Protein 7E9S (pdb70)

Foldseek 3Di:
DPCVVPVLVVLLVVLLVLLCCLFDVQAVPFQPDPARFQFAFVLLVLLLQQLLCLLVPPDGFQWACQAQFQQTGGDLAFPLLSNVLNVQCVVVVNRHDRSSLQSLQCVLSVLQSVLLVLLLLLLPLQPHNQLSSQLSNLSSQFFALQSQCSHGNNNALLSVLQSLLSNLNSLLSVLQVLQPPDDVVVCPDPVSLVSLLSSLVSLLSNCSRWLLSLVSLVLLVVLLLVCFLCVVQFPGRNLSSLVSLLSSLVSSLVSLVVQAPQALDDANRRRHCLSSCSSNVSNVVSVVSNVLVVCVVVPVQPVVPDPPSSSSVVSVVCVVVVVVVVVPPVSSVVRVVCVVCQLPDPQQLVCPDPFFPFPQADPVGDGHCVVVCLRGNLLSVLLVVLLVVLVVVCSVVSHSSSVSLNSQQVVLVSSNRRTVSSSSNCNSRSSSSSSSSLVVLCVVLCVVVVVCVVDPDDDDHDVVSNVVSVVVVCNNRVSSNVSSSVSSNHGHGDDPQLLVVLLCLLVPPPPSVVLVVVSNDRDDRDSDRPDGDDDPDDAAEEEEPQSCQSVNCSRNSGRYSHHPVRRFLAAAVVLGQGNLCQQLPLAVVSNCVSRVVSRHFKYKYFLCCVFVCVLSSLCRHVSDNVSSLLQFFWWWKQDPVRDIDTDRDPVPDDPPIQTQPGTATDPSSCSGNNNCCALQVVAAPQFKHWQAFGAAPPVVVVVVVPFPLVDLVRLVVVLVVQSRVQSVVPHHGDSQSSSLVNLVCCVVPPCVVPPDHGRSGGGGRMIMMTGWPFAKEKEAAEDDFFKKKKWFKKAHLVRDIHIHMHMDTDDPRMDIGGHQAAQPDPGRIHIPAFIWMDHPPFTDGDGHHPVCTRVHHYHYDYRYDDD/DDDPDDDD

InterPro domains:
  IPR003674 Oligosaccharyl transferase, STT3 subunit [PTHR13872] (5-811)
  IPR026410 Oligosaccharyl transferase, archaeal [TIGR04154] (15-861)
  IPR041154 Archaeal glycosylation protein B, peripheral domain [PF18079] (779-864)
  IPR048307 Oligosaccharyl transferase STT3, N-terminal domain [PF02516] (18-418)
  IPR054479 AglB-like, core domain [PF22627] (501-614)

Nearest PDB structures (foldseek):
  7e9s-assembly1_A  TM=1.001E+00  e=0.000E+00  Archaeoglobus fulgidus DSM 4304
  3wak-assembly1_A  TM=9.891E-01  e=0.000E+00  Archaeoglobus fulgidus DSM 4304
  5gmy-assembly1_A  TM=9.934E-01  e=0.000E+00  Archaeoglobus fulgidus DSM 4304
  3waj-assembly1_A  TM=9.845E-01  e=0.000E+00  Archaeoglobus fulgidus DSM 4304
  3wai-assembly1_A  TM=6.906E-01  e=6.927E-50  Escherichia coli K-12

B-factor: mean 79.0, std 21.0, range [45.88, 195.27]

Organism: Archaeoglobus fulgidus (strain ATCC 49558 / DSM 4304 / JCM 9628 / NBRC 100126 / VC-16) (NCBI:txid224325)

Radius of gyration: 31.88 Å; Cα contacts (8 Å, |Δi|>4): 1711; chains: 2; bounding box: 112×60×63 Å

Structure (mmCIF, N/CA/C/O backbone):
data_7E9S
#
_entry.id   7E9S
#
_cell.length_a   345.740
_cell.length_b   48.690
_cell.length_c   63.560
_cell.angle_alpha   90.000
_cell.angle_beta   90.000
_cell.angle_gamma   90.000
#
_symmetry.space_group_name_H-M   'P 21 21 2'
#
loop_
_entity.id
_entity.type
_entity.pdbx_description
1 polymer 'Dolichyl-phosphooligosaccharide-protein glycotransferase 3'
2 polymer 'a polypeptide linked to an inhibitory N-glycosylation sequon-containing peptide'
3 non-polymer 'MANGANESE (II) ION'
4 non-polymer '[(3S,6Z,10Z,14Z,18Z,22Z,26Z,30Z,34Z,39S,43S)-3,7,11,15,19,23,27,31,35,39,43,47-dodecamethyloctatetraconta-6,10,14,18,22,26,30,34-octaenyl] dihydrogen phosphate'
5 non-polymer DI(HYDROXYETHYL)ETHER
6 non-polymer '(2R)-2,3-DIHYDROXYPROPYL (7Z)-TETRADEC-7-ENOATE'
7 water water
#
loop_
_atom_site.group_PDB
_atom_site.id
_atom_site.type_symbol
_atom_site.label_atom_id
_atom_site.label_alt_id
_atom_site.label_comp_id
_atom_site.label_asym_id
_atom_site.label_entity_id
_atom_site.label_seq_id
_atom_site.pdbx_PDB_ins_code
_atom_site.Cartn_x
_atom_site.Cartn_y
_atom_site.Cartn_z
_atom_site.occupancy
_atom_site.B_iso_or_equiv
_atom_site.auth_seq_id
_atom_site.auth_comp_id
_atom_site.auth_asym_id
_atom_site.auth_atom_id
_atom_site.pdbx_PDB_model_num
ATOM 1 N N . SER A 1 6 ? -5.77665 28.26692 -3.88914 1.000 129.63320 6 SER A N 1
ATOM 2 C CA . SER A 1 6 ? -6.58265 29.27802 -3.21447 1.000 135.02794 6 SER A CA 1
ATOM 3 C C . SER A 1 6 ? -6.48706 29.12956 -1.69857 1.000 140.50436 6 SER A C 1
ATOM 4 O O . SER A 1 6 ? -5.40592 28.91319 -1.15441 1.000 140.69845 6 SER A O 1
ATOM 7 N N . TRP A 1 7 ? -7.63002 29.24555 -1.02039 1.000 142.32559 7 TRP A N 1
ATOM 8 C CA . TRP A 1 7 ? -7.68580 29.11951 0.42792 1.000 144.17691 7 TRP A CA 1
ATOM 9 C C . TRP A 1 7 ? -8.53310 27.95170 0.91095 1.000 149.19577 7 TRP A C 1
ATOM 10 O O . TRP A 1 7 ? -8.59043 27.71678 2.12337 1.000 144.72069 7 TRP A O 1
ATOM 21 N N . PHE A 1 8 ? -9.17222 27.20232 0.00964 1.000 147.28176 8 PHE A N 1
ATOM 22 C CA . PHE A 1 8 ? -10.01242 26.07419 0.40001 1.000 135.23229 8 PHE A CA 1
ATOM 23 C C . PHE A 1 8 ? -9.17209 24.94673 0.98820 1.000 136.98048 8 PHE A C 1
ATOM 24 O O . PHE A 1 8 ? -9.70795 23.90762 1.38674 1.000 133.82458 8 PHE A O 1
ATOM 25 N N . LYS A 1 9 ? -7.85477 25.14785 1.02547 1.000 138.35356 9 LYS A N 1
ATOM 26 C CA . LYS A 1 9 ? -6.92871 24.20927 1.64322 1.000 135.41976 9 LYS A CA 1
ATOM 27 C C . LYS A 1 9 ? -7.37978 23.85937 3.05269 1.000 133.21375 9 LYS A C 1
ATOM 28 O O . LYS A 1 9 ? -7.57470 24.74404 3.89263 1.000 134.89051 9 LYS A O 1
ATOM 34 N N . LYS A 1 10 ? -7.57395 22.56295 3.29863 1.000 130.40320 10 LYS A N 1
ATOM 35 C CA . LYS A 1 10 ? -8.08554 22.06376 4.57570 1.000 132.21475 10 LYS A CA 1
ATOM 36 C C . LYS A 1 10 ? -9.37105 22.77500 4.98998 1.000 134.21235 10 LYS A C 1
ATOM 37 O O . LYS A 1 10 ? -9.70528 22.82070 6.17788 1.000 132.67635 10 LYS A O 1
ATOM 43 N N . TYR A 1 11 ? -10.10338 23.33436 4.02181 1.000 137.35595 11 TYR A N 1
ATOM 44 C CA . TYR A 1 11 ? -11.25527 24.17041 4.33360 1.000 130.71214 11 TYR A CA 1
ATOM 45 C C . TYR A 1 11 ? -12.48033 23.93404 3.45853 1.000 120.21918 11 TYR A C 1
ATOM 46 O O . TYR A 1 11 ? -13.55434 24.41408 3.83308 1.000 117.03733 11 TYR A O 1
ATOM 55 N N . TRP A 1 12 ? -12.38175 23.23767 2.31622 1.000 115.12285 12 TRP A N 1
ATOM 56 C CA . TRP A 1 12 ? -13.60619 22.79074 1.65065 1.000 107.48530 12 TRP A CA 1
ATOM 57 C C . TRP A 1 12 ? -14.53683 22.00159 2.56398 1.000 101.35735 12 TRP A C 1
ATOM 58 O O . TRP A 1 12 ? -15.76175 22.09551 2.42490 1.000 98.72213 12 TRP A O 1
ATOM 69 N N . HIS A 1 13 ? -13.99156 21.20554 3.48756 1.000 103.67828 13 HIS A N 1
ATOM 70 C CA . HIS A 1 13 ? -14.85664 20.31385 4.25895 1.000 100.36483 13 HIS A CA 1
ATOM 71 C C . HIS A 1 13 ? -15.90173 21.08647 5.05897 1.000 97.68086 13 HIS A C 1
ATOM 72 O O . HIS A 1 13 ? -16.97541 20.54958 5.35615 1.000 92.04370 13 HIS A O 1
ATOM 79 N N . LEU A 1 14 ? -15.62151 22.34546 5.39688 1.000 100.59141 14 LEU A N 1
ATOM 80 C CA . LEU A 1 14 ? -16.62572 23.21265 5.99750 1.000 93.07038 14 LEU A CA 1
ATOM 81 C C . LEU A 1 14 ? -17.47199 23.93769 4.96092 1.000 90.99433 14 LEU A C 1
ATOM 82 O O . LEU A 1 14 ? -18.59275 24.35527 5.27652 1.000 88.39027 14 LEU A O 1
ATOM 87 N N . SER A 1 15 ? -16.96653 24.09090 3.73463 1.000 91.95272 15 SER A N 1
ATOM 88 C CA . SER A 1 15 ? -17.75198 24.72539 2.68165 1.000 89.34056 15 SER A CA 1
ATOM 89 C C . SER A 1 15 ? -18.92168 23.85061 2.24716 1.000 82.11326 15 SER A C 1
ATOM 90 O O . SER A 1 15 ? -19.97904 24.37202 1.87479 1.000 78.66296 15 SER A O 1
ATOM 93 N N . VAL A 1 16 ? -18.75392 22.52807 2.28315 1.000 82.56718 16 VAL A N 1
ATOM 94 C CA . VAL A 1 16 ? -19.84841 21.63192 1.92646 1.000 82.43014 16 VAL A CA 1
ATOM 95 C C . VAL A 1 16 ? -20.86128 21.54527 3.06056 1.000 76.74413 16 VAL A C 1
ATOM 96 O O . VAL A 1 16 ? -22.07415 21.52059 2.82309 1.000 74.92577 16 VAL A O 1
ATOM 100 N N . LEU A 1 17 ? -20.38101 21.50492 4.30631 1.000 75.46944 17 LEU A N 1
ATOM 101 C CA . LEU A 1 17 ? -21.28286 21.43711 5.45138 1.000 77.22494 17 LEU A CA 1
ATOM 102 C C . LEU A 1 17 ? -22.22282 22.63643 5.48668 1.000 78.89730 17 LEU A C 1
ATOM 103 O O . LEU A 1 17 ? -23.41168 22.49462 5.79954 1.000 74.59340 17 LEU A O 1
ATOM 108 N N . VAL A 1 18 ? -21.70967 23.82534 5.16151 1.000 75.43956 18 VAL A N 1
ATOM 109 C CA . VAL A 1 18 ? -22.55866 25.01108 5.11665 1.000 73.70997 18 VAL A CA 1
ATOM 110 C C . VAL A 1 18 ? -23.58192 24.89114 3.99413 1.000 76.79642 18 VAL A C 1
ATOM 111 O O . VAL A 1 18 ? -24.76544 25.20322 4.17837 1.000 72.08024 18 VAL A O 1
ATOM 115 N N . ILE A 1 19 ? -23.14721 24.43268 2.81718 1.000 72.87758 19 ILE A N 1
ATOM 116 C CA . ILE A 1 19 ? -24.07673 24.23102 1.70877 1.000 72.34409 19 ILE A CA 1
ATOM 117 C C . ILE A 1 19 ? -25.10404 23.16412 2.06434 1.000 73.21743 19 ILE A C 1
ATOM 118 O O . ILE A 1 19 ? -26.29695 23.30532 1.76670 1.000 77.93179 19 ILE A O 1
ATOM 123 N N . ALA A 1 20 ? -24.66113 22.08309 2.71171 1.000 72.13629 20 ALA A N 1
ATOM 124 C CA . ALA A 1 20 ? -25.59325 21.04040 3.12798 1.000 72.33252 20 ALA A CA 1
ATOM 125 C C . ALA A 1 20 ? -26.61533 21.58189 4.11877 1.000 75.73530 20 ALA A C 1
ATOM 126 O O . ALA A 1 20 ? -27.79745 21.22088 4.06428 1.000 74.72449 20 ALA A O 1
ATOM 128 N N . ALA A 1 21 ? -26.17971 22.45966 5.02589 1.000 72.69012 21 ALA A N 1
ATOM 129 C CA . ALA A 1 21 ? -27.09943 23.03450 6.00141 1.000 68.65757 21 ALA A CA 1
ATOM 130 C C . ALA A 1 21 ? -28.15191 23.90593 5.32654 1.000 71.95498 21 ALA A C 1
ATOM 131 O O . ALA A 1 21 ? -29.32095 23.90062 5.72985 1.000 73.66689 21 ALA A O 1
ATOM 133 N N . LEU A 1 22 ? -27.75926 24.65784 4.29555 1.000 71.39574 22 LEU A N 1
ATOM 134 C CA . LEU A 1 22 ? -28.71300 25.52466 3.61159 1.000 69.52171 22 LEU A CA 1
ATOM 135 C C . LEU A 1 22 ? -29.74426 24.71215 2.83997 1.000 73.91392 22 LEU A C 1
ATOM 136 O O . LEU A 1 22 ? -30.92846 25.06784 2.81323 1.000 72.07388 22 LEU A O 1
ATOM 141 N N . ILE A 1 23 ? -29.31501 23.62253 2.20048 1.000 73.85096 23 ILE A N 1
ATOM 142 C CA . ILE A 1 23 ? -30.26749 22.72831 1.54936 1.000 72.60908 23 ILE A CA 1
ATOM 143 C C . ILE A 1 23 ? -31.22679 22.14654 2.57917 1.000 75.63203 23 ILE A C 1
ATOM 144 O O . ILE A 1 23 ? -32.43673 22.04063 2.33771 1.000 70.56691 23 ILE A O 1
ATOM 149 N N . SER A 1 24 ? -30.70390 21.78222 3.75289 1.000 74.24713 24 SER A N 1
ATOM 150 C CA . SER A 1 24 ? -31.55642 21.27535 4.82208 1.000 71.17696 24 SER A CA 1
ATOM 151 C C . SER A 1 24 ? -32.56073 22.33010 5.27245 1.000 69.25544 24 SER A C 1
ATOM 152 O O . SER A 1 24 ? -33.70885 22.00658 5.59596 1.000 70.07074 24 SER A O 1
ATOM 155 N N . VAL A 1 25 ? -32.15014 23.59972 5.29028 1.000 72.18911 25 VAL A N 1
ATOM 156 C CA . VAL A 1 25 ? -33.05497 24.66529 5.71074 1.000 70.32424 25 VAL A CA 1
ATOM 157 C C . VAL A 1 25 ? -34.16172 24.86408 4.68305 1.000 67.89441 25 VAL A C 1
ATOM 158 O O . VAL A 1 25 ? -35.33514 25.02380 5.03893 1.000 74.87726 25 VAL A O 1
ATOM 162 N N . LYS A 1 26 ? -33.81001 24.85236 3.39477 1.000 67.59388 26 LYS A N 1
ATOM 163 C CA . LYS A 1 26 ? -34.81320 25.02926 2.34956 1.000 70.42916 26 LYS A CA 1
ATOM 164 C C . LYS A 1 26 ? -35.87026 23.93457 2.40823 1.000 74.25263 26 LYS A C 1
ATOM 165 O O . LYS A 1 26 ? -37.06170 24.19828 2.20502 1.000 72.82602 26 LYS A O 1
ATOM 171 N N . LEU A 1 27 ? -35.45359 22.69905 2.68954 1.000 73.06024 27 LEU A N 1
ATOM 172 C CA . LEU A 1 27 ? -36.39984 21.59207 2.76000 1.000 70.93399 27 LEU A CA 1
ATOM 173 C C . LEU A 1 27 ? -37.19727 21.61235 4.05726 1.000 75.48389 27 LEU A C 1
ATOM 174 O O . LEU A 1 27 ? -38.40013 21.32697 4.05381 1.000 74.00871 27 LEU A O 1
ATOM 179 N N . ARG A 1 28 ? -36.55281 21.95505 5.17074 1.000 72.98382 28 ARG A N 1
ATOM 180 C CA . ARG A 1 28 ? -37.17565 21.77707 6.47476 1.000 71.15311 28 ARG A CA 1
ATOM 181 C C . ARG A 1 28 ? -37.95380 22.99449 6.95302 1.000 72.09184 28 ARG A C 1
ATOM 182 O O . ARG A 1 28 ? -38.89991 22.83845 7.73241 1.000 70.90367 28 ARG A O 1
ATOM 190 N N . ILE A 1 29 ? -37.59840 24.19889 6.50587 1.000 69.63544 29 ILE A N 1
ATOM 191 C CA . ILE A 1 29 ? -38.18712 25.43295 7.01215 1.000 71.39713 29 ILE A CA 1
ATOM 192 C C . ILE A 1 29 ? -38.97827 26.16440 5.93348 1.000 73.47431 29 ILE A C 1
ATOM 193 O O . ILE A 1 29 ? -40.10831 26.60360 6.16702 1.000 78.07244 29 ILE A O 1
ATOM 198 N N . LEU A 1 30 ? -38.39997 26.30469 4.74089 1.000 73.13252 30 LEU A N 1
ATOM 199 C CA . LEU A 1 30 ? -39.03727 27.11655 3.70848 1.000 76.70468 30 LEU A CA 1
ATOM 200 C C . LEU A 1 30 ? -40.08327 26.32676 2.93029 1.000 75.82180 30 LEU A C 1
ATOM 201 O O . LEU A 1 30 ? -41.13775 26.86813 2.57768 1.000 70.87346 30 LEU A O 1
ATOM 206 N N . ASN A 1 31 ? -39.80840 25.05400 2.65121 1.000 76.48611 31 ASN A N 1
ATOM 207 C CA . ASN A 1 31 ? -40.75455 24.24176 1.88898 1.000 74.99681 31 ASN A CA 1
ATOM 208 C C . ASN A 1 31 ? -42.10139 24.08134 2.58648 1.000 76.11004 31 ASN A C 1
ATOM 209 O O . ASN A 1 31 ? -43.13739 24.24976 1.91933 1.000 77.44764 31 ASN A O 1
ATOM 214 N N . PRO A 1 32 ? -42.18072 23.76304 3.89367 1.000 74.32919 32 PRO A N 1
ATOM 215 C CA . PRO A 1 32 ? -43.50102 23.59991 4.51367 1.000 77.21268 32 PRO A CA 1
ATOM 216 C C . PRO A 1 32 ? -43.98348 24.84804 5.23615 1.000 76.65639 32 PRO A C 1
ATOM 217 O O . PRO A 1 32 ? -44.88676 24.76844 6.07565 1.000 74.32017 32 PRO A O 1
ATOM 221 N N . TRP A 1 33 ? -43.39011 26.00217 4.91987 1.000 74.74419 33 TRP A N 1
ATOM 222 C CA . TRP A 1 33 ? -43.70737 27.22617 5.65062 1.000 72.25435 33 TRP A CA 1
ATOM 223 C C . TRP A 1 33 ? -45.18378 27.58140 5.52354 1.000 75.40957 33 TRP A C 1
ATOM 224 O O . TRP A 1 33 ? -45.84232 27.91698 6.51569 1.000 70.50911 33 TRP A O 1
ATOM 235 N N . ASN A 1 34 ? -45.72241 27.51773 4.30523 1.000 75.53407 34 ASN A N 1
ATOM 236 C CA . ASN A 1 34 ? -47.12109 27.86995 4.09928 1.000 75.97056 34 ASN A CA 1
ATOM 237 C C . ASN A 1 34 ? -48.08329 26.81848 4.63408 1.000 74.39419 34 ASN A C 1
ATOM 238 O O . ASN A 1 34 ? -49.27885 27.09979 4.72879 1.000 70.83203 34 ASN A O 1
ATOM 243 N N . SER A 1 35 ? -47.60479 25.62381 4.97856 1.000 81.74913 35 SER A N 1
ATOM 244 C CA . SER A 1 35 ? -48.46955 24.61571 5.57955 1.000 74.51374 35 SER A CA 1
ATOM 245 C C . SER A 1 35 ? -48.53355 24.73171 7.09461 1.000 71.86602 35 SER A C 1
ATOM 246 O O . SER A 1 35 ? -49.55277 24.37017 7.69430 1.000 70.27861 35 SER A O 1
ATOM 249 N N . VAL A 1 36 ? -47.47272 25.22949 7.72360 1.000 71.76322 36 VAL A N 1
ATOM 250 C CA . VAL A 1 36 ? -47.44826 25.37827 9.17460 1.000 71.54303 36 VAL A CA 1
ATOM 251 C C . VAL A 1 36 ? -48.04386 26.71259 9.60968 1.000 71.40724 36 VAL A C 1
ATOM 252 O O . VAL A 1 36 ? -48.79868 26.77247 10.58443 1.000 69.08431 36 VAL A O 1
ATOM 256 N N . PHE A 1 37 ? -47.73381 27.79531 8.89824 1.000 69.70249 37 PHE A N 1
ATOM 257 C CA . PHE A 1 37 ? -48.20130 29.13275 9.26514 1.000 73.33980 37 PHE A CA 1
ATOM 258 C C . PHE A 1 37 ? -49.36042 29.51354 8.34625 1.000 72.83387 37 PHE A C 1
ATOM 259 O O . PHE A 1 37 ? -49.17057 30.11257 7.28709 1.000 69.06299 37 PHE A O 1
ATOM 267 N N . THR A 1 38 ? -50.57646 29.15878 8.76932 1.000 72.07398 38 THR A N 1
ATOM 268 C CA . THR A 1 38 ? -51.79771 29.47165 8.03323 1.000 79.27727 38 THR A CA 1
ATOM 269 C C . THR A 1 38 ? -52.77377 30.25463 8.90429 1.000 78.73037 38 THR A C 1
ATOM 270 O O . THR A 1 38 ? -52.36569 31.10188 9.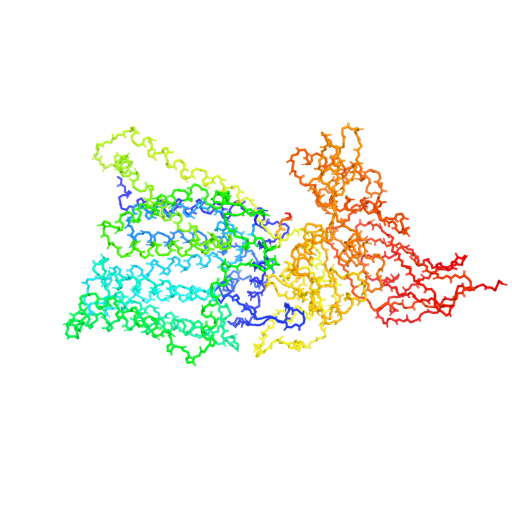70717 1.000 78.25728 38 THR A O 1
ATOM 274 N N . TRP A 1 39 ? -54.07218 29.98837 8.71676 1.000 69.28860 39 TRP A N 1
ATOM 275 C CA . TRP A 1 39 ? -55.10771 30.37059 9.67533 1.000 70.72910 39 TRP A CA 1
ATOM 276 C C . TRP A 1 39 ? -54.75881 30.09913 11.14047 1.000 72.21747 39 TRP A C 1
ATOM 277 O O . TRP A 1 39 ? -55.28572 30.79333 12.01868 1.000 81.12168 39 TRP A O 1
ATOM 288 N N . THR A 1 40 ? -53.89293 29.13356 11.43775 1.000 69.53811 40 THR A N 1
ATOM 289 C CA . THR A 1 40 ? -53.27033 29.06289 12.75204 1.000 70.85367 40 THR A CA 1
ATOM 290 C C . THR A 1 40 ? -51.89009 28.44657 12.57658 1.000 69.68241 40 THR A C 1
ATOM 291 O O . THR A 1 40 ? -51.50539 28.03780 11.47923 1.000 70.27832 40 THR A O 1
ATOM 295 N N . VAL A 1 41 ? -51.12402 28.40244 13.66079 1.000 60.35597 41 VAL A N 1
ATOM 296 C CA . VAL A 1 41 ? -49.85247 27.68602 13.63297 1.000 72.74022 41 VAL A CA 1
ATOM 297 C C . VAL A 1 41 ? -50.17495 26.20662 13.81889 1.000 68.15966 41 VAL A C 1
ATOM 298 O O . VAL A 1 41 ? -50.64679 25.79185 14.88057 1.000 64.88955 41 VAL A O 1
ATOM 302 N N . ARG A 1 42 ? -49.93460 25.41097 12.77941 1.000 64.73097 42 ARG A N 1
ATOM 303 C CA . ARG A 1 42 ? -50.29277 23.99476 12.76975 1.000 61.29453 42 ARG A CA 1
ATOM 304 C C . ARG A 1 42 ? -49.05976 23.17083 13.11643 1.000 61.10179 42 ARG A C 1
ATOM 305 O O . ARG A 1 42 ? -48.16438 22.99537 12.28580 1.000 66.98994 42 ARG A O 1
ATOM 313 N N . LEU A 1 43 ? -49.01432 22.66348 14.34452 1.000 55.01073 43 LEU A N 1
ATOM 314 C CA . LEU A 1 43 ? -48.06321 21.61092 14.66590 1.000 60.48600 43 LEU A CA 1
ATOM 315 C C . LEU A 1 43 ? -48.49609 20.32071 13.97954 1.000 65.00846 43 LEU A C 1
ATOM 316 O O . LEU A 1 43 ? -49.68285 19.98053 13.95264 1.000 66.64582 43 LEU A O 1
ATOM 321 N N . GLY A 1 44 ? -47.53066 19.60794 13.40782 1.000 61.93742 44 GLY A N 1
ATOM 322 C CA . GLY A 1 44 ? -47.85708 18.45319 12.60004 1.000 60.96361 44 GLY A CA 1
ATOM 323 C C . GLY A 1 44 ? -48.32275 17.26865 13.42344 1.000 60.79993 44 GLY A C 1
ATOM 324 O O . GLY A 1 44 ? -48.11431 17.18642 14.63355 1.000 59.25251 44 GLY A O 1
ATOM 325 N N . GLY A 1 45 ? -48.98645 16.34048 12.73683 1.000 65.19431 45 GLY A N 1
ATOM 326 C CA . GLY A 1 45 ? -49.32411 15.05778 13.33146 1.000 64.18374 45 GLY A CA 1
ATOM 327 C C . GLY A 1 45 ? -50.22872 15.18145 14.54082 1.000 63.90734 45 GLY A C 1
ATOM 328 O O . GLY A 1 45 ? -51.20041 15.94588 14.55470 1.000 61.70904 45 GLY A O 1
ATOM 329 N N . ASN A 1 46 ? -49.90378 14.40861 15.57704 1.000 61.89206 46 ASN A N 1
ATOM 330 C CA . ASN A 1 46 ? -50.68422 14.37813 16.80706 1.000 58.57536 46 ASN A CA 1
ATOM 331 C C . ASN A 1 46 ? -49.78250 14.57859 18.01884 1.000 58.09752 46 ASN A C 1
ATOM 332 O O . ASN A 1 46 ? -50.05669 15.42602 18.87362 1.000 59.74042 46 ASN A O 1
ATOM 337 N N . ASP A 1 47 ? -48.70626 13.79734 18.09681 1.000 60.99781 47 ASP A N 1
ATOM 338 C CA . ASP A 1 47 ? -47.81558 13.87006 19.25236 1.000 64.97942 47 ASP A CA 1
ATOM 339 C C . ASP A 1 47 ? -47.16249 15.23572 19.45234 1.000 63.75851 47 ASP A C 1
ATOM 340 O O . ASP A 1 47 ? -46.98277 15.63006 20.61846 1.000 61.49787 47 ASP A O 1
ATOM 345 N N . PRO A 1 48 ? -46.77038 15.98689 18.41456 1.000 60.04868 48 PRO A N 1
ATOM 346 C CA . PRO A 1 48 ? -46.29357 17.35660 18.67016 1.000 57.91168 48 PRO A CA 1
ATOM 347 C C . PRO A 1 48 ? -47.29882 18.21627 19.41797 1.000 60.11623 48 PRO A C 1
ATOM 348 O O . PRO A 1 48 ? -46.89978 19.17024 20.09604 1.000 65.99192 48 PRO A O 1
ATOM 352 N N . TRP A 1 49 ? -48.59244 17.90577 19.32473 1.000 59.41291 49 TRP A N 1
ATOM 353 C CA . TRP A 1 49 ? -49.58164 18.65375 20.08825 1.000 60.31971 49 TRP A CA 1
ATOM 354 C C . TRP A 1 49 ? -49.56705 18.27585 21.56348 1.000 61.00440 49 TRP A C 1
ATOM 355 O O . TRP A 1 49 ? -49.90676 19.10807 22.41247 1.000 63.46703 49 TRP A O 1
ATOM 366 N N . TYR A 1 50 ? -49.17321 17.04420 21.89454 1.000 56.74627 50 TYR A N 1
ATOM 367 C CA . TYR A 1 50 ? -49.07704 16.67709 23.30136 1.000 55.88725 50 TYR A CA 1
ATOM 368 C C . TYR A 1 50 ? -47.80824 17.22055 23.94658 1.000 60.20689 50 TYR A C 1
ATOM 369 O O . TYR A 1 50 ? -47.82217 17.56085 25.13566 1.000 59.19469 50 TYR A O 1
ATOM 378 N N . TYR A 1 51 ? -46.70597 17.29657 23.19585 1.000 56.45735 51 TYR A N 1
ATOM 379 C CA . TYR A 1 51 ? -45.53373 18.00830 23.69415 1.000 56.97150 51 TYR A CA 1
ATOM 380 C C . TYR A 1 51 ? -45.87096 19.46702 23.97037 1.000 59.41509 51 TYR A C 1
ATOM 381 O O . TYR A 1 51 ? -45.47620 20.02187 25.00199 1.000 59.60791 51 TYR A O 1
ATOM 390 N N . TYR A 1 52 ? -46.61966 20.09470 23.05988 1.000 62.71937 52 TYR A N 1
ATOM 391 C CA . TYR A 1 52 ? -47.10339 21.45520 23.27229 1.000 56.60264 52 TYR A CA 1
ATOM 392 C C . TYR A 1 52 ? -47.91716 21.55532 24.55849 1.000 61.23878 52 TYR A C 1
ATOM 393 O O . TYR A 1 52 ? -47.82476 22.55360 25.28279 1.000 61.48107 52 TYR A O 1
ATOM 402 N N . ARG A 1 53 ? -48.69771 20.51587 24.87360 1.000 62.83539 53 ARG A N 1
ATOM 403 C CA . ARG A 1 53 ? -49.43221 20.48399 26.13672 1.000 59.61654 53 ARG A CA 1
ATOM 404 C C . ARG A 1 53 ? -48.47879 20.43611 27.32516 1.000 63.53072 53 ARG A C 1
ATOM 405 O O . ARG A 1 53 ? -48.63753 21.18720 28.29535 1.000 61.12737 53 ARG A O 1
ATOM 413 N N . LEU A 1 54 ? -47.48831 19.54053 27.27356 1.000 60.71908 54 LEU A N 1
ATOM 414 C CA . LEU A 1 54 ? -46.55184 19.40358 28.38546 1.000 61.95741 54 LEU A CA 1
ATOM 415 C C . LEU A 1 54 ? -45.69823 20.65319 28.55487 1.000 61.02013 54 LEU A C 1
ATOM 416 O O . LEU A 1 54 ? -45.36528 21.03655 29.68169 1.000 61.52034 54 LEU A O 1
ATOM 421 N N . ILE A 1 55 ? -45.34161 21.30340 27.44801 1.000 61.21702 55 ILE A N 1
ATOM 422 C CA . ILE A 1 55 ? -44.40701 22.42139 27.50801 1.000 64.35098 55 ILE A CA 1
ATOM 423 C C . ILE A 1 55 ? -45.06161 23.64611 28.13737 1.000 67.99664 55 ILE A C 1
ATOM 424 O O . ILE A 1 55 ? -44.45534 24.32668 28.97395 1.000 68.02790 55 ILE A O 1
ATOM 429 N N . GLU A 1 56 ? -46.30476 23.94993 27.75690 1.000 71.25497 56 GLU A N 1
ATOM 430 C CA . GLU A 1 56 ? -46.96824 25.10180 28.35372 1.000 76.70505 56 GLU A CA 1
ATOM 431 C C . GLU A 1 56 ? -47.38584 24.83992 29.79481 1.000 73.21504 56 GLU A C 1
ATOM 432 O O . GLU A 1 56 ? -47.61115 25.79583 30.54471 1.000 86.37653 56 GLU A O 1
ATOM 438 N N . ASN A 1 57 ? -47.48161 23.57401 30.20233 1.000 69.00933 57 ASN A N 1
ATOM 439 C CA . ASN A 1 57 ? -47.63999 23.26573 31.61873 1.000 66.13346 57 ASN A CA 1
ATOM 440 C C . ASN A 1 57 ? -46.31488 23.40680 32.35670 1.000 66.81976 57 ASN A C 1
ATOM 441 O O . ASN A 1 57 ? -46.27263 23.94961 33.46675 1.000 61.44808 57 ASN A O 1
ATOM 446 N N . THR A 1 58 ? -45.22624 22.92047 31.75272 1.000 70.48655 58 THR A N 1
ATOM 447 C CA . THR A 1 58 ? -43.90926 23.05553 32.36723 1.000 65.14531 58 THR A CA 1
ATOM 448 C C . THR A 1 58 ? -43.50356 24.51934 32.48024 1.000 65.90012 58 THR A C 1
ATOM 449 O O . THR A 1 58 ? -42.92192 24.93311 33.49000 1.000 63.67232 58 THR A O 1
ATOM 453 N N . ILE A 1 59 ? -43.80953 25.32056 31.45576 1.000 66.96111 59 ILE A N 1
ATOM 454 C CA . ILE A 1 59 ? -43.49603 26.74633 31.50603 1.000 64.67806 59 ILE A CA 1
ATOM 455 C C . ILE A 1 59 ? -44.23185 27.41137 32.66136 1.000 65.81498 59 ILE A C 1
ATOM 456 O O . ILE A 1 59 ? -43.67659 28.26525 33.36346 1.000 70.50403 59 ILE A O 1
ATOM 461 N N . HIS A 1 60 ? -45.48585 27.01886 32.89023 1.000 65.45518 60 HIS A N 1
ATOM 462 C CA . HIS A 1 60 ? -46.26092 27.63266 33.96240 1.000 69.19810 60 HIS A CA 1
ATOM 463 C C . HIS A 1 60 ? -45.73960 27.23411 35.33772 1.000 69.10069 60 HIS A C 1
ATOM 464 O O . HIS A 1 60 ? -45.83808 28.02097 36.28545 1.000 72.42652 60 HIS A O 1
ATOM 471 N N . ASN A 1 61 ? -45.18316 26.02974 35.47079 1.000 63.75412 61 ASN A N 1
ATOM 472 C CA . ASN A 1 61 ? -44.65836 25.54818 36.74250 1.000 64.51871 61 ASN A CA 1
ATOM 473 C C . ASN A 1 61 ? -43.14152 25.38866 36.71359 1.000 66.91808 61 ASN A C 1
ATOM 474 O O . ASN A 1 61 ? -42.59413 24.52660 37.40470 1.000 68.39623 61 ASN A O 1
ATOM 479 N N . PHE A 1 62 ? -42.45506 26.21325 35.92712 1.000 63.31350 62 PHE A N 1
ATOM 480 C CA . PHE A 1 62 ? -41.01268 26.07669 35.78930 1.000 65.47732 62 PHE A CA 1
ATOM 481 C C . PHE A 1 62 ? -40.33535 26.26367 37.14520 1.000 64.72627 62 PHE A C 1
ATOM 482 O O . PHE A 1 62 ? -40.72524 27.14784 37.91733 1.000 64.14523 62 PHE A O 1
ATOM 490 N N . PRO A 1 63 ? -39.31165 25.45540 37.46886 1.000 68.31312 63 PRO A N 1
ATOM 491 C CA . PRO A 1 63 ? -38.71447 24.44549 36.58911 1.000 64.78260 63 PRO A CA 1
ATOM 492 C C . PRO A 1 63 ? -39.33286 23.05383 36.70525 1.000 64.33029 63 PRO A C 1
ATOM 493 O O . PRO A 1 63 ? -38.73221 22.08708 36.23515 1.000 60.38145 63 PRO A O 1
ATOM 497 N N . HIS A 1 64 ? -40.51080 22.95059 37.31262 1.000 66.08024 64 HIS A N 1
ATOM 498 C CA . HIS A 1 64 ? -41.08607 21.64372 37.58503 1.000 68.02271 64 HIS A CA 1
ATOM 499 C C . HIS A 1 64 ? -41.83362 21.10721 36.36371 1.000 66.36260 64 HIS A C 1
ATOM 500 O O . HIS A 1 64 ? -42.10591 21.82059 35.39445 1.000 67.22425 64 HIS A O 1
ATOM 507 N N . ARG A 1 65 ? -42.17000 19.82123 36.42900 1.000 65.06440 65 ARG A N 1
ATOM 508 C CA . ARG A 1 65 ? -42.71053 19.08728 35.29490 1.000 60.19767 65 ARG A CA 1
ATOM 509 C C . ARG A 1 65 ? -43.60999 17.97804 35.81822 1.000 62.07970 65 ARG A C 1
ATOM 510 O O . ARG A 1 65 ? -43.31753 17.37691 36.85549 1.000 67.90496 65 ARG A O 1
ATOM 518 N N . ILE A 1 66 ? -44.70251 17.71238 35.10313 1.000 61.06621 66 ILE A N 1
ATOM 519 C CA . ILE A 1 66 ? -45.63013 16.65481 35.48844 1.000 62.32435 66 ILE A CA 1
ATOM 520 C C . ILE A 1 66 ? -45.14764 15.33437 34.90840 1.000 58.19433 66 ILE A C 1
ATOM 521 O O . ILE A 1 66 ? -44.48265 15.28569 33.86776 1.000 57.23824 66 ILE A O 1
ATOM 526 N N . TRP A 1 67 ? -45.48227 14.24664 35.60073 1.000 57.70737 67 TRP A N 1
ATOM 527 C CA . TRP A 1 67 ? -45.19333 12.89785 35.13159 1.000 57.95477 67 TRP A CA 1
ATOM 528 C C . TRP A 1 67 ? -46.45337 12.04765 35.04310 1.000 66.40928 67 TRP A C 1
ATOM 529 O O . TRP A 1 67 ? -46.36281 10.83635 34.81079 1.000 66.25457 67 TRP A O 1
ATOM 540 N N . PHE A 1 68 ? -47.62370 12.65833 35.21562 1.000 65.03012 68 PHE A N 1
ATOM 541 C CA . PHE A 1 68 ? -48.90764 11.98002 35.11631 1.000 60.92304 68 PHE A CA 1
ATOM 542 C C . PHE A 1 68 ? -49.93950 13.02084 34.71208 1.000 63.31303 68 PHE A C 1
ATOM 543 O O . PHE A 1 68 ? -49.95628 14.12184 35.27019 1.000 65.30337 68 PHE A O 1
ATOM 551 N N . ASP A 1 69 ? -50.78773 12.67784 33.74601 1.000 63.55712 69 ASP A N 1
ATOM 552 C CA . ASP A 1 69 ? -51.74228 13.62491 33.16631 1.000 61.22892 69 ASP A CA 1
ATOM 553 C C . ASP A 1 69 ? -53.17345 13.13654 33.35214 1.000 61.17538 69 ASP A C 1
ATOM 554 O O . ASP A 1 69 ? -53.61018 12.20697 32.65044 1.000 64.30242 69 ASP A O 1
ATOM 559 N N . PRO A 1 70 ? -53.94321 13.72750 34.27360 1.000 64.57262 70 PRO A N 1
ATOM 560 C CA . PRO A 1 70 ? -55.34620 13.30041 34.45117 1.000 65.19931 70 PRO A CA 1
ATOM 561 C C . PRO A 1 70 ? -56.29568 13.74430 33.33857 1.000 60.15852 70 PRO A C 1
ATOM 562 O O . PRO A 1 70 ? -57.34353 13.10858 33.16876 1.000 67.29533 70 PRO A O 1
ATOM 566 N N . PHE A 1 71 ? -55.98418 14.81736 32.60211 1.000 57.97892 71 PHE A N 1
ATOM 567 C CA . PHE A 1 71 ? -56.72755 15.15339 31.38463 1.000 63.59352 71 PHE A CA 1
ATOM 568 C C . PHE A 1 71 ? -56.89842 13.95806 30.45207 1.000 64.38793 71 PHE A C 1
ATOM 569 O O . PHE A 1 71 ? -58.02370 13.51366 30.19835 1.000 64.70919 71 PHE A O 1
ATOM 577 N N . THR A 1 72 ? -55.80839 13.44297 29.89380 1.000 60.08045 72 THR A N 1
ATOM 578 C CA . THR A 1 72 ? -55.99548 12.41903 28.87782 1.000 59.49863 72 THR A CA 1
ATOM 579 C C . THR A 1 72 ? -56.32687 11.07474 29.52607 1.000 59.22169 72 THR A C 1
ATOM 580 O O . THR A 1 72 ? -56.15291 10.87706 30.73234 1.000 52.34211 72 THR A O 1
ATOM 584 N N . TYR A 1 73 ? -56.84455 10.15513 28.70686 1.000 60.67451 73 TYR A N 1
ATOM 585 C CA . TYR A 1 73 ? -57.25953 8.82344 29.16455 1.000 60.24815 73 TYR A CA 1
ATOM 586 C C . TYR A 1 73 ? -58.33147 8.92793 30.25327 1.000 63.50692 73 TYR A C 1
ATOM 587 O O . TYR A 1 73 ? -58.27662 8.25634 31.28592 1.000 60.65169 73 TYR A O 1
ATOM 596 N N . TYR A 1 74 ? -59.32193 9.77926 30.00301 1.000 62.03528 74 TYR A N 1
ATOM 597 C CA . TYR A 1 74 ? -60.40518 9.96771 30.95583 1.000 67.12416 74 TYR A CA 1
ATOM 598 C C . TYR A 1 74 ? -61.16944 8.65836 31.14723 1.000 67.86461 74 TYR A C 1
ATOM 599 O O . TYR A 1 74 ? -61.38341 7.91740 30.17929 1.000 67.76893 74 TYR A O 1
ATOM 608 N N . PRO A 1 75 ? -61.59243 8.33358 32.38179 1.000 65.85310 75 PRO A N 1
ATOM 609 C CA . PRO A 1 75 ? -61.35898 9.10962 33.60344 1.000 67.81490 75 PRO A CA 1
ATOM 610 C C . PRO A 1 75 ? -60.20888 8.59313 34.47022 1.000 71.52842 75 PRO A C 1
ATOM 611 O O . PRO A 1 75 ? -60.24754 8.76926 35.68862 1.000 74.01332 75 PRO A O 1
ATOM 615 N N . TYR A 1 76 ? -59.20348 7.96770 33.86044 1.000 67.61543 76 TYR A N 1
ATOM 616 C CA . TYR A 1 76 ? -58.12583 7.35037 34.62339 1.000 65.78827 76 TYR A CA 1
ATOM 617 C C . TYR A 1 76 ? -56.84928 8.17351 34.64669 1.000 64.65457 76 TYR A C 1
ATOM 618 O O . TYR A 1 76 ? -56.10107 8.10608 35.62753 1.000 66.19457 76 TYR A O 1
ATOM 627 N N . GLY A 1 77 ? -56.57972 8.94668 33.60020 1.000 62.89850 77 GLY A N 1
ATOM 628 C CA . GLY A 1 77 ? -55.30231 9.61667 33.49031 1.000 61.54866 77 GLY A CA 1
ATOM 629 C C . GLY A 1 77 ? -54.22236 8.64715 33.06117 1.000 63.49202 77 GLY A C 1
ATOM 630 O O . GLY A 1 77 ? -54.33588 7.44049 33.30038 1.000 64.88649 77 GLY A O 1
ATOM 631 N N . SER A 1 78 ? -53.17161 9.15127 32.42244 1.000 60.93968 78 SER A N 1
ATOM 632 C CA . SER A 1 78 ? -52.10365 8.30200 31.92316 1.000 61.66459 78 SER A CA 1
ATOM 633 C C . SER A 1 78 ? -50.75354 8.88879 32.30393 1.000 60.66770 78 SER A C 1
ATOM 634 O O . SER A 1 78 ? -50.58643 10.10914 32.38443 1.000 59.69819 78 SER A O 1
ATOM 637 N N . TYR A 1 79 ? -49.79438 7.99981 32.55010 1.000 64.56277 79 TYR A N 1
ATOM 638 C CA . TYR A 1 79 ? -48.43403 8.42388 32.84805 1.000 59.87253 79 TYR A CA 1
ATOM 639 C C . TYR A 1 79 ? -47.77219 8.97372 31.59131 1.000 62.25056 79 TYR A C 1
ATOM 640 O O . TYR A 1 79 ? -48.00506 8.48424 30.48214 1.000 65.43031 79 TYR A O 1
ATOM 649 N N . THR A 1 80 ? -46.94950 10.00478 31.76723 1.000 58.30825 80 THR A N 1
ATOM 650 C CA . THR A 1 80 ? -46.32308 10.69947 30.64720 1.000 59.95249 80 THR A CA 1
ATOM 651 C C . THR A 1 80 ? -44.96162 10.07246 30.36989 1.000 62.20916 80 THR A C 1
ATOM 652 O O . THR A 1 80 ? -44.04748 10.16157 31.19643 1.000 62.65259 80 THR A O 1
ATOM 656 N N . HIS A 1 81 ? -44.82427 9.44532 29.20265 1.000 63.51002 81 HIS A N 1
ATOM 657 C CA . HIS A 1 81 ? -43.56106 8.84470 28.79998 1.000 59.19882 81 HIS A CA 1
ATOM 658 C C . HIS A 1 81 ? -42.70022 9.77440 27.95391 1.000 59.48342 81 HIS A C 1
ATOM 659 O O . HIS A 1 81 ? -41.55654 9.42011 27.64677 1.000 66.27844 81 HIS A O 1
ATOM 666 N N . PHE A 1 82 ? -43.21100 10.94783 27.58276 1.000 60.55964 82 PHE A N 1
ATOM 667 C CA . PHE A 1 82 ? -42.42932 11.90178 26.80618 1.000 59.96125 82 PHE A CA 1
ATOM 668 C C . PHE A 1 82 ? -41.25094 12.41323 27.62631 1.000 61.51924 82 PHE A C 1
ATOM 669 O O . PHE A 1 82 ? -41.38943 12.74119 28.80776 1.000 61.30200 82 PHE A O 1
ATOM 677 N N . GLY A 1 83 ? -40.08805 12.49037 26.98443 1.000 64.57582 83 GLY A N 1
ATOM 678 C CA . GLY A 1 83 ? -38.84345 12.74831 27.66850 1.000 61.61197 83 GLY A CA 1
ATOM 679 C C . GLY A 1 83 ? -38.67795 14.16519 28.17597 1.000 60.17931 83 GLY A C 1
ATOM 680 O O . GLY A 1 83 ? -39.21655 15.12469 27.61672 1.000 62.29863 83 GLY A O 1
ATOM 681 N N . PRO A 1 84 ? -37.91183 14.32015 29.25920 1.000 60.15296 84 PRO A N 1
ATOM 682 C CA . PRO A 1 84 ? -37.65147 15.66906 29.78385 1.000 60.83307 84 PRO A CA 1
ATOM 683 C C . PRO A 1 84 ? -36.77722 16.52095 28.88014 1.000 58.79472 84 PRO A C 1
ATOM 684 O O . PRO A 1 84 ? -36.76579 17.74659 29.04761 1.000 57.34691 84 PRO A O 1
ATOM 688 N N . PHE A 1 85 ? -36.04569 15.92569 27.93490 1.000 55.57128 85 PHE A N 1
ATOM 689 C CA . PHE A 1 85 ? -35.19406 16.72137 27.05589 1.000 59.80688 85 PHE A CA 1
ATOM 690 C C . PHE A 1 85 ? -36.02552 17.66277 26.19249 1.000 59.91091 85 PHE A C 1
ATOM 691 O O . PHE A 1 85 ? -35.91104 18.88956 26.29774 1.000 60.27131 85 PHE A O 1
ATOM 699 N N . LEU A 1 86 ? -36.86769 17.10168 25.32121 1.000 59.27845 86 LEU A N 1
ATOM 700 C CA . LEU A 1 86 ? -37.66636 17.94107 24.43403 1.000 58.74840 86 LEU A CA 1
ATOM 701 C C . LEU A 1 86 ? -38.62165 18.82762 25.22285 1.000 57.43584 86 LEU A C 1
ATOM 702 O O . LEU A 1 86 ? -38.85357 19.98492 24.85199 1.000 55.17571 86 LEU A O 1
ATOM 707 N N . VAL A 1 87 ? -39.17682 18.30818 26.32067 1.000 54.73874 87 VAL A N 1
ATOM 708 C CA . VAL A 1 87 ? -40.09272 19.10469 27.13468 1.000 59.59221 87 VAL A CA 1
ATOM 709 C C . VAL A 1 87 ? -39.37648 20.32830 27.69420 1.000 59.38457 87 VAL A C 1
ATOM 710 O O . VAL A 1 87 ? -39.86480 21.45981 27.58808 1.000 61.07421 87 VAL A O 1
ATOM 714 N N . TYR A 1 88 ? -38.19766 20.12355 28.28535 1.000 57.60001 88 TYR A N 1
ATOM 715 C CA . TYR A 1 88 ? -37.48232 21.24786 28.87825 1.000 60.33019 88 TYR A CA 1
ATOM 716 C C . TYR A 1 88 ? -36.84022 22.13354 27.81835 1.000 61.35661 88 TYR A C 1
ATOM 717 O O . TYR A 1 88 ? -36.68844 23.34137 28.03495 1.000 60.53765 88 TYR A O 1
ATOM 726 N N . LEU A 1 89 ? -36.46105 21.56234 26.67304 1.000 57.95083 89 LEU A N 1
ATOM 727 C CA . LEU A 1 89 ? -35.93917 22.37875 25.58141 1.000 57.16080 89 LEU A CA 1
ATOM 728 C C . LEU A 1 89 ? -36.98488 23.37830 25.10053 1.000 60.62500 89 LEU A C 1
ATOM 729 O O . LEU A 1 89 ? -36.73046 24.58777 25.05002 1.000 58.61685 89 LEU A O 1
ATOM 734 N N . GLY A 1 90 ? -38.17588 22.88747 24.74775 1.000 61.53979 90 GLY A N 1
ATOM 735 C CA . GLY A 1 90 ? -39.23674 23.78116 24.31932 1.000 57.07589 90 GLY A CA 1
ATOM 736 C C . GLY A 1 90 ? -39.67675 24.74288 25.40384 1.000 57.77318 90 GLY A C 1
ATOM 737 O O . GLY A 1 90 ? -40.02493 25.89147 25.11632 1.000 55.82254 90 GLY A O 1
ATOM 738 N N . SER A 1 91 ? -39.66129 24.29512 26.66109 1.000 56.88206 91 SER A N 1
ATOM 739 C CA . SER A 1 91 ? -40.05202 25.16609 27.76440 1.000 59.17838 91 SER A CA 1
ATOM 740 C C . SER A 1 91 ? -39.09378 26.34330 27.89812 1.000 62.52045 91 SER A C 1
ATOM 741 O O . SER A 1 91 ? -39.51992 27.49754 28.02593 1.000 61.38511 91 SER A O 1
ATOM 744 N N . ILE A 1 92 ? -37.78871 26.06935 27.86915 1.000 62.75389 92 ILE A N 1
ATOM 745 C CA . ILE A 1 92 ? -36.81107 27.14803 27.95944 1.000 64.56710 92 ILE A CA 1
ATOM 746 C C . ILE A 1 92 ? -36.86404 28.02129 26.71184 1.000 66.58717 92 ILE A C 1
ATOM 747 O O . ILE A 1 92 ? -36.78201 29.25312 26.79628 1.000 63.35620 92 ILE A O 1
ATOM 752 N N . ALA A 1 93 ? -37.01620 27.40190 25.53754 1.000 63.88517 93 ALA A N 1
ATOM 753 C CA . ALA A 1 93 ? -37.11562 28.17135 24.30109 1.000 59.67206 93 ALA A CA 1
ATOM 754 C C . ALA A 1 93 ? -38.31431 29.11138 24.32854 1.000 67.16416 93 ALA A C 1
ATOM 755 O O . ALA A 1 93 ? -38.24592 30.23158 23.81014 1.000 71.68896 93 ALA A O 1
ATOM 757 N N . GLY A 1 94 ? -39.42135 28.67612 24.93229 1.000 66.22889 94 GLY A N 1
ATOM 758 C CA . GLY A 1 94 ? -40.58861 29.53677 25.01344 1.000 63.65943 94 GLY A CA 1
ATOM 759 C C . GLY A 1 94 ? -40.37601 30.72470 25.93175 1.000 65.86496 94 GLY A C 1
ATOM 760 O O . GLY A 1 94 ? -40.85781 31.82681 25.65646 1.000 66.44503 94 GLY A O 1
ATOM 761 N N . ILE A 1 95 ? -39.65239 30.51949 27.03434 1.000 67.19309 95 ILE A N 1
ATOM 762 C CA . ILE A 1 95 ? -39.40541 31.60883 27.97449 1.000 67.65451 95 ILE A CA 1
ATOM 763 C C . ILE A 1 95 ? -38.44971 32.63217 27.37082 1.000 69.51797 95 ILE A C 1
ATOM 764 O O . ILE A 1 95 ? -38.62579 33.84431 27.54446 1.000 72.11001 95 ILE A O 1
ATOM 769 N N . ILE A 1 96 ? -37.43074 32.16279 26.64653 1.000 70.47244 96 ILE A N 1
ATOM 770 C CA . ILE A 1 96 ? -36.45674 33.06730 26.04007 1.000 69.65327 96 ILE A CA 1
ATOM 771 C C . ILE A 1 96 ? -37.13416 33.98651 25.03241 1.000 70.96726 96 ILE A C 1
ATOM 772 O O . ILE A 1 96 ? -36.79498 35.17185 24.92300 1.000 79.08234 96 ILE A O 1
ATOM 777 N N . PHE A 1 97 ? -38.10214 33.46076 24.28488 1.000 68.93809 97 PHE A N 1
ATOM 778 C CA . PHE A 1 97 ? -38.85187 34.24513 23.31508 1.000 70.87002 97 PHE A CA 1
ATOM 779 C C . PHE A 1 97 ? -40.16773 34.76311 23.87911 1.000 71.07392 97 PHE A C 1
ATOM 780 O O . PHE A 1 97 ? -41.01597 35.23061 23.11196 1.000 72.16345 97 PHE A O 1
ATOM 788 N N . SER A 1 98 ? -40.34497 34.69830 25.20091 1.000 70.47759 98 SER A N 1
ATOM 789 C CA . SER A 1 98 ? -41.53558 35.20205 25.89059 1.000 72.48569 98 SER A CA 1
ATOM 790 C C . SER A 1 98 ? -42.82193 34.73593 25.20680 1.000 68.89555 98 SER A C 1
ATOM 791 O O . SER A 1 98 ? -43.72920 35.52021 24.91795 1.000 60.80272 98 SER A O 1
ATOM 794 N N . ALA A 1 99 ? -42.88890 33.43078 24.94690 1.000 71.77269 99 ALA A N 1
ATOM 795 C CA . ALA A 1 99 ? -44.06794 32.78140 24.37513 1.000 66.99903 99 ALA A CA 1
ATOM 796 C C . ALA A 1 99 ? -44.41628 31.60492 25.28219 1.000 66.52576 99 ALA A C 1
ATOM 797 O O . ALA A 1 99 ? -43.84130 30.52071 25.14843 1.000 65.31429 99 ALA A O 1
ATOM 799 N N . THR A 1 100 ? -45.36307 31.81817 26.19780 1.000 69.69061 100 THR A N 1
ATOM 800 C CA . THR A 1 100 ? -45.64125 30.87037 27.26953 1.000 69.81894 100 THR A CA 1
ATOM 801 C C . THR A 1 100 ? -46.86082 29.98869 27.01969 1.000 72.43795 100 THR A C 1
ATOM 802 O O . THR A 1 100 ? -47.07410 29.03334 27.77686 1.000 68.68951 100 THR A O 1
ATOM 806 N N . SER A 1 101 ? -47.66078 30.27731 25.99801 1.000 70.20598 101 SER A N 1
ATOM 807 C CA . SER A 1 101 ? -48.82869 29.46275 25.67235 1.000 67.14720 101 SER A CA 1
ATOM 808 C C . SER A 1 101 ? -49.37959 29.93303 24.33284 1.000 64.02277 101 SER A C 1
ATOM 809 O O . SER A 1 101 ? -48.89883 30.90709 23.74520 1.000 67.74485 101 SER A O 1
ATOM 812 N N . GLY A 1 102 ? -50.39494 29.22379 23.85356 1.000 62.90916 102 GLY A N 1
ATOM 813 C CA . GLY A 1 102 ? -51.12804 29.66700 22.69101 1.000 65.97291 102 GLY A CA 1
ATOM 814 C C . GLY A 1 102 ? -50.35085 29.56651 21.38814 1.000 60.67749 102 GLY A C 1
ATOM 815 O O . GLY A 1 102 ? -49.34632 28.86272 21.26479 1.000 60.25427 102 GLY A O 1
ATOM 816 N N . GLU A 1 103 ? -50.85389 30.30751 20.39817 1.000 64.20384 103 GLU A N 1
ATOM 817 C CA . GLU A 1 103 ? -50.28390 30.27305 19.05591 1.000 65.15757 103 GLU A CA 1
ATOM 818 C C . GLU A 1 103 ? -48.83668 30.74752 19.04086 1.000 67.25800 103 GLU A C 1
ATOM 819 O O . GLU A 1 103 ? -48.02582 30.23873 18.25723 1.000 65.20528 103 GLU A O 1
ATOM 825 N N . SER A 1 104 ? -48.49103 31.71252 19.89842 1.000 71.87696 104 SER A N 1
ATOM 826 C CA . SER A 1 104 ? -47.12380 32.22292 19.92127 1.000 69.07835 104 SER A CA 1
ATOM 827 C C . SER A 1 104 ? -46.13807 31.17186 20.41406 1.000 65.72926 104 SER A C 1
ATOM 828 O O . SER A 1 104 ? -44.98558 31.15260 19.96860 1.000 71.16813 104 SER A O 1
ATOM 831 N N . LEU A 1 105 ? -46.56404 30.29361 21.32631 1.000 66.10862 105 LEU A N 1
ATOM 832 C CA . LEU A 1 105 ? -45.68530 29.21596 21.77115 1.000 66.26866 105 LEU A CA 1
ATOM 833 C C . LEU A 1 105 ? -45.48059 28.18278 20.66926 1.000 69.72243 105 LEU A C 1
ATOM 834 O O . LEU A 1 105 ? -44.36509 27.68080 20.48002 1.000 68.66185 105 LEU A O 1
ATOM 839 N N . ARG A 1 106 ? -46.54419 27.86052 19.92655 1.000 63.48042 106 ARG A N 1
ATOM 840 C CA . ARG A 1 106 ? -46.43061 26.88779 18.84426 1.000 63.38466 106 ARG A CA 1
ATOM 841 C C . ARG A 1 106 ? -45.49599 27.37313 17.74382 1.000 68.27284 106 ARG A C 1
ATOM 842 O O . ARG A 1 106 ? -44.80404 26.56223 17.11669 1.000 67.68767 106 ARG A O 1
ATOM 850 N N . ALA A 1 107 ? -45.46308 28.68513 17.49071 1.000 79.09784 107 ALA A N 1
ATOM 851 C CA . ALA A 1 107 ? -44.55571 29.21678 16.47952 1.000 69.82924 107 ALA A CA 1
ATOM 852 C C . ALA A 1 107 ? -43.09880 28.99943 16.86670 1.000 71.84208 107 ALA A C 1
ATOM 853 O O . ALA A 1 107 ? -42.25330 28.76065 15.99577 1.000 72.37660 107 ALA A O 1
ATOM 855 N N . VAL A 1 108 ? -42.78534 29.07089 18.16179 1.000 68.66637 108 VAL A N 1
ATOM 856 C CA . VAL A 1 108 ? -41.42297 28.79331 18.60414 1.000 70.55417 108 VAL A CA 1
ATOM 857 C C . VAL A 1 108 ? -41.12990 27.30017 18.52106 1.000 67.64902 108 VAL A C 1
ATOM 858 O O . VAL A 1 108 ? -40.06935 26.88821 18.03493 1.000 69.46141 108 VAL A O 1
ATOM 862 N N . LEU A 1 109 ? -42.06644 26.46524 18.98053 1.000 64.32811 109 LEU A N 1
ATOM 863 C CA . LEU A 1 109 ? -41.84769 25.02293 18.98147 1.000 63.85148 109 LEU A CA 1
ATOM 864 C C . LEU A 1 109 ? -41.74212 24.44277 17.57746 1.000 62.54983 109 LEU A C 1
ATOM 865 O O . LEU A 1 109 ? -41.13406 23.38210 17.40765 1.000 62.67574 109 LEU A O 1
ATOM 870 N N . ALA A 1 110 ? -42.31510 25.10861 16.57176 1.000 64.93106 110 ALA A N 1
ATOM 871 C CA . ALA A 1 110 ? -42.28648 24.56944 15.21555 1.000 64.34450 110 ALA A CA 1
ATOM 872 C C . ALA A 1 110 ? -40.87182 24.51966 14.64832 1.000 65.25035 110 ALA A C 1
ATOM 873 O O . ALA A 1 110 ? -40.58149 23.68199 13.78617 1.000 62.27005 110 ALA A O 1
ATOM 875 N N . PHE A 1 111 ? -39.98103 25.39640 15.11419 1.000 63.51648 111 PHE A N 1
ATOM 876 C CA . PHE A 1 111 ? -38.62504 25.44061 14.58128 1.000 63.84560 111 PHE A CA 1
ATOM 877 C C . PHE A 1 111 ? -37.70956 24.40085 15.21147 1.000 63.46547 111 PHE A C 1
ATOM 878 O O . PHE A 1 111 ? -36.70693 24.02659 14.59333 1.000 64.06704 111 PHE A O 1
ATOM 886 N N . ILE A 1 112 ? -38.03342 23.92499 16.41695 1.000 62.56654 112 ILE A N 1
ATOM 887 C CA . ILE A 1 112 ? -37.16465 22.96565 17.10061 1.000 57.92919 112 ILE A CA 1
ATOM 888 C C . ILE A 1 112 ? -36.92938 21.70366 16.26829 1.000 59.48448 112 ILE A C 1
ATOM 889 O O . ILE A 1 112 ? -35.76911 21.29685 16.12314 1.000 59.33793 112 ILE A O 1
ATOM 894 N N . PRO A 1 113 ? -37.95591 21.04859 15.70961 1.000 64.10249 113 PRO A N 1
ATOM 895 C CA . PRO A 1 113 ? -37.66956 19.85251 14.89421 1.000 61.84056 113 PRO A CA 1
ATOM 896 C C . PRO A 1 113 ? -36.84138 20.15203 13.66031 1.000 59.58730 113 PRO A C 1
ATOM 897 O O . PRO A 1 113 ? -36.01270 19.32542 13.26027 1.000 57.66908 113 PRO A O 1
ATOM 901 N N . ALA A 1 114 ? -37.05080 21.31298 13.03546 1.000 59.95877 114 ALA A N 1
ATOM 902 C CA . ALA A 1 114 ? -36.26323 21.66184 11.85906 1.000 60.43399 114 ALA A CA 1
ATOM 903 C C . ALA A 1 114 ? -34.80229 21.88835 12.22503 1.000 63.40940 114 ALA A C 1
ATOM 904 O O . ALA A 1 114 ? -33.90013 21.43548 11.51083 1.000 60.41386 114 ALA A O 1
ATOM 906 N N . ILE A 1 115 ? -34.55105 22.57573 13.34174 1.000 60.06702 115 ILE A N 1
ATOM 907 C CA . ILE A 1 115 ? -33.17768 22.83224 13.76474 1.000 62.53428 115 ILE A CA 1
ATOM 908 C C . ILE A 1 115 ? -32.47087 21.52510 14.09753 1.000 61.90722 115 ILE A C 1
ATOM 909 O O . ILE A 1 115 ? -31.28745 21.34490 13.78447 1.000 64.75655 115 ILE A O 1
ATOM 914 N N . GLY A 1 116 ? -33.18383 20.58929 14.72729 1.000 60.32086 116 GLY A N 1
ATOM 915 C CA . GLY A 1 116 ? -32.59710 19.28571 14.98974 1.000 57.24119 116 GLY A CA 1
ATOM 916 C C . GLY A 1 116 ? -32.22665 18.55264 13.71519 1.000 60.61525 116 GLY A C 1
ATOM 917 O O . GLY A 1 116 ? -31.19808 17.87505 13.65237 1.000 57.93829 116 GLY A O 1
ATOM 918 N N . GLY A 1 117 ? -33.05427 18.68726 12.67780 1.000 60.32299 117 GLY A N 1
ATOM 919 C CA . GLY A 1 117 ? -32.74627 18.04136 11.41285 1.000 60.08381 117 GLY A CA 1
ATOM 920 C C . GLY A 1 117 ? -31.50325 18.60799 10.75510 1.000 60.90829 117 GLY A C 1
ATOM 921 O O . GLY A 1 117 ? -30.70659 17.86734 10.17235 1.000 62.70325 117 GLY A O 1
ATOM 922 N N . VAL A 1 118 ? -31.32143 19.92745 10.83427 1.000 60.21791 118 VAL A N 1
ATOM 923 C CA . VAL A 1 118 ? -30.12282 20.54457 10.27716 1.000 62.95733 118 VAL A CA 1
ATOM 924 C C . VAL A 1 118 ? -28.90143 20.17899 11.11051 1.000 65.09104 118 VAL A C 1
ATOM 925 O O . VAL A 1 118 ? -27.83924 19.84697 10.56973 1.000 62.49173 118 VAL A O 1
ATOM 929 N N . LEU A 1 119 ? -29.03514 20.21944 12.43872 1.000 62.28158 119 LEU A N 1
ATOM 930 C CA . LEU A 1 119 ? -27.90627 19.93448 13.31451 1.000 59.41561 119 LEU A CA 1
ATOM 931 C C . LEU A 1 119 ? -27.44572 18.48652 13.22449 1.000 61.59723 119 LEU A C 1
ATOM 932 O O . LEU A 1 119 ? -26.30202 18.19614 13.58763 1.000 69.01546 119 LEU A O 1
ATOM 937 N N . ALA A 1 120 ? -28.29869 17.57725 12.74384 1.000 62.10013 120 ALA A N 1
ATOM 938 C CA . ALA A 1 120 ? -27.91246 16.17913 12.58175 1.000 61.33031 120 ALA A CA 1
ATOM 939 C C . ALA A 1 120 ? -26.74429 15.99894 11.62158 1.000 69.35592 120 ALA A C 1
ATOM 940 O O . ALA A 1 120 ? -26.14188 14.91934 11.59986 1.000 68.67628 120 ALA A O 1
ATOM 942 N N . ILE A 1 121 ? -26.41739 17.02344 10.83120 1.000 69.73783 121 ILE A N 1
ATOM 943 C CA . ILE A 1 121 ? -25.25358 16.96551 9.95199 1.000 66.02565 121 ILE A CA 1
ATOM 944 C C . ILE A 1 121 ? -23.98130 16.73219 10.76116 1.000 68.92676 121 ILE A C 1
ATOM 945 O O . ILE A 1 121 ? -23.07363 16.01059 10.32673 1.000 65.48423 121 ILE A O 1
ATOM 950 N N . LEU A 1 122 ? -23.90499 17.31712 11.96472 1.000 70.57372 122 LEU A N 1
ATOM 951 C CA . LEU A 1 122 ? -22.67936 17.20131 12.75520 1.000 64.88643 122 LEU A CA 1
ATOM 952 C C . LEU A 1 122 ? -22.46405 15.79351 13.30077 1.000 65.55619 122 LEU A C 1
ATOM 953 O O . LEU A 1 122 ? -21.38242 15.22760 13.06531 1.000 71.10440 122 LEU A O 1
ATOM 958 N N . PRO A 1 123 ? -23.40627 15.17179 14.02397 1.000 67.97740 123 PRO A N 1
ATOM 959 C CA . PRO A 1 123 ? -23.13511 13.81130 14.52197 1.000 66.06533 123 PRO A CA 1
ATOM 960 C C . PRO A 1 123 ? -22.95620 12.78811 13.41707 1.000 65.60007 123 PRO A C 1
ATOM 961 O O . PRO A 1 123 ? -22.25954 11.78671 13.62410 1.000 66.27048 123 PRO A O 1
ATOM 965 N N . VAL A 1 124 ? -23.56683 13.00468 12.24952 1.000 66.23090 124 VAL A N 1
ATOM 966 C CA . VAL A 1 124 ? -23.34502 12.10669 11.12023 1.000 64.79014 124 VAL A CA 1
ATOM 967 C C . VAL A 1 124 ? -21.91877 12.24905 10.60364 1.000 66.98872 124 VAL A C 1
ATOM 968 O O . VAL A 1 124 ? -21.26465 11.25584 10.26225 1.000 69.20658 124 VAL A O 1
ATOM 972 N N . TYR A 1 125 ? -21.41112 13.48309 10.54461 1.000 67.99215 125 TYR A N 1
ATOM 973 C CA . TYR A 1 125 ? -20.01752 13.69034 10.16691 1.000 66.33987 125 TYR A CA 1
ATOM 974 C C . TYR A 1 125 ? -19.07720 13.01486 11.15620 1.000 70.28429 125 TYR A C 1
ATOM 975 O O . TYR A 1 125 ? -18.10334 12.36711 10.75354 1.000 73.72165 125 TYR A O 1
ATOM 984 N N . LEU A 1 126 ? -19.34846 13.15945 12.45601 1.000 65.91475 126 LEU A N 1
ATOM 985 C CA . LEU A 1 126 ? -18.44115 12.62422 13.46692 1.000 68.31987 126 LEU A CA 1
ATOM 986 C C . LEU A 1 126 ? -18.36682 11.10495 13.39110 1.000 70.50490 126 LEU A C 1
ATOM 987 O O . LEU A 1 126 ? -17.27439 10.52743 13.34316 1.000 75.52298 126 LEU A O 1
ATOM 992 N N . LEU A 1 127 ? -19.52491 10.44071 13.37476 1.000 68.05568 127 LEU A N 1
ATOM 993 C CA . LEU A 1 127 ? -19.54606 8.98265 13.31898 1.000 64.84721 127 LEU A CA 1
ATOM 994 C C . LEU A 1 127 ? -18.84879 8.46437 12.06684 1.000 70.16449 127 LEU A C 1
ATOM 995 O O . LEU A 1 127 ? -18.14084 7.45179 12.11657 1.000 71.28375 127 LEU A O 1
ATOM 1000 N N . THR A 1 128 ? -19.02656 9.15040 10.93480 1.000 68.77399 128 THR A N 1
ATOM 1001 C CA . THR A 1 128 ? -18.42990 8.67497 9.69014 1.000 70.35798 128 THR A CA 1
ATOM 1002 C C . THR A 1 128 ? -16.92236 8.90104 9.67399 1.000 76.90793 128 THR A C 1
ATOM 1003 O O . THR A 1 128 ? -16.17259 8.07620 9.13733 1.000 78.08541 128 THR A O 1
ATOM 1007 N N . ARG A 1 129 ? -16.45817 10.00944 10.25892 1.000 75.09363 129 ARG A N 1
ATOM 1008 C CA . ARG A 1 129 ? -15.02296 10.27187 10.30545 1.000 72.42068 129 ARG A CA 1
ATOM 1009 C C . ARG A 1 129 ? -14.31143 9.29656 11.23577 1.000 73.86960 129 ARG A C 1
ATOM 1010 O O . ARG A 1 129 ? -13.25368 8.75791 10.88773 1.000 80.69761 129 ARG A O 1
ATOM 1018 N N . GLU A 1 130 ? -14.87824 9.05201 12.41978 1.000 69.88647 130 GLU A N 1
ATOM 1019 C CA . GLU A 1 130 ? -14.25081 8.17657 13.40304 1.000 68.87325 130 GLU A CA 1
ATOM 1020 C C . GLU A 1 130 ? -14.22563 6.71696 12.97300 1.000 70.82232 130 GLU A C 1
ATOM 1021 O O . GLU A 1 130 ? -13.50417 5.92209 13.58793 1.000 73.04401 130 GLU A O 1
ATOM 1027 N N . VAL A 1 131 ? -14.99057 6.34203 11.95100 1.000 72.92297 131 VAL A N 1
ATOM 1028 C CA . VAL A 1 131 ? -15.00620 4.97518 11.42885 1.000 74.14763 131 VAL A CA 1
ATOM 1029 C C . VAL A 1 131 ? -14.24821 4.88921 10.10791 1.000 74.96426 131 VAL A C 1
ATOM 1030 O O . VAL A 1 131 ? -13.30019 4.11599 9.97412 1.000 81.62113 131 VAL A O 1
ATOM 1034 N N . PHE A 1 132 ? -14.64775 5.68997 9.11808 1.000 75.42026 132 PHE A N 1
ATOM 1035 C CA . PHE A 1 132 ? -14.01474 5.65965 7.80249 1.000 78.98939 132 PHE A CA 1
ATOM 1036 C C . PHE A 1 132 ? -12.98459 6.77500 7.68204 1.000 84.33489 132 PHE A C 1
ATOM 1037 O O . PHE A 1 132 ? -12.02555 6.82342 8.45798 1.000 87.98305 132 PHE A O 1
ATOM 1045 N N . ASP A 1 133 ? -13.16605 7.66989 6.71286 1.000 86.47111 133 ASP A N 1
ATOM 1046 C CA . ASP A 1 133 ? -12.18826 8.72656 6.48691 1.000 88.29728 133 ASP A CA 1
ATOM 1047 C C . ASP A 1 133 ? -12.81425 10.11192 6.58622 1.000 91.92142 133 ASP A C 1
ATOM 1048 O O . ASP A 1 133 ? -13.90756 10.27463 7.13782 1.000 92.54099 133 ASP A O 1
ATOM 1053 N N . LYS A 1 134 ? -12.12533 11.11399 6.04283 1.000 99.33427 134 LYS A N 1
ATOM 1054 C CA . LYS A 1 134 ? -12.55230 12.50311 6.15003 1.000 92.29137 134 LYS A CA 1
ATOM 1055 C C . LYS A 1 134 ? -13.41266 12.91545 4.96571 1.000 89.68232 134 LYS A C 1
ATOM 1056 O O . LYS A 1 134 ? -14.35112 13.70426 5.12052 1.000 85.05120 134 LYS A O 1
ATOM 1062 N N . ARG A 1 135 ? -13.10958 12.38151 3.78299 1.000 88.87894 135 ARG A N 1
ATOM 1063 C CA . ARG A 1 135 ? -13.90723 12.69086 2.60416 1.000 87.76463 135 ARG A CA 1
ATOM 1064 C C . ARG A 1 135 ? -15.30588 12.10039 2.72737 1.000 87.44015 135 ARG A C 1
ATOM 1065 O O . ARG A 1 135 ? -16.30252 12.79851 2.51467 1.000 85.88161 135 ARG A O 1
ATOM 1073 N N . ALA A 1 136 ? -15.39793 10.82254 3.11029 1.000 89.81386 136 ALA A N 1
ATOM 1074 C CA . ALA A 1 136 ? -16.69857 10.16758 3.22742 1.000 82.38465 136 ALA A CA 1
ATOM 1075 C C . ALA A 1 136 ? -17.58059 10.85618 4.26138 1.000 79.56198 136 ALA A C 1
ATOM 1076 O O . ALA A 1 136 ? -18.79837 10.96686 4.07257 1.000 76.52601 136 ALA A O 1
ATOM 1078 N N . ALA A 1 137 ? -16.98485 11.32706 5.36148 1.000 80.35124 137 ALA A N 1
ATOM 1079 C CA . ALA A 1 137 ? -17.75525 12.05847 6.36253 1.000 76.20437 137 ALA A CA 1
ATOM 1080 C C . ALA A 1 137 ? -18.40751 13.29850 5.76814 1.000 77.09832 137 ALA A C 1
ATOM 1081 O O . ALA A 1 137 ? -19.46317 13.73292 6.24272 1.000 77.82481 137 ALA A O 1
ATOM 1083 N N . VAL A 1 138 ? -17.80558 13.86931 4.72395 1.000 79.20723 138 VAL A N 1
ATOM 1084 C CA . VAL A 1 138 ? -18.39460 15.02810 4.06452 1.000 77.28789 138 VAL A CA 1
ATOM 1085 C C . VAL A 1 138 ? -19.57685 14.61812 3.18573 1.000 75.41238 138 VAL A C 1
ATOM 1086 O O . VAL A 1 138 ? -20.60254 15.30802 3.16056 1.000 77.72927 138 VAL A O 1
ATOM 1090 N N . ILE A 1 139 ? -19.47605 13.49319 2.46426 1.000 74.28773 139 ILE A N 1
ATOM 1091 C CA . ILE A 1 139 ? -20.63337 13.02081 1.70192 1.000 76.25005 139 ILE A CA 1
ATOM 1092 C C . ILE A 1 139 ? -21.79176 12.70183 2.63763 1.000 75.35435 139 ILE A C 1
ATOM 1093 O O . ILE A 1 139 ? -22.94211 13.07334 2.37452 1.000 70.09915 139 ILE A O 1
ATOM 1098 N N . ALA A 1 140 ? -21.50775 12.00450 3.74217 1.000 75.13696 140 ALA A N 1
ATOM 1099 C CA . ALA A 1 140 ? -22.56825 11.59263 4.65812 1.000 70.36152 140 ALA A CA 1
ATOM 1100 C C . ALA A 1 140 ? -23.27838 12.79707 5.26051 1.000 71.00563 140 ALA A C 1
ATOM 1101 O O . ALA A 1 140 ? -24.49448 12.76351 5.48490 1.000 68.03169 140 ALA A O 1
ATOM 1103 N N . ALA A 1 141 ? -22.53390 13.86965 5.53544 1.000 70.98645 141 ALA A N 1
ATOM 1104 C CA . ALA A 1 141 ? -23.16077 15.09691 6.01162 1.000 68.22157 141 ALA A CA 1
ATOM 1105 C C . ALA A 1 141 ? -24.08606 15.68252 4.95346 1.000 70.67995 141 ALA A C 1
ATOM 1106 O O . ALA A 1 141 ? -25.18679 16.15094 5.26752 1.000 72.56347 141 ALA A O 1
ATOM 1108 N N . PHE A 1 142 ? -23.65815 15.65886 3.69024 1.000 70.54275 142 PHE A N 1
ATOM 1109 C CA . PHE A 1 142 ? -24.50775 16.15223 2.61247 1.000 70.01404 142 PHE A CA 1
ATOM 1110 C C . PHE A 1 142 ? -25.69696 15.23152 2.38131 1.000 68.82066 142 PHE A C 1
ATOM 1111 O O . PHE A 1 142 ? -26.82309 15.70113 2.18143 1.000 74.02306 142 PHE A O 1
ATOM 1119 N N . LEU A 1 143 ? -25.46590 13.91771 2.39964 1.000 68.93315 143 LEU A N 1
ATOM 1120 C CA . LEU A 1 143 ? -26.54542 12.97658 2.12747 1.000 69.81041 143 LEU A CA 1
ATOM 1121 C C . LEU A 1 143 ? -27.60923 13.00174 3.21562 1.000 72.01758 143 LEU A C 1
ATOM 1122 O O . LEU A 1 143 ? -28.78526 12.75669 2.93153 1.000 69.64406 143 LEU A O 1
ATOM 1127 N N . ILE A 1 144 ? -27.23007 13.28480 4.46336 1.000 70.26022 144 ILE A N 1
ATOM 1128 C CA . ILE A 1 144 ? -28.22593 13.31239 5.52584 1.000 67.56945 144 ILE A CA 1
ATOM 1129 C C . ILE A 1 144 ? -29.06218 14.57829 5.45835 1.000 72.01096 144 ILE A C 1
ATOM 1130 O O . ILE A 1 144 ? -30.10140 14.67326 6.12302 1.000 73.08459 144 ILE A O 1
ATOM 1135 N N . ALA A 1 145 ? -28.63201 15.55319 4.65808 1.000 68.36204 145 ALA A N 1
ATOM 1136 C CA . ALA A 1 145 ? -29.37602 16.78728 4.44614 1.000 70.06463 145 ALA A CA 1
ATOM 1137 C C . ALA A 1 145 ? -30.47758 16.64636 3.40200 1.000 73.65588 145 ALA A C 1
ATOM 1138 O O . ALA A 1 145 ? -31.33328 17.53488 3.29991 1.000 74.91390 145 ALA A O 1
ATOM 1140 N N . ILE A 1 146 ? -30.47965 15.55993 2.62642 1.000 71.73073 146 ILE A N 1
ATOM 1141 C CA . ILE A 1 146 ? -31.46823 15.35769 1.57548 1.000 72.51554 146 ILE A CA 1
ATOM 1142 C C . ILE A 1 146 ? -32.21759 14.04174 1.70851 1.000 74.67648 146 ILE A C 1
ATOM 1143 O O . ILE A 1 146 ? -33.12612 13.78283 0.91808 1.000 72.96139 146 ILE A O 1
ATOM 1148 N N . VAL A 1 147 ? -31.86805 13.19358 2.67113 1.000 71.90774 147 VAL A N 1
ATOM 1149 C CA . VAL A 1 147 ? -32.56846 11.90790 2.77352 1.000 69.02799 147 VAL A CA 1
ATOM 1150 C C . VAL A 1 147 ? -34.03002 12.15834 3.13032 1.000 70.26231 147 VAL A C 1
ATOM 1151 O O . VAL A 1 147 ? -34.32124 12.96586 4.03532 1.000 71.36719 147 VAL A O 1
ATOM 1155 N N . PRO A 1 148 ? -34.98490 11.54917 2.42741 1.000 73.92804 148 PRO A N 1
ATOM 1156 C CA . PRO A 1 148 ? -36.39911 11.81142 2.72183 1.000 72.73350 148 PRO A CA 1
ATOM 1157 C C . PRO A 1 148 ? -36.98071 10.83096 3.72820 1.000 73.25909 148 PRO A C 1
ATOM 1158 O O . PRO A 1 148 ? -36.27745 10.36164 4.62953 1.000 70.39076 148 PRO A O 1
ATOM 1162 N N . GLY A 1 149 ? -38.27067 10.52452 3.58478 1.000 76.52446 149 GLY A N 1
ATOM 1163 C CA . GLY A 1 149 ? -38.90952 9.52173 4.41296 1.000 71.16605 149 GLY A CA 1
ATOM 1164 C C . GLY A 1 149 ? -39.20006 9.99621 5.82651 1.000 68.09403 149 GLY A C 1
ATOM 1165 O O . GLY A 1 149 ? -39.33277 11.19261 6.11062 1.000 62.51717 149 GLY A O 1
ATOM 1166 N N . GLN A 1 150 ? -39.28942 9.01618 6.73249 1.000 63.87048 150 GLN A N 1
ATOM 1167 C CA . GLN A 1 150 ? -39.64345 9.30181 8.12057 1.000 67.33042 150 GLN A CA 1
ATOM 1168 C C . GLN A 1 150 ? -38.64388 10.24001 8.78708 1.000 67.23167 150 GLN A C 1
ATOM 1169 O O . GLN A 1 150 ? -39.00309 10.96272 9.72341 1.000 67.15519 150 GLN A O 1
ATOM 1175 N N . PHE A 1 151 ? -37.39095 10.24386 8.33023 1.000 67.15648 151 PHE A N 1
ATOM 1176 C CA . PHE A 1 151 ? -36.40547 11.15322 8.90505 1.000 62.03750 151 PHE A CA 1
ATOM 1177 C C . PHE A 1 151 ? -36.71793 12.60128 8.54442 1.000 59.56803 151 PHE A C 1
ATOM 1178 O O . PHE A 1 151 ? -36.72011 13.48245 9.41271 1.000 56.97394 151 PHE A O 1
ATOM 1186 N N . LEU A 1 152 ? -36.98018 12.86743 7.26289 1.000 56.83928 152 LEU A N 1
ATOM 1187 C CA . LEU A 1 152 ? -37.27730 14.23194 6.83926 1.000 59.08716 152 LEU A CA 1
ATOM 1188 C C . LEU A 1 152 ? -38.63385 14.69542 7.35964 1.000 64.75295 152 LEU A C 1
ATOM 1189 O O . LEU A 1 152 ? -38.78833 15.85641 7.75559 1.000 62.97060 152 LEU A O 1
ATOM 1194 N N . GLN A 1 153 ? -39.62764 13.80304 7.37378 1.000 62.35497 153 GLN A N 1
ATOM 1195 C CA . GLN A 1 153 ? -40.97625 14.21269 7.75148 1.000 60.50876 153 GLN A CA 1
ATOM 1196 C C . GLN A 1 153 ? -41.10331 14.45676 9.25112 1.000 61.04173 153 GLN A C 1
ATOM 1197 O O . GLN A 1 153 ? -41.88989 15.31403 9.66931 1.000 64.86442 153 GLN A O 1
ATOM 1203 N N . ARG A 1 154 ? -40.34531 13.73229 10.07206 1.000 59.67696 154 ARG A N 1
ATOM 1204 C CA . ARG A 1 154 ? -40.37028 13.92074 11.51761 1.000 61.16670 154 ARG A CA 1
ATOM 1205 C C . ARG A 1 154 ? -39.33826 14.93323 12.00068 1.000 61.41313 154 ARG A C 1
ATOM 1206 O O . ARG A 1 154 ? -39.17834 15.10894 13.21398 1.000 59.58010 154 ARG A O 1
ATOM 1214 N N . SER A 1 155 ? -38.63418 15.59434 11.07990 1.000 59.49260 155 SER A N 1
ATOM 1215 C CA . SER A 1 155 ? -37.71770 16.68107 11.40407 1.000 61.26433 155 SER A CA 1
ATOM 1216 C C . SER A 1 155 ? -38.06722 17.94468 10.62848 1.000 64.55268 155 SER A C 1
ATOM 1217 O O . SER A 1 155 ? -37.22454 18.83570 10.47654 1.000 60.94524 155 SER A O 1
ATOM 1220 N N . ILE A 1 156 ? -39.30050 18.02961 10.13407 1.000 61.06866 156 ILE A N 1
ATOM 1221 C CA . ILE A 1 156 ? -39.76547 19.14183 9.31525 1.000 62.73268 156 ILE A CA 1
ATOM 1222 C C . ILE A 1 156 ? -40.27733 20.25173 10.22562 1.000 63.36932 156 ILE A C 1
ATOM 1223 O O . ILE A 1 156 ? -40.44788 20.04859 11.43340 1.000 61.12957 156 ILE A O 1
ATOM 1228 N N . LEU A 1 157 ? -40.51481 21.43285 9.65842 1.000 66.39825 157 LEU A N 1
ATOM 1229 C CA . LEU A 1 157 ? -41.08441 22.53046 10.42924 1.000 66.75149 157 LEU A CA 1
ATOM 1230 C C . LEU A 1 157 ? -42.44741 22.13378 10.98217 1.000 65.48599 157 LEU A C 1
ATOM 1231 O O . LEU A 1 157 ? -43.30254 21.62068 10.25425 1.000 70.78436 157 LEU A O 1
ATOM 1236 N N . GLY A 1 158 ? -42.64136 22.35700 12.28061 1.000 59.67920 158 GLY A N 1
ATOM 1237 C CA . GLY A 1 158 ? -43.90466 22.09623 12.92595 1.000 64.02063 158 GLY A CA 1
ATOM 1238 C C . GLY A 1 158 ? -44.04799 20.72290 13.54827 1.000 64.15117 158 GLY A C 1
ATOM 1239 O O . GLY A 1 158 ? -44.90349 20.54373 14.42358 1.000 65.82531 158 GLY A O 1
ATOM 1240 N N . PHE A 1 159 ? -43.24660 19.74482 13.12984 1.000 55.47396 159 PHE A N 1
ATOM 1241 C CA . PHE A 1 159 ? -43.36569 18.39425 13.67863 1.000 63.21632 159 PHE A CA 1
ATOM 1242 C C . PHE A 1 159 ? -42.46382 18.25300 14.90482 1.000 60.03742 159 PHE A C 1
ATOM 1243 O O . PHE A 1 159 ? -41.50121 17.48407 14.93664 1.000 55.37549 159 PHE A O 1
ATOM 1251 N N . ASN A 1 160 ? -42.81612 19.01154 15.94290 1.000 57.70201 160 ASN A N 1
ATOM 1252 C CA . ASN A 1 160 ? -42.05836 19.02170 17.19297 1.000 55.92647 160 ASN A CA 1
ATOM 1253 C C . ASN A 1 160 ? -42.34254 17.73448 17.96373 1.000 57.94103 160 ASN A C 1
ATOM 1254 O O . ASN A 1 160 ? -43.10231 17.69877 18.93465 1.000 62.03547 160 ASN A O 1
ATOM 1259 N N . ASP A 1 161 ? -41.71949 16.65279 17.50903 1.000 60.07014 161 ASP A N 1
ATOM 1260 C CA . ASP A 1 161 ? -41.72361 15.37196 18.19880 1.000 57.05570 161 ASP A CA 1
ATOM 1261 C C . ASP A 1 161 ? -40.28977 14.99707 18.55946 1.000 62.19253 161 ASP A C 1
ATOM 1262 O O . ASP A 1 161 ? -39.32789 15.63996 18.12810 1.000 60.16567 161 ASP A O 1
ATOM 1267 N N . HIS A 1 162 ? -40.14740 13.94554 19.36523 1.000 61.77731 162 HIS A N 1
ATOM 1268 C CA . HIS A 1 162 ? -38.84249 13.53090 19.86391 1.000 62.17855 162 HIS A CA 1
ATOM 1269 C C . HIS A 1 162 ? -38.12611 12.55630 18.93779 1.000 62.63100 162 HIS A C 1
ATOM 1270 O O . HIS A 1 162 ? -37.05642 12.05514 19.29926 1.000 62.27475 162 HIS A O 1
ATOM 1277 N N . HIS A 1 163 ? -38.68402 12.27424 17.75905 1.000 61.40277 163 HIS A N 1
ATOM 1278 C CA . HIS A 1 163 ? -38.08102 11.26837 16.89051 1.000 62.82432 163 HIS A CA 1
ATOM 1279 C C . HIS A 1 163 ? -36.77944 11.76730 16.27411 1.000 62.87636 163 HIS A C 1
ATOM 1280 O O . HIS A 1 163 ? -35.83408 10.98944 16.10067 1.000 62.96071 163 HIS A O 1
ATOM 1287 N N . ILE A 1 164 ? -36.70623 13.05658 15.93604 1.000 58.25209 164 ILE A N 1
ATOM 1288 C CA . ILE A 1 164 ? -35.46111 13.59638 15.40088 1.000 55.16156 164 ILE A CA 1
ATOM 1289 C C . ILE A 1 164 ? -34.37439 13.57008 16.46775 1.000 59.12845 164 ILE A C 1
ATOM 1290 O O . ILE A 1 164 ? -33.20167 13.31232 16.17363 1.000 59.65437 164 ILE A O 1
ATOM 1295 N N . TRP A 1 165 ? -34.74789 13.80469 17.72484 1.000 56.49580 165 TRP A N 1
ATOM 1296 C CA . TRP A 1 165 ? -33.78062 13.78275 18.81070 1.000 55.38142 165 TRP A CA 1
ATOM 1297 C C . TRP A 1 165 ? -33.37581 12.36779 19.19625 1.000 57.97657 165 TRP A C 1
ATOM 1298 O O . TRP A 1 165 ? -32.29931 12.18094 19.77349 1.000 58.47155 165 TRP A O 1
ATOM 1309 N N . GLU A 1 166 ? -34.20921 11.37243 18.88859 1.000 59.22861 166 GLU A N 1
ATOM 1310 C CA . GLU A 1 166 ? -33.75505 9.98761 18.93896 1.000 59.36236 166 GLU A CA 1
ATOM 1311 C C . GLU A 1 166 ? -32.58195 9.77731 17.99422 1.000 60.18582 166 GLU A C 1
ATOM 1312 O O . GLU A 1 166 ? -31.51857 9.29205 18.39726 1.000 58.80754 166 GLU A O 1
ATOM 1318 N N . ALA A 1 167 ? -32.76620 10.13989 16.72176 1.000 58.35115 167 ALA A N 1
ATOM 1319 C CA . ALA A 1 167 ? -31.72721 9.92260 15.72199 1.000 60.95700 167 ALA A CA 1
ATOM 1320 C C . ALA A 1 167 ? -30.50848 10.79311 15.99234 1.000 62.43617 167 ALA A C 1
ATOM 1321 O O . ALA A 1 167 ? -29.36988 10.35946 15.77919 1.000 60.21593 167 ALA A O 1
ATOM 1323 N N . PHE A 1 168 ? -30.72722 12.02198 16.46599 1.000 55.19512 168 PHE A N 1
ATOM 1324 C CA . PHE A 1 168 ? -29.60935 12.92454 16.71094 1.000 60.20966 168 PHE A CA 1
ATOM 1325 C C . PHE A 1 168 ? -28.71102 12.40466 17.82589 1.000 63.34020 168 PHE A C 1
ATOM 1326 O O . PHE A 1 168 ? -27.48088 12.44138 17.70486 1.000 63.52600 168 PHE A O 1
ATOM 1334 N N . TRP A 1 169 ? -29.30263 11.92023 18.91773 1.000 56.75554 169 TRP A N 1
ATOM 1335 C CA . TRP A 1 169 ? -28.52413 11.50458 20.07568 1.000 60.01344 169 TRP A CA 1
ATOM 1336 C C . TRP A 1 169 ? -28.02336 10.07030 19.98183 1.000 62.67814 169 TRP A C 1
ATOM 1337 O O . TRP A 1 169 ? -27.01941 9.73899 20.62370 1.000 62.26902 169 TRP A O 1
ATOM 1348 N N . GLN A 1 170 ? -28.69152 9.21208 19.20872 1.000 58.28493 170 GLN A N 1
ATOM 1349 C CA . GLN A 1 170 ? -28.16774 7.86750 18.99458 1.000 61.73051 170 GLN A CA 1
ATOM 1350 C C . GLN A 1 170 ? -26.89594 7.91030 18.15772 1.000 63.01759 170 GLN A C 1
ATOM 1351 O O . GLN A 1 170 ? -25.89086 7.27848 18.50392 1.000 62.18391 170 GLN A O 1
ATOM 1357 N N . VAL A 1 171 ? -26.92232 8.65640 17.05076 1.000 61.65088 171 VAL A N 1
ATOM 1358 C CA . VAL A 1 171 ? -25.72523 8.81893 16.23167 1.000 63.20842 171 VAL A CA 1
ATOM 1359 C C . VAL A 1 171 ? -24.65354 9.58600 16.99839 1.000 64.08324 171 VAL A C 1
ATOM 1360 O O . VAL A 1 171 ? -23.45626 9.30092 16.87107 1.000 66.06535 171 VAL A O 1
ATOM 1364 N N . SER A 1 172 ? -25.06275 10.56481 17.81172 1.000 62.03599 172 SER A N 1
ATOM 1365 C CA . SER A 1 172 ? -24.10075 11.27882 18.64636 1.000 65.38782 172 SER A CA 1
ATOM 1366 C C . SER A 1 172 ? -23.44735 10.34336 19.65297 1.000 64.25125 172 SER A C 1
ATOM 1367 O O . SER A 1 172 ? -22.24371 10.44395 19.91364 1.000 64.66928 172 SER A O 1
ATOM 1370 N N . ALA A 1 173 ? -24.22690 9.42688 20.23013 1.000 70.07750 173 ALA A N 1
ATOM 1371 C CA . ALA A 1 173 ? -23.67305 8.47995 21.19138 1.000 70.67233 173 ALA A CA 1
ATOM 1372 C C . ALA A 1 173 ? -22.64004 7.57492 20.53365 1.000 66.48752 173 ALA A C 1
ATOM 1373 O O . ALA A 1 173 ? -21.55327 7.35314 21.07955 1.000 69.65954 173 ALA A O 1
ATOM 1375 N N . LEU A 1 174 ? -22.96068 7.04759 19.35073 1.000 62.25851 174 LEU A N 1
ATOM 1376 C CA . LEU A 1 174 ? -22.04101 6.13779 18.67631 1.000 65.08601 174 LEU A CA 1
ATOM 1377 C C . LEU A 1 174 ? -20.79655 6.86557 18.18935 1.000 67.64415 174 LEU A C 1
ATOM 1378 O O . LEU A 1 174 ? -19.69033 6.31412 18.23619 1.000 63.10151 174 LEU A O 1
ATOM 1383 N N . GLY A 1 175 ? -20.95725 8.10041 17.71248 1.000 66.92976 175 GLY A N 1
ATOM 1384 C CA . GLY A 1 175 ? -19.80124 8.86255 17.27288 1.000 61.95115 175 GLY A CA 1
ATOM 1385 C C . GLY A 1 175 ? -18.87802 9.21598 18.42248 1.000 63.56175 175 GLY A C 1
ATOM 1386 O O . GLY A 1 175 ? -17.66301 9.01468 18.34267 1.000 63.26351 175 GLY A O 1
ATOM 1387 N N . THR A 1 176 ? -19.44489 9.74042 19.51374 1.000 61.22361 176 THR A N 1
ATOM 1388 C CA . THR A 1 176 ? -18.62557 10.11886 20.66026 1.000 66.32621 176 THR A CA 1
ATOM 1389 C C . THR A 1 176 ? -17.99538 8.90399 21.32885 1.000 65.36524 176 THR A C 1
ATOM 1390 O O . THR A 1 176 ? -16.87305 8.99286 21.83970 1.000 61.90807 176 THR A O 1
ATOM 1394 N N . PHE A 1 177 ? -18.69424 7.76836 21.34128 1.000 63.67342 177 PHE A N 1
ATOM 1395 C CA . PHE A 1 177 ? -18.10852 6.55856 21.90619 1.000 63.05492 177 PHE A CA 1
ATOM 1396 C C . PHE A 1 177 ? -16.91663 6.09447 21.07803 1.000 62.86605 177 PHE A C 1
ATOM 1397 O O . PHE A 1 177 ? -15.83400 5.83993 21.61725 1.000 66.84378 177 PHE A O 1
ATOM 1405 N N . LEU A 1 178 ? -17.09708 5.98388 19.76027 1.000 62.89941 178 LEU A N 1
ATOM 1406 C CA . LEU A 1 178 ? -16.01286 5.52214 18.90170 1.000 62.27597 178 LEU A CA 1
ATOM 1407 C C . LEU A 1 178 ? -14.89332 6.55019 18.80296 1.000 65.71813 178 LEU A C 1
ATOM 1408 O O . LEU A 1 178 ? -13.73799 6.18319 18.56320 1.000 67.41674 178 LEU A O 1
ATOM 1413 N N . LEU A 1 179 ? -15.20892 7.83420 18.97818 1.000 66.52906 179 LEU A N 1
ATOM 1414 C CA . LEU A 1 179 ? -14.15207 8.83286 19.09195 1.000 66.00312 179 LEU A CA 1
ATOM 1415 C C . LEU A 1 179 ? -13.35040 8.62638 20.37029 1.000 66.74289 179 LEU A C 1
ATOM 1416 O O . LEU A 1 179 ? -12.12243 8.77568 20.37252 1.000 69.62132 179 LEU A O 1
ATOM 1421 N N . ALA A 1 180 ? -14.02926 8.26984 21.46446 1.000 63.70426 180 ALA A N 1
ATOM 1422 C CA . ALA A 1 180 ? -13.33247 8.00540 22.71809 1.000 63.69288 180 ALA A CA 1
ATOM 1423 C C . ALA A 1 180 ? -12.42947 6.78578 22.59764 1.000 69.64350 180 ALA A C 1
ATOM 1424 O O . ALA A 1 180 ? -11.29107 6.79955 23.08230 1.000 68.50462 180 ALA A O 1
ATOM 1426 N N . TYR A 1 181 ? -12.91664 5.72259 21.95158 1.000 62.91391 181 TYR A N 1
ATOM 1427 C CA . TYR A 1 181 ? -12.07868 4.54667 21.74446 1.000 68.47621 181 TYR A CA 1
ATOM 1428 C C . TYR A 1 181 ? -10.87075 4.88140 20.87932 1.000 68.65045 181 TYR A C 1
ATOM 1429 O O . TYR A 1 181 ? -9.77486 4.35437 21.09983 1.000 63.65698 181 TYR A O 1
ATOM 1438 N N . ASN A 1 182 ? -11.05230 5.76073 19.89097 1.000 70.30042 182 ASN A N 1
ATOM 1439 C CA . ASN A 1 182 ? -9.95150 6.11654 19.00238 1.000 64.60450 182 ASN A CA 1
ATOM 1440 C C . ASN A 1 182 ? -8.91113 6.96578 19.72197 1.000 68.63282 182 ASN A C 1
ATOM 1441 O O . ASN A 1 182 ? -7.70795 6.83123 19.46849 1.000 70.73259 182 ASN A O 1
ATOM 1446 N N . ARG A 1 183 ? -9.35199 7.84258 20.62430 1.000 68.05837 183 ARG A N 1
ATOM 1447 C CA . ARG A 1 183 ? -8.42183 8.66445 21.38698 1.000 67.77447 183 ARG A CA 1
ATOM 1448 C C . ARG A 1 183 ? -7.75409 7.89662 22.52115 1.000 66.84732 183 ARG A C 1
ATOM 1449 O O . ARG A 1 183 ? -6.71038 8.33338 23.01690 1.000 65.20165 183 ARG A O 1
ATOM 1457 N N . TRP A 1 184 ? -8.32535 6.76588 22.93759 1.000 69.01864 184 TRP A N 1
ATOM 1458 C CA . TRP A 1 184 ? -7.79599 5.99581 24.05476 1.000 66.06397 184 TRP A CA 1
ATOM 1459 C C . TRP A 1 184 ? -6.94053 4.81018 23.62890 1.000 69.42961 184 TRP A C 1
ATOM 1460 O O . TRP A 1 184 ? -6.09966 4.36239 24.41736 1.000 70.10984 184 TRP A O 1
ATOM 1471 N N . LYS A 1 185 ? -7.12769 4.29830 22.41443 1.000 63.73811 185 LYS A N 1
ATOM 1472 C CA . LYS A 1 185 ? -6.46160 3.06906 22.00777 1.000 62.05641 185 LYS A CA 1
ATOM 1473 C C . LYS A 1 185 ? -4.95354 3.26832 21.90038 1.000 70.72904 185 LYS A C 1
ATOM 1474 O O . LYS A 1 185 ? -4.47307 4.33783 21.51514 1.000 70.90396 185 LYS A O 1
ATOM 1480 N N . GLY A 1 186 ? -4.20511 2.22579 22.25463 1.000 66.69384 186 GLY A N 1
ATOM 1481 C CA . GLY A 1 186 ? -2.76314 2.25163 22.16274 1.000 67.75996 186 GLY A CA 1
ATOM 1482 C C . GLY A 1 186 ? -2.05362 2.98914 23.27526 1.000 71.78637 186 GLY A C 1
ATOM 1483 O O . GLY A 1 186 ? -0.81586 3.00448 23.28973 1.000 75.44445 186 GLY A O 1
ATOM 1484 N N . HIS A 1 187 ? -2.78526 3.59820 24.20353 1.000 68.23229 187 HIS A N 1
ATOM 1485 C CA . HIS A 1 187 ? -2.19960 4.34105 25.30774 1.000 72.10591 187 HIS A CA 1
ATOM 1486 C C . HIS A 1 187 ? -2.40050 3.58200 26.61160 1.000 77.07538 187 HIS A C 1
ATOM 1487 O O . HIS A 1 187 ? -3.39127 2.86556 26.78747 1.000 77.08254 187 HIS A O 1
ATOM 1494 N N . ASP A 1 188 ? -1.44546 3.74287 27.52334 1.000 82.66752 188 ASP A N 1
ATOM 1495 C CA . ASP A 1 188 ? -1.55930 3.13301 28.83641 1.000 86.52493 188 ASP A CA 1
ATOM 1496 C C . ASP A 1 188 ? -2.54423 3.92253 29.69477 1.000 84.85759 188 ASP A C 1
ATOM 1497 O O . ASP A 1 188 ? -2.97300 5.02471 29.34599 1.000 82.48010 188 ASP A O 1
ATOM 1502 N N . LEU A 1 189 ? -2.90642 3.34216 30.83789 1.000 85.94618 189 LEU A N 1
ATOM 1503 C CA . LEU A 1 189 ? -3.96940 3.92670 31.65042 1.000 83.42966 189 LEU A CA 1
ATOM 1504 C C . LEU A 1 189 ? -3.57168 5.26408 32.26108 1.000 83.48460 189 LEU A C 1
ATOM 1505 O O . LEU A 1 189 ? -4.40442 6.17452 32.35047 1.000 85.74177 189 LEU A O 1
ATOM 1510 N N . SER A 1 190 ? -2.31505 5.41236 32.68004 1.000 85.57319 190 SER A N 1
ATOM 1511 C CA . SER A 1 190 ? -1.89636 6.69150 33.24687 1.000 84.79751 190 SER A CA 1
ATOM 1512 C C . SER A 1 190 ? -2.04378 7.83160 32.24235 1.000 84.77690 190 SER A C 1
ATOM 1513 O O . SER A 1 190 ? -2.28086 8.98070 32.63767 1.000 80.23945 190 SER A O 1
ATOM 1516 N N . HIS A 1 191 ? -1.92545 7.53809 30.94436 1.000 82.28067 191 HIS A N 1
ATOM 1517 C CA . HIS A 1 191 ? -2.13816 8.56966 29.93327 1.000 82.29812 191 HIS A CA 1
ATOM 1518 C C . HIS A 1 191 ? -3.62389 8.82962 29.69971 1.000 83.48116 191 HIS A C 1
ATOM 1519 O O . HIS A 1 191 ? -4.03204 9.97694 29.48386 1.000 79.84862 191 HIS A O 1
ATOM 1526 N N . ASN A 1 192 ? -4.44461 7.78162 29.73484 1.000 78.13434 192 ASN A N 1
ATOM 1527 C CA . ASN A 1 192 ? -5.87780 7.94153 29.54457 1.000 75.07510 192 ASN A CA 1
ATOM 1528 C C . ASN A 1 192 ? -6.57868 8.51994 30.76736 1.000 79.62733 192 ASN A C 1
ATOM 1529 O O . ASN A 1 192 ? -7.75381 8.88927 30.66949 1.000 76.61566 192 ASN A O 1
ATOM 1534 N N . LEU A 1 193 ? -5.89547 8.61529 31.90653 1.000 77.33339 193 LEU A N 1
ATOM 1535 C CA . LEU A 1 193 ? -6.48559 9.18534 33.11009 1.000 77.61354 193 LEU A CA 1
ATOM 1536 C C . LEU A 1 193 ? -6.33931 10.69984 33.19024 1.000 78.20070 193 LEU A C 1
ATOM 1537 O O . LEU A 1 193 ? -6.87781 11.30849 34.12133 1.000 79.28378 193 LEU A O 1
ATOM 1542 N N . THR A 1 194 ? -5.62858 11.31812 32.25028 1.000 80.23710 194 THR A N 1
ATOM 1543 C CA . THR A 1 194 ? -5.52169 12.76762 32.22394 1.000 77.35372 194 THR A CA 1
ATOM 1544 C C . THR A 1 194 ? -6.88361 13.39487 31.93663 1.000 75.42561 194 THR A C 1
ATOM 1545 O O . THR A 1 194 ? -7.79849 12.74985 31.41657 1.000 76.24813 194 THR A O 1
ATOM 1549 N N . ALA A 1 195 ? -7.01289 14.67562 32.29385 1.000 82.76409 195 ALA A N 1
ATOM 1550 C CA . ALA A 1 195 ? -8.27994 15.37231 32.08780 1.000 78.14478 195 ALA A CA 1
ATOM 1551 C C . ALA A 1 195 ? -8.62589 15.45883 30.60735 1.000 79.43480 195 ALA A C 1
ATOM 1552 O O . ALA A 1 195 ? -9.79505 15.33471 30.22754 1.000 76.72032 195 ALA A O 1
ATOM 1554 N N . ARG A 1 196 ? -7.62047 15.67411 29.75461 1.000 80.73291 196 ARG A N 1
ATOM 1555 C CA . ARG A 1 196 ? -7.86880 15.70711 28.31641 1.000 80.28401 196 ARG A CA 1
ATOM 1556 C C . ARG A 1 196 ? -8.42130 14.37968 27.81741 1.000 74.17976 196 ARG A C 1
ATOM 1557 O O . ARG A 1 196 ? -9.36417 14.35389 27.01859 1.000 73.71354 196 ARG A O 1
ATOM 1565 N N . GLN A 1 197 ? -7.85787 13.26454 28.28383 1.000 76.11789 197 GLN A N 1
ATOM 1566 C CA . GLN A 1 197 ? -8.31755 11.96017 27.82244 1.000 76.30779 197 GLN A CA 1
ATOM 1567 C C . GLN A 1 197 ? -9.62295 11.54598 28.48859 1.000 71.05434 197 GLN A C 1
ATOM 1568 O O . GLN A 1 197 ? -10.45934 10.90139 27.84866 1.000 64.09009 197 GLN A O 1
ATOM 1574 N N . MET A 1 198 ? -9.82261 11.91230 29.75656 1.000 68.54368 198 MET A N 1
ATOM 1575 C CA . MET A 1 198 ? -11.06534 11.57191 30.43754 1.000 68.59369 198 MET A CA 1
ATOM 1576 C C . MET A 1 198 ? -12.26873 12.29387 29.84839 1.000 69.08353 198 MET A C 1
ATOM 1577 O O . MET A 1 198 ? -13.39871 11.83068 30.02983 1.000 66.63367 198 MET A O 1
ATOM 1582 N N . ALA A 1 199 ? -12.05356 13.40833 29.14438 1.000 68.23142 199 ALA A N 1
ATOM 1583 C CA . ALA A 1 199 ? -13.17117 14.16365 28.58952 1.000 62.90213 199 ALA A CA 1
ATOM 1584 C C . ALA A 1 199 ? -13.89335 13.39341 27.49071 1.000 66.85173 199 ALA A C 1
ATOM 1585 O O . ALA A 1 199 ? -15.09034 13.61275 27.26916 1.000 65.96713 199 ALA A O 1
ATOM 1587 N N . TYR A 1 200 ? -13.19366 12.48934 26.79589 1.000 62.84913 200 TYR A N 1
ATOM 1588 C CA . TYR A 1 200 ? -13.82933 11.78117 25.68527 1.000 63.41696 200 TYR A CA 1
ATOM 1589 C C . TYR A 1 200 ? -14.88341 10.78591 26.15757 1.000 65.20870 200 TYR A C 1
ATOM 1590 O O . TYR A 1 200 ? -16.01530 10.83285 25.64323 1.000 62.06969 200 TYR A O 1
ATOM 1599 N N . PRO A 1 201 ? -14.60870 9.87234 27.09899 1.000 66.24744 201 PRO A N 1
ATOM 1600 C CA . PRO A 1 201 ? -15.69031 8.98566 27.55687 1.000 66.91931 201 PRO A CA 1
ATOM 1601 C C . PRO A 1 201 ? -16.75800 9.71613 28.34870 1.000 60.92528 201 PRO A C 1
ATOM 1602 O O . PRO A 1 201 ? -17.91175 9.26858 28.37181 1.000 60.28447 201 PRO A O 1
ATOM 1606 N N . VAL A 1 202 ? -16.40540 10.82473 29.00293 1.000 58.51894 202 VAL A N 1
ATOM 1607 C CA . VAL A 1 202 ? -17.40254 11.62065 29.70999 1.000 61.61075 202 VAL A CA 1
ATOM 1608 C C . VAL A 1 202 ? -18.39009 12.23092 28.72359 1.000 61.41432 202 VAL A C 1
ATOM 1609 O O . VAL A 1 202 ? -19.60487 12.22814 28.95718 1.000 57.50337 202 VAL A O 1
ATOM 1613 N N . ILE A 1 203 ? -17.88764 12.75815 27.60437 1.000 60.96618 203 ILE A N 1
ATOM 1614 C CA . ILE A 1 203 ? -18.77049 13.31118 26.58203 1.000 56.93824 203 ILE A CA 1
ATOM 1615 C C . ILE A 1 203 ? -19.65422 12.21710 25.99950 1.000 61.18604 203 ILE A C 1
ATOM 1616 O O . ILE A 1 203 ? -20.85499 12.41874 25.77673 1.000 62.86746 203 ILE A O 1
ATOM 1621 N N . ALA A 1 204 ? -19.07907 11.03667 25.75879 1.000 58.48918 204 ALA A N 1
ATOM 1622 C CA . ALA A 1 204 ? -19.86435 9.92337 25.23761 1.000 59.25256 204 ALA A CA 1
ATOM 1623 C C . ALA A 1 204 ? -20.95364 9.50860 26.21914 1.000 60.96192 204 ALA A C 1
ATOM 1624 O O . ALA A 1 204 ? -22.05965 9.13574 25.81036 1.000 57.99708 204 ALA A O 1
ATOM 1626 N N . GLY A 1 205 ? -20.66310 9.57169 27.51931 1.000 58.29551 205 GLY A N 1
ATOM 1627 C CA . GLY A 1 205 ? -21.67482 9.23128 28.50539 1.000 58.13117 205 GLY A CA 1
ATOM 1628 C C . GLY A 1 205 ? -22.80247 10.24422 28.55989 1.000 60.64084 205 GLY A C 1
ATOM 1629 O O . GLY A 1 205 ? -23.96175 9.88505 28.78368 1.000 59.79412 205 GLY A O 1
ATOM 1630 N N . ILE A 1 206 ? -22.48042 11.52273 28.35584 1.000 59.21985 206 ILE A N 1
ATOM 1631 C CA . ILE A 1 206 ? -23.50400 12.56163 28.38337 1.000 57.55533 206 ILE A CA 1
ATOM 1632 C C . ILE A 1 206 ? -24.44116 12.41794 27.19077 1.000 56.70598 206 ILE A C 1
ATOM 1633 O O . ILE A 1 206 ? -25.66459 12.54293 27.32722 1.000 55.40827 206 ILE A O 1
ATOM 1638 N N . THR A 1 207 ? -23.88911 12.14040 26.00643 1.000 56.57057 207 THR A N 1
ATOM 1639 C CA . THR A 1 207 ? -24.73405 11.93847 24.83387 1.000 58.76505 207 THR A CA 1
ATOM 1640 C C . THR A 1 207 ? -25.65053 10.73222 25.00265 1.000 60.09320 207 THR A C 1
ATOM 1641 O O . THR A 1 207 ? -26.78720 10.74560 24.51546 1.000 59.16485 207 THR A O 1
ATOM 1645 N N . ILE A 1 208 ? -25.18174 9.68454 25.68619 1.000 58.13643 208 ILE A N 1
ATOM 1646 C CA . ILE A 1 208 ? -26.04716 8.54077 25.96099 1.000 59.69883 208 ILE A CA 1
ATOM 1647 C C . ILE A 1 208 ? -27.15301 8.93156 26.93404 1.000 58.52735 208 ILE A C 1
ATOM 1648 O O . ILE A 1 208 ? -28.32051 8.56868 26.74634 1.000 58.07738 208 ILE A O 1
ATOM 1653 N N . GLY A 1 209 ? -26.80640 9.67461 27.98700 1.000 57.87813 209 GLY A N 1
ATOM 1654 C CA . GLY A 1 209 ? -27.82229 10.14121 28.91481 1.000 53.28831 209 GLY A CA 1
ATOM 1655 C C . GLY A 1 209 ? -28.85588 11.02423 28.24358 1.000 61.12392 209 GLY A C 1
ATOM 1656 O O . GLY A 1 209 ? -30.05919 10.86665 28.46528 1.000 58.90025 209 GLY A O 1
ATOM 1657 N N . LEU A 1 210 ? -28.40202 11.95692 27.40068 1.000 59.54004 210 LEU A N 1
ATOM 1658 C CA . LEU A 1 210 ? -29.33459 12.81479 26.67614 1.000 58.28374 210 LEU A CA 1
ATOM 1659 C C . LEU A 1 210 ? -30.18908 12.01481 25.70171 1.000 59.32386 210 LEU A C 1
ATOM 1660 O O . LEU A 1 210 ? -31.32276 12.40815 25.40217 1.000 57.67023 210 LEU A O 1
ATOM 1665 N N . TYR A 1 211 ? -29.66560 10.89471 25.19889 1.000 59.22651 211 TYR A N 1
ATOM 1666 C CA . TYR A 1 211 ? -30.46513 10.00886 24.35932 1.000 58.34665 211 TYR A CA 1
ATOM 1667 C C . TYR A 1 211 ? -31.61259 9.39864 25.15245 1.000 60.09389 211 TYR A C 1
ATOM 1668 O O . TYR A 1 211 ? -32.76024 9.38088 24.69186 1.000 55.79469 211 TYR A O 1
ATOM 1677 N N . VAL A 1 212 ? -31.31798 8.89413 26.35286 1.000 58.26995 212 VAL A N 1
ATOM 1678 C CA . VAL A 1 212 ? -32.35947 8.31578 27.19466 1.000 59.24598 212 VAL A CA 1
ATOM 1679 C C . VAL A 1 212 ? -33.31171 9.39974 27.68723 1.000 60.45734 212 VAL A C 1
ATOM 1680 O O . VAL A 1 212 ? -34.52290 9.17740 27.80130 1.000 57.38569 212 VAL A O 1
ATOM 1684 N N . LEU A 1 213 ? -32.78598 10.59228 27.97417 1.000 61.41586 213 LEU A N 1
ATOM 1685 C CA . LEU A 1 213 ? -33.62143 11.69199 28.43622 1.000 56.08981 213 LEU A CA 1
ATOM 1686 C C . LEU A 1 213 ? -34.52754 12.24653 27.34311 1.000 60.35122 213 LEU A C 1
ATOM 1687 O O . LEU A 1 213 ? -35.40557 13.06235 27.64555 1.000 54.14962 213 LEU A O 1
ATOM 1692 N N . SER A 1 214 ? -34.33416 11.83576 26.08884 1.000 60.08633 214 SER A N 1
ATOM 1693 C CA . SER A 1 214 ? -35.26500 12.16256 25.01754 1.000 58.31043 214 SER A CA 1
ATOM 1694 C C . SER A 1 214 ? -36.21603 11.02066 24.69097 1.000 58.06997 214 SER A C 1
ATOM 1695 O O . SER A 1 214 ? -37.23985 11.25516 24.03885 1.000 62.64994 214 SER A O 1
ATOM 1698 N N . TRP A 1 215 ? -35.90435 9.80229 25.13266 1.000 54.91736 215 TRP A N 1
ATOM 1699 C CA . TRP A 1 215 ? -36.69316 8.62401 24.78089 1.000 61.37142 215 TRP A CA 1
ATOM 1700 C C . TRP A 1 215 ? -36.41585 7.55274 25.82660 1.000 63.20587 215 TRP A C 1
ATOM 1701 O O . TRP A 1 215 ? -35.29461 7.04093 25.89849 1.000 64.82869 215 TRP A O 1
ATOM 1712 N N . GLY A 1 216 ? -37.43099 7.21655 26.62691 1.000 62.32388 216 GLY A N 1
ATOM 1713 C CA . GLY A 1 216 ? -37.23927 6.24143 27.68819 1.000 58.47452 216 GLY A CA 1
ATOM 1714 C C . GLY A 1 216 ? -36.71461 4.90715 27.19708 1.000 62.77958 216 GLY A C 1
ATOM 1715 O O . GLY A 1 216 ? -35.99847 4.21191 27.92334 1.000 63.62188 216 GLY A O 1
ATOM 1716 N N . ALA A 1 217 ? -37.05563 4.53028 25.96675 1.000 64.90177 217 ALA A N 1
ATOM 1717 C CA . ALA A 1 217 ? -36.53262 3.31170 25.36326 1.000 68.37362 217 ALA A CA 1
ATOM 1718 C C . ALA A 1 217 ? -35.12820 3.49165 24.80025 1.000 67.74412 217 ALA A C 1
ATOM 1719 O O . ALA A 1 217 ? -34.61238 2.57638 24.14926 1.000 72.27952 217 ALA A O 1
ATOM 1721 N N . GLY A 1 218 ? -34.50524 4.64568 25.03584 1.000 63.82249 218 GLY A N 1
ATOM 1722 C CA . GLY A 1 218 ? -33.14146 4.88842 24.61336 1.000 64.46321 218 GLY A CA 1
ATOM 1723 C C . GLY A 1 218 ? -32.09557 4.05913 25.32291 1.000 64.88289 218 GLY A C 1
ATOM 1724 O O . GLY A 1 218 ? -30.92124 4.12045 24.94525 1.000 60.55858 218 GLY A O 1
ATOM 1725 N N . PHE A 1 219 ? -32.48676 3.28550 26.34048 1.000 61.94969 219 PHE A N 1
ATOM 1726 C CA . PHE A 1 219 ? -31.54757 2.38496 26.99446 1.000 64.18389 219 PHE A CA 1
ATOM 1727 C C . PHE A 1 219 ? -31.02949 1.31604 26.04369 1.000 66.79623 219 PHE A C 1
ATOM 1728 O O . PHE A 1 219 ? -30.02254 0.66778 26.34885 1.000 69.20616 219 PHE A O 1
ATOM 1736 N N . ILE A 1 220 ? -31.69021 1.12713 24.89682 1.000 66.59322 220 ILE A N 1
ATOM 1737 C CA . ILE A 1 220 ? -31.26928 0.13900 23.91017 1.000 68.63124 220 ILE A CA 1
ATOM 1738 C C . ILE A 1 220 ? -29.85897 0.40847 23.39515 1.000 64.79257 220 ILE A C 1
ATOM 1739 O O . ILE A 1 220 ? -29.21729 -0.49677 22.85071 1.000 60.42854 220 ILE A O 1
ATOM 1744 N N . ILE A 1 221 ? -29.35143 1.63436 23.55998 1.000 66.63158 221 ILE A N 1
ATOM 1745 C CA . ILE A 1 221 ? -27.98752 1.93573 23.13932 1.000 64.28611 221 ILE A CA 1
ATOM 1746 C C . ILE A 1 221 ? -26.96618 1.16978 23.97089 1.000 61.86999 221 ILE A C 1
ATOM 1747 O O . ILE A 1 221 ? -25.85709 0.90725 23.49369 1.000 65.35510 221 ILE A O 1
ATOM 1752 N N . ALA A 1 222 ? -27.32020 0.77834 25.20077 1.000 63.09722 222 ALA A N 1
ATOM 1753 C CA . ALA A 1 222 ? -26.36068 0.06475 26.04252 1.000 62.07098 222 ALA A CA 1
ATOM 1754 C C . ALA A 1 222 ? -26.12056 -1.36323 25.56530 1.000 64.84790 222 ALA A C 1
ATOM 1755 O O . ALA A 1 222 ? -24.94721 -1.75139 25.42665 1.000 70.28320 222 ALA A O 1
ATOM 1757 N N . PRO A 1 223 ? -27.13972 -2.19241 25.30364 1.000 68.89557 223 PRO A N 1
ATOM 1758 C CA . PRO A 1 223 ? -26.85143 -3.53608 24.76943 1.000 65.87843 223 PRO A CA 1
ATOM 1759 C C . PRO A 1 223 ? -26.21453 -3.51651 23.39262 1.000 64.23253 223 PRO A C 1
ATOM 1760 O O . PRO A 1 223 ? -25.52620 -4.47993 23.03364 1.000 70.55565 223 PRO A O 1
ATOM 1764 N N . ILE A 1 224 ? -26.42855 -2.46017 22.60593 1.000 61.26999 224 ILE A N 1
ATOM 1765 C CA . ILE A 1 224 ? -25.73276 -2.33222 21.32949 1.000 64.45411 224 ILE A CA 1
ATOM 1766 C C . ILE A 1 224 ? -24.24337 -2.11949 21.56473 1.000 71.66257 224 ILE A C 1
ATOM 1767 O O . ILE A 1 224 ? -23.39701 -2.77754 20.94726 1.000 68.89883 224 ILE A O 1
ATOM 1772 N N . ILE A 1 225 ? -23.90106 -1.20891 22.47787 1.000 65.12726 225 ILE A N 1
ATOM 1773 C CA . ILE A 1 225 ? -22.49779 -1.00406 22.80937 1.000 67.65612 225 ILE A CA 1
ATOM 1774 C C . ILE A 1 225 ? -21.91748 -2.23962 23.49631 1.000 70.09684 225 ILE A C 1
ATOM 1775 O O . ILE A 1 225 ? -20.75197 -2.58765 23.27300 1.000 70.74758 225 ILE A O 1
ATOM 1780 N N . LEU A 1 226 ? -22.70674 -2.94647 24.31666 1.000 68.04595 226 LEU A N 1
ATOM 1781 C CA . LEU A 1 226 ? -22.17412 -4.18077 24.88894 1.000 69.43265 226 LEU A CA 1
ATOM 1782 C C . LEU A 1 226 ? -21.98823 -5.22983 23.80294 1.000 74.51711 226 LEU A C 1
ATOM 1783 O O . LEU A 1 226 ? -21.09586 -6.08180 23.89216 1.000 77.63396 226 LEU A O 1
ATOM 1788 N N . ALA A 1 227 ? -22.82501 -5.18300 22.76633 1.000 72.30261 227 ALA A N 1
ATOM 1789 C CA . ALA A 1 227 ? -22.63772 -6.09674 21.65081 1.000 75.20669 227 ALA A CA 1
ATOM 1790 C C . ALA A 1 227 ? -21.33459 -5.80747 20.92225 1.000 72.54360 227 ALA A C 1
ATOM 1791 O O . ALA A 1 227 ? -20.74648 -6.71611 20.32522 1.000 73.77879 227 ALA A O 1
ATOM 1793 N N . PHE A 1 228 ? -20.85831 -4.55984 20.97792 1.000 72.58052 228 PHE A N 1
ATOM 1794 C CA . PHE A 1 228 ? -19.55708 -4.24327 20.39831 1.000 73.64824 228 PHE A CA 1
ATOM 1795 C C . PHE A 1 228 ? -18.43785 -4.95471 21.14772 1.000 74.34346 228 PHE A C 1
ATOM 1796 O O . PHE A 1 228 ? -17.52940 -5.52399 20.53130 1.000 69.37410 228 PHE A O 1
ATOM 1804 N N . MET A 1 229 ? -18.49016 -4.93513 22.48133 1.000 72.61567 229 MET A N 1
ATOM 1805 C CA . MET A 1 229 ? -17.43370 -5.55229 23.27438 1.000 73.74463 229 MET A CA 1
ATOM 1806 C C . MET A 1 229 ? -17.53603 -7.07107 23.25031 1.000 75.52345 229 MET A C 1
ATOM 1807 O O . MET A 1 229 ? -16.51272 -7.76313 23.19833 1.000 77.84744 229 MET A O 1
ATOM 1812 N N . PHE A 1 230 ? -18.75946 -7.60792 23.29170 1.000 79.14247 230 PHE A N 1
ATOM 1813 C CA . PHE A 1 230 ? -18.93276 -9.05827 23.29450 1.000 81.43395 230 PHE A CA 1
ATOM 1814 C C . PHE A 1 230 ? -18.30922 -9.68560 22.05504 1.000 78.85893 230 PHE A C 1
ATOM 1815 O O . PHE A 1 230 ? -17.55925 -10.66385 22.14957 1.000 78.63242 230 PHE A O 1
ATOM 1823 N N . PHE A 1 231 ? -18.61237 -9.13409 20.87799 1.000 76.23382 231 PHE A N 1
ATOM 1824 C CA . PHE A 1 231 ? -18.08079 -9.69220 19.64126 1.000 79.73850 231 PHE A CA 1
ATOM 1825 C C . PHE A 1 231 ? -16.60942 -9.35510 19.44092 1.000 79.61426 231 PHE A C 1
ATOM 1826 O O . PHE A 1 231 ? -15.90478 -10.10134 18.75293 1.000 84.81739 231 PHE A O 1
ATOM 1834 N N . ALA A 1 232 ? -16.12582 -8.26031 20.03088 1.000 78.91346 232 ALA A N 1
ATOM 1835 C CA . ALA A 1 232 ? -14.70227 -7.95796 19.96031 1.000 81.37141 232 ALA A CA 1
ATOM 1836 C C . ALA A 1 232 ? -13.87425 -8.87262 20.85245 1.000 80.88205 232 ALA A C 1
ATOM 1837 O O . ALA A 1 232 ? -12.68383 -9.06393 20.58495 1.000 79.50452 232 ALA A O 1
ATOM 1839 N N . PHE A 1 233 ? -14.47135 -9.44129 21.90136 1.000 80.85289 233 PHE A N 1
ATOM 1840 C CA . PHE A 1 233 ? -13.72867 -10.32395 22.79572 1.000 80.80269 233 PHE A CA 1
ATOM 1841 C C . PHE A 1 233 ? -13.68963 -11.75186 22.26332 1.000 86.15950 233 PHE A C 1
ATOM 1842 O O . PHE A 1 233 ? -12.61134 -12.32367 22.07335 1.000 88.74004 233 PHE A O 1
ATOM 1850 N N . VAL A 1 234 ? -14.85947 -12.34329 22.00645 1.000 84.19613 234 VAL A N 1
ATOM 1851 C CA . VAL A 1 234 ? -14.91873 -13.70298 21.48083 1.000 87.06215 234 VAL A CA 1
ATOM 1852 C C . VAL A 1 234 ? -14.19667 -13.84134 20.15170 1.000 86.21737 234 VAL A C 1
ATOM 1853 O O . VAL A 1 234 ? -13.93662 -14.96273 19.71034 1.000 87.52834 234 VAL A O 1
ATOM 1857 N N . LEU A 1 235 ? -13.87211 -12.72511 19.50120 1.000 83.91338 235 LEU A N 1
ATOM 1858 C CA . LEU A 1 235 ? -13.12422 -12.74678 18.25273 1.000 89.95380 235 LEU A CA 1
ATOM 1859 C C . LEU A 1 235 ? -11.77854 -12.05229 18.43389 1.000 89.70215 235 LEU A C 1
ATOM 1860 O O . LEU A 1 235 ? -11.39189 -11.21491 17.61325 1.000 92.41806 235 LEU A O 1
ATOM 1865 N N . ALA A 1 236 ? -11.05294 -12.40451 19.50081 1.000 84.80195 236 ALA A N 1
ATOM 1866 C CA . ALA A 1 236 ? -9.81257 -11.70250 19.82249 1.000 87.26020 236 ALA A CA 1
ATOM 1867 C C . ALA A 1 236 ? -8.72983 -11.96374 18.78241 1.000 90.82986 236 ALA A C 1
ATOM 1868 O O . ALA A 1 236 ? -8.00519 -11.04220 18.39001 1.000 97.60086 236 ALA A O 1
ATOM 1870 N N . GLY A 1 237 ? -8.58450 -13.21279 18.33984 1.000 86.92961 237 GLY A N 1
ATOM 1871 C CA . GLY A 1 237 ? -7.65334 -13.49007 17.26137 1.000 91.84412 237 GLY A CA 1
ATOM 1872 C C . GLY A 1 237 ? -8.17201 -13.02662 15.91789 1.000 97.19580 237 GLY A C 1
ATOM 1873 O O . GLY A 1 237 ? -7.38678 -12.72226 15.01416 1.000 106.28125 237 GLY A O 1
ATOM 1874 N N . PHE A 1 238 ? -9.49348 -12.95955 15.77256 1.000 95.09655 238 PHE A N 1
ATOM 1875 C CA . PHE A 1 238 ? -10.13954 -12.49896 14.55416 1.000 97.31273 238 PHE A CA 1
ATOM 1876 C C . PHE A 1 238 ? -9.94465 -10.99655 14.38101 1.000 99.56719 238 PHE A C 1
ATOM 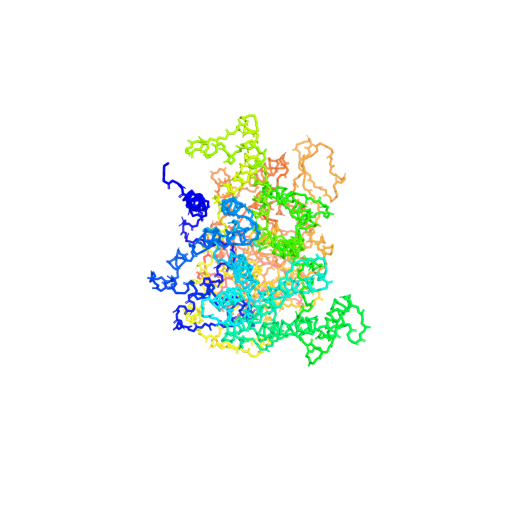1877 O O . PHE A 1 238 ? -9.13107 -10.56536 13.55618 1.000 98.48079 238 PHE A O 1
ATOM 1885 N N . VAL A 1 239 ? -10.67109 -10.19396 15.16034 1.000 104.40896 239 VAL A N 1
ATOM 1886 C CA . VAL A 1 239 ? -10.64523 -8.74131 15.01702 1.000 99.62694 239 VAL A CA 1
ATOM 1887 C C . VAL A 1 239 ? -9.49266 -8.16983 15.83787 1.000 98.52706 239 VAL A C 1
ATOM 1888 O O . VAL A 1 239 ? -9.03573 -8.76547 16.81873 1.000 96.77606 239 VAL A O 1
ATOM 1892 N N . ASN A 1 240 ? -9.01032 -6.99812 15.42424 1.000 97.35926 240 ASN A N 1
ATOM 1893 C CA . ASN A 1 240 ? -7.91317 -6.29950 16.08797 1.000 100.46390 240 ASN A CA 1
ATOM 1894 C C . ASN A 1 240 ? -8.47884 -5.07483 16.79459 1.000 99.22375 240 ASN A C 1
ATOM 1895 O O . ASN A 1 240 ? -8.88682 -4.10801 16.14183 1.000 115.18661 240 ASN A O 1
ATOM 1900 N N . ALA A 1 241 ? -8.49341 -5.11211 18.12448 1.000 97.36386 241 ALA A N 1
ATOM 1901 C CA . ALA A 1 241 ? -9.04714 -4.02093 18.91035 1.000 88.93898 241 ALA A CA 1
ATOM 1902 C C . ALA A 1 241 ? -8.34668 -3.96379 20.25752 1.000 81.84777 241 ALA A C 1
ATOM 1903 O O . ALA A 1 241 ? -8.03722 -5.00092 20.84889 1.000 84.72325 241 ALA A O 1
ATOM 1905 N N . ASP A 1 242 ? -8.09337 -2.74547 20.73055 1.000 74.45705 242 ASP A N 1
ATOM 1906 C CA . ASP A 1 242 ? -7.57948 -2.54398 22.07886 1.000 73.51220 242 ASP A CA 1
ATOM 1907 C C . ASP A 1 242 ? -8.68739 -2.84997 23.07742 1.000 76.20650 242 ASP A C 1
ATOM 1908 O O . ASP A 1 242 ? -9.40364 -1.94565 23.51946 1.000 76.98259 242 ASP A O 1
ATOM 1913 N N . ARG A 1 243 ? -8.83745 -4.12996 23.42820 1.000 77.43406 243 ARG A N 1
ATOM 1914 C CA . ARG A 1 243 ? -9.97808 -4.55684 24.23257 1.000 82.01251 243 ARG A CA 1
ATOM 1915 C C . ARG A 1 243 ? -9.93839 -3.97092 25.63825 1.000 79.35637 243 ARG A C 1
ATOM 1916 O O . ARG A 1 243 ? -10.99242 -3.67129 26.21296 1.000 75.08198 243 ARG A O 1
ATOM 1924 N N . LYS A 1 244 ? -8.74261 -3.79589 26.20395 1.000 79.33437 244 LYS A N 1
ATOM 1925 C CA . LYS A 1 244 ? -8.64431 -3.29149 27.56871 1.000 80.28648 244 LYS A CA 1
ATOM 1926 C C . LYS A 1 244 ? -9.08848 -1.83543 27.65421 1.000 81.75341 244 LYS A C 1
ATOM 1927 O O . LYS A 1 244 ? -9.82377 -1.45746 28.57472 1.000 77.55798 244 LYS A O 1
ATOM 1933 N N . ASN A 1 245 ? -8.66364 -1.00457 26.69907 1.000 81.19095 245 ASN A N 1
ATOM 1934 C CA . ASN A 1 245 ? -9.08955 0.39097 26.70190 1.000 77.55996 245 ASN A CA 1
ATOM 1935 C C . ASN A 1 245 ? -10.53933 0.53407 26.25975 1.000 78.62408 245 ASN A C 1
ATOM 1936 O O . ASN A 1 245 ? -11.23421 1.45368 26.70799 1.000 74.21073 245 ASN A O 1
ATOM 1941 N N . LEU A 1 246 ? -11.01154 -0.35734 25.38476 1.000 77.70425 246 LEU A N 1
ATOM 1942 C CA . LEU A 1 246 ? -12.42096 -0.34363 25.00954 1.000 73.67429 246 LEU A CA 1
ATOM 1943 C C . LEU A 1 246 ? -13.30705 -0.64542 26.21132 1.000 74.28122 246 LEU A C 1
ATOM 1944 O O . LEU A 1 246 ? -14.38758 -0.06268 26.35947 1.000 72.73757 246 LEU A O 1
ATOM 1949 N N . SER A 1 247 ? -12.85936 -1.54744 27.08739 1.000 74.98974 247 SER A N 1
ATOM 1950 C CA . SER A 1 247 ? -13.62250 -1.85290 28.29286 1.000 75.95701 247 SER A CA 1
ATOM 1951 C C . SER A 1 247 ? -13.65013 -0.66480 29.24656 1.000 70.61781 247 SER A C 1
ATOM 1952 O O . SER A 1 247 ? -14.68061 -0.38754 29.86988 1.000 73.78144 247 SER A O 1
ATOM 1955 N N . LEU A 1 248 ? -12.52938 0.05033 29.37126 1.000 72.43311 248 LEU A N 1
ATOM 1956 C CA . LEU A 1 248 ? -12.46897 1.17580 30.29895 1.000 71.33941 248 LEU A CA 1
ATOM 1957 C C . LEU A 1 248 ? -13.27142 2.36579 29.78394 1.000 71.66873 248 LEU A C 1
ATOM 1958 O O . LEU A 1 248 ? -13.93487 3.05833 30.56641 1.000 70.17759 248 LEU A O 1
ATOM 1963 N N . VAL A 1 249 ? -13.21564 2.62769 28.47514 1.000 70.66842 249 VAL A N 1
ATOM 1964 C CA . VAL A 1 249 ? -14.06194 3.66682 27.89316 1.000 68.40203 249 VAL A CA 1
ATOM 1965 C C . VAL A 1 249 ? -15.52660 3.38619 28.19644 1.000 66.19740 249 VAL A C 1
ATOM 1966 O O . VAL A 1 249 ? -16.28309 4.29042 28.56988 1.000 65.72402 249 VAL A O 1
ATOM 1970 N N . ALA A 1 250 ? -15.94140 2.12339 28.06815 1.000 69.77870 250 ALA A N 1
ATOM 1971 C CA . ALA A 1 250 ? -17.33230 1.76522 28.32638 1.000 66.62669 250 ALA A CA 1
ATOM 1972 C C . ALA A 1 250 ? -17.70509 1.98051 29.78914 1.000 67.23603 250 ALA A C 1
ATOM 1973 O O . ALA A 1 250 ? -18.82417 2.41218 30.09205 1.000 65.90984 250 ALA A O 1
ATOM 1975 N N . VAL A 1 251 ? -16.78327 1.68865 30.71165 1.000 62.93682 251 VAL A N 1
ATOM 1976 C CA . VAL A 1 251 ? -17.08325 1.84826 32.13398 1.000 65.12649 251 VAL A CA 1
ATOM 1977 C C . VAL A 1 251 ? -17.34299 3.31327 32.46007 1.000 66.08278 251 VAL A C 1
ATOM 1978 O O . VAL A 1 251 ? -18.33620 3.65681 33.11279 1.000 67.62887 251 VAL A O 1
ATOM 1982 N N . VAL A 1 252 ? -16.45294 4.19944 32.00801 1.000 64.36313 252 VAL A N 1
ATOM 1983 C CA . VAL A 1 252 ? -16.65029 5.62966 32.22987 1.000 61.53104 252 VAL A CA 1
ATOM 1984 C C . VAL A 1 252 ? -17.90518 6.11037 31.51343 1.000 64.07441 252 VAL A C 1
ATOM 1985 O O . VAL A 1 252 ? -18.67952 6.91044 32.05322 1.000 64.91417 252 VAL A O 1
ATOM 1989 N N . THR A 1 253 ? -18.13393 5.61778 30.29320 1.000 65.19002 253 THR A N 1
ATOM 1990 C CA . THR A 1 253 ? -19.26867 6.08267 29.50137 1.000 60.08921 253 THR A CA 1
ATOM 1991 C C . THR A 1 253 ? -20.59463 5.72320 30.15998 1.000 63.33444 253 THR A C 1
ATOM 1992 O O . THR A 1 253 ? -21.51126 6.55133 30.22085 1.000 61.56516 253 THR A O 1
ATOM 1996 N N . PHE A 1 254 ? -20.71680 4.49525 30.66386 1.000 62.26019 254 PHE A N 1
ATOM 1997 C CA . PHE A 1 254 ? -21.97859 4.06926 31.25764 1.000 62.34354 254 PHE A CA 1
ATOM 1998 C C . PHE A 1 254 ? -22.17943 4.63797 32.65718 1.000 60.38711 254 PHE A C 1
ATOM 1999 O O . PHE A 1 254 ? -23.31946 4.90443 33.05306 1.000 63.06109 254 PHE A O 1
ATOM 2007 N N . ALA A 1 255 ? -21.09941 4.82987 33.41664 1.000 62.26163 255 ALA A N 1
ATOM 2008 C CA . ALA A 1 255 ? -21.23026 5.41554 34.74686 1.000 62.06737 255 ALA A CA 1
ATOM 2009 C C . ALA A 1 255 ? -21.74156 6.84761 34.66108 1.000 62.86583 255 ALA A C 1
ATOM 2010 O O . ALA A 1 255 ? -22.66101 7.23755 35.39082 1.000 59.10204 255 ALA A O 1
ATOM 2012 N N . VAL A 1 256 ? -21.15468 7.64680 33.76696 1.000 61.72853 256 VAL A N 1
ATOM 2013 C CA . VAL A 1 256 ? -21.61501 9.01886 33.57850 1.000 59.57218 256 VAL A CA 1
ATOM 2014 C C . VAL A 1 256 ? -23.06648 9.03318 33.12024 1.000 63.76783 256 VAL A C 1
ATOM 2015 O O . VAL A 1 256 ? -23.88034 9.82562 33.61029 1.000 67.45771 256 VAL A O 1
ATOM 2019 N N . SER A 1 257 ? -23.41714 8.14827 32.18385 1.000 60.68392 257 SER A N 1
ATOM 2020 C CA . SER A 1 257 ? -24.78569 8.10749 31.68096 1.000 58.60079 257 SER A CA 1
ATOM 2021 C C . SER A 1 257 ? -25.77347 7.78024 32.79348 1.000 63.21155 257 SER A C 1
ATOM 2022 O O . SER A 1 257 ? -26.87220 8.34568 32.84408 1.000 68.92983 257 SER A O 1
ATOM 2025 N N . ALA A 1 258 ? -25.39943 6.87286 33.69800 1.000 62.45586 258 ALA A N 1
ATOM 2026 C CA . ALA A 1 258 ? -26.26986 6.55767 34.82575 1.000 63.58724 258 ALA A CA 1
ATOM 2027 C C . ALA A 1 258 ? -26.40954 7.75129 35.76240 1.000 64.10168 258 ALA A C 1
ATOM 2028 O O . ALA A 1 258 ? -27.47880 7.97097 36.34443 1.000 62.46458 258 ALA A O 1
ATOM 2030 N N . LEU A 1 259 ? -25.33921 8.53327 35.92012 1.000 64.58606 259 LEU A N 1
ATOM 2031 C CA . LEU A 1 259 ? -25.41532 9.73382 36.74580 1.000 64.22333 259 LEU A CA 1
ATOM 2032 C C . LEU A 1 259 ? -26.30518 10.78825 36.09923 1.000 65.17821 259 LEU A C 1
ATOM 2033 O O . LEU A 1 259 ? -27.04531 11.49527 36.79284 1.000 66.80765 259 LEU A O 1
ATOM 2038 N N . ILE A 1 260 ? -26.24949 10.90292 34.77038 1.000 66.63386 260 ILE A N 1
ATOM 2039 C CA . ILE A 1 260 ? -27.11007 11.84595 34.06129 1.000 63.98080 260 ILE A CA 1
ATOM 2040 C C . ILE A 1 260 ? -28.57213 11.44359 34.20321 1.000 67.91165 260 ILE A C 1
ATOM 2041 O O . ILE A 1 260 ? -29.45222 12.29390 34.38836 1.000 70.22784 260 ILE A O 1
ATOM 2046 N N . TYR A 1 261 ? -28.85464 10.14110 34.12690 1.000 69.85159 261 TYR A N 1
ATOM 2047 C CA . TYR A 1 261 ? -30.22745 9.65561 34.19697 1.000 61.48953 261 TYR A CA 1
ATOM 2048 C C . TYR A 1 261 ? -30.77827 9.62745 35.61668 1.000 64.56944 261 TYR A C 1
ATOM 2049 O O . TYR A 1 261 ? -32.00105 9.67590 35.78766 1.000 67.07664 261 TYR A O 1
ATOM 2058 N N . LEU A 1 262 ? -29.91018 9.55999 36.62783 1.000 66.80283 262 LEU A N 1
ATOM 2059 C CA . LEU A 1 262 ? -30.34756 9.39347 38.01518 1.000 67.47004 262 LEU A CA 1
ATOM 2060 C C . LEU A 1 262 ? -31.42470 10.38015 38.45995 1.000 69.52100 262 LEU A C 1
ATOM 2061 O O . LEU A 1 262 ? -32.44540 9.92983 39.00581 1.000 65.06079 262 LEU A O 1
ATOM 2066 N N . PRO A 1 263 ? -31.28835 11.70034 38.26643 1.000 69.78900 263 PRO A N 1
ATOM 2067 C CA . PRO A 1 263 ? -32.31175 12.61991 38.79563 1.000 69.98607 263 PRO A CA 1
ATOM 2068 C C . PRO A 1 263 ? -33.68728 12.46344 38.15951 1.000 68.85727 263 PRO A C 1
ATOM 2069 O O . PRO A 1 263 ? -34.64270 13.07789 38.65156 1.000 69.68665 263 PRO A O 1
ATOM 2073 N N . PHE A 1 264 ? -33.82529 11.67036 37.09743 1.000 65.75467 264 PHE A N 1
ATOM 2074 C CA . PHE A 1 264 ? -35.11336 11.43778 36.45472 1.000 64.85654 264 PHE A CA 1
ATOM 2075 C C . PHE A 1 264 ? -35.57970 9.99396 36.58897 1.000 63.91440 264 PHE A C 1
ATOM 2076 O O . PHE A 1 264 ? -36.52458 9.59148 35.90309 1.000 66.38868 264 PHE A O 1
ATOM 2084 N N . ALA A 1 265 ? -34.95294 9.21101 37.46406 1.000 64.39941 265 ALA A N 1
ATOM 2085 C CA . ALA A 1 265 ? -35.14419 7.76778 37.48791 1.000 64.14872 265 ALA A CA 1
ATOM 2086 C C . ALA A 1 265 ? -36.35060 7.31065 38.30118 1.000 63.63900 265 ALA A C 1
ATOM 2087 O O . ALA A 1 265 ? -36.75158 6.15170 38.17452 1.000 63.66489 265 ALA A O 1
ATOM 2089 N N . PHE A 1 266 ? -36.94376 8.16929 39.12581 1.000 64.61460 266 PHE A N 1
ATOM 2090 C CA . PHE A 1 266 ? -37.97571 7.69309 40.03956 1.000 61.91177 266 PHE A CA 1
ATOM 2091 C C . PHE A 1 266 ? -39.31638 8.37589 39.79452 1.000 63.23006 266 PHE A C 1
ATOM 2092 O O . PHE A 1 266 ? -39.98562 8.80331 40.74091 1.000 58.84782 266 PHE A O 1
ATOM 2100 N N . ASN A 1 267 ? -39.72469 8.46571 38.52924 1.000 60.51637 267 ASN A N 1
ATOM 2101 C CA . ASN A 1 267 ? -40.98021 9.10221 38.15479 1.000 60.95656 267 ASN A CA 1
ATOM 2102 C C . ASN A 1 267 ? -42.03135 8.10144 37.68899 1.000 60.46457 267 ASN A C 1
ATOM 2103 O O . ASN A 1 267 ? -43.04658 8.50585 37.11179 1.000 60.35907 267 ASN A O 1
ATOM 2108 N N . TYR A 1 268 ? -41.81332 6.80547 37.92331 1.000 58.65876 268 TYR A N 1
ATOM 2109 C CA . TYR A 1 268 ? -42.76800 5.76801 37.56270 1.000 58.00507 268 TYR A CA 1
ATOM 2110 C C . TYR A 1 268 ? -42.72614 4.71550 38.66652 1.000 57.63874 268 TYR A C 1
ATOM 2111 O O . TYR A 1 268 ? -41.62885 4.32303 39.10252 1.000 66.69858 268 TYR A O 1
ATOM 2120 N N . PRO A 1 269 ? -43.88083 4.24118 39.14155 1.000 63.34397 269 PRO A N 1
ATOM 2121 C CA . PRO A 1 269 ? -43.88729 3.34283 40.30611 1.000 68.23627 269 PRO A CA 1
ATOM 2122 C C . PRO A 1 269 ? -43.62822 1.87946 39.97055 1.000 65.31320 269 PRO A C 1
ATOM 2123 O O . PRO A 1 269 ? -44.26042 0.98930 40.54798 1.000 72.35577 269 PRO A O 1
ATOM 2127 N N . GLY A 1 270 ? -42.70319 1.61376 39.05729 1.000 61.33614 270 GLY A N 1
ATOM 2128 C CA . GLY A 1 270 ? -42.37733 0.24253 38.70892 1.000 63.79744 270 GLY A CA 1
ATOM 2129 C C . GLY A 1 270 ? -41.37498 0.21707 37.57823 1.000 63.49644 270 GLY A C 1
ATOM 2130 O O . GLY A 1 270 ? -40.94382 1.25767 37.07722 1.000 66.94801 270 GLY A O 1
ATOM 2131 N N . PHE A 1 271 ? -41.00216 -0.99659 37.18135 1.000 65.17453 271 PHE A N 1
ATOM 2132 C CA . PHE A 1 271 ? -40.08985 -1.16138 36.05775 1.000 65.45086 271 PHE A CA 1
ATOM 2133 C C . PHE A 1 271 ? -40.81215 -0.88954 34.74392 1.000 66.14550 271 PHE A C 1
ATOM 2134 O O . PHE A 1 271 ? -41.93300 -1.35663 34.52353 1.000 69.61040 271 PHE A O 1
ATOM 2142 N N . SER A 1 272 ? -40.16152 -0.13047 33.86569 1.000 64.12479 272 SER A N 1
ATOM 2143 C CA . SER A 1 272 ? -40.74734 0.21466 32.58028 1.000 65.20141 272 SER A CA 1
ATOM 2144 C C . SER A 1 272 ? -39.63706 0.47065 31.57268 1.000 65.96215 272 SER A C 1
ATOM 2145 O O . SER A 1 272 ? -38.54840 0.93149 31.92802 1.000 64.40630 272 SER A O 1
ATOM 2148 N N . THR A 1 273 ? -39.92837 0.17227 30.30768 1.000 68.37707 273 THR A N 1
ATOM 2149 C CA . THR A 1 273 ? -38.98611 0.38522 29.21882 1.000 64.65233 273 THR A CA 1
ATOM 2150 C C . THR A 1 273 ? -39.25752 1.66212 28.43441 1.000 63.52268 273 THR A C 1
ATOM 2151 O O . THR A 1 273 ? -38.49303 1.97821 27.51854 1.000 66.94841 273 THR A O 1
ATOM 2155 N N . ILE A 1 274 ? -40.31878 2.40173 28.76213 1.000 63.54661 274 ILE A N 1
ATOM 2156 C CA . ILE A 1 274 ? -40.59994 3.66634 28.08670 1.000 61.60211 274 ILE A CA 1
ATOM 2157 C C . ILE A 1 274 ? -40.82939 4.76714 29.11615 1.000 57.72890 274 ILE A C 1
ATOM 2158 O O . ILE A 1 274 ? -40.42561 5.91684 28.90878 1.000 59.27123 274 ILE A O 1
ATOM 2163 N N . PHE A 1 275 ? -41.47969 4.43146 30.22695 1.000 58.48454 275 PHE A N 1
ATOM 2164 C CA . PHE A 1 275 ? -41.67870 5.39781 31.29606 1.000 58.76147 275 PHE A CA 1
ATOM 2165 C C . PHE A 1 275 ? -40.39456 5.56580 32.09860 1.000 60.20535 275 PHE A C 1
ATOM 2166 O O . PHE A 1 275 ? -39.62235 4.62136 32.28440 1.000 63.19019 275 PHE A O 1
ATOM 2174 N N . TYR A 1 276 ? -40.17004 6.78403 32.57678 1.000 57.93515 276 TYR A N 1
ATOM 2175 C CA . TYR A 1 276 ? -38.91416 7.11419 33.24386 1.000 57.98074 276 TYR A CA 1
ATOM 2176 C C . TYR A 1 276 ? -38.90867 6.48123 34.62781 1.000 60.76645 276 TYR A C 1
ATOM 2177 O O . TYR A 1 276 ? -39.42782 7.04122 35.59580 1.000 63.57823 276 TYR A O 1
ATOM 2186 N N . SER A 1 277 ? -38.31067 5.30132 34.70620 1.000 58.63301 277 SER A N 1
ATOM 2187 C CA . SER A 1 277 ? -38.35377 4.41070 35.85536 1.000 61.03066 277 SER A CA 1
ATOM 2188 C C . SER A 1 277 ? -36.94201 3.98518 36.21695 1.000 63.32544 277 SER A C 1
ATOM 2189 O O . SER A 1 277 ? -35.99769 4.21777 35.45527 1.000 60.80742 277 SER A O 1
ATOM 2192 N N . PRO A 1 278 ? -36.75106 3.36534 37.38845 1.000 60.43842 278 PRO A N 1
ATOM 2193 C CA . PRO A 1 278 ? -35.40955 2.87994 37.74672 1.000 62.97399 278 PRO A CA 1
ATOM 2194 C C . PRO A 1 278 ? -34.92606 1.70662 36.90742 1.000 62.84457 278 PRO A C 1
ATOM 2195 O O . PRO A 1 278 ? -33.78879 1.26229 37.10275 1.000 65.19700 278 PRO A O 1
ATOM 2199 N N . PHE A 1 279 ? -35.74295 1.18536 35.98847 1.000 62.69874 279 PHE A N 1
ATOM 2200 C CA . PHE A 1 279 ? -35.28104 0.11372 35.11180 1.000 63.69347 279 PHE A CA 1
ATOM 2201 C C . PHE A 1 279 ? -34.13257 0.58968 34.23131 1.000 65.91621 279 PHE A C 1
ATOM 2202 O O . PHE A 1 279 ? -33.09880 -0.08094 34.11940 1.000 63.83662 279 PHE A O 1
ATOM 2210 N N . GLN A 1 280 ? -34.29776 1.75492 33.59915 1.000 63.43013 280 GLN A N 1
ATOM 2211 C CA . GLN A 1 280 ? -33.23933 2.29979 32.75589 1.000 61.84039 280 GLN A CA 1
ATOM 2212 C C . GLN A 1 280 ? -31.97954 2.59446 33.55857 1.000 63.01756 280 GLN A C 1
ATOM 2213 O O . GLN A 1 280 ? -30.86551 2.43255 33.04667 1.000 60.26454 280 GLN A O 1
ATOM 2219 N N . LEU A 1 281 ? -32.13323 3.02565 34.81283 1.000 60.69714 281 LEU A N 1
ATOM 2220 C CA . LEU A 1 281 ? -30.96975 3.25884 35.66134 1.000 60.33830 281 LEU A CA 1
ATOM 2221 C C . LEU A 1 281 ? -30.19658 1.96833 35.89531 1.000 65.95928 281 LEU A C 1
ATOM 2222 O O . LEU A 1 281 ? -28.96058 1.97452 35.94394 1.000 62.02500 281 LEU A O 1
ATOM 2227 N N . LEU A 1 282 ? -30.90928 0.84718 36.03145 1.000 67.55099 282 LEU A N 1
ATOM 2228 C CA . LEU A 1 282 ? -30.24171 -0.43443 36.23072 1.000 67.82635 282 LEU A CA 1
ATOM 2229 C C . LEU A 1 282 ? -29.55275 -0.91656 34.96102 1.000 63.24571 282 LEU A C 1
ATOM 2230 O O . LEU A 1 282 ? -28.49573 -1.55302 35.03675 1.000 65.78610 282 LEU A O 1
ATOM 2235 N N . VAL A 1 283 ? -30.13072 -0.63093 33.79284 1.000 62.51982 283 VAL A N 1
ATOM 2236 C CA . VAL A 1 283 ? -29.49720 -1.02997 32.54042 1.000 64.36614 283 VAL A CA 1
ATOM 2237 C C . VAL A 1 283 ? -28.17777 -0.29129 32.35171 1.000 66.94395 283 VAL A C 1
ATOM 2238 O O . VAL A 1 283 ? -27.17673 -0.88017 31.92695 1.000 70.23872 283 VAL A O 1
ATOM 2242 N N . LEU A 1 284 ? -28.14986 1.00446 32.67275 1.000 66.63691 284 LEU A N 1
ATOM 2243 C CA . LEU A 1 284 ? -26.92826 1.78491 32.50278 1.000 61.73563 284 LEU A CA 1
ATOM 2244 C C . LEU A 1 284 ? -25.89486 1.42662 33.56403 1.000 65.38985 284 LEU A C 1
ATOM 2245 O O . LEU A 1 284 ? -24.71931 1.20708 33.24967 1.000 69.33361 284 LEU A O 1
ATOM 2250 N N . LEU A 1 285 ? -26.31434 1.36797 34.83097 1.000 66.47353 285 LEU A N 1
ATOM 2251 C CA . LEU A 1 285 ? -25.40333 0.94980 35.89227 1.000 62.40709 285 LEU A CA 1
ATOM 2252 C C . LEU A 1 285 ? -24.92924 -0.48149 35.67594 1.000 65.79828 285 LEU A C 1
ATOM 2253 O O . LEU A 1 285 ? -23.73853 -0.77863 35.82329 1.000 70.89445 285 LEU A O 1
ATOM 2258 N N . GLY A 1 286 ? -25.84799 -1.38379 35.32580 1.000 66.42829 286 GLY A N 1
ATOM 2259 C CA . GLY A 1 286 ? -25.46176 -2.76082 35.07495 1.000 70.10603 286 GLY A CA 1
ATOM 2260 C C . GLY A 1 286 ? -24.56783 -2.91976 33.86261 1.000 71.09584 286 GLY A C 1
ATOM 2261 O O . GLY A 1 286 ? -23.77727 -3.86479 33.79086 1.000 71.36526 286 GLY A O 1
ATOM 2262 N N . SER A 1 287 ? -24.68744 -2.01625 32.88734 1.000 67.86901 287 SER A N 1
ATOM 2263 C CA . SER A 1 287 ? -23.77286 -2.04563 31.75225 1.000 71.39184 287 SER A CA 1
ATOM 2264 C C . SER A 1 287 ? -22.36311 -1.64787 32.16616 1.000 70.95270 287 SER A C 1
ATOM 2265 O O . SER A 1 287 ? -21.38603 -2.15079 31.59950 1.000 68.57808 287 SER A O 1
ATOM 2268 N N . ALA A 1 288 ? -22.23917 -0.75398 33.15018 1.000 67.97633 288 ALA A N 1
ATOM 2269 C CA . ALA A 1 288 ? -20.91965 -0.33804 33.61000 1.000 69.55187 288 ALA A CA 1
ATOM 2270 C C . ALA A 1 288 ? -20.18589 -1.48333 34.29606 1.000 75.08348 288 ALA A C 1
ATOM 2271 O O . ALA A 1 288 ? -18.96889 -1.63270 34.13336 1.000 73.67236 288 ALA A O 1
ATOM 2273 N N . VAL A 1 289 ? -20.90460 -2.30510 35.06323 1.000 72.88680 289 VAL A N 1
ATOM 2274 C CA . VAL A 1 289 ? -20.24578 -3.41148 35.75000 1.000 77.46395 289 VAL A CA 1
ATOM 2275 C C . VAL A 1 289 ? -19.98059 -4.57032 34.79346 1.000 75.14211 289 VAL A C 1
ATOM 2276 O O . VAL A 1 289 ? -19.02862 -5.33323 34.99191 1.000 81.12450 289 VAL A O 1
ATOM 2280 N N . ILE A 1 290 ? -20.79652 -4.72352 33.74747 1.000 71.91433 290 ILE A N 1
ATOM 2281 C CA . ILE A 1 290 ? -20.49403 -5.71592 32.72146 1.000 72.82362 290 ILE A CA 1
ATOM 2282 C C . ILE A 1 290 ? -19.23734 -5.31465 31.95999 1.000 77.10407 290 ILE A C 1
ATOM 2283 O O . ILE A 1 290 ? -18.35174 -6.14298 31.71049 1.000 77.24061 290 ILE A O 1
ATOM 2288 N N . ALA A 1 291 ? -19.13385 -4.03540 31.58909 1.000 73.35627 291 ALA A N 1
ATOM 2289 C CA . ALA A 1 291 ? -17.90257 -3.53606 30.98799 1.000 75.29283 291 ALA A CA 1
ATOM 2290 C C . ALA A 1 291 ? -16.72422 -3.66169 31.94499 1.000 75.98253 291 ALA A C 1
ATOM 2291 O O . ALA A 1 291 ? -15.59385 -3.91170 31.50954 1.000 74.98634 291 ALA A O 1
ATOM 2293 N N . ALA A 1 292 ? -16.96567 -3.49234 33.24799 1.000 74.29399 292 ALA A N 1
ATOM 2294 C CA . ALA A 1 292 ? -15.90751 -3.70788 34.22816 1.000 73.62641 292 ALA A CA 1
ATOM 2295 C C . ALA A 1 292 ? -15.54349 -5.18178 34.34066 1.000 79.70768 292 ALA A C 1
ATOM 2296 O O . ALA A 1 292 ? -14.40165 -5.51211 34.67944 1.000 79.36395 292 ALA A O 1
ATOM 2298 N N . ALA A 1 293 ? -16.49578 -6.07894 34.07019 1.000 80.88866 293 ALA A N 1
ATOM 2299 C CA . ALA A 1 293 ? -16.17744 -7.50172 34.05209 1.000 79.47526 293 ALA A CA 1
ATOM 2300 C C . ALA A 1 293 ? -15.32495 -7.86330 32.84348 1.000 78.71241 293 ALA A C 1
ATOM 2301 O O . ALA A 1 293 ? -14.46522 -8.74605 32.93511 1.000 78.07447 293 ALA A O 1
ATOM 2303 N N . PHE A 1 294 ? -15.54652 -7.19641 31.70749 1.000 76.10703 294 PHE A N 1
ATOM 2304 C CA . PHE A 1 294 ? -14.67646 -7.37545 30.55210 1.000 75.42912 294 PHE A CA 1
ATOM 2305 C C . PHE A 1 294 ? -13.26739 -6.86927 30.81832 1.000 80.98264 294 PHE A C 1
ATOM 2306 O O . PHE A 1 294 ? -12.33802 -7.24575 30.09561 1.000 80.57961 294 PHE A O 1
ATOM 2314 N N . TYR A 1 295 ? -13.09501 -6.01762 31.83166 1.000 79.16938 295 TYR A N 1
ATOM 2315 C CA . TYR A 1 295 ? -11.76502 -5.53557 32.18284 1.000 84.12099 295 TYR A CA 1
ATOM 2316 C C . TYR A 1 295 ? -10.92412 -6.64241 32.80944 1.000 84.72518 295 TYR A C 1
ATOM 2317 O O . TYR A 1 295 ? -9.73493 -6.77665 32.49783 1.000 82.40798 295 TYR A O 1
ATOM 2326 N N . GLN A 1 296 ? -11.52424 -7.44696 33.69209 1.000 80.32280 296 GLN A N 1
ATOM 2327 C CA . GLN A 1 296 ? -10.78729 -8.54432 34.31218 1.000 92.16567 296 GLN A CA 1
ATOM 2328 C C . GLN A 1 296 ? -10.48263 -9.64701 33.30712 1.000 91.66939 296 GLN A C 1
ATOM 2329 O O . GLN A 1 296 ? -9.36965 -10.18691 33.28999 1.000 89.76211 296 GLN A O 1
ATOM 2335 N N . ILE A 1 297 ? -11.45957 -9.99528 32.46452 1.000 84.52799 297 ILE A N 1
ATOM 2336 C CA . ILE A 1 297 ? -11.26468 -11.06845 31.49382 1.000 87.98504 297 ILE A CA 1
ATOM 2337 C C . ILE A 1 297 ? -10.12123 -10.73778 30.54576 1.000 88.14120 297 ILE A C 1
ATOM 2338 O O . ILE A 1 297 ? -9.39378 -11.63461 30.09952 1.000 88.16803 297 ILE A O 1
ATOM 2343 N N . GLU A 1 298 ? -9.92741 -9.45427 30.23483 1.000 82.90752 298 GLU A N 1
ATOM 2344 C CA . GLU A 1 298 ? -8.78544 -9.07412 29.41282 1.000 81.84237 298 GLU A CA 1
ATOM 2345 C C . GLU A 1 298 ? -7.52043 -8.94191 30.25102 1.000 86.77874 298 GLU A C 1
ATOM 2346 O O . GLU A 1 298 ? -6.43188 -9.31141 29.79784 1.000 85.00602 298 GLU A O 1
ATOM 2352 N N . LYS A 1 299 ? -7.63717 -8.42102 31.47378 1.000 88.18259 299 LYS A N 1
ATOM 2353 C CA . LYS A 1 299 ? -6.46738 -8.36367 32.34132 1.000 83.48894 299 LYS A CA 1
ATOM 2354 C C . LYS A 1 299 ? -5.98330 -9.76028 32.70640 1.000 90.51739 299 LYS A C 1
ATOM 2355 O O . LYS A 1 299 ? -4.78118 -9.96372 32.91194 1.000 88.18223 299 LYS A O 1
ATOM 2361 N N . TRP A 1 300 ? -6.89819 -10.73205 32.77858 1.000 90.20370 300 TRP A N 1
ATOM 2362 C CA . TRP A 1 300 ? -6.49570 -12.11827 32.99615 1.000 90.10817 300 TRP A CA 1
ATOM 2363 C C . TRP A 1 300 ? -5.88228 -12.71645 31.73538 1.000 91.20723 300 TRP A C 1
ATOM 2364 O O . TRP A 1 300 ? -4.88866 -13.44965 31.80755 1.000 90.11773 300 TRP A O 1
ATOM 2375 N N . ASN A 1 301 ? -6.46289 -12.41853 30.56982 1.000 88.72250 301 ASN A N 1
ATOM 2376 C CA . ASN A 1 301 ? -5.88907 -12.89537 29.31586 1.000 90.24472 301 ASN A CA 1
ATOM 2377 C C . ASN A 1 301 ? -4.52376 -12.27306 29.05111 1.000 89.69440 301 ASN A C 1
ATOM 2378 O O . ASN A 1 301 ? -3.66596 -12.90559 28.42414 1.000 86.48073 301 ASN A O 1
ATOM 2383 N N . ASP A 1 302 ? -4.30413 -11.04564 29.52802 1.000 89.52367 302 ASP A N 1
ATOM 2384 C CA . ASP A 1 302 ? -3.02992 -10.36629 29.31191 1.000 89.00523 302 ASP A CA 1
ATOM 2385 C C . ASP A 1 302 ? -1.88809 -11.09731 30.00738 1.000 87.08748 302 ASP A C 1
ATOM 2386 O O . ASP A 1 302 ? -0.84915 -11.37413 29.39639 1.000 86.20224 302 ASP A O 1
ATOM 2391 N N . VAL A 1 303 ? -2.06643 -11.41937 31.29050 1.000 89.62217 303 VAL A N 1
ATOM 2392 C CA . VAL A 1 303 ? -1.03839 -12.12216 32.05332 1.000 87.51152 303 VAL A CA 1
ATOM 2393 C C . VAL A 1 303 ? -0.92448 -13.58089 31.62322 1.000 95.24516 303 VAL A C 1
ATOM 2394 O O . VAL A 1 303 ? 0.08547 -14.24030 31.90523 1.000 97.78935 303 VAL A O 1
ATOM 2398 N N . GLY A 1 304 ? -1.91588 -14.09251 30.90406 1.000 97.23042 304 GLY A N 1
ATOM 2399 C CA . GLY A 1 304 ? -1.93510 -15.47899 30.48480 1.000 97.17950 304 GLY A CA 1
ATOM 2400 C C . GLY A 1 304 ? -2.70760 -16.40752 31.39190 1.000 113.02463 304 GLY A C 1
ATOM 2401 O O . GLY A 1 304 ? -2.31111 -17.56689 31.53912 1.000 116.37693 304 GLY A O 1
ATOM 2402 N N . PHE A 1 305 ? -3.79779 -15.93508 32.00399 1.000 105.66566 305 PHE A N 1
ATOM 2403 C CA . PHE A 1 305 ? -4.53385 -16.75071 32.96476 1.000 105.45750 305 PHE A CA 1
ATOM 2404 C C . PHE A 1 305 ? -5.26645 -17.90200 32.28801 1.000 109.64417 305 PHE A C 1
ATOM 2405 O O . PHE A 1 305 ? -5.47223 -18.95127 32.90717 1.000 117.08242 305 PHE A O 1
ATOM 2413 N N . PHE A 1 306 ? -5.65810 -17.73504 31.02397 1.000 113.02625 306 PHE A N 1
ATOM 2414 C CA . PHE A 1 306 ? -6.40310 -18.77765 30.33026 1.000 114.51649 306 PHE A CA 1
ATOM 2415 C C . PHE A 1 306 ? -5.51540 -19.91302 29.83984 1.000 124.05617 306 PHE A C 1
ATOM 2416 O O . PHE A 1 306 ? -6.02856 -20.99827 29.54597 1.000 123.44598 306 PHE A O 1
ATOM 2424 N N . GLU A 1 307 ? -4.20555 -19.69164 29.74077 1.000 123.36291 307 GLU A N 1
ATOM 2425 C CA . GLU A 1 307 ? -3.27918 -20.77462 29.43701 1.000 134.99312 307 GLU A CA 1
ATOM 2426 C C . GLU A 1 307 ? -2.80891 -21.49909 30.68918 1.000 136.18216 307 GLU A C 1
ATOM 2427 O O . GLU A 1 307 ? -2.57443 -22.71219 30.64254 1.000 136.27771 307 GLU A O 1
ATOM 2433 N N . ARG A 1 308 ? -2.67181 -20.78275 31.80825 1.000 145.94524 308 ARG A N 1
ATOM 2434 C CA . ARG A 1 308 ? -2.29145 -21.42954 33.05969 1.000 154.41267 308 ARG A CA 1
ATOM 2435 C C . ARG A 1 308 ? -3.38901 -22.36680 33.54916 1.000 146.85387 308 ARG A C 1
ATOM 2436 O O . ARG A 1 308 ? -3.10426 -23.48408 33.99640 1.000 163.45333 308 ARG A O 1
ATOM 2444 N N . VAL A 1 309 ? -4.64944 -21.93030 33.47419 1.000 133.54974 309 VAL A N 1
ATOM 2445 C CA . VAL A 1 309 ? -5.75974 -22.82946 33.77194 1.000 130.24652 309 VAL A CA 1
ATOM 2446 C C . VAL A 1 309 ? -5.86107 -23.91023 32.70413 1.000 132.10266 309 VAL A C 1
ATOM 2447 O O . VAL A 1 309 ? -6.33278 -25.02206 32.97361 1.000 134.03157 309 VAL A O 1
ATOM 2451 N N . GLY A 1 310 ? -5.41686 -23.61247 31.48604 1.000 130.19376 310 GLY A N 1
ATOM 2452 C CA . GLY A 1 310 ? -5.32522 -24.61551 30.44589 1.000 128.72707 310 GLY A CA 1
ATOM 2453 C C . GLY A 1 310 ? -6.56045 -24.75007 29.58239 1.000 123.99016 310 GLY A C 1
ATOM 2454 O O . GLY A 1 310 ? -7.16568 -25.82393 29.52268 1.000 132.85658 310 GLY A O 1
ATOM 2455 N N . LEU A 1 311 ? -6.95174 -23.66978 28.90646 1.000 123.96977 311 LEU A N 1
ATOM 2456 C CA . LEU A 1 311 ? -8.03376 -23.73363 27.93834 1.000 122.13224 311 LEU A CA 1
ATOM 2457 C C . LEU A 1 311 ? -7.60344 -23.34956 26.53098 1.000 120.63154 311 LEU A C 1
ATOM 2458 O O . LEU A 1 311 ? -8.31241 -23.68796 25.57717 1.000 119.26607 311 LEU A O 1
ATOM 2463 N N . GLY A 1 312 ? -6.46954 -22.67210 26.37410 1.000 125.75823 312 GLY A N 1
ATOM 2464 C CA . GLY A 1 312 ? -6.00895 -22.18553 25.09067 1.000 122.29635 312 GLY A CA 1
ATOM 2465 C C . GLY A 1 312 ? -6.36050 -20.72288 24.87109 1.000 130.34140 312 GLY A C 1
ATOM 2466 O O . GLY A 1 312 ? -7.11293 -20.10207 25.62749 1.000 131.21251 312 GLY A O 1
ATOM 2467 N N . ARG A 1 313 ? -5.78355 -20.16477 23.80006 1.000 127.34607 313 ARG A N 1
ATOM 2468 C CA . ARG A 1 313 ? -6.12680 -18.80259 23.39695 1.000 127.90666 313 ARG A CA 1
ATOM 2469 C C . ARG A 1 313 ? -7.61969 -18.66628 23.12804 1.000 128.30868 313 ARG A C 1
ATOM 2470 O O . ARG A 1 313 ? -8.18333 -17.57519 23.27492 1.000 125.53673 313 ARG A O 1
ATOM 2478 N N . LYS A 1 314 ? -8.27055 -19.76583 22.73881 1.000 131.66302 314 LYS A N 1
ATOM 2479 C CA . LYS A 1 314 ? -9.71885 -19.80839 22.58509 1.000 129.29476 314 LYS A CA 1
ATOM 2480 C C . LYS A 1 314 ? -10.43341 -19.71859 23.92801 1.000 132.78676 314 LYS A C 1
ATOM 2481 O O . LYS A 1 314 ? -11.61727 -19.37653 23.96202 1.000 136.65214 314 LYS A O 1
ATOM 2487 N N . GLY A 1 315 ? -9.72577 -19.98971 25.02790 1.000 127.48871 315 GLY A N 1
ATOM 2488 C CA . GLY A 1 315 ? -10.34522 -19.93753 26.33951 1.000 128.64279 315 GLY A CA 1
ATOM 2489 C C . GLY A 1 315 ? -10.95151 -18.58766 26.67198 1.000 127.53713 315 GLY A C 1
ATOM 2490 O O . GLY A 1 315 ? -12.05161 -18.51817 27.23417 1.000 130.84456 315 GLY A O 1
ATOM 2491 N N . MET A 1 316 ? -10.23459 -17.49857 26.36183 1.000 115.16836 316 MET A N 1
ATOM 2492 C CA . MET A 1 316 ? -10.77541 -16.17258 26.65738 1.000 106.76700 316 MET A CA 1
ATOM 2493 C C . MET A 1 316 ? -12.09667 -15.93350 25.93897 1.000 106.68137 316 MET A C 1
ATOM 2494 O O . MET A 1 316 ? -13.05036 -15.47614 26.59580 1.000 105.98135 316 MET A O 1
ATOM 2499 N N . PRO A 1 317 ? -12.25225 -16.23856 24.64054 1.000 105.46813 317 PRO A N 1
ATOM 2500 C CA . PRO A 1 317 ? -13.60940 -16.17970 24.06317 1.000 106.81115 317 PRO A CA 1
ATOM 2501 C C . PRO A 1 317 ? -14.63944 -17.03583 24.78613 1.000 110.51320 317 PRO A C 1
ATOM 2502 O O . PRO A 1 317 ? -15.78732 -16.60836 24.97037 1.000 109.24448 317 PRO A O 1
ATOM 2506 N N . LEU A 1 318 ? -14.25146 -18.23869 25.20169 1.000 114.19354 318 LEU A N 1
ATOM 2507 C CA . LEU A 1 318 ? -15.20733 -19.18069 25.77034 1.000 110.08438 318 LEU A CA 1
ATOM 2508 C C . LEU A 1 318 ? -15.69472 -18.71791 27.13816 1.000 110.06798 318 LEU A C 1
ATOM 2509 O O . LEU A 1 318 ? -16.87776 -18.86820 27.46335 1.000 114.52048 318 LEU A O 1
ATOM 2514 N N . ALA A 1 319 ? -14.80244 -18.14447 27.95065 1.000 108.07933 319 ALA A N 1
ATOM 2515 C CA . ALA A 1 319 ? -15.21961 -17.64858 29.25787 1.000 102.93727 319 ALA A CA 1
ATOM 2516 C C . ALA A 1 319 ? -16.15502 -16.45502 29.12580 1.000 105.35615 319 ALA A C 1
ATOM 2517 O O . ALA A 1 319 ? -17.05971 -16.28221 29.95161 1.000 110.30211 319 ALA A O 1
ATOM 2519 N N . VAL A 1 320 ? -15.95614 -15.62343 28.09890 1.000 102.75789 320 VAL A N 1
ATOM 2520 C CA . VAL A 1 320 ? -16.94460 -14.59686 27.77851 1.000 103.29044 320 VAL A CA 1
ATOM 2521 C C . VAL A 1 320 ? -18.30336 -15.23315 27.51688 1.000 107.99504 320 VAL A C 1
ATOM 2522 O O . VAL A 1 320 ? -19.33216 -14.77030 28.02721 1.000 107.14471 320 VAL A O 1
ATOM 2526 N N . ILE A 1 321 ? -18.33299 -16.30211 26.71657 1.000 105.49684 321 ILE A N 1
ATOM 2527 C CA . ILE A 1 321 ? -19.60817 -16.92030 26.36526 1.000 103.53108 321 ILE A CA 1
ATOM 2528 C C . ILE A 1 321 ? -20.27700 -17.49960 27.60617 1.000 107.22002 321 ILE A C 1
ATOM 2529 O O . ILE A 1 321 ? -21.47603 -17.29991 27.82966 1.000 106.72664 321 ILE A O 1
ATOM 2534 N N . VAL A 1 322 ? -19.51071 -18.21022 28.44304 1.000 104.94740 322 VAL A N 1
ATOM 2535 C CA . VAL A 1 322 ? -20.11163 -18.82976 29.62200 1.000 107.94128 322 VAL A CA 1
ATOM 2536 C C . VAL A 1 322 ? -20.57192 -17.76979 30.61593 1.000 114.32967 322 VAL A C 1
ATOM 2537 O O . VAL A 1 322 ? -21.60331 -17.93868 31.27667 1.000 119.27454 322 VAL A O 1
ATOM 2541 N N . LEU A 1 323 ? -19.85033 -16.65429 30.72841 1.000 112.30381 323 LEU A N 1
ATOM 2542 C CA . LEU A 1 323 ? -20.31007 -15.59764 31.62278 1.000 117.32817 323 LEU A CA 1
ATOM 2543 C C . LEU A 1 323 ? -21.45044 -14.79215 31.02414 1.000 121.24209 323 LEU A C 1
ATOM 2544 O O . LEU A 1 323 ? -22.33002 -14.34149 31.76463 1.000 127.21399 323 LEU A O 1
ATOM 2549 N N . THR A 1 324 ? -21.46799 -14.61290 29.70029 1.000 118.39266 324 THR A N 1
ATOM 2550 C CA . THR A 1 324 ? -22.63604 -14.00040 29.06950 1.000 121.04880 324 THR A CA 1
ATOM 2551 C C . THR A 1 324 ? -23.89624 -14.79363 29.39089 1.000 117.88222 324 THR A C 1
ATOM 2552 O O . THR A 1 324 ? -24.97284 -14.21691 29.59057 1.000 127.02235 324 THR A O 1
ATOM 2556 N N . ALA A 1 325 ? -23.77262 -16.11786 29.47794 1.000 121.86416 325 ALA A N 1
ATOM 2557 C CA . ALA A 1 325 ? -24.89842 -16.94181 29.89781 1.000 122.36066 325 ALA A CA 1
ATOM 2558 C C . ALA A 1 325 ? -25.10717 -16.87730 31.40635 1.000 128.35477 325 ALA A C 1
ATOM 2559 O O . ALA A 1 325 ? -26.24902 -16.80225 31.87479 1.000 129.77789 325 ALA A O 1
ATOM 2561 N N . LEU A 1 326 ? -24.01848 -16.89884 32.17918 1.000 125.31280 326 LEU A N 1
ATOM 2562 C CA . LEU A 1 326 ? -24.13914 -16.91834 33.63408 1.000 130.27191 326 LEU A CA 1
ATOM 2563 C C . LEU A 1 326 ? -24.60545 -15.57264 34.17627 1.000 139.28101 326 LEU A C 1
ATOM 2564 O O . LEU A 1 326 ? -25.60981 -15.50077 34.89397 1.000 140.37022 326 LEU A O 1
ATOM 2569 N N . ILE A 1 327 ? -23.89071 -14.49232 33.84279 1.000 155.85303 327 ILE A N 1
ATOM 2570 C CA . ILE A 1 327 ? -24.20161 -13.18946 34.42035 1.000 164.20192 327 ILE A CA 1
ATOM 2571 C C . ILE A 1 327 ? -25.60371 -12.73060 34.05282 1.000 154.82107 327 ILE A C 1
ATOM 2572 O O . ILE A 1 327 ? -26.16765 -11.87383 34.73680 1.000 150.42329 327 ILE A O 1
ATOM 2577 N N . MET A 1 328 ? -26.18819 -13.27335 32.98541 1.000 138.90067 328 MET A N 1
ATOM 2578 C CA . MET A 1 328 ? -27.61006 -13.04397 32.78062 1.000 135.26507 328 MET A CA 1
ATOM 2579 C C . MET A 1 328 ? -28.43304 -14.04345 33.58639 1.000 136.19462 328 MET A C 1
ATOM 2580 O O . MET A 1 328 ? -29.38925 -13.65379 34.26089 1.000 135.86538 328 MET A O 1
ATOM 2585 N N . GLY A 1 329 ? -28.03277 -15.31808 33.59187 1.000 136.85858 329 GLY A N 1
ATOM 2586 C CA . GLY A 1 329 ? -28.79598 -16.32045 34.31748 1.000 135.09032 329 GLY A CA 1
ATOM 2587 C C . GLY A 1 329 ? -28.89173 -16.02457 35.80080 1.000 139.81243 329 GLY A C 1
ATOM 2588 O O . GLY A 1 329 ? -29.96028 -16.15848 36.40253 1.000 141.28471 329 GLY A O 1
ATOM 2589 N N . LEU A 1 330 ? -27.78335 -15.60335 36.40698 1.000 148.00066 330 LEU A N 1
ATOM 2590 C CA . LEU A 1 330 ? -27.78119 -15.23835 37.81740 1.000 147.26297 330 LEU A CA 1
ATOM 2591 C C . LEU A 1 330 ? -28.41658 -13.87837 38.07735 1.000 140.75348 330 LEU A C 1
ATOM 2592 O O . LEU A 1 330 ? -28.49271 -13.46266 39.23794 1.000 147.63911 330 LEU A O 1
ATOM 2597 N N . PHE A 1 331 ? -28.87132 -13.17576 37.03692 1.000 136.64906 331 PHE A N 1
ATOM 2598 C CA . PHE A 1 331 ? -29.65801 -11.96286 37.21930 1.000 135.55064 331 PHE A CA 1
ATOM 2599 C C . PHE A 1 331 ? -31.13575 -12.25511 37.42832 1.000 133.07929 331 PHE A C 1
ATOM 2600 O O . PHE A 1 331 ? -31.97417 -11.37295 37.20751 1.000 127.50637 331 PHE A O 1
ATOM 2608 N N . PHE A 1 332 ? -31.46901 -13.48010 37.83572 1.000 134.85488 332 PHE A N 1
ATOM 2609 C CA . PHE A 1 332 ? -32.82250 -13.81706 38.25422 1.000 132.67720 332 PHE A CA 1
ATOM 2610 C C . PHE A 1 332 ? -33.17291 -13.23183 39.61343 1.000 133.29989 332 PHE A C 1
ATOM 2611 O O . PHE A 1 332 ? -34.28036 -13.47803 40.10482 1.000 133.24826 332 PHE A O 1
ATOM 2619 N N . VAL A 1 333 ? -32.25822 -12.47632 40.23001 1.000 135.79060 333 VAL A N 1
ATOM 2620 C CA . VAL A 1 333 ? -32.53703 -11.82254 41.50254 1.000 133.12148 333 VAL A CA 1
ATOM 2621 C C . VAL A 1 333 ? -33.72739 -10.88280 41.39341 1.000 131.95551 333 VAL A C 1
ATOM 2622 O O . VAL A 1 333 ? -34.36231 -10.56596 42.40484 1.000 130.60362 333 VAL A O 1
ATOM 2626 N N . ILE A 1 334 ? -34.04950 -10.42855 40.18407 1.000 135.38647 334 ILE A N 1
ATOM 2627 C CA . ILE A 1 334 ? -35.23056 -9.60825 39.95429 1.000 127.18212 334 ILE A CA 1
ATOM 2628 C C . ILE A 1 334 ? -35.83689 -9.99690 38.60888 1.000 114.92833 334 ILE A C 1
ATOM 2629 O O . ILE A 1 334 ? -35.42333 -9.50809 37.55116 1.000 110.75490 334 ILE A O 1
ATOM 2634 N N . SER A 1 335 ? -36.80817 -10.90811 38.64427 1.000 112.05847 335 SER A N 1
ATOM 2635 C CA . SER A 1 335 ? -37.44769 -11.35149 37.41119 1.000 102.01435 335 SER A CA 1
ATOM 2636 C C . SER A 1 335 ? -38.18945 -10.24385 36.66399 1.000 100.30585 335 SER A C 1
ATOM 2637 O O . SER A 1 335 ? -38.24786 -10.32435 35.42445 1.000 95.90889 335 SER A O 1
ATOM 2640 N N . PRO A 1 336 ? -38.79174 -9.23838 37.31492 1.000 98.00368 336 PRO A N 1
ATOM 2641 C CA . PRO A 1 336 ? -39.30147 -8.08604 36.55196 1.000 94.10220 336 PRO A CA 1
ATOM 2642 C C . PRO A 1 336 ? -38.27202 -7.43620 35.64397 1.000 87.44719 336 PRO A C 1
ATOM 2643 O O . PRO A 1 336 ? -38.64890 -6.86934 34.60924 1.000 86.11346 336 PRO A O 1
ATOM 2647 N N . ASP A 1 337 ? -36.98513 -7.48557 35.99647 1.000 93.79442 337 ASP A N 1
ATOM 2648 C CA . ASP A 1 337 ? -35.96555 -6.92668 35.11415 1.000 88.57311 337 ASP A CA 1
ATOM 2649 C C . ASP A 1 337 ? -35.88343 -7.70912 33.80867 1.000 85.77789 337 ASP A C 1
ATOM 2650 O O . ASP A 1 337 ? -35.83008 -7.11702 32.72451 1.000 84.31222 337 ASP A O 1
ATOM 2655 N N . PHE A 1 338 ? -35.86699 -9.04353 33.89102 1.000 88.50582 338 PHE A N 1
ATOM 2656 C CA . PHE A 1 338 ? -35.86491 -9.85907 32.67851 1.000 88.29074 338 PHE A CA 1
ATOM 2657 C C . PHE A 1 338 ? -37.11133 -9.62998 31.83684 1.000 86.82795 338 PHE A C 1
ATOM 2658 O O . PHE A 1 338 ? -37.02854 -9.49003 30.61020 1.000 83.03048 338 PHE A O 1
ATOM 2666 N N . ALA A 1 339 ? -38.27796 -9.61878 32.48435 1.000 85.51300 339 ALA A N 1
ATOM 2667 C CA . ALA A 1 339 ? -39.53457 -9.44533 31.76812 1.000 85.19331 339 ALA A CA 1
ATOM 2668 C C . ALA A 1 339 ? -39.53523 -8.16498 30.94176 1.000 83.64734 339 ALA A C 1
ATOM 2669 O O . ALA A 1 339 ? -40.04173 -8.14642 29.81322 1.000 89.11383 339 ALA A O 1
ATOM 2671 N N . ARG A 1 340 ? -38.96702 -7.08584 31.48120 1.000 83.28974 340 ARG A N 1
ATOM 2672 C CA . ARG A 1 340 ? -38.90896 -5.83272 30.73897 1.000 83.50023 340 ARG A CA 1
ATOM 2673 C C . ARG A 1 340 ? -37.71117 -5.77634 29.79794 1.000 85.35634 340 ARG A C 1
ATOM 2674 O O . ARG A 1 340 ? -37.80005 -5.15864 28.73114 1.000 86.84845 340 ARG A O 1
ATOM 2682 N N . ASN A 1 341 ? -36.59453 -6.41230 30.16162 1.000 83.64763 341 ASN A N 1
ATOM 2683 C CA . ASN A 1 341 ? -35.43274 -6.42606 29.27706 1.000 81.43502 341 ASN A CA 1
ATOM 2684 C C . ASN A 1 341 ? -35.70781 -7.24883 28.02467 1.000 82.21915 341 ASN A C 1
ATOM 2685 O O . ASN A 1 341 ? -35.50491 -6.77531 26.90051 1.000 81.81441 341 ASN A O 1
ATOM 2690 N N . LEU A 1 342 ? -36.17569 -8.48611 28.19977 1.000 84.11552 342 LEU A N 1
ATOM 2691 C CA . LEU A 1 342 ? -36.48620 -9.34928 27.06719 1.000 84.39859 342 LEU A CA 1
ATOM 2692 C C . LEU A 1 342 ? -37.70007 -8.87731 26.27940 1.000 88.70520 342 LEU A C 1
ATOM 2693 O O . LEU A 1 342 ? -37.95824 -9.41189 25.19567 1.000 91.22273 342 LEU A O 1
ATOM 2698 N N . LEU A 1 343 ? -38.44270 -7.89432 26.79279 1.000 93.07183 343 LEU A N 1
ATOM 2699 C CA . LEU A 1 343 ? -39.63987 -7.39540 26.12715 1.000 90.04226 343 LEU A CA 1
ATOM 2700 C C . LEU A 1 343 ? -39.34193 -6.73826 24.78479 1.000 92.23616 343 LEU A C 1
ATOM 2701 O O . LEU A 1 343 ? -40.27282 -6.52890 23.99847 1.000 97.90807 343 LEU A O 1
ATOM 2706 N N . SER A 1 344 ? -38.07455 -6.42569 24.49741 1.000 91.57174 344 SER A N 1
ATOM 2707 C CA . SER A 1 344 ? -37.74227 -5.69114 23.28035 1.000 95.81437 344 SER A CA 1
ATOM 2708 C C . SER A 1 344 ? -38.04829 -6.49183 22.02051 1.000 96.33724 344 SER A C 1
ATOM 2709 O O . SER A 1 344 ? -38.32847 -5.90204 20.97067 1.000 96.40473 344 SER A O 1
ATOM 2712 N N . VAL A 1 345 ? -38.00064 -7.82464 22.09630 1.000 95.14544 345 VAL A N 1
ATOM 2713 C CA . VAL A 1 345 ? -38.28045 -8.63730 20.91812 1.000 96.36798 345 VAL A CA 1
ATOM 2714 C C . VAL A 1 345 ? -39.72389 -8.48183 20.45561 1.000 99.88407 345 VAL A C 1
ATOM 2715 O O . VAL A 1 345 ? -40.02056 -8.71158 19.27743 1.000 104.12665 345 VAL A O 1
ATOM 2719 N N . VAL A 1 346 ? -40.63253 -8.08794 21.35110 1.000 101.94563 346 VAL A N 1
ATOM 2720 C CA . VAL A 1 346 ? -42.01810 -7.85370 20.95722 1.000 102.33242 346 VAL A CA 1
ATOM 2721 C C . VAL A 1 346 ? -42.17568 -6.53663 20.20366 1.000 104.46453 346 VAL A C 1
ATOM 2722 O O . VAL A 1 346 ? -43.19573 -6.33007 19.53646 1.000 104.52307 346 VAL A O 1
ATOM 2726 N N . ARG A 1 347 ? -41.18063 -5.64736 20.26797 1.000 106.88245 347 ARG A N 1
ATOM 2727 C CA . ARG A 1 347 ? -41.31253 -4.33908 19.63207 1.000 100.34645 347 ARG A CA 1
ATOM 2728 C C . ARG A 1 347 ? -41.34963 -4.45259 18.11102 1.000 101.08996 347 ARG A C 1
ATOM 2729 O O . ARG A 1 347 ? -42.13819 -3.76398 17.45227 1.000 102.65592 347 ARG A O 1
ATOM 2737 N N . VAL A 1 348 ? -40.50657 -5.31557 17.53144 1.000 105.70963 348 VAL A N 1
ATOM 2738 C CA . VAL A 1 348 ? -40.46286 -5.46851 16.08101 1.000 103.88924 348 VAL A CA 1
ATOM 2739 C C . VAL A 1 348 ? -41.46712 -6.48949 15.56629 1.000 108.55773 348 VAL A C 1
ATOM 2740 O O . VAL A 1 348 ? -41.47379 -6.78660 14.36317 1.000 104.55236 348 VAL A O 1
ATOM 2744 N N . VAL A 1 349 ? -42.31073 -7.04229 16.43373 1.000 109.98678 349 VAL A N 1
ATOM 2745 C CA . VAL A 1 349 ? -43.36372 -7.96430 16.03063 1.000 113.83474 349 VAL A CA 1
ATOM 2746 C C . VAL A 1 349 ? -44.70009 -7.34001 16.41095 1.000 121.10603 349 VAL A C 1
ATOM 2747 O O . VAL A 1 349 ? -44.82433 -6.71153 17.46831 1.000 121.05294 349 VAL A O 1
ATOM 2751 N N . GLN A 1 350 ? -45.69534 -7.47394 15.53331 1.000 136.44508 350 GLN A N 1
ATOM 2752 C CA . GLN A 1 350 ? -47.01681 -6.88979 15.77420 1.000 139.00576 350 GLN A CA 1
ATOM 2753 C C . GLN A 1 350 ? -48.10067 -7.76204 15.15163 1.000 143.30571 350 GLN A C 1
ATOM 2754 O O . GLN A 1 350 ? -48.72741 -7.39425 14.15113 1.000 137.44804 350 GLN A O 1
ATOM 2760 N N . PRO A 1 351 ? -48.36930 -8.92805 15.74172 1.000 152.88696 351 PRO A N 1
ATOM 2761 C CA . PRO A 1 351 ? -49.57223 -9.68305 15.38113 1.000 158.99768 351 PRO A CA 1
ATOM 2762 C C . PRO A 1 351 ? -50.84624 -9.14777 16.01446 1.000 165.48884 351 PRO A C 1
ATOM 2763 O O . PRO A 1 351 ? -51.88268 -9.81330 15.93571 1.000 163.33539 351 PRO A O 1
ATOM 2767 N N . LYS A 1 352 ? -50.77547 -7.96524 16.63357 1.000 156.24293 352 LYS A N 1
ATOM 2768 C CA . LYS A 1 352 ? -51.93770 -7.38408 17.29627 1.000 166.79300 352 LYS A CA 1
ATOM 2769 C C . LYS A 1 352 ? -53.06833 -7.12863 16.30972 1.000 156.60347 352 LYS A C 1
ATOM 2770 O O . LYS A 1 352 ? -54.24561 -7.31578 16.63956 1.000 148.40697 352 LYS A O 1
ATOM 2776 N N . GLY A 1 353 ? -52.73347 -6.70100 15.09619 1.000 142.86290 353 GLY A N 1
ATOM 2777 C CA . GLY A 1 353 ? -53.74586 -6.38041 14.11205 1.000 137.09505 353 GLY A CA 1
ATOM 2778 C C . GLY A 1 353 ? -54.40359 -5.04528 14.38491 1.000 123.32569 353 GLY A C 1
ATOM 2779 O O . GLY A 1 353 ? -54.42832 -4.16950 13.51518 1.000 119.94041 353 GLY A O 1
ATOM 2780 N N . GLY A 1 354 ? -54.95512 -4.88396 15.58951 1.000 118.69724 354 GLY A N 1
ATOM 2781 C CA . GLY A 1 354 ? -55.43122 -3.57449 15.99748 1.000 102.51070 354 GLY A CA 1
ATOM 2782 C C . GLY A 1 354 ? -54.32991 -2.53473 15.96057 1.000 102.29164 354 GLY A C 1
ATOM 2783 O O . GLY A 1 354 ? -54.53689 -1.41126 15.49557 1.000 96.19274 354 GLY A O 1
ATOM 2784 N N . ALA A 1 355 ? -53.13827 -2.89934 16.44050 1.000 106.75822 355 ALA A N 1
ATOM 2785 C CA . ALA A 1 355 ? -51.99425 -2.00375 16.32313 1.000 102.15264 355 ALA A CA 1
ATOM 2786 C C . ALA A 1 355 ? -51.57955 -1.81861 14.87050 1.000 96.43708 355 ALA A C 1
ATOM 2787 O O . ALA A 1 355 ? -51.09444 -0.74435 14.50293 1.000 92.46541 355 ALA A O 1
ATOM 2789 N N . LEU A 1 356 ? -51.77810 -2.84276 14.03301 1.000 101.73880 356 LEU A N 1
ATOM 2790 C CA . LEU A 1 356 ? -51.39279 -2.75136 12.62714 1.000 100.23088 356 LEU A CA 1
ATOM 2791 C C . LEU A 1 356 ? -52.07292 -1.58219 11.92629 1.000 97.82985 356 LEU A C 1
ATOM 2792 O O . LEU A 1 356 ? -51.48043 -0.96577 11.03254 1.000 95.40917 356 LEU A O 1
ATOM 2797 N N . THR A 1 357 ? -53.30581 -1.25547 12.32092 1.000 94.70999 357 THR A N 1
ATOM 2798 C CA . THR A 1 357 ? -54.05675 -0.16828 11.70236 1.000 91.48400 357 THR A CA 1
ATOM 2799 C C . THR A 1 357 ? -53.44123 1.20637 11.95120 1.000 91.26104 357 THR A C 1
ATOM 2800 O O . THR A 1 357 ? -53.96975 2.19981 11.43893 1.000 91.12120 357 THR A O 1
ATOM 2804 N N . ILE A 1 358 ? -52.35757 1.29608 12.71695 1.000 90.31568 358 ILE A N 1
ATOM 2805 C CA . ILE A 1 358 ? -51.63417 2.55200 12.87165 1.000 92.57458 358 ILE A CA 1
ATOM 2806 C C . ILE A 1 358 ? -50.74865 2.76132 11.65102 1.000 93.74888 358 ILE A C 1
ATOM 2807 O O . ILE A 1 358 ? -50.13417 1.81704 11.13781 1.000 92.89866 358 ILE A O 1
ATOM 2812 N N . ALA A 1 359 ? -50.68702 4.00686 11.17408 1.000 90.31508 359 ALA A N 1
ATOM 2813 C CA . ALA A 1 359 ? -49.97516 4.29957 9.93618 1.000 94.14431 359 ALA A CA 1
ATOM 2814 C C . ALA A 1 359 ? -48.46169 4.23628 10.09509 1.000 86.93529 359 ALA A C 1
ATOM 2815 O O . ALA A 1 359 ? -47.75771 4.03324 9.10067 1.000 87.39563 359 ALA A O 1
ATOM 2817 N N . GLU A 1 360 ? -47.94526 4.39423 11.31273 1.000 87.02082 360 GLU A N 1
ATOM 2818 C CA . GLU A 1 360 ? -46.50736 4.45301 11.53791 1.000 86.11310 360 GLU A CA 1
ATOM 2819 C C . GLU A 1 360 ? -45.90437 3.12833 11.98600 1.000 86.03894 360 GLU A C 1
ATOM 2820 O O . GLU A 1 360 ? -44.67785 3.03282 12.08781 1.000 84.01255 360 GLU A O 1
ATOM 2826 N N . VAL A 1 361 ? -46.71780 2.10654 12.24769 1.000 87.73639 361 VAL A N 1
ATOM 2827 C CA . VAL A 1 361 ? -46.19566 0.86366 12.80247 1.000 86.90705 361 VAL A CA 1
ATOM 2828 C C . VAL A 1 361 ? -46.07891 -0.25811 11.77434 1.000 87.83508 361 VAL A C 1
ATOM 2829 O O . VAL A 1 361 ? -45.40392 -1.26008 12.05338 1.000 93.43517 361 VAL A O 1
ATOM 2833 N N . TYR A 1 362 ? -46.70788 -0.12710 10.60800 1.000 88.83122 362 TYR A N 1
ATOM 2834 C CA . TYR A 1 362 ? -46.76502 -1.24319 9.67347 1.000 89.33040 362 TYR A CA 1
ATOM 2835 C C . TYR A 1 362 ? -45.35632 -1.65850 9.25331 1.000 92.81020 362 TYR A C 1
ATOM 2836 O O . TYR A 1 362 ? -44.48354 -0.80047 9.06941 1.000 90.38800 362 TYR A O 1
ATOM 2845 N N . PRO A 1 363 ? -45.09436 -2.95830 9.10989 1.000 92.85804 363 PRO A N 1
ATOM 2846 C CA . PRO A 1 363 ? -43.73565 -3.40127 8.77539 1.000 93.00676 363 PRO A CA 1
ATOM 2847 C C . PRO A 1 363 ? -43.27563 -2.87407 7.42413 1.000 93.37761 363 PRO A C 1
ATOM 2848 O O . PRO A 1 363 ? -44.04934 -2.78807 6.46768 1.000 93.77334 363 PRO A O 1
ATOM 2852 N N . PHE A 1 364 ? -41.99681 -2.51115 7.36523 1.000 89.29527 364 PHE A N 1
ATOM 2853 C CA . PHE A 1 364 ? -41.34541 -2.13725 6.12197 1.000 89.70865 364 PHE A CA 1
ATOM 2854 C C . PHE A 1 364 ? -41.29547 -3.33950 5.17905 1.000 96.60735 364 PHE A C 1
ATOM 2855 O O . PHE A 1 364 ? -41.51135 -4.48906 5.57720 1.000 98.47911 364 PHE A O 1
ATOM 2863 N N . PHE A 1 365 ? -41.01158 -3.05989 3.90906 1.000 94.28255 365 PHE A N 1
ATOM 2864 C CA . PHE A 1 365 ? -40.82982 -4.06299 2.86220 1.000 97.50070 365 PHE A CA 1
ATOM 2865 C C . PHE A 1 365 ? -42.07369 -4.90647 2.60809 1.000 102.07521 365 PHE A C 1
ATOM 2866 O O . PHE A 1 365 ? -41.97641 -5.95784 1.96512 1.000 107.04800 365 PHE A O 1
ATOM 2874 N N . PHE A 1 366 ? -43.24319 -4.48448 3.08210 1.000 102.94982 366 PHE A N 1
ATOM 2875 C CA . PHE A 1 366 ? -44.43648 -5.30801 2.95585 1.000 109.40647 366 PHE A CA 1
ATOM 2876 C C . PHE A 1 366 ? -45.65003 -4.45068 2.63683 1.000 107.12433 366 PHE A C 1
ATOM 2877 O O . PHE A 1 366 ? -45.83645 -3.37390 3.21224 1.000 102.96630 366 PHE A O 1
ATOM 2885 N N . THR A 1 367 ? -46.46859 -4.94210 1.71439 1.000 108.81247 367 THR A N 1
ATOM 2886 C CA . THR A 1 367 ? -47.72895 -4.31048 1.36187 1.000 112.85488 367 THR A CA 1
ATOM 2887 C C . THR A 1 367 ? -48.83272 -4.78733 2.30589 1.000 111.01608 367 THR A C 1
ATOM 2888 O O . THR A 1 367 ? -48.66009 -5.73268 3.07809 1.000 110.81262 367 THR A O 1
ATOM 2892 N N . HIS A 1 368 ? -49.98447 -4.12287 2.23538 1.000 122.10271 368 HIS A N 1
ATOM 2893 C CA . HIS A 1 368 ? -51.15106 -4.53244 3.00278 1.000 112.53676 368 HIS A CA 1
ATOM 2894 C C . HIS A 1 368 ? -51.79000 -5.80503 2.46758 1.000 113.28015 368 HIS A C 1
ATOM 2895 O O . HIS A 1 368 ? -52.94842 -6.09197 2.79575 1.000 121.97987 368 HIS A O 1
ATOM 2902 N N . ASN A 1 369 ? -51.05107 -6.54436 1.64635 1.000 111.76664 369 ASN A N 1
ATOM 2903 C CA . ASN A 1 369 ? -51.46933 -7.82886 1.11248 1.000 111.59709 369 ASN A CA 1
ATOM 2904 C C . ASN A 1 369 ? -50.48091 -8.94325 1.42824 1.000 112.53456 369 ASN A C 1
ATOM 2905 O O . ASN A 1 369 ? -50.71320 -10.08898 1.02501 1.000 101.44836 369 ASN A O 1
ATOM 2910 N N . GLY A 1 370 ? -49.38055 -8.63940 2.11754 1.000 113.99083 370 GLY A N 1
ATOM 2911 C CA . GLY A 1 370 ? -48.45132 -9.66095 2.57415 1.000 112.19161 370 GLY A CA 1
ATOM 2912 C C . GLY A 1 370 ? -47.46963 -10.15502 1.53269 1.000 125.06518 370 GLY A C 1
ATOM 2913 O O . GLY A 1 370 ? -47.23610 -11.36136 1.42011 1.000 128.13037 370 GLY A O 1
ATOM 2914 N N . GLU A 1 371 ? -46.87919 -9.23821 0.77253 1.000 138.18300 371 GLU A N 1
ATOM 2915 C CA . GLU A 1 371 ? -45.88154 -9.59430 -0.22266 1.000 145.70313 371 GLU A CA 1
ATOM 2916 C C . GLU A 1 371 ? -44.69118 -8.65388 -0.11172 1.000 142.08891 371 GLU A C 1
ATOM 2917 O O . GLU A 1 371 ? -44.83600 -7.47892 0.23968 1.000 134.97551 371 GLU A O 1
ATOM 2923 N N . PHE A 1 372 ? -43.50933 -9.19194 -0.40648 1.000 130.27570 372 PHE A N 1
ATOM 2924 C CA . PHE A 1 372 ? -42.28635 -8.40742 -0.32456 1.000 123.09641 372 PHE A CA 1
ATOM 2925 C C . PHE A 1 372 ? -42.31830 -7.25926 -1.32316 1.000 117.77965 372 PHE A C 1
ATOM 2926 O O . PHE A 1 372 ? -42.84368 -7.39041 -2.43231 1.000 121.33165 372 PHE A O 1
ATOM 2934 N N . THR A 1 373 ? -41.74945 -6.12653 -0.92124 1.000 110.85846 373 THR A N 1
ATOM 2935 C CA . THR A 1 373 ? -41.68801 -4.96626 -1.79372 1.000 105.34015 373 THR A CA 1
ATOM 2936 C C . THR A 1 373 ? -40.52148 -4.08427 -1.36921 1.000 101.78215 373 THR A C 1
ATOM 2937 O O . THR A 1 373 ? -40.24369 -3.93964 -0.17657 1.000 100.30101 373 THR A O 1
ATOM 2941 N N . LEU A 1 374 ? -39.82472 -3.52508 -2.35730 1.000 96.12245 374 LEU A N 1
ATOM 2942 C CA . LEU A 1 374 ? -38.81246 -2.50595 -2.12575 1.000 92.07059 374 LEU A CA 1
ATOM 2943 C C . LEU A 1 374 ? -39.35026 -1.10783 -2.39427 1.000 91.64505 374 LEU A C 1
ATOM 2944 O O . LEU A 1 374 ? -38.56682 -0.17515 -2.60723 1.000 88.33952 374 LEU A O 1
ATOM 2949 N N . THR A 1 375 ? -40.67672 -0.94839 -2.37997 1.000 89.12256 375 THR A N 1
ATOM 2950 C CA . THR A 1 375 ? -41.30182 0.30618 -2.78284 1.000 85.97862 375 THR A CA 1
ATOM 2951 C C . THR A 1 375 ? -41.13040 1.38788 -1.72527 1.000 88.22779 375 THR A C 1
ATOM 2952 O O . THR A 1 375 ? -40.88964 2.55144 -2.06144 1.000 87.01473 375 THR A O 1
ATOM 2956 N N . ASN A 1 376 ? -41.24998 1.02796 -0.44513 1.000 88.74010 376 ASN A N 1
ATOM 2957 C CA . ASN A 1 376 ? -41.02915 2.01348 0.60729 1.000 88.12379 376 ASN A CA 1
ATOM 2958 C C . ASN A 1 376 ? -39.56060 2.39809 0.71289 1.000 87.70154 376 ASN A C 1
ATOM 2959 O O . ASN A 1 376 ? -39.24270 3.49785 1.18146 1.000 86.59673 376 ASN A O 1
ATOM 2964 N N . ALA A 1 377 ? -38.65665 1.51108 0.28840 1.000 84.80191 377 ALA A N 1
ATOM 2965 C CA . ALA A 1 377 ? -37.23411 1.83253 0.32627 1.000 83.51731 377 ALA A CA 1
ATOM 2966 C C . ALA A 1 377 ? -36.91698 3.02707 -0.56393 1.000 86.48938 377 ALA A C 1
ATOM 2967 O O . ALA A 1 377 ? -36.04878 3.84350 -0.23420 1.000 86.77231 377 ALA A O 1
ATOM 2969 N N . VAL A 1 378 ? -37.61081 3.14723 -1.69708 1.000 85.83446 378 VAL A N 1
ATOM 2970 C CA . VAL A 1 378 ? -37.46239 4.33326 -2.53497 1.000 86.45419 378 VAL A CA 1
ATOM 2971 C C . VAL A 1 378 ? -38.15884 5.52582 -1.89252 1.000 87.82684 378 VAL A C 1
ATOM 2972 O O . VAL A 1 378 ? -37.58260 6.61376 -1.77122 1.000 86.97727 378 VAL A O 1
ATOM 2976 N N . LEU A 1 379 ? -39.40316 5.33135 -1.44994 1.000 87.11640 379 LEU A N 1
ATOM 2977 C CA . LEU A 1 379 ? -40.19726 6.43482 -0.92283 1.000 86.29929 379 LEU A CA 1
ATOM 2978 C C . LEU A 1 379 ? -39.64755 6.98877 0.38631 1.000 88.00040 379 LEU A C 1
ATOM 2979 O O . LEU A 1 379 ? -40.00430 8.10948 0.76481 1.000 87.24649 379 LEU A O 1
ATOM 2984 N N . HIS A 1 380 ? -38.79027 6.24256 1.08264 1.000 86.95409 380 HIS A N 1
ATOM 2985 C CA . HIS A 1 380 ? -38.25499 6.68716 2.36299 1.000 84.00237 380 HIS A CA 1
ATOM 2986 C C . HIS A 1 380 ? -36.77515 7.03304 2.32979 1.000 85.38045 380 HIS A C 1
ATOM 2987 O O . HIS A 1 380 ? -36.33453 7.86265 3.12729 1.000 92.14271 380 HIS A O 1
ATOM 2994 N N . PHE A 1 381 ? -35.99656 6.42562 1.43395 1.000 85.02378 381 PHE A N 1
ATOM 2995 C CA . PHE A 1 381 ? -34.56888 6.69997 1.35511 1.000 82.91807 381 PHE A CA 1
ATOM 2996 C C . PHE A 1 381 ? -34.09384 7.12115 -0.02547 1.000 81.34981 381 PHE A C 1
ATOM 2997 O O . PHE A 1 381 ? -32.95954 7.59742 -0.14234 1.000 82.32232 381 PHE A O 1
ATOM 3005 N N . GLY A 1 382 ? -34.91170 6.97194 -1.06438 1.000 79.66934 382 GLY A N 1
ATOM 3006 C CA . GLY A 1 382 ? -34.44218 7.27959 -2.40316 1.000 79.43544 382 GLY A CA 1
ATOM 3007 C C . GLY A 1 382 ? -33.34891 6.31818 -2.82769 1.000 79.44704 382 GLY A C 1
ATOM 3008 O O . GLY A 1 382 ? -33.36178 5.12915 -2.48832 1.000 82.03057 382 GLY A O 1
ATOM 3009 N N . ALA A 1 383 ? -32.37859 6.84145 -3.57873 1.000 77.48159 383 ALA A N 1
ATOM 3010 C CA . ALA A 1 383 ? -31.26668 6.01654 -4.03242 1.000 79.86739 383 ALA A CA 1
ATOM 3011 C C . ALA A 1 383 ? -30.33117 5.62854 -2.89769 1.000 79.54622 383 ALA A C 1
ATOM 3012 O O . ALA A 1 383 ? -29.53030 4.70271 -3.06245 1.000 76.57360 383 ALA A O 1
ATOM 3014 N N . LEU A 1 384 ? -30.41974 6.31024 -1.75291 1.000 80.08598 384 LEU A N 1
ATOM 3015 C CA . LEU A 1 384 ? -29.51026 6.04562 -0.64494 1.000 77.49733 384 LEU A CA 1
ATOM 3016 C C . LEU A 1 384 ? -29.66045 4.63511 -0.08927 1.000 77.35963 384 LEU A C 1
ATOM 3017 O O . LEU A 1 384 ? -28.70607 4.10841 0.49064 1.000 82.02263 384 LEU A O 1
ATOM 3022 N N . PHE A 1 385 ? -30.82553 4.00712 -0.25775 1.000 76.77081 385 PHE A N 1
ATOM 3023 C CA . PHE A 1 385 ? -30.99919 2.63969 0.22367 1.000 80.33075 385 PHE A CA 1
ATOM 3024 C C . PHE A 1 385 ? -30.12212 1.66681 -0.55520 1.000 83.25545 385 PHE A C 1
ATOM 3025 O O . PHE A 1 385 ? -29.37293 0.88037 0.03529 1.000 84.41505 385 PHE A O 1
ATOM 3033 N N . PHE A 1 386 ? -30.20892 1.69934 -1.88632 1.000 82.01253 386 PHE A N 1
ATOM 3034 C CA . PHE A 1 386 ? -29.41029 0.78827 -2.69864 1.000 81.08739 386 PHE A CA 1
ATOM 3035 C C . PHE A 1 386 ? -27.93753 1.17293 -2.66924 1.000 79.34351 386 PHE A C 1
ATOM 3036 O O . PHE A 1 386 ? -27.06384 0.29962 -2.60510 1.000 82.76084 386 PHE A O 1
ATOM 3044 N N . PHE A 1 387 ? -27.64177 2.47507 -2.71070 1.000 81.47845 387 PHE A N 1
ATOM 3045 C CA . PHE A 1 387 ? -26.26959 2.92620 -2.49875 1.000 78.36380 387 PHE A CA 1
ATOM 3046 C C . PHE A 1 387 ? -25.79124 2.59159 -1.09770 1.000 79.83443 387 PHE A C 1
ATOM 3047 O O . PHE A 1 387 ? -24.58670 2.42662 -0.86714 1.000 83.61668 387 PHE A O 1
ATOM 3055 N N . GLY A 1 388 ? -26.71623 2.50207 -0.15514 1.000 81.88811 388 GLY A N 1
ATOM 3056 C CA . GLY A 1 388 ? -26.38550 2.09412 1.18851 1.000 80.52061 388 GLY A CA 1
ATOM 3057 C C . GLY A 1 388 ? -26.08932 0.61432 1.30126 1.000 83.38948 388 GLY A C 1
ATOM 3058 O O . GLY A 1 388 ? -25.23614 0.23675 2.10272 1.000 82.46285 388 GLY A O 1
ATOM 3059 N N . MET A 1 389 ? -26.76689 -0.24109 0.52961 1.000 87.84230 389 MET A N 1
ATOM 3060 C CA . MET A 1 389 ? -26.46549 -1.66521 0.63549 1.000 85.10611 389 MET A CA 1
ATOM 3061 C C . MET A 1 389 ? -25.07677 -1.96144 0.08698 1.000 90.68356 389 MET A C 1
ATOM 3062 O O . MET A 1 389 ? -24.31703 -2.74839 0.66886 1.000 94.67309 389 MET A O 1
ATOM 3067 N N . ALA A 1 390 ? -24.73466 -1.33668 -1.04120 1.000 87.25790 390 ALA A N 1
ATOM 3068 C CA . ALA A 1 390 ? -23.41124 -1.51522 -1.62005 1.000 85.36613 390 ALA A CA 1
ATOM 3069 C C . ALA A 1 390 ? -22.32951 -1.04169 -0.66356 1.000 87.05532 390 ALA A C 1
ATOM 3070 O O . ALA A 1 390 ? -21.25323 -1.64291 -0.59414 1.000 91.59287 390 ALA A O 1
ATOM 3072 N N . GLY A 1 391 ? -22.58990 0.04024 0.07497 1.000 84.56632 391 GLY A N 1
ATOM 3073 C CA . GLY A 1 391 ? -21.64296 0.47920 1.08433 1.000 80.76826 391 GLY A CA 1
ATOM 3074 C C . GLY A 1 391 ? -21.56895 -0.45954 2.26983 1.000 84.06841 391 GLY A C 1
ATOM 3075 O O . GLY A 1 391 ? -20.51816 -0.57718 2.90482 1.000 84.52996 391 GLY A O 1
ATOM 3076 N N . ILE A 1 392 ? -22.67349 -1.14019 2.58478 1.000 83.80041 392 ILE A N 1
ATOM 3077 C CA . ILE A 1 392 ? -22.66838 -2.09571 3.68886 1.000 82.80950 392 ILE A CA 1
ATOM 3078 C C . ILE A 1 392 ? -21.93251 -3.36638 3.28427 1.000 85.24871 392 ILE A C 1
ATOM 3079 O O . ILE A 1 392 ? -21.08063 -3.87344 4.02390 1.000 83.87110 392 ILE A O 1
ATOM 3084 N N . LEU A 1 393 ? -22.25004 -3.89823 2.10107 1.000 85.33660 393 LEU A N 1
ATOM 3085 C CA . LEU A 1 393 ? -21.57519 -5.10102 1.62473 1.000 84.45118 393 LEU A CA 1
ATOM 3086 C C . LEU A 1 393 ? -20.08160 -4.86027 1.45189 1.000 86.35321 393 LEU A C 1
ATOM 3087 O O . LEU A 1 393 ? -19.26441 -5.73597 1.75890 1.000 91.59225 393 LEU A O 1
ATOM 3092 N N . TYR A 1 394 ? -19.70472 -3.67427 0.96829 1.000 86.18507 394 TYR A N 1
ATOM 3093 C CA . TYR A 1 394 ? -18.28821 -3.35722 0.81861 1.000 90.75425 394 TYR A CA 1
ATOM 3094 C C . TYR A 1 394 ? -17.60824 -3.21962 2.17446 1.000 89.39533 394 TYR A C 1
ATOM 3095 O O . TYR A 1 394 ? -16.46988 -3.66905 2.35181 1.000 90.50725 394 TYR A O 1
ATOM 3104 N N . SER A 1 395 ? -18.28695 -2.59411 3.14001 1.000 89.60244 395 SER A N 1
ATOM 3105 C CA . SER A 1 395 ? -17.73157 -2.48720 4.48528 1.000 86.95493 395 SER A CA 1
ATOM 3106 C C . SER A 1 395 ? -17.49570 -3.86505 5.09155 1.000 89.96445 395 SER A C 1
ATOM 3107 O O . SER A 1 395 ? -16.48747 -4.08843 5.77169 1.000 88.58697 395 SER A O 1
ATOM 3110 N N . ALA A 1 396 ? -18.41526 -4.80408 4.85279 1.000 91.58013 396 ALA A N 1
ATOM 3111 C CA . ALA A 1 396 ? -18.20267 -6.17477 5.30409 1.000 86.90333 396 ALA A CA 1
ATOM 3112 C C . ALA A 1 396 ? -16.99972 -6.79611 4.60895 1.000 90.28536 396 ALA A C 1
ATOM 3113 O O . ALA A 1 396 ? -16.19558 -7.48936 5.24316 1.000 94.58947 396 ALA A O 1
ATOM 3115 N N . TYR A 1 397 ? -16.86036 -6.55721 3.30288 1.000 87.78368 397 TYR A N 1
ATOM 3116 C CA . TYR A 1 397 ? -15.69170 -7.04349 2.57662 1.000 93.76538 397 TYR A CA 1
ATOM 3117 C C . TYR A 1 397 ? -14.41320 -6.42543 3.12742 1.000 92.15780 397 TYR A C 1
ATOM 3118 O O . TYR A 1 397 ? -13.41734 -7.12243 3.35331 1.000 91.34885 397 TYR A O 1
ATOM 3127 N N . ARG A 1 398 ? -14.42871 -5.10997 3.35540 1.000 92.20198 398 ARG A N 1
ATOM 3128 C CA . ARG A 1 398 ? -13.24922 -4.42549 3.87161 1.000 91.05917 398 ARG A CA 1
ATOM 3129 C C . ARG A 1 398 ? -12.93226 -4.84374 5.30148 1.000 91.86823 398 ARG A C 1
ATOM 3130 O O . ARG A 1 398 ? -11.75690 -4.90791 5.67904 1.000 92.76048 398 ARG A O 1
ATOM 3138 N N . PHE A 1 399 ? -13.95826 -5.12969 6.10764 1.000 94.28928 399 PHE A N 1
ATOM 3139 C CA . PHE A 1 399 ? -13.72055 -5.54816 7.48575 1.000 93.80614 399 PHE A CA 1
ATOM 3140 C C . PHE A 1 399 ? -13.02400 -6.90182 7.53820 1.000 94.98117 399 PHE A C 1
ATOM 3141 O O . PHE A 1 399 ? -12.14991 -7.12681 8.38285 1.000 95.46121 399 PHE A O 1
ATOM 3149 N N . LEU A 1 400 ? -13.39764 -7.81822 6.64369 1.000 94.30716 400 LEU A N 1
ATOM 3150 C CA . LEU A 1 400 ? -12.75049 -9.12159 6.59443 1.000 94.07636 400 LEU A CA 1
ATOM 3151 C C . LEU A 1 400 ? -11.29242 -9.03519 6.15891 1.000 94.02773 400 LEU A C 1
ATOM 3152 O O . LEU A 1 400 ? -10.55524 -10.01253 6.32839 1.000 100.31484 400 LEU A O 1
ATOM 3157 N N . LYS A 1 401 ? -10.86069 -7.90036 5.61095 1.000 92.32042 401 LYS A N 1
ATOM 3158 C CA . LYS A 1 401 ? -9.48575 -7.70295 5.16808 1.000 93.48382 401 LYS A CA 1
ATOM 3159 C C . LYS A 1 401 ? -8.67836 -6.82550 6.11327 1.000 95.99102 401 LYS A C 1
ATOM 3160 O O . LYS A 1 401 ? -7.51487 -7.12806 6.39360 1.000 101.27197 401 LYS A O 1
ATOM 3166 N N . ARG A 1 402 ? -9.27734 -5.74188 6.60484 1.000 93.72193 402 ARG A N 1
ATOM 3167 C CA . ARG A 1 402 ? -8.62023 -4.80793 7.50926 1.000 91.95709 402 ARG A CA 1
ATOM 3168 C C . ARG A 1 402 ? -8.80445 -5.14281 8.98264 1.000 95.70926 402 ARG A C 1
ATOM 3169 O O . ARG A 1 402 ? -7.89468 -4.88932 9.77904 1.000 99.55351 402 ARG A O 1
ATOM 3177 N N . ARG A 1 403 ? -9.97781 -5.65072 9.36504 1.000 96.90264 403 ARG A N 1
ATOM 3178 C CA . ARG A 1 403 ? -10.26042 -6.06500 10.73659 1.000 96.46556 403 ARG A CA 1
ATOM 3179 C C . ARG A 1 403 ? -10.17459 -4.87867 11.69417 1.000 96.89333 403 ARG A C 1
ATOM 3180 O O . ARG A 1 403 ? -9.65077 -4.97850 12.80806 1.000 99.45969 403 ARG A O 1
ATOM 3188 N N . SER A 1 404 ? -10.69940 -3.74461 11.23720 1.000 92.38861 404 SER A N 1
ATOM 3189 C CA . SER A 1 404 ? -10.85932 -2.55847 12.06103 1.000 91.00427 404 SER A CA 1
ATOM 3190 C C . SER A 1 404 ? -12.10020 -2.70029 12.93254 1.000 93.19454 404 SER A C 1
ATOM 3191 O O . SER A 1 404 ? -13.16694 -3.10090 12.45597 1.000 94.80332 404 SER A O 1
ATOM 3194 N N . PHE A 1 405 ? -11.95763 -2.37235 14.21323 1.000 89.14830 405 PHE A N 1
ATOM 3195 C CA . PHE A 1 405 ? -13.04608 -2.52303 15.17181 1.000 78.93434 405 PHE A CA 1
ATOM 3196 C C . PHE A 1 405 ? -14.16744 -1.50902 14.94352 1.000 80.61411 405 PHE A C 1
ATOM 3197 O O . PHE A 1 405 ? -15.34231 -1.89265 14.99923 1.000 83.22767 405 PHE A O 1
ATOM 3205 N N . PRO A 1 406 ? -13.87631 -0.21901 14.70730 1.000 79.13051 406 PRO A N 1
ATOM 3206 C CA . PRO A 1 406 ? -14.98265 0.71046 14.41096 1.000 78.24849 406 PRO A CA 1
ATOM 3207 C C . PRO A 1 406 ? -15.82233 0.29176 13.21536 1.000 80.54753 406 PRO A C 1
ATOM 3208 O O . PRO A 1 406 ? -17.05181 0.43359 13.24808 1.000 79.32003 406 PRO A O 1
ATOM 3212 N N . GLU A 1 407 ? -15.19119 -0.22151 12.15558 1.000 80.07179 407 GLU A N 1
ATOM 3213 C CA . GLU A 1 407 ? -15.95110 -0.72076 11.01423 1.000 81.66161 407 GLU A CA 1
ATOM 3214 C C . GLU A 1 407 ? -16.84220 -1.88929 11.40905 1.000 81.66335 407 GLU A C 1
ATOM 3215 O O . GLU A 1 407 ? -17.93493 -2.05462 10.85229 1.000 80.04052 407 GLU A O 1
ATOM 3221 N N . MET A 1 408 ? -16.39489 -2.70715 12.36430 1.000 81.17252 408 MET A N 1
ATOM 3222 C CA . MET A 1 408 ? -17.22387 -3.80363 12.85353 1.000 82.45070 408 MET A CA 1
ATOM 3223 C C . MET A 1 408 ? -18.40420 -3.27994 13.66340 1.000 80.12369 408 MET A C 1
ATOM 3224 O O . MET A 1 408 ? -19.54455 -3.72224 13.47739 1.000 76.51434 408 MET A O 1
ATOM 3229 N N . ALA A 1 409 ? -18.14586 -2.33609 14.57252 1.000 80.26611 409 ALA A N 1
ATOM 3230 C CA . ALA A 1 409 ? -19.21355 -1.79783 15.40825 1.000 74.28792 409 ALA A CA 1
ATOM 3231 C C . ALA A 1 409 ? -20.25939 -1.07223 14.57101 1.000 73.93595 409 ALA A C 1
ATOM 3232 O O . ALA A 1 409 ? -21.45871 -1.14284 14.86544 1.000 73.81230 409 ALA A O 1
ATOM 3234 N N . LEU A 1 410 ? -19.82630 -0.36901 13.52147 1.000 75.77505 410 LEU A N 1
ATOM 3235 C CA . LEU A 1 410 ? -20.78300 0.29230 12.64064 1.000 74.62356 410 LEU A CA 1
ATOM 3236 C C . LEU A 1 410 ? -21.66132 -0.72403 11.92153 1.000 73.82419 410 LEU A C 1
ATOM 3237 O O . LEU A 1 410 ? -22.85254 -0.47965 11.69910 1.000 74.87971 410 LEU A O 1
ATOM 3242 N N . LEU A 1 411 ? -21.09235 -1.87243 11.55198 1.000 74.53292 411 LEU A N 1
ATOM 3243 C CA . LEU A 1 411 ? -21.88885 -2.91096 10.90845 1.000 71.67376 411 LEU A CA 1
ATOM 3244 C C . LEU A 1 411 ? -22.92005 -3.48705 11.87062 1.000 72.48380 411 LEU A C 1
ATOM 3245 O O . LEU A 1 411 ? -24.07570 -3.70999 11.48896 1.000 70.39006 411 LEU A O 1
ATOM 3250 N N . ILE A 1 412 ? -22.51918 -3.73647 13.12119 1.000 73.06783 412 ILE A N 1
ATOM 3251 C CA . ILE A 1 412 ? -23.46281 -4.21010 14.13256 1.000 71.53803 412 ILE A CA 1
ATOM 3252 C C . ILE A 1 412 ? -24.60350 -3.21459 14.29530 1.000 73.86489 412 ILE A C 1
ATOM 3253 O O . ILE A 1 412 ? -25.78126 -3.59095 14.34372 1.000 69.62427 412 ILE A O 1
ATOM 3258 N N . TRP A 1 413 ? -24.26533 -1.92527 14.38258 1.000 72.76179 413 TRP A N 1
ATOM 3259 C CA . TRP A 1 413 ? -25.28758 -0.88568 14.42155 1.000 68.56686 413 TRP A CA 1
ATOM 3260 C C . TRP A 1 413 ? -26.17178 -0.93856 13.18461 1.000 68.97244 413 TRP A C 1
ATOM 3261 O O . TRP A 1 413 ? -27.39281 -0.77003 13.27675 1.000 71.71534 413 TRP A O 1
ATOM 3272 N N . ALA A 1 414 ? -25.57280 -1.17753 12.01716 1.000 67.82644 414 ALA A N 1
ATOM 3273 C CA . ALA A 1 414 ? -26.35200 -1.22780 10.78655 1.000 69.12659 414 ALA A CA 1
ATOM 3274 C C . ALA A 1 414 ? -27.30200 -2.41698 10.77270 1.000 76.34709 414 ALA A C 1
ATOM 3275 O O . ALA A 1 414 ? -28.45380 -2.28805 10.34398 1.000 78.43258 414 ALA A O 1
ATOM 3277 N N . ILE A 1 415 ? -26.84214 -3.58665 11.21708 1.000 72.67875 415 ILE A N 1
ATOM 3278 C CA . ILE A 1 415 ? -27.70171 -4.75871 11.10696 1.000 70.79157 415 ILE A CA 1
ATOM 3279 C C . ILE A 1 415 ? -28.81131 -4.70088 12.16154 1.000 77.67768 415 ILE A C 1
ATOM 3280 O O . ILE A 1 415 ? -29.92685 -5.18044 11.92264 1.000 81.92531 415 ILE A O 1
ATOM 3285 N N . ALA A 1 416 ? -28.52995 -4.11893 13.33487 1.000 75.45308 416 ALA A N 1
ATOM 3286 C CA . ALA A 1 416 ? -29.55168 -3.99290 14.37232 1.000 74.50777 416 ALA A CA 1
ATOM 3287 C C . ALA A 1 416 ? -30.63905 -3.00700 13.96451 1.000 79.21029 416 ALA A C 1
ATOM 3288 O O . ALA A 1 416 ? -31.82241 -3.22913 14.24479 1.000 83.55716 416 ALA A O 1
ATOM 3290 N N . MET A 1 417 ? -30.25743 -1.90771 13.30984 1.000 77.19695 417 MET A N 1
ATOM 3291 C CA . MET A 1 417 ? -31.24030 -0.93879 12.84119 1.000 76.58234 417 MET A CA 1
ATOM 3292 C C . MET A 1 417 ? -32.04079 -1.46095 11.65601 1.000 81.22504 417 MET A C 1
ATOM 3293 O O . MET A 1 417 ? -33.16249 -0.99486 11.42892 1.000 76.97401 417 MET A O 1
ATOM 3298 N N . PHE A 1 418 ? -31.48953 -2.41310 10.89770 1.000 84.08399 418 PHE A N 1
ATOM 3299 C CA . PHE A 1 418 ? -32.23575 -3.00770 9.79381 1.000 83.64056 418 PHE A CA 1
ATOM 3300 C C . PHE A 1 418 ? -33.32931 -3.93607 10.30816 1.000 88.72122 418 PHE A C 1
ATOM 3301 O O . PHE A 1 418 ? -34.41716 -4.00888 9.72297 1.000 88.55216 418 PHE A O 1
ATOM 3309 N N . ILE A 1 419 ? -33.05743 -4.65635 11.39929 1.000 87.47339 419 ILE A N 1
ATOM 3310 C CA . ILE A 1 419 ? -34.08020 -5.50439 12.00230 1.000 83.70319 419 ILE A CA 1
ATOM 3311 C C . ILE A 1 419 ? -35.21474 -4.65419 12.55801 1.000 81.84857 419 ILE A C 1
ATOM 3312 O O . ILE A 1 419 ? -36.39468 -4.99288 12.40744 1.000 86.14408 419 ILE A O 1
ATOM 3317 N N . ALA A 1 420 ? -34.87921 -3.53635 13.20528 1.000 79.73331 420 ALA A N 1
ATOM 3318 C CA . ALA A 1 420 ? -35.91200 -2.62828 13.69169 1.000 81.32897 420 ALA A CA 1
ATOM 3319 C C . ALA A 1 420 ? -36.68909 -2.01250 12.53536 1.000 82.71603 420 ALA A C 1
ATOM 3320 O O . ALA A 1 420 ? -37.90702 -1.81747 12.62890 1.000 83.81365 420 ALA A O 1
ATOM 3322 N N . LEU A 1 421 ? -35.99843 -1.69653 11.43636 1.000 86.50015 421 LEU A N 1
ATOM 3323 C CA . LEU A 1 421 ? -36.67680 -1.16917 10.25704 1.000 81.68448 421 LEU A CA 1
ATOM 3324 C C . LEU A 1 421 ? -37.66279 -2.18330 9.69463 1.000 83.66032 421 LEU A C 1
ATOM 3325 O O . LEU A 1 421 ? -38.76701 -1.82011 9.27394 1.000 82.85491 421 LEU A O 1
ATOM 3330 N N . TRP A 1 422 ? -37.28149 -3.46286 9.68710 1.000 85.14375 422 TRP A N 1
ATOM 3331 C CA . TRP A 1 422 ? -38.18339 -4.50919 9.21622 1.000 88.54779 422 TRP A CA 1
ATOM 3332 C C . TRP A 1 422 ? -39.45058 -4.56860 10.06045 1.000 87.32923 422 TRP A C 1
ATOM 3333 O O . TRP A 1 422 ? -40.54570 -4.80053 9.53480 1.000 87.50621 422 TRP A O 1
ATOM 3344 N N . GLY A 1 423 ? -39.32198 -4.36050 11.36835 1.000 90.57603 423 GLY A N 1
ATOM 3345 C CA . GLY A 1 423 ? -40.44753 -4.47331 12.27403 1.000 93.21976 423 GLY A CA 1
ATOM 3346 C C . GLY A 1 423 ? -41.50993 -3.41466 12.07139 1.000 91.11886 423 GLY A C 1
ATOM 3347 O O . GLY A 1 423 ? -42.67444 -3.73504 11.82120 1.000 95.80537 423 GLY A O 1
ATOM 3348 N N . GLN A 1 424 ? -41.12602 -2.14850 12.18404 1.000 85.48319 424 GLN A N 1
ATOM 3349 C CA . GLN A 1 424 ? -42.04943 -1.03633 12.01949 1.000 87.73590 424 GLN A CA 1
ATOM 3350 C C . GLN A 1 424 ? -41.44009 -0.01995 11.06726 1.000 85.15218 424 GLN A C 1
ATOM 3351 O O . GLN A 1 424 ? -40.25179 0.30020 11.16812 1.000 82.34347 424 GLN A O 1
ATOM 3357 N N . ASN A 1 425 ? -42.25854 0.48730 10.14235 1.000 84.10944 425 ASN A N 1
ATOM 3358 C CA . ASN A 1 425 ? -41.76813 1.45615 9.17086 1.000 82.71757 425 ASN A CA 1
ATOM 3359 C C . ASN A 1 425 ? -41.34488 2.77059 9.81084 1.000 82.04854 425 ASN A C 1
ATOM 3360 O O . ASN A 1 425 ? -40.68660 3.57661 9.14355 1.000 81.59112 425 ASN A O 1
ATOM 3365 N N . ARG A 1 426 ? -41.70420 3.01235 11.07479 1.000 81.57226 426 ARG A N 1
ATOM 3366 C CA . ARG A 1 426 ? -41.28859 4.25289 11.71908 1.000 80.82862 426 ARG A CA 1
ATOM 3367 C C . ARG A 1 426 ? -39.78059 4.28510 11.91818 1.000 75.27634 426 ARG A C 1
ATOM 3368 O O . ARG A 1 426 ? -39.14201 5.31379 11.67210 1.000 71.43366 426 ARG A O 1
ATOM 3376 N N . PHE A 1 427 ? -39.18428 3.15417 12.31640 1.000 78.64101 427 PHE A N 1
ATOM 3377 C CA . PHE A 1 427 ? -37.74950 3.08700 12.59648 1.000 77.07052 427 PHE A CA 1
ATOM 3378 C C . PHE A 1 427 ? -36.88523 3.33140 11.36443 1.000 75.61066 427 PHE A C 1
ATOM 3379 O O . PHE A 1 427 ? -35.66001 3.18605 11.43830 1.000 75.34916 427 PHE A O 1
ATOM 3387 N N . ALA A 1 428 ? -37.50699 3.70709 10.24479 1.000 70.44812 428 ALA A N 1
ATOM 3388 C CA . ALA A 1 428 ? -36.76410 4.28376 9.13479 1.000 69.72921 428 ALA A CA 1
ATOM 3389 C C . ALA A 1 428 ? -36.05301 5.57281 9.52863 1.000 72.37562 428 ALA A C 1
ATOM 3390 O O . ALA A 1 428 ? -35.05887 5.93372 8.88950 1.000 79.15906 428 ALA A O 1
ATOM 3392 N N . TYR A 1 429 ? -36.53005 6.27936 10.56221 1.000 69.71262 429 TYR A N 1
ATOM 3393 C CA . TYR A 1 429 ? -35.79198 7.44980 11.02805 1.000 69.87563 429 TYR A CA 1
ATOM 3394 C C . TYR A 1 429 ? -34.46314 7.05928 11.66256 1.000 69.44748 429 TYR A C 1
ATOM 3395 O O . TYR A 1 429 ? -33.58140 7.91436 11.79685 1.000 69.17029 429 TYR A O 1
ATOM 3404 N N . TYR A 1 430 ? -34.30203 5.78939 12.04654 1.000 67.84262 430 TYR A N 1
ATOM 3405 C CA . TYR A 1 430 ? -33.02153 5.26308 12.50759 1.000 69.10458 430 TYR A CA 1
ATOM 3406 C C . TYR A 1 430 ? -32.14869 4.78826 11.35141 1.000 66.58032 430 TYR A C 1
ATOM 3407 O O . TYR A 1 430 ? -30.93792 5.03338 11.34817 1.000 70.25858 430 TYR A O 1
ATOM 3416 N N . PHE A 1 431 ? -32.74241 4.11172 10.36611 1.000 66.63306 431 PHE A N 1
ATOM 3417 C CA . PHE A 1 431 ? -31.98619 3.61572 9.22295 1.000 68.53553 431 PHE A CA 1
ATOM 3418 C C . PHE A 1 431 ? -31.60239 4.71740 8.24366 1.000 66.85202 431 PHE A C 1
ATOM 3419 O O . PHE A 1 431 ? -30.80904 4.46082 7.33200 1.000 68.79591 431 PHE A O 1
ATOM 3427 N N . ALA A 1 432 ? -32.13762 5.92889 8.40588 1.000 68.92737 432 ALA A N 1
ATOM 3428 C CA . ALA A 1 432 ? -31.79801 7.01438 7.49153 1.000 68.42064 432 ALA A CA 1
ATOM 3429 C C . ALA A 1 432 ? -30.32181 7.37295 7.59301 1.000 66.38259 432 ALA A C 1
ATOM 3430 O O . ALA A 1 432 ? -29.63533 7.52069 6.57497 1.000 68.55758 432 ALA A O 1
ATOM 3432 N N . ALA A 1 433 ? -29.81540 7.52371 8.82024 1.000 65.09025 433 ALA A N 1
ATOM 3433 C CA . ALA A 1 433 ? -28.39015 7.76265 9.00675 1.000 65.19196 433 ALA A CA 1
ATOM 3434 C C . ALA A 1 433 ? -27.55161 6.56371 8.58564 1.000 70.55672 433 ALA A C 1
ATOM 3435 O O . ALA A 1 433 ? -26.35631 6.72367 8.32199 1.000 66.84162 433 ALA A O 1
ATOM 3437 N N . VAL A 1 434 ? -28.15264 5.37534 8.49146 1.000 67.85216 434 VAL A N 1
ATOM 3438 C CA . VAL A 1 434 ? -27.40130 4.20030 8.06080 1.000 65.29052 434 VAL A CA 1
ATOM 3439 C C . VAL A 1 434 ? -27.10338 4.26537 6.56421 1.000 69.28132 434 VAL A C 1
ATOM 3440 O O . VAL A 1 434 ? -25.95902 4.07385 6.14125 1.000 74.86084 434 VAL A O 1
ATOM 3444 N N . SER A 1 435 ? -28.11784 4.53177 5.73668 1.000 67.18890 435 SER A N 1
ATOM 3445 C CA . SER A 1 435 ? -27.86889 4.59866 4.29818 1.000 69.15195 435 SER A CA 1
ATOM 3446 C C . SER A 1 435 ? -27.02754 5.81749 3.93286 1.000 66.41379 435 SER A C 1
ATOM 3447 O O . SER A 1 435 ? -26.26660 5.78099 2.96050 1.000 73.41100 435 SER A O 1
ATOM 3450 N N . ALA A 1 436 ? -27.15561 6.90599 4.69207 1.000 65.22663 436 ALA A N 1
ATOM 3451 C CA . ALA A 1 436 ? -26.36358 8.09656 4.41255 1.000 71.79358 436 ALA A CA 1
ATOM 3452 C C . ALA A 1 436 ? -24.88911 7.85312 4.70795 1.000 74.03537 436 ALA A C 1
ATOM 3453 O O . ALA A 1 436 ? -24.01344 8.31623 3.96755 1.000 72.18688 436 ALA A O 1
ATOM 3455 N N . VAL A 1 437 ? -24.59833 7.10953 5.77513 1.000 69.72849 437 VAL A N 1
ATOM 3456 C CA . VAL A 1 437 ? -23.21276 6.82367 6.11790 1.000 67.17571 437 VAL A CA 1
ATOM 3457 C C . VAL A 1 437 ? -22.61342 5.83263 5.12857 1.000 72.48509 437 VAL A C 1
ATOM 3458 O O . VAL A 1 437 ? -21.49004 6.02007 4.64599 1.000 74.21727 437 VAL A O 1
ATOM 3462 N N . TYR A 1 438 ? -23.35662 4.77911 4.78726 1.000 71.91713 438 TYR A N 1
ATOM 3463 C CA . TYR A 1 438 ? -22.79202 3.73256 3.94326 1.000 72.74854 438 TYR A CA 1
ATOM 3464 C C . TYR A 1 438 ? -22.83937 4.08645 2.46187 1.000 76.31169 438 TYR A C 1
ATOM 3465 O O . TYR A 1 438 ? -22.01226 3.58813 1.69094 1.000 78.68171 438 TYR A O 1
ATOM 3474 N N . SER A 1 439 ? -23.78391 4.93062 2.03635 1.000 76.52405 439 SER A N 1
ATOM 3475 C CA . SER A 1 439 ? -23.71102 5.45236 0.67416 1.000 76.48446 439 SER A CA 1
ATOM 3476 C C . SER A 1 439 ? -22.52693 6.39571 0.52642 1.000 78.13170 439 SER A C 1
ATOM 3477 O O . SER A 1 439 ? -21.87335 6.42300 -0.52315 1.000 81.21605 439 SER A O 1
ATOM 3480 N N . ALA A 1 440 ? -22.23905 7.17734 1.57104 1.000 75.75002 440 ALA A N 1
ATOM 3481 C CA . ALA A 1 440 ? -21.03578 8.00035 1.57153 1.000 75.71513 440 ALA A CA 1
ATOM 3482 C C . ALA A 1 440 ? -19.79008 7.14058 1.42494 1.000 77.60993 440 ALA A C 1
ATOM 3483 O O . ALA A 1 440 ? -18.83442 7.52855 0.74399 1.000 77.38041 440 ALA A O 1
ATOM 3485 N N . LEU A 1 441 ? -19.78338 5.96633 2.05878 1.000 77.38055 441 LEU A N 1
ATOM 3486 C CA . LEU A 1 441 ? -18.68249 5.03143 1.86366 1.000 75.48071 441 LEU A CA 1
ATOM 3487 C C . LEU A 1 441 ? -18.63544 4.53861 0.42364 1.000 79.44863 441 LEU A C 1
ATOM 3488 O O . LEU A 1 441 ? -17.55294 4.37241 -0.14979 1.000 85.37643 441 LEU A O 1
ATOM 3493 N N . ALA A 1 442 ? -19.80186 4.30926 -0.18092 1.000 77.29145 442 ALA A N 1
ATOM 3494 C CA . ALA A 1 442 ? -19.84230 3.86324 -1.56921 1.000 79.99256 442 ALA A CA 1
ATOM 3495 C C . ALA A 1 442 ? -19.35167 4.95531 -2.51200 1.000 83.12885 442 ALA A C 1
ATOM 3496 O O . ALA A 1 442 ? -18.46459 4.72099 -3.34128 1.000 83.21187 442 ALA A O 1
ATOM 3498 N N . LEU A 1 443 ? -19.91524 6.16125 -2.39396 1.000 81.47898 443 LEU A N 1
ATOM 3499 C CA . LEU A 1 443 ? -19.54183 7.24515 -3.29693 1.000 80.59252 443 LEU A CA 1
ATOM 3500 C C . LEU A 1 443 ? -18.08557 7.65201 -3.11836 1.000 86.14769 443 LEU A C 1
ATOM 3501 O O . LEU A 1 443 ? -17.44834 8.10533 -4.07559 1.000 90.65310 443 LEU A O 1
ATOM 3506 N N . SER A 1 444 ? -17.53962 7.49488 -1.90969 1.000 86.11225 444 SER A N 1
ATOM 3507 C CA . SER A 1 444 ? -16.14134 7.84798 -1.68335 1.000 82.51891 444 SER A CA 1
ATOM 3508 C C . SER A 1 444 ? -15.20706 6.85756 -2.36634 1.000 88.31054 444 SER A C 1
ATOM 3509 O O . SER A 1 444 ? -14.15747 7.24749 -2.89206 1.000 87.90079 444 SER A O 1
ATOM 3512 N N . VAL A 1 445 ? -15.56910 5.57157 -2.36091 1.000 91.21942 445 VAL A N 1
ATOM 3513 C CA . VAL A 1 445 ? -14.78961 4.56778 -3.08264 1.000 85.50281 445 VAL A CA 1
ATOM 3514 C C . VAL A 1 445 ? -14.73792 4.90235 -4.56636 1.000 90.95654 445 VAL A C 1
ATOM 3515 O O . VAL A 1 445 ? -13.67102 4.87755 -5.19069 1.000 97.00681 445 VAL A O 1
ATOM 3519 N N . VAL A 1 446 ? -15.88845 5.23704 -5.15052 1.000 89.75576 446 VAL A N 1
ATOM 3520 C CA . VAL A 1 446 ? -15.92255 5.46905 -6.58884 1.000 92.83252 446 VAL A CA 1
ATOM 3521 C C . VAL A 1 446 ? -15.29114 6.80894 -6.95165 1.000 100.72778 446 VAL A C 1
ATOM 3522 O O . VAL A 1 446 ? -14.67407 6.93550 -8.01485 1.000 112.58685 446 VAL A O 1
ATOM 3526 N N . PHE A 1 447 ? -15.42556 7.82454 -6.09420 1.000 92.99224 447 PHE A N 1
ATOM 3527 C CA . PHE A 1 447 ? -14.85107 9.12836 -6.41519 1.000 96.11541 447 PHE A CA 1
ATOM 3528 C C . PHE A 1 447 ? -13.32882 9.08164 -6.44414 1.000 100.52182 447 PHE A C 1
ATOM 3529 O O . PHE A 1 447 ? -12.70026 9.87160 -7.15703 1.000 101.72594 447 PHE A O 1
ATOM 3537 N N . ASP A 1 448 ? -12.72071 8.16876 -5.68521 1.000 98.28159 448 ASP A N 1
ATOM 3538 C CA . ASP A 1 448 ? -11.27199 8.01555 -5.73349 1.000 97.50805 448 ASP A CA 1
ATOM 3539 C C . ASP A 1 448 ? -10.84103 7.16852 -6.92588 1.000 103.26123 448 ASP A C 1
ATOM 3540 O O . ASP A 1 448 ? -9.86789 7.50539 -7.60983 1.000 105.71284 448 ASP A O 1
ATOM 3545 N N . LYS A 1 449 ? -11.55597 6.07238 -7.19453 1.000 102.23953 449 LYS A N 1
ATOM 3546 C CA . LYS A 1 449 ? -11.19616 5.19570 -8.30308 1.000 100.69142 449 LYS A CA 1
ATOM 3547 C C . LYS A 1 449 ? -11.53807 5.79749 -9.65977 1.000 103.88960 449 LYS A C 1
ATOM 3548 O O . LYS A 1 449 ? -11.05814 5.29594 -10.68181 1.000 103.50164 449 LYS A O 1
ATOM 3554 N N . LEU A 1 450 ? -12.35651 6.85046 -9.69818 1.000 107.49772 450 LEU A N 1
ATOM 3555 C CA . LEU A 1 450 ? -12.72484 7.50584 -10.94685 1.000 108.36938 450 LEU A CA 1
ATOM 3556 C C . LEU A 1 450 ? -12.09652 8.89056 -11.07944 1.000 111.59077 450 LEU A C 1
ATOM 3557 O O . LEU A 1 450 ? -12.54288 9.69536 -11.90393 1.000 113.06138 450 LEU A O 1
ATOM 3562 N N . HIS A 1 451 ? -11.07735 9.18236 -10.26966 1.000 113.86613 451 HIS A N 1
ATOM 3563 C CA . HIS A 1 451 ? -10.21830 10.35726 -10.41257 1.000 117.44095 451 HIS A CA 1
ATOM 3564 C C . HIS A 1 451 ? -10.96234 11.67291 -10.19910 1.000 118.61948 451 HIS A C 1
ATOM 3565 O O . HIS A 1 451 ? -10.46901 12.73565 -10.59367 1.000 128.54151 451 HIS A O 1
ATOM 3572 N N . LEU A 1 452 ? -12.14405 11.63991 -9.57946 1.000 110.00419 452 LEU A N 1
ATOM 3573 C CA . LEU A 1 452 ? -12.82714 12.89208 -9.27160 1.000 108.86133 452 LEU A CA 1
ATOM 3574 C C . LEU A 1 452 ? -12.16053 13.61259 -8.10669 1.000 110.10783 452 LEU A C 1
ATOM 3575 O O . LEU A 1 452 ? -12.13245 14.84853 -8.07809 1.000 111.97427 452 LEU A O 1
ATOM 3580 N N . TYR A 1 453 ? -11.61420 12.86242 -7.14531 1.000 108.97959 453 TYR A N 1
ATOM 3581 C CA . TYR A 1 453 ? -10.84365 13.48328 -6.07370 1.000 108.32498 453 TYR A CA 1
ATOM 3582 C C . TYR A 1 453 ? -9.57916 14.13864 -6.60846 1.000 111.49970 453 TYR A C 1
ATOM 3583 O O . TYR A 1 453 ? -9.07270 15.09418 -6.00854 1.000 112.95761 453 TYR A O 1
ATOM 3592 N N . ARG A 1 454 ? -9.05564 13.63918 -7.73014 1.000 115.01795 454 ARG A N 1
ATOM 3593 C CA . ARG A 1 454 ? -7.91118 14.27515 -8.37086 1.000 120.82012 454 ARG A CA 1
ATOM 3594 C C . ARG A 1 454 ? -8.32942 15.49698 -9.17334 1.000 123.19429 454 ARG A C 1
ATOM 3595 O O . ARG A 1 454 ? -7.66288 16.53479 -9.11874 1.000 128.99323 454 ARG A O 1
ATOM 3603 N N . ALA A 1 455 ? -9.41113 15.37905 -9.94555 1.000 116.37703 455 ALA A N 1
ATOM 3604 C CA . ALA A 1 455 ? -9.86540 16.50368 -10.75272 1.000 119.46735 455 ALA A CA 1
ATOM 3605 C C . ALA A 1 455 ? -10.30429 17.66951 -9.88148 1.000 124.62606 455 ALA A C 1
ATOM 3606 O O . ALA A 1 455 ? -10.14470 18.83165 -10.27374 1.000 127.75171 455 ALA A O 1
ATOM 3608 N N . LEU A 1 456 ? -10.85245 17.38332 -8.69862 1.000 123.69540 456 LEU A N 1
ATOM 3609 C CA . LEU A 1 456 ? -11.20899 18.45249 -7.77261 1.000 123.88843 456 LEU A CA 1
ATOM 3610 C C . LEU A 1 456 ? -9.97486 19.23883 -7.34733 1.000 128.71408 456 LEU A C 1
ATOM 3611 O O . LEU A 1 456 ? -9.98554 20.47463 -7.33402 1.000 131.58396 456 LEU A O 1
ATOM 3616 N N . GLU A 1 457 ? -8.89188 18.53848 -7.00586 1.000 135.32786 457 GLU A N 1
ATOM 3617 C CA . GLU A 1 457 ? -7.66597 19.23822 -6.63852 1.000 142.80687 457 GLU A CA 1
ATOM 3618 C C . GLU A 1 457 ? -6.89098 19.70969 -7.86826 1.000 149.41316 457 GLU A C 1
ATOM 3619 O O . GLU A 1 457 ? -6.14854 20.69312 -7.78204 1.000 154.36282 457 GLU A O 1
ATOM 3625 N N . ASN A 1 458 ? -7.05801 19.03996 -9.01691 1.000 136.98258 458 ASN A N 1
ATOM 3626 C CA . ASN A 1 458 ? -6.56265 19.59580 -10.26728 1.000 133.65167 458 ASN A CA 1
ATOM 3627 C C . ASN A 1 458 ? -7.28740 20.87204 -10.66659 1.000 140.11397 458 ASN A C 1
ATOM 3628 O O . ASN A 1 458 ? -6.70911 21.69535 -11.38776 1.000 140.67778 458 ASN A O 1
ATOM 3633 N N . ALA A 1 459 ? -8.53588 21.04334 -10.23551 1.000 140.00276 459 ALA A N 1
ATOM 3634 C CA . ALA A 1 459 ? -9.25310 22.28399 -10.48389 1.000 141.79287 459 ALA A CA 1
ATOM 3635 C C . ALA A 1 459 ? -8.56634 23.48390 -9.84739 1.000 149.01775 459 ALA A C 1
ATOM 3636 O O . ALA A 1 459 ? -8.71939 24.60488 -10.34615 1.000 161.27383 459 ALA A O 1
ATOM 3638 N N . ILE A 1 460 ? -7.81808 23.28037 -8.76317 1.000 149.85083 460 ILE A N 1
ATOM 3639 C CA . ILE A 1 460 ? -7.07139 24.36506 -8.13588 1.000 152.36527 460 ILE A CA 1
ATOM 3640 C C . ILE A 1 460 ? -5.92436 23.81295 -7.29457 1.000 152.44288 460 ILE A C 1
ATOM 3641 O O . ILE A 1 460 ? -6.14069 23.17638 -6.25715 1.000 155.05200 460 ILE A O 1
ATOM 3646 N N . GLY A 1 461 ? -4.69657 24.03585 -7.75367 1.000 149.35150 461 GLY A N 1
ATOM 3647 C CA . GLY A 1 461 ? -3.52075 23.79036 -6.93628 1.000 152.01281 461 GLY A CA 1
ATOM 3648 C C . GLY A 1 461 ? -3.05101 22.35595 -6.81954 1.000 156.70546 461 GLY A C 1
ATOM 3649 O O . GLY A 1 461 ? -2.70230 21.91668 -5.71550 1.000 160.76856 461 GLY A O 1
ATOM 3650 N N . ALA A 1 462 ? -3.00818 21.61553 -7.92720 1.000 143.27861 462 ALA A N 1
ATOM 3651 C CA . ALA A 1 462 ? -2.47828 20.25575 -7.91283 1.000 138.83747 462 ALA A CA 1
ATOM 3652 C C . ALA A 1 462 ? -2.28652 19.77113 -9.34233 1.000 138.30098 462 ALA A C 1
ATOM 3653 O O . ALA A 1 462 ? -2.81067 20.35717 -10.29412 1.000 136.82983 462 ALA A O 1
ATOM 3655 N N . ARG A 1 463 ? -1.52238 18.68636 -9.47268 1.000 132.20048 463 ARG A N 1
ATOM 3656 C CA . ARG A 1 463 ? -1.32228 17.98298 -10.73387 1.000 131.64666 463 ARG A CA 1
ATOM 3657 C C . ARG A 1 463 ? -1.62186 16.50761 -10.51976 1.000 136.57857 463 ARG A C 1
ATOM 3658 O O . ARG A 1 463 ? -1.08994 15.89643 -9.58764 1.000 138.99561 463 ARG A O 1
ATOM 3666 N N . ASN A 1 464 ? -2.47138 15.93851 -11.37504 1.000 130.88144 464 ASN A N 1
ATOM 3667 C CA . ASN A 1 464 ? -2.79802 14.52007 -11.29597 1.000 130.41602 464 ASN A CA 1
ATOM 3668 C C . ASN A 1 464 ? -3.07448 13.98117 -12.69308 1.000 130.53663 464 ASN A C 1
ATOM 3669 O O . ASN A 1 464 ? -3.39973 14.73166 -13.61658 1.000 130.17730 464 ASN A O 1
ATOM 3674 N N . LYS A 1 465 ? -2.94414 12.66067 -12.83413 1.000 131.11547 465 LYS A N 1
ATOM 3675 C CA . LYS A 1 465 ? -3.29622 11.95936 -14.06885 1.000 136.02463 465 LYS A CA 1
ATOM 3676 C C . LYS A 1 465 ? -4.78480 11.65887 -13.99432 1.000 136.42386 465 LYS A C 1
ATOM 3677 O O . LYS A 1 465 ? -5.21614 10.75653 -13.27102 1.000 130.28269 465 LYS A O 1
ATOM 3683 N N . LEU A 1 466 ? -5.57189 12.41926 -14.74552 1.000 134.49565 466 LEU A N 1
ATOM 3684 C CA . LEU A 1 466 ? -7.01125 12.49320 -14.55154 1.000 130.41427 466 LEU A CA 1
ATOM 3685 C C . LEU A 1 466 ? -7.69782 12.04728 -15.83239 1.000 133.03736 466 LEU A C 1
ATOM 3686 O O . LEU A 1 466 ? -7.42358 12.59103 -16.90698 1.000 132.90538 466 LEU A O 1
ATOM 3691 N N . SER A 1 467 ? -8.56144 11.04201 -15.72424 1.000 139.31097 467 SER A N 1
ATOM 3692 C CA . SER A 1 467 ? -9.27906 10.49788 -16.87352 1.000 132.11223 467 SER A CA 1
ATOM 3693 C C . SER A 1 467 ? -10.67958 11.09204 -16.85768 1.000 130.78988 467 SER A C 1
ATOM 3694 O O . SER A 1 467 ? -11.53117 10.68486 -16.06313 1.000 129.28820 467 SER A O 1
ATOM 3697 N N . TYR A 1 468 ? -10.91314 12.06059 -17.74614 1.000 134.10493 468 TYR A N 1
ATOM 3698 C CA . TYR A 1 468 ? -12.21040 12.72196 -17.81001 1.000 134.12077 468 TYR A CA 1
ATOM 3699 C C . TYR A 1 468 ? -13.33603 11.74419 -18.11290 1.000 130.70000 468 TYR A C 1
ATOM 3700 O O . TYR A 1 468 ? -14.48725 12.01371 -17.75606 1.000 124.48771 468 TYR A O 1
ATOM 3709 N N . PHE A 1 469 ? -13.02921 10.61734 -18.76050 1.000 139.95083 469 PHE A N 1
ATOM 3710 C CA . PHE A 1 469 ? -14.02706 9.56763 -18.93345 1.000 140.87719 469 PHE A CA 1
ATOM 3711 C C . PHE A 1 469 ? -14.46316 9.00286 -17.58738 1.000 131.40968 469 PHE A C 1
ATOM 3712 O O . PHE A 1 469 ? -15.65993 8.80592 -17.34493 1.000 123.04288 469 PHE A O 1
ATOM 3720 N N . ARG A 1 470 ? -13.50402 8.73912 -16.69622 1.000 125.38697 470 ARG A N 1
ATOM 3721 C CA . ARG A 1 470 ? -13.84795 8.25359 -15.36421 1.000 116.61970 470 ARG A CA 1
ATOM 3722 C C . ARG A 1 470 ? -14.48589 9.35356 -14.52639 1.000 111.13677 470 ARG A C 1
ATOM 3723 O O . ARG A 1 470 ? -15.39415 9.08748 -13.73090 1.000 118.33822 470 ARG A O 1
ATOM 3731 N N . VAL A 1 471 ? -14.02512 10.59531 -14.69193 1.000 115.88786 471 VAL A N 1
ATOM 3732 C CA . VAL A 1 471 ? -14.62240 11.71330 -13.96658 1.000 115.06621 471 VAL A CA 1
ATOM 3733 C C . VAL A 1 471 ? -16.07333 11.90712 -14.39024 1.000 110.32996 471 VAL A C 1
ATOM 3734 O O . VAL A 1 471 ? -16.96035 12.10587 -13.55030 1.000 103.27880 471 VAL A O 1
ATOM 3738 N N . ALA A 1 472 ? -16.34024 11.83616 -15.69801 1.000 108.77149 472 ALA A N 1
ATOM 3739 C CA . ALA A 1 472 ? -17.70393 12.00358 -16.18986 1.000 105.56651 472 ALA A CA 1
ATOM 3740 C C . ALA A 1 472 ? -18.64178 10.94077 -15.63195 1.000 104.91182 472 ALA A C 1
ATOM 3741 O O . ALA A 1 472 ? -19.82767 11.21442 -15.41481 1.000 102.35978 472 ALA A O 1
ATOM 3743 N N . PHE A 1 473 ? -18.13586 9.72854 -15.39154 1.000 106.93843 473 PHE A N 1
ATOM 3744 C CA . PHE A 1 473 ? -18.97065 8.68264 -14.80960 1.000 101.85794 473 PHE A CA 1
ATOM 3745 C C . PHE A 1 473 ? -19.10549 8.85114 -13.30154 1.000 100.30471 473 PHE A C 1
ATOM 3746 O O . PHE A 1 473 ? -20.16294 8.55322 -12.73457 1.000 98.13718 473 PHE A O 1
ATOM 3754 N N . ALA A 1 474 ? -18.04542 9.31842 -12.63646 1.000 98.15350 474 ALA A N 1
ATOM 3755 C CA . ALA A 1 474 ? -18.15506 9.65192 -11.22026 1.000 101.05249 474 ALA A CA 1
ATOM 3756 C C . ALA A 1 474 ? -19.19308 10.74339 -11.00098 1.000 99.41654 474 ALA A C 1
ATOM 3757 O O . ALA A 1 474 ? -19.93353 10.72194 -10.01064 1.000 96.43960 474 ALA A O 1
ATOM 3759 N N . LEU A 1 475 ? -19.26081 11.70754 -11.91985 1.000 97.72812 475 LEU A N 1
ATOM 3760 C CA . LEU A 1 475 ? -20.32777 12.69727 -11.87648 1.000 95.25096 475 LEU A CA 1
ATOM 3761 C C . LEU A 1 475 ? -21.67929 12.06868 -12.19015 1.000 95.92475 475 LEU A C 1
ATOM 3762 O O . LEU A 1 475 ? -22.70204 12.49494 -11.64202 1.000 98.41103 475 LEU A O 1
ATOM 3767 N N . LEU A 1 476 ? -21.70188 11.04915 -13.05446 1.000 95.84206 476 LEU A N 1
ATOM 3768 C CA . LEU A 1 476 ? -22.97029 10.48374 -13.50192 1.000 95.15849 476 LEU A CA 1
ATOM 3769 C C . LEU A 1 476 ? -23.61356 9.60746 -12.43566 1.000 94.83242 476 LEU A C 1
ATOM 3770 O O . LEU A 1 476 ? -24.84403 9.52893 -12.36444 1.000 97.98197 476 LEU A O 1
ATOM 3775 N N . ILE A 1 477 ? -22.81821 8.92609 -11.61317 1.000 93.55620 477 ILE A N 1
ATOM 3776 C CA . ILE A 1 477 ? -23.41127 8.15515 -10.52978 1.000 92.73005 477 ILE A CA 1
ATOM 3777 C C . ILE A 1 477 ? -23.64113 9.00720 -9.28810 1.000 91.74832 477 ILE A C 1
ATOM 3778 O O . ILE A 1 477 ? -24.46143 8.63418 -8.43646 1.000 96.65181 477 ILE A O 1
ATOM 3783 N N . ALA A 1 478 ? -22.93135 10.13015 -9.14949 1.000 94.56682 478 ALA A N 1
ATOM 3784 C CA . ALA A 1 478 ? -23.32273 11.11531 -8.14903 1.000 90.31611 478 ALA A CA 1
ATOM 3785 C C . ALA A 1 478 ? -24.72141 11.64018 -8.44211 1.000 90.67727 478 ALA A C 1
ATOM 3786 O O . ALA A 1 478 ? -25.53504 11.80000 -7.52331 1.000 90.88090 478 ALA A O 1
ATOM 3788 N N . LEU A 1 479 ? -25.01107 11.91273 -9.72294 1.000 89.07775 479 LEU A N 1
ATOM 3789 C CA . LEU A 1 479 ? -26.38058 12.12240 -10.18457 1.000 88.91844 479 LEU A CA 1
ATOM 3790 C C . LEU A 1 479 ? -27.31384 11.09696 -9.56376 1.000 89.34857 479 LEU A C 1
ATOM 3791 O O . LEU A 1 479 ? -28.23821 11.43986 -8.82130 1.000 87.82642 479 LEU A O 1
ATOM 3796 N N . ALA A 1 480 ? -27.06855 9.81616 -9.86551 1.000 88.63139 480 ALA A N 1
ATOM 3797 C CA . ALA A 1 480 ? -28.00748 8.75692 -9.51245 1.000 89.61892 480 ALA A CA 1
ATOM 3798 C C . ALA A 1 480 ? -28.18911 8.63326 -8.00811 1.000 84.81566 480 ALA A C 1
ATOM 3799 O O . ALA A 1 480 ? -29.23978 8.17927 -7.54870 1.000 87.86012 480 ALA A O 1
ATOM 3801 N N . ALA A 1 481 ? -27.18643 9.02832 -7.22801 1.000 85.65492 481 ALA A N 1
ATOM 3802 C CA . ALA A 1 481 ? -27.29903 8.93203 -5.78069 1.000 84.55813 481 ALA A CA 1
ATOM 3803 C C . ALA A 1 481 ? -28.03254 10.12246 -5.18297 1.000 84.76422 481 ALA A C 1
ATOM 3804 O O . ALA A 1 481 ? -28.77646 9.95754 -4.21117 1.000 81.09490 481 ALA A O 1
ATOM 3806 N N . ILE A 1 482 ? -27.85506 11.31165 -5.75044 1.000 84.47617 482 ILE A N 1
ATOM 3807 C CA . ILE A 1 482 ? -28.31354 12.54614 -5.12722 1.000 81.90875 482 ILE A CA 1
ATOM 3808 C C . ILE A 1 482 ? -29.58632 13.07970 -5.77494 1.000 82.00248 482 ILE A C 1
ATOM 3809 O O . ILE A 1 482 ? -30.48234 13.55410 -5.07556 1.000 83.59597 482 ILE A O 1
ATOM 3814 N N . TYR A 1 483 ? -29.69130 13.01063 -7.11019 1.000 82.69717 483 TYR A N 1
ATOM 3815 C CA . TYR A 1 483 ? -30.81486 13.66628 -7.78254 1.000 82.79919 483 TYR A CA 1
ATOM 3816 C C . TYR A 1 483 ? -32.15467 13.02597 -7.43724 1.000 83.53704 483 TYR A C 1
ATOM 3817 O O . TYR A 1 483 ? -33.06067 13.74286 -6.97591 1.000 83.01179 483 TYR A O 1
ATOM 3826 N N . PRO A 1 484 ? -32.36512 11.71804 -7.62924 1.000 82.12949 484 PRO A N 1
ATOM 3827 C CA . PRO A 1 484 ? -33.67001 11.14618 -7.26113 1.000 80.73558 484 PRO A CA 1
ATOM 3828 C C . PRO A 1 484 ? -33.94813 11.20407 -5.77185 1.000 81.43839 484 PRO A C 1
ATOM 3829 O O . PRO A 1 484 ? -35.12030 11.19247 -5.37399 1.000 80.47790 484 PRO A O 1
ATOM 3833 N N . THR A 1 485 ? -32.91076 11.27282 -4.93588 1.000 76.66574 485 THR A N 1
ATOM 3834 C CA . THR A 1 485 ? -33.12832 11.40926 -3.50061 1.000 76.64890 485 THR A CA 1
ATOM 3835 C C . THR A 1 485 ? -33.66969 12.79302 -3.16069 1.000 81.06886 485 THR A C 1
ATOM 3836 O O . THR A 1 485 ? -34.62415 12.92438 -2.38496 1.000 80.59369 485 THR A O 1
ATOM 3840 N N . TYR A 1 486 ? -33.07811 13.84089 -3.74135 1.000 80.42477 486 TYR A N 1
ATOM 3841 C CA . TYR A 1 486 ? -33.55314 15.19309 -3.46813 1.000 77.48683 486 TYR A CA 1
ATOM 3842 C C . TYR A 1 486 ? -34.92877 15.44163 -4.07411 1.000 76.55407 486 TYR A C 1
ATOM 3843 O O . TYR A 1 486 ? -35.69307 16.26065 -3.55155 1.000 76.38874 486 TYR A O 1
ATOM 3852 N N . ILE A 1 487 ? -35.25856 14.75414 -5.17028 1.000 75.32902 487 ILE A N 1
ATOM 3853 C CA . ILE A 1 487 ? -36.56321 14.93534 -5.80428 1.000 77.96264 487 ILE A CA 1
ATOM 3854 C C . ILE A 1 487 ? -37.67825 14.53587 -4.84506 1.000 81.93522 487 ILE A C 1
ATOM 3855 O O . ILE A 1 487 ? -38.67255 15.25413 -4.68364 1.000 82.81216 487 ILE A O 1
ATOM 3860 N N . LEU A 1 488 ? -37.52441 13.38371 -4.18801 1.000 82.30865 488 LEU A N 1
ATOM 3861 C CA . LEU A 1 488 ? -38.52614 12.94190 -3.22349 1.000 77.42210 488 LEU A CA 1
ATOM 3862 C C . LEU A 1 488 ? -38.53310 13.83140 -1.98608 1.000 77.61986 488 LEU A C 1
ATOM 3863 O O . LEU A 1 488 ? -39.59308 14.08155 -1.40080 1.000 80.19329 488 LEU A O 1
ATOM 3868 N N . ALA A 1 489 ? -37.36107 14.31734 -1.57213 1.000 75.88710 489 ALA A N 1
ATOM 3869 C CA . ALA A 1 489 ? -37.29556 15.18929 -0.40407 1.000 76.91159 489 ALA A CA 1
ATOM 3870 C C . ALA A 1 489 ? -37.93398 16.54275 -0.68829 1.000 78.15267 489 ALA A C 1
ATOM 3871 O O . ALA A 1 489 ? -38.56373 17.13680 0.19511 1.000 79.02025 489 ALA A O 1
ATOM 3873 N N . ASP A 1 490 ? -37.77719 17.04836 -1.91353 1.000 76.98566 490 ASP A N 1
ATOM 3874 C CA . ASP A 1 490 ? -38.38797 18.32381 -2.26991 1.000 76.01000 490 ASP A CA 1
ATOM 3875 C C . ASP A 1 490 ? -39.90600 18.21457 -2.30188 1.000 80.13802 490 ASP A C 1
ATOM 3876 O O . ASP A 1 490 ? -40.61183 19.14162 -1.88715 1.000 79.88088 490 ASP A O 1
ATOM 3881 N N . ALA A 1 491 ? -40.42491 17.08498 -2.78397 1.000 84.48169 491 ALA A N 1
ATOM 3882 C CA . ALA A 1 491 ? -41.86942 16.90079 -2.85092 1.000 79.75695 491 ALA A CA 1
ATOM 3883 C C . ALA A 1 491 ? -42.45756 16.65780 -1.46703 1.000 80.52935 491 ALA A C 1
ATOM 3884 O O . ALA A 1 491 ? -43.47152 17.26130 -1.09736 1.000 88.23951 491 ALA A O 1
ATOM 3886 N N . GLN A 1 492 ? -41.82851 15.77955 -0.68306 1.000 78.18770 492 GLN A N 1
ATOM 3887 C CA . GLN A 1 492 ? -42.38363 15.40107 0.61101 1.000 83.73632 492 GLN A CA 1
ATOM 3888 C C . GLN A 1 492 ? -42.34804 16.53745 1.62535 1.000 86.31904 492 GLN A C 1
ATOM 3889 O O . GLN A 1 492 ? -43.11237 16.50582 2.59534 1.000 87.93337 492 GLN A O 1
ATOM 3895 N N . SER A 1 493 ? -41.49062 17.53542 1.43071 1.000 80.99840 493 SER A N 1
ATOM 3896 C CA . SER A 1 493 ? -41.36335 18.62509 2.38863 1.000 79.85588 493 SER A CA 1
ATOM 3897 C C . SER A 1 493 ? -42.23572 19.82803 2.04865 1.000 81.06960 493 SER A C 1
ATOM 3898 O O . SER A 1 493 ? -42.20957 20.81956 2.78520 1.000 80.68135 493 SER A O 1
ATOM 3901 N N . SER A 1 494 ? -43.01641 19.76356 0.96935 1.000 82.75707 494 SER A N 1
ATOM 3902 C CA . SER A 1 494 ? -43.85574 20.88795 0.57537 1.000 86.13189 494 SER A CA 1
ATOM 3903 C C . SER A 1 494 ? -45.17373 20.95060 1.33647 1.000 86.09588 494 SER A C 1
ATOM 3904 O O . SER A 1 494 ? -45.88436 21.95585 1.22396 1.000 89.43163 494 SER A O 1
ATOM 3907 N N . TYR A 1 495 ? -45.51747 19.91851 2.10385 1.000 87.74007 495 TYR A N 1
ATOM 3908 C CA . TYR A 1 495 ? -46.73998 19.91461 2.89273 1.000 91.81487 495 TYR A CA 1
ATOM 3909 C C . TYR A 1 495 ? -46.44762 19.42111 4.30324 1.000 83.43724 495 TYR A C 1
ATOM 3910 O O . TYR A 1 495 ? -45.52663 18.63159 4.52541 1.000 88.29483 495 TYR A O 1
ATOM 3919 N N . ALA A 1 496 ? -47.24068 19.90375 5.25681 1.000 80.52260 496 ALA A N 1
ATOM 3920 C CA . ALA A 1 496 ? -47.14091 19.49991 6.65127 1.000 76.74551 496 ALA A CA 1
ATOM 3921 C C . ALA A 1 496 ? -48.50455 19.03103 7.13610 1.000 76.43886 496 ALA A C 1
ATOM 3922 O O . ALA A 1 496 ? -49.53590 19.57148 6.72752 1.000 72.81970 496 ALA A O 1
ATOM 3924 N N . GLY A 1 497 ? -48.50448 18.02662 8.00774 1.000 73.76906 497 GLY A N 1
ATOM 3925 C CA . GLY A 1 497 ? -49.73104 17.45350 8.51592 1.000 67.76040 497 GLY A CA 1
ATOM 3926 C C . GLY A 1 497 ? -50.32302 18.26439 9.65319 1.000 64.37796 497 GLY A C 1
ATOM 3927 O O . GLY A 1 497 ? -49.95793 19.41312 9.90697 1.000 65.42369 497 GLY A O 1
ATOM 3928 N N . GLY A 1 498 ? -51.26370 17.63659 10.35290 1.000 63.13256 498 GLY A N 1
ATOM 3929 C CA . GLY A 1 498 ? -51.95491 18.27929 11.44418 1.000 63.03699 498 GLY A CA 1
ATOM 3930 C C . GLY A 1 498 ? -53.44344 18.39183 11.18473 1.000 60.44982 498 GLY A C 1
ATOM 3931 O O . GLY A 1 498 ? -53.95319 17.93963 10.15479 1.000 59.43079 498 GLY A O 1
ATOM 3932 N N . PRO A 1 499 ? -54.17121 19.00472 12.11517 1.000 60.57256 499 PRO A N 1
ATOM 3933 C CA . PRO A 1 499 ? -55.62556 19.10464 11.95990 1.000 62.00259 499 PRO A CA 1
ATOM 3934 C C . PRO A 1 499 ? -56.01224 20.07520 10.85668 1.000 62.31942 499 PRO A C 1
ATOM 3935 O O . PRO A 1 499 ? -55.32976 21.07118 10.60233 1.000 62.03273 499 PRO A O 1
ATOM 3939 N N . ASN A 1 500 ? -57.12350 19.76589 10.19106 1.000 60.91093 500 ASN A N 1
ATOM 3940 C CA . ASN A 1 500 ? -57.67719 20.68854 9.21498 1.000 61.06042 500 ASN A CA 1
ATOM 3941 C C . ASN A 1 500 ? -58.50106 21.76289 9.92272 1.000 58.25856 500 ASN A C 1
ATOM 3942 O O . ASN A 1 500 ? -58.72390 21.71532 11.13619 1.000 55.53419 500 ASN A O 1
ATOM 3947 N N . LYS A 1 501 ? -58.95235 22.75077 9.14551 1.000 61.78891 501 LYS A N 1
ATOM 3948 C CA . LYS A 1 501 ? -59.68687 23.86676 9.73443 1.000 64.39400 501 LYS A CA 1
ATOM 3949 C C . LYS A 1 501 ? -60.98538 23.39842 10.37995 1.000 62.96849 501 LYS A C 1
ATOM 3950 O O . LYS A 1 501 ? -61.39121 23.92308 11.42301 1.000 62.03811 501 LYS A O 1
ATOM 3956 N N . GLN A 1 502 ? -61.64576 22.40431 9.78082 1.000 59.66505 502 GLN A N 1
ATOM 3957 C CA . GLN A 1 502 ? -62.89550 21.90330 10.34482 1.000 62.16317 502 GLN A CA 1
ATOM 3958 C C . GLN A 1 502 ? -62.67131 21.27316 11.71397 1.000 61.67127 502 GLN A C 1
ATOM 3959 O O . GLN A 1 502 ? -63.50298 21.41881 12.61706 1.000 65.90310 502 GLN A O 1
ATOM 3965 N N . TRP A 1 503 ? -61.55442 20.56465 11.88694 1.000 62.73412 503 TRP A N 1
ATOM 3966 C CA . TRP A 1 503 ? -61.24203 19.99432 13.19300 1.000 63.18248 503 TRP A CA 1
ATOM 3967 C C . TRP A 1 503 ? -60.83108 21.07893 14.18172 1.000 61.79580 503 TRP A C 1
ATOM 3968 O O . TRP A 1 503 ? -61.26999 21.07290 15.33857 1.000 58.40473 503 TRP A O 1
ATOM 3979 N N . TYR A 1 504 ? -59.99191 22.02031 13.74299 1.000 58.64652 504 TYR A N 1
ATOM 3980 C CA . TYR A 1 504 ? -59.55235 23.09129 14.63090 1.000 61.94361 504 TYR A CA 1
ATOM 3981 C C . TYR A 1 504 ? -60.71481 23.99089 15.03548 1.000 63.58014 504 TYR A C 1
ATOM 3982 O O . TYR A 1 504 ? -60.85206 24.34268 16.21318 1.000 60.86571 504 TYR A O 1
ATOM 3991 N N . ASP A 1 505 ? -61.56423 24.36967 14.07602 1.000 64.73004 505 ASP A N 1
ATOM 3992 C CA . ASP A 1 505 ? -62.69762 25.23313 14.39326 1.000 62.11936 505 ASP A CA 1
ATOM 3993 C C . ASP A 1 505 ? -63.67420 24.54038 15.33523 1.000 60.17954 505 ASP A C 1
ATOM 3994 O O . ASP A 1 505 ? -64.20625 25.16650 16.26004 1.000 55.85189 505 ASP A O 1
ATOM 3999 N N . ALA A 1 506 ? -63.91837 23.24528 15.12016 1.000 58.80911 506 ALA A N 1
ATOM 4000 C CA . ALA A 1 506 ? -64.84376 22.51685 15.98142 1.000 58.58505 506 ALA A CA 1
ATOM 4001 C C . ALA A 1 506 ? -64.30840 22.40851 17.40298 1.000 65.25487 506 ALA A C 1
ATOM 4002 O O . ALA A 1 506 ? -65.07650 22.49335 18.37007 1.000 61.56504 506 ALA A O 1
ATOM 4004 N N . LEU A 1 507 ? -62.99306 22.22627 17.55104 1.000 62.35121 507 LEU A N 1
ATOM 4005 C CA . LEU A 1 507 ? -62.42264 22.03508 18.87875 1.000 55.63858 507 LEU A CA 1
ATOM 4006 C C . LEU A 1 507 ? -62.34789 23.34764 19.64888 1.000 57.20777 507 LEU A C 1
ATOM 4007 O O . LEU A 1 507 ? -62.62728 23.37629 20.85283 1.000 56.64826 507 LEU A O 1
ATOM 4012 N N . THR A 1 508 ? -61.98079 24.44299 18.97589 1.000 57.68836 508 THR A N 1
ATOM 4013 C CA . THR A 1 508 ? -61.99832 25.74680 19.63482 1.000 61.81840 508 THR A CA 1
ATOM 4014 C C . THR A 1 508 ? -63.41431 26.13480 20.04143 1.000 58.54373 508 THR A C 1
ATOM 4015 O O . THR A 1 508 ? -63.61624 26.75737 21.09047 1.000 59.39942 508 THR A O 1
ATOM 4019 N N . TRP A 1 509 ? -64.40856 25.77800 19.22069 1.000 57.66902 509 TRP A N 1
ATOM 4020 C CA . TRP A 1 509 ? -65.80025 25.99920 19.60406 1.000 57.97548 509 TRP A CA 1
ATOM 4021 C C . TRP A 1 509 ? -66.15104 25.21000 20.85811 1.000 60.68286 509 TRP A C 1
ATOM 4022 O O . TRP A 1 509 ? -66.82509 25.72548 21.75783 1.000 63.10097 509 TRP A O 1
ATOM 4033 N N . MET A 1 510 ? -65.69840 23.95497 20.93240 1.000 59.25214 510 MET A N 1
ATOM 4034 C CA . MET A 1 510 ? -65.94432 23.13171 22.11253 1.000 55.05746 510 MET A CA 1
ATOM 4035 C C . MET A 1 510 ? -65.36419 23.76535 23.36973 1.000 63.57843 510 MET A C 1
ATOM 4036 O O . MET A 1 510 ? -65.98461 23.72414 24.43896 1.000 64.05107 510 MET A O 1
ATOM 4041 N N . ARG A 1 511 ? -64.16309 24.33904 23.26381 1.000 60.41590 511 ARG A N 1
ATOM 4042 C CA . ARG A 1 511 ? -63.51196 24.93141 24.42665 1.000 60.79698 511 ARG A CA 1
ATOM 4043 C C . ARG A 1 511 ? -64.29626 26.11852 24.96895 1.000 63.13844 511 ARG A C 1
ATOM 4044 O O . ARG A 1 511 ? -64.25325 26.39571 26.17403 1.000 60.03734 511 ARG A O 1
ATOM 4052 N N . GLU A 1 512 ? -65.02821 26.81643 24.10246 1.000 66.66992 512 GLU A N 1
ATOM 4053 C CA . GLU A 1 512 ? -65.67974 28.07104 24.44544 1.000 67.69392 512 GLU A CA 1
ATOM 4054 C C . GLU A 1 512 ? -67.20022 27.94981 24.51895 1.000 69.15987 512 GLU A C 1
ATOM 4055 O O . GLU A 1 512 ? -67.87378 28.93571 24.83579 1.000 78.74357 512 GLU A O 1
ATOM 4061 N N . ASN A 1 513 ? -67.76229 26.76033 24.27333 1.000 66.51793 513 ASN A N 1
ATOM 4062 C CA . ASN A 1 513 ? -69.20936 26.57621 24.30655 1.000 63.95627 513 ASN A CA 1
ATOM 4063 C C . ASN A 1 513 ? -69.65171 25.36641 25.12536 1.000 69.12509 513 ASN A C 1
ATOM 4064 O O . ASN A 1 513 ? -70.84306 25.02861 25.10965 1.000 71.60777 513 ASN A O 1
ATOM 4069 N N . THR A 1 514 ? -68.73714 24.70233 25.83313 1.000 62.92856 514 THR A N 1
ATOM 4070 C CA . THR A 1 514 ? -69.11703 23.64117 26.75403 1.000 60.89908 514 THR A CA 1
ATOM 4071 C C . THR A 1 514 ? -68.82107 24.06799 28.19322 1.000 61.49785 514 THR A C 1
ATOM 4072 O O . THR A 1 514 ? -67.93779 24.89952 28.42653 1.000 62.35089 514 THR A O 1
ATOM 4076 N N . PRO A 1 515 ? -69.54672 23.53522 29.17818 1.000 62.67539 515 PRO A N 1
ATOM 4077 C CA . PRO A 1 515 ? -69.44624 24.07546 30.54024 1.000 64.49449 515 PRO A CA 1
ATOM 4078 C C . PRO A 1 515 ? -68.06953 23.88303 31.16478 1.000 65.58188 515 PRO A C 1
ATOM 4079 O O . PRO A 1 515 ? -67.29026 23.00612 30.78289 1.000 59.23144 515 PRO A O 1
ATOM 4083 N N . ASP A 1 516 ? -67.78333 24.74964 32.14279 1.000 68.68326 516 ASP A N 1
ATOM 4084 C CA . ASP A 1 516 ? -66.59373 24.68322 32.99193 1.000 68.02116 516 ASP A CA 1
ATOM 4085 C C . ASP A 1 516 ? -65.30403 24.94745 32.21899 1.000 69.08218 516 ASP A C 1
ATOM 4086 O O . ASP A 1 516 ? -64.23571 24.46764 32.60447 1.000 69.05989 516 ASP A O 1
ATOM 4091 N N . GLY A 1 517 ? -65.38411 25.72954 31.14007 1.000 67.72874 517 GLY A N 1
ATOM 4092 C CA . GLY A 1 517 ? -64.20129 25.99410 30.33682 1.000 67.07638 517 GLY A CA 1
ATOM 4093 C C . GLY A 1 517 ? -63.10411 26.71247 31.09592 1.000 72.25441 517 GLY A C 1
ATOM 4094 O O . GLY A 1 517 ? -61.92076 26.55887 30.77965 1.000 70.21248 517 GLY A O 1
ATOM 4095 N N . GLU A 1 518 ? -63.47450 27.50070 32.10532 1.000 74.21159 518 GLU A N 1
ATOM 4096 C CA . GLU A 1 518 ? -62.48150 28.20931 32.90284 1.000 74.71339 518 GLU A CA 1
ATOM 4097 C C . GLU A 1 518 ? -61.86300 27.31454 33.97020 1.000 71.98107 518 GLU A C 1
ATOM 4098 O O . GLU A 1 518 ? -60.70402 27.52032 34.34838 1.000 73.90377 518 GLU A O 1
ATOM 4104 N N . LYS A 1 519 ? -62.61004 26.32659 34.46830 1.000 72.05987 519 LYS A N 1
ATOM 4105 C CA . LYS A 1 519 ? -62.02322 25.36282 35.39159 1.000 72.90139 519 LYS A CA 1
ATOM 4106 C C . LYS A 1 519 ? -61.05746 24.43741 34.66569 1.000 69.23906 519 LYS A C 1
ATOM 4107 O O . LYS A 1 519 ? -59.97596 24.13066 35.18116 1.000 69.26146 519 LYS A O 1
ATOM 4113 N N . TYR A 1 520 ? -61.42996 23.98860 33.46398 1.000 66.12062 520 TYR A N 1
ATOM 4114 C CA . TYR A 1 520 ? -60.52588 23.16635 32.66808 1.000 65.77117 520 TYR A CA 1
ATOM 4115 C C . TYR A 1 520 ? -59.25244 23.92829 32.32612 1.000 67.58722 520 TYR A C 1
ATOM 4116 O O . TYR A 1 520 ? -58.15959 23.35052 32.31155 1.000 66.34590 520 TYR A O 1
ATOM 4125 N N . ASP A 1 521 ? -59.37342 25.23069 32.05793 1.000 67.41755 521 ASP A N 1
ATOM 4126 C CA . ASP A 1 521 ? -58.19861 26.03738 31.74460 1.000 63.67581 521 ASP A CA 1
ATOM 4127 C C . ASP A 1 521 ? -57.25383 26.12858 32.93618 1.000 66.02033 521 ASP A C 1
ATOM 4128 O O . ASP A 1 521 ? -56.02969 26.07792 32.76925 1.000 65.39934 521 ASP A O 1
ATOM 4133 N N . GLU A 1 522 ? -57.80012 26.25953 34.14630 1.000 67.69230 522 GLU A N 1
ATOM 4134 C CA . GLU A 1 522 ? -56.95363 26.31270 35.33337 1.000 66.09197 522 GLU A CA 1
ATOM 4135 C C . GLU A 1 522 ? -56.34213 24.94978 35.62839 1.000 66.95164 522 GLU A C 1
ATOM 4136 O O . GLU A 1 522 ? -55.13826 24.84170 35.88916 1.000 71.44539 522 GLU A O 1
ATOM 4142 N N . TYR A 1 523 ? -57.15806 23.89339 35.58593 1.000 65.56534 523 TYR A N 1
ATOM 4143 C CA . TYR A 1 523 ? -56.65277 22.54789 35.83635 1.000 66.34249 523 TYR A CA 1
ATOM 4144 C C . TYR A 1 523 ? -55.65296 22.10262 34.77629 1.000 63.95828 523 TYR A C 1
ATOM 4145 O O . TYR A 1 523 ? -54.84901 21.20074 35.03437 1.000 62.41035 523 TYR A O 1
ATOM 4154 N N . TYR A 1 524 ? -55.68664 22.72150 33.59474 1.000 62.75438 524 TYR A N 1
ATOM 4155 C CA . TYR A 1 524 ? -54.75960 22.39637 32.51755 1.000 62.51260 524 TYR A CA 1
ATOM 4156 C C . TYR A 1 524 ? -53.31405 22.73615 32.86633 1.000 66.81785 524 TYR A C 1
ATOM 4157 O O . TYR A 1 524 ? -52.39180 22.14990 32.28828 1.000 57.09764 524 TYR A O 1
ATOM 4166 N N . LEU A 1 525 ? -53.09461 23.66191 33.79798 1.000 63.24179 525 LEU A N 1
ATOM 4167 C CA . LEU A 1 525 ? -51.75841 24.12326 34.14279 1.000 63.15972 525 LEU A CA 1
ATOM 4168 C C . LEU A 1 525 ? -51.32115 23.67550 35.53134 1.000 66.69406 525 LEU A C 1
ATOM 4169 O O . LEU A 1 525 ? -50.26386 24.10568 36.00574 1.000 67.20055 525 LEU A O 1
ATOM 4174 N N . GLN A 1 526 ? -52.09908 22.82395 36.19230 1.000 64.47901 526 GLN A N 1
ATOM 4175 C CA . GLN A 1 526 ? -51.74852 22.37817 37.53187 1.000 67.72206 526 GLN A CA 1
ATOM 4176 C C . GLN A 1 526 ? -50.66493 21.30636 37.47958 1.000 63.35515 526 GLN A C 1
ATOM 4177 O O . GLN A 1 526 ? -50.60607 20.49237 36.55402 1.000 62.81359 526 GLN A O 1
ATOM 4183 N N . LEU A 1 527 ? -49.79458 21.32073 38.48598 1.000 64.96123 527 LEU A N 1
ATOM 4184 C CA . LEU A 1 527 ? -48.72414 20.33130 38.60497 1.000 67.36476 527 LEU A CA 1
ATOM 4185 C C . LEU A 1 527 ? -49.29065 19.10223 39.30219 1.000 70.17119 527 LEU A C 1
ATOM 4186 O O . LEU A 1 527 ? -49.26342 18.98251 40.52834 1.000 70.37041 527 LEU A O 1
ATOM 4191 N N . TYR A 1 528 ? -49.80800 18.17589 38.50274 1.000 67.82131 528 TYR A N 1
ATOM 4192 C CA . TYR A 1 528 ? -50.48003 17.00890 39.05040 1.000 66.30096 528 TYR A CA 1
ATOM 4193 C C . TYR A 1 528 ? -49.48737 16.13358 39.81072 1.000 70.17685 528 TYR A C 1
ATOM 4194 O O . TYR A 1 528 ? -48.33319 15.99536 39.39518 1.000 69.59832 528 TYR A O 1
ATOM 4203 N N . PRO A 1 529 ? -49.89906 15.53897 40.92568 1.000 74.44910 529 PRO A N 1
ATOM 4204 C CA . PRO A 1 529 ? -49.01839 14.59508 41.61764 1.000 65.51208 529 PRO A CA 1
ATOM 4205 C C . PRO A 1 529 ? -48.96714 13.26714 40.88252 1.000 62.25714 529 PRO A C 1
ATOM 4206 O O . PRO A 1 529 ? -49.91828 12.86559 40.20851 1.000 73.65773 529 PRO A O 1
ATOM 4210 N N . THR A 1 530 ? -47.83059 12.59108 41.00801 1.000 71.47364 530 THR A N 1
ATOM 4211 C CA . THR A 1 530 ? -47.63771 11.29250 40.37573 1.000 68.17476 530 THR A CA 1
ATOM 4212 C C . THR A 1 530 ? -48.22257 10.20229 41.26516 1.000 68.95330 530 THR A C 1
ATOM 4213 O O . THR A 1 530 ? -47.69076 9.93384 42.34973 1.000 77.77159 530 THR A O 1
ATOM 4217 N N . PRO A 1 531 ? -49.31195 9.56249 40.85325 1.000 68.17664 531 PRO A N 1
ATOM 4218 C CA . PRO A 1 531 ? -49.92722 8.53196 41.69069 1.000 70.43771 531 PRO A CA 1
ATOM 4219 C C . PRO A 1 531 ? -49.22189 7.19127 41.55435 1.000 74.27520 531 PRO A C 1
ATOM 4220 O O . PRO A 1 531 ? -48.49573 6.92406 40.59469 1.000 71.01568 531 PRO A O 1
ATOM 4224 N N . GLN A 1 532 ? -49.45935 6.33917 42.55164 1.000 76.76808 532 GLN A N 1
ATOM 4225 C CA . GLN A 1 532 ? -48.88504 5.00166 42.55946 1.000 73.68106 532 GLN A CA 1
ATOM 4226 C C . GLN A 1 532 ? -49.62073 4.05692 41.61659 1.000 69.18010 532 GLN A C 1
ATOM 4227 O O . GLN A 1 532 ? -49.04400 3.05147 41.18649 1.000 70.95866 532 GLN A O 1
ATOM 4233 N N . SER A 1 533 ? -50.86105 4.37729 41.25478 1.000 73.26549 533 SER A N 1
ATOM 4234 C CA . SER A 1 533 ? -51.63143 3.54249 40.34568 1.000 67.58441 533 SER A CA 1
ATOM 4235 C C . SER A 1 533 ? -52.69792 4.39636 39.67787 1.000 69.28003 533 SER A C 1
ATOM 4236 O O . SER A 1 533 ? -53.08304 5.45279 40.18606 1.000 69.73329 533 SER A O 1
ATOM 4239 N N . ASN A 1 534 ? -53.17076 3.92041 38.52241 1.000 68.07105 534 ASN A N 1
ATOM 4240 C CA . ASN A 1 534 ? -54.25834 4.57520 37.80497 1.000 69.45447 534 ASN A CA 1
ATOM 4241 C C . ASN A 1 534 ? -55.34766 3.58585 37.40182 1.000 71.52080 534 ASN A C 1
ATOM 4242 O O . ASN A 1 534 ? -56.10385 3.85462 36.46304 1.000 70.42055 534 ASN A O 1
ATOM 4247 N N . LYS A 1 535 ? -55.44372 2.44580 38.09038 1.000 72.89975 535 LYS A N 1
ATOM 4248 C CA . LYS A 1 535 ? -56.47769 1.46859 37.77101 1.000 79.27087 535 LYS A CA 1
ATOM 4249 C C . LYS A 1 535 ? -57.86222 1.92264 38.21609 1.000 83.91631 535 LYS A C 1
ATOM 4250 O O . LYS A 1 535 ? -58.86151 1.47218 37.64673 1.000 80.18908 535 LYS A O 1
ATOM 4256 N N . GLU A 1 536 ? -57.94306 2.79239 39.21378 1.000 93.99739 536 GLU A N 1
ATOM 4257 C CA . GLU A 1 536 ? -59.19116 3.40180 39.64028 1.000 86.86930 536 GLU A CA 1
ATOM 4258 C C . GLU A 1 536 ? -59.38940 4.73512 38.93496 1.000 84.19604 536 GLU A C 1
ATOM 4259 O O . GLU A 1 536 ? -58.42594 5.35229 38.46882 1.000 87.58672 536 GLU A O 1
ATOM 4265 N N . PRO A 1 537 ? -60.63033 5.20583 38.82225 1.000 79.09873 537 PRO A N 1
ATOM 4266 C CA . PRO A 1 537 ? -60.85163 6.53785 38.24923 1.000 77.63080 537 PRO A CA 1
ATOM 4267 C C . PRO A 1 537 ? -60.16489 7.60759 39.08486 1.000 76.26798 537 PRO A C 1
ATOM 4268 O O . PRO A 1 537 ? -60.12818 7.53343 40.31491 1.000 78.17771 537 PRO A O 1
ATOM 4272 N N . PHE A 1 538 ? -59.60416 8.60046 38.40014 1.000 71.97551 538 PHE A N 1
ATOM 4273 C CA . PHE A 1 538 ? -58.88049 9.66394 39.08189 1.000 69.42230 538 PHE A CA 1
ATOM 4274 C C . PHE A 1 538 ? -59.83379 10.52441 39.89986 1.000 68.39277 538 PHE A C 1
ATOM 4275 O O . PHE A 1 538 ? -60.97974 10.75731 39.50724 1.000 72.89569 538 PHE A O 1
ATOM 4283 N N . SER A 1 539 ? -59.35292 10.99652 41.04728 1.000 66.90838 539 SER A N 1
ATOM 4284 C CA . SER A 1 539 ? -60.13632 11.86521 41.92434 1.000 69.27523 539 SER A CA 1
ATOM 4285 C C . SER A 1 539 ? -59.91828 13.30921 41.48752 1.000 72.08572 539 SER A C 1
ATOM 4286 O O . SER A 1 539 ? -58.94271 13.95101 41.88497 1.000 69.11391 539 SER A O 1
ATOM 4289 N N . TYR A 1 540 ? -60.83786 13.82737 40.66785 1.000 70.36754 540 TYR A N 1
ATOM 4290 C CA . TYR A 1 540 ? -60.69702 15.17339 40.13772 1.000 69.46683 540 TYR A CA 1
ATOM 4291 C C . TYR A 1 540 ? -61.17238 16.20905 41.15705 1.000 71.82256 540 TYR A C 1
ATOM 4292 O O . TYR A 1 540 ? -62.10251 15.95372 41.92705 1.000 70.83860 540 TYR A O 1
ATOM 4301 N N . PRO A 1 541 ? -60.53980 17.38709 41.18728 1.000 73.53807 541 PRO A N 1
ATOM 4302 C CA . PRO A 1 541 ? -60.92205 18.40344 42.18091 1.000 74.08013 541 PRO A CA 1
ATOM 4303 C C . PRO A 1 541 ? -62.25790 19.07147 41.89744 1.000 72.44919 541 PRO A C 1
ATOM 4304 O O . PRO A 1 541 ? -62.76447 19.78971 42.76958 1.000 76.60745 541 PRO A O 1
ATOM 4308 N N . PHE A 1 542 ? -62.84031 18.86440 40.71891 1.000 73.46521 542 PHE A N 1
ATOM 4309 C CA . PHE A 1 542 ? -64.15183 19.40215 40.39051 1.000 77.61642 542 PHE A CA 1
ATOM 4310 C C . PHE A 1 542 ? -64.89215 18.39116 39.52528 1.000 74.47786 542 PHE A C 1
ATOM 4311 O O . PHE A 1 542 ? -64.31652 17.40887 39.04833 1.000 71.80556 542 PHE A O 1
ATOM 4319 N N . GLU A 1 543 ? -66.18636 18.63519 39.33088 1.000 72.59126 543 GLU A N 1
ATOM 4320 C CA . GLU A 1 543 ? -67.01699 17.73932 38.53227 1.000 77.96664 543 GLU A CA 1
ATOM 4321 C C . GLU A 1 543 ? -66.60541 17.83919 37.06953 1.000 76.96929 543 GLU A C 1
ATOM 4322 O O . GLU A 1 543 ? -66.87003 18.84679 36.40585 1.000 77.67281 543 GLU A O 1
ATOM 4328 N N . THR A 1 544 ? -65.95844 16.79499 36.56628 1.000 72.48946 544 THR A N 1
ATOM 4329 C CA . THR A 1 544 ? -65.46936 16.76062 35.20061 1.000 70.56742 544 THR A CA 1
ATOM 4330 C C . THR A 1 544 ? -66.41133 15.94091 34.32392 1.000 67.27762 544 THR A C 1
ATOM 4331 O O . THR A 1 544 ? -67.38639 15.34592 34.78936 1.000 67.99475 544 THR A O 1
ATOM 4335 N N . TYR A 1 545 ? -66.11032 15.91768 33.02900 1.000 62.90639 545 TYR A N 1
ATOM 4336 C CA . TYR A 1 545 ? -66.79874 15.04163 32.09526 1.000 65.08024 545 TYR A CA 1
ATOM 4337 C C . TYR A 1 545 ? -65.80203 14.61603 31.02712 1.000 63.04116 545 TYR A C 1
ATOM 4338 O O . TYR A 1 545 ? -64.70467 15.16816 30.91757 1.000 64.43179 545 TYR A O 1
ATOM 4347 N N . GLY A 1 546 ? -66.19224 13.61832 30.24065 1.000 59.39251 546 GLY A N 1
ATOM 4348 C CA . GLY A 1 546 ? -65.33453 13.05152 29.21891 1.000 57.08841 546 GLY A CA 1
ATOM 4349 C C . GLY A 1 546 ? -65.81749 13.39602 27.82383 1.000 61.82241 546 GLY A C 1
ATOM 4350 O O . GLY A 1 546 ? -67.00976 13.62238 27.60070 1.000 59.24628 546 GLY A O 1
ATOM 4351 N N . VA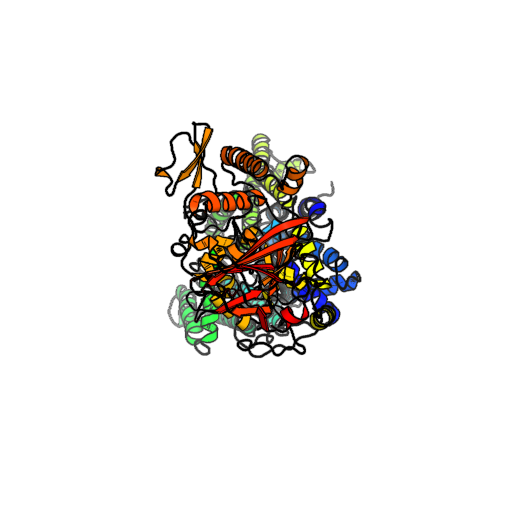L A 1 547 ? -64.87579 13.44156 26.88531 1.000 58.83800 547 VAL A N 1
ATOM 4352 C CA . VAL A 1 547 ? -65.16337 13.61831 25.46681 1.000 57.95477 547 VAL A CA 1
ATOM 4353 C C . VAL A 1 547 ? -64.66006 12.37804 24.74474 1.000 56.52543 547 VAL A C 1
ATOM 4354 O O . VAL A 1 547 ? -63.45261 12.10762 24.73771 1.000 60.18567 547 VAL A O 1
ATOM 4358 N N . ILE A 1 548 ? -65.57437 11.62269 24.14407 1.000 56.56938 548 ILE A N 1
ATOM 4359 C CA . ILE A 1 548 ? -65.21721 10.37563 23.48084 1.000 55.10884 548 ILE A CA 1
ATOM 4360 C C . ILE A 1 548 ? -65.10961 10.61181 21.98154 1.000 55.77978 548 ILE A C 1
ATOM 4361 O O . ILE A 1 548 ? -65.90385 11.35153 21.38522 1.000 56.26799 548 ILE A O 1
ATOM 4366 N N . SER A 1 549 ? -64.09343 10.00344 21.38274 1.000 57.40611 549 SER A N 1
ATOM 4367 C CA . SER A 1 549 ? -63.82723 10.07090 19.95350 1.000 54.50310 549 SER A CA 1
ATOM 4368 C C . SER A 1 549 ? -62.85136 8.94636 19.63847 1.000 54.09093 549 SER A C 1
ATOM 4369 O O . SER A 1 549 ? -62.44599 8.19027 20.52570 1.000 54.87428 549 SER A O 1
ATOM 4372 N N . TRP A 1 550 ? -62.47751 8.82891 18.37003 1.000 51.07599 550 TRP A N 1
ATOM 4373 C CA . TRP A 1 550 ? -61.43832 7.87369 18.02680 1.000 54.96144 550 TRP A CA 1
ATOM 4374 C C . TRP A 1 550 ? -60.11030 8.34049 18.60942 1.000 59.37415 550 TRP A C 1
ATOM 4375 O O . TRP A 1 550 ? -59.87308 9.53977 18.78126 1.000 56.68072 550 TRP A O 1
ATOM 4386 N N . TRP A 1 551 ? -59.24353 7.37473 18.93393 1.000 58.90995 551 TRP A N 1
ATOM 4387 C CA . TRP A 1 551 ? -58.03177 7.69643 19.68236 1.000 57.26485 551 TRP A CA 1
ATOM 4388 C C . TRP A 1 551 ? -57.11002 8.64627 18.93080 1.000 56.04419 551 TRP A C 1
ATOM 4389 O O . TRP A 1 551 ? -56.27510 9.30066 19.56217 1.000 60.69263 551 TRP A O 1
ATOM 4400 N N . ASP A 1 552 ? -57.25283 8.75084 17.60667 1.000 59.78980 552 ASP A N 1
ATOM 4401 C CA . ASP A 1 552 ? -56.38849 9.63159 16.82547 1.000 61.92958 552 ASP A CA 1
ATOM 4402 C C . ASP A 1 552 ? -56.43924 11.07205 17.31817 1.000 60.54419 552 ASP A C 1
ATOM 4403 O O . ASP A 1 552 ? -55.42357 11.77727 17.28141 1.000 63.70045 552 ASP A O 1
ATOM 4408 N N . TYR A 1 553 ? -57.59912 11.52024 17.79156 1.000 53.10103 553 TYR A N 1
ATOM 4409 C CA . TYR A 1 553 ? -57.85582 12.93086 18.04209 1.000 58.43463 553 TYR A CA 1
ATOM 4410 C C . TYR A 1 553 ? -57.74875 13.31061 19.51512 1.000 57.65104 553 TYR A C 1
ATOM 4411 O O . TYR A 1 553 ? -58.16931 14.40927 19.89191 1.000 50.63205 553 TYR A O 1
ATOM 4420 N N . GLY A 1 554 ? -57.17089 12.44184 20.34809 1.000 55.53997 554 GLY A N 1
ATOM 4421 C CA . GLY A 1 554 ? -57.09191 12.73616 21.77004 1.000 54.91257 554 GLY A CA 1
ATOM 4422 C C . GLY A 1 554 ? -56.21483 13.93380 22.08322 1.000 57.34331 554 GLY A C 1
ATOM 4423 O O . GLY A 1 554 ? -56.58269 14.78709 22.89514 1.000 55.21412 554 GLY A O 1
ATOM 4424 N N . HIS A 1 555 ? -55.04138 14.01436 21.44791 1.000 54.82519 555 HIS A N 1
ATOM 4425 C CA . HIS A 1 555 ? -54.13895 15.13203 21.71235 1.000 55.92719 555 HIS A CA 1
ATOM 4426 C C . HIS A 1 555 ? -54.71098 16.44510 21.18962 1.000 55.24101 555 HIS A C 1
ATOM 4427 O O . HIS A 1 555 ? -54.55604 17.49219 21.82859 1.000 55.80116 555 HIS A O 1
ATOM 4434 N N . TRP A 1 556 ? -55.37173 16.41211 20.02956 1.000 57.93504 556 TRP A N 1
ATOM 4435 C CA . TRP A 1 556 ? -56.05963 17.60326 19.54063 1.000 54.33679 556 TRP A CA 1
ATOM 4436 C C . TRP A 1 556 ? -57.12695 18.06213 20.52564 1.000 61.38155 556 TRP A C 1
ATOM 4437 O O . TRP A 1 556 ? -57.28558 19.26533 20.76429 1.000 62.36362 556 TRP A O 1
ATOM 4448 N N . ILE A 1 557 ? -57.86994 17.11510 21.10702 1.000 55.16729 557 ILE A N 1
ATOM 4449 C CA . ILE A 1 557 ? -58.93248 17.46847 22.04561 1.000 56.90920 557 ILE A CA 1
ATOM 4450 C C . ILE A 1 557 ? -58.35241 18.14236 23.28242 1.000 57.97201 557 ILE A C 1
ATOM 4451 O O . ILE A 1 557 ? -58.87250 19.16009 23.75687 1.000 59.14590 557 ILE A O 1
ATOM 4456 N N . GLU A 1 558 ? -57.25754 17.59681 23.81514 1.000 59.00529 558 GLU A N 1
ATOM 4457 C CA . GLU A 1 558 ? -56.69978 18.12580 25.05517 1.000 58.75513 558 GLU A CA 1
ATOM 4458 C C . GLU A 1 558 ? -56.02634 19.47817 24.84167 1.000 57.11390 558 GLU A C 1
ATOM 4459 O O . GLU A 1 558 ? -56.19338 20.39318 25.65602 1.000 56.23707 558 GLU A O 1
ATOM 4465 N N . ALA A 1 559 ? -55.26787 19.62877 23.75541 1.000 58.70994 559 ALA A N 1
ATOM 4466 C CA . ALA A 1 559 ? -54.46664 20.83168 23.55179 1.000 59.78890 559 ALA A CA 1
ATOM 4467 C C . ALA A 1 559 ? -55.24938 21.98129 22.93257 1.000 60.49450 559 ALA A C 1
ATOM 4468 O O . ALA A 1 559 ? -54.92829 23.14621 23.19606 1.000 62.82163 559 ALA A O 1
ATOM 4470 N N . VAL A 1 560 ? -56.26151 21.69261 22.12141 1.000 57.75365 560 VAL A N 1
ATOM 4471 C CA . VAL A 1 560 ? -57.02070 22.72508 21.41984 1.000 58.92575 560 VAL A CA 1
ATOM 4472 C C . VAL A 1 560 ? -58.35383 23.00924 22.10530 1.000 63.52476 560 VAL A C 1
ATOM 4473 O O . VAL A 1 560 ? -58.72165 24.16681 22.30570 1.000 63.09758 560 VAL A O 1
ATOM 4477 N N . ALA A 1 561 ? -59.09589 21.96467 22.47220 1.000 59.86333 561 ALA A N 1
ATOM 4478 C CA . ALA A 1 561 ? -60.37055 22.14073 23.15364 1.000 59.44631 561 ALA A CA 1
ATOM 4479 C C . ALA A 1 561 ? -60.23718 22.23309 24.66717 1.000 59.35900 561 ALA A C 1
ATOM 4480 O O . ALA A 1 561 ? -61.19287 22.65086 25.32931 1.000 60.89347 561 ALA A O 1
ATOM 4482 N N . HIS A 1 562 ? -59.08813 21.85432 25.22661 1.000 60.40908 562 HIS A N 1
ATOM 4483 C CA . HIS A 1 562 ? -58.88822 21.84232 26.67605 1.000 62.31402 562 HIS A CA 1
ATOM 4484 C C . HIS A 1 562 ? -59.97852 21.02693 27.36851 1.000 60.51250 562 HIS A C 1
ATOM 4485 O O . HIS A 1 562 ? -60.55432 21.43948 28.37779 1.000 57.18523 562 HIS A O 1
ATOM 4492 N N . ARG A 1 563 ? -60.27477 19.86001 26.80295 1.000 60.18472 563 ARG A N 1
ATOM 4493 C CA . ARG A 1 563 ? -61.23086 18.92585 27.37310 1.000 60.38224 563 ARG A CA 1
ATOM 4494 C C . ARG A 1 563 ? -60.56958 17.56066 27.50551 1.000 57.39489 563 ARG A C 1
ATOM 4495 O O . ARG A 1 563 ? -59.57589 17.26195 26.83825 1.000 58.33943 563 ARG A O 1
ATOM 4503 N N . MET A 1 564 ? -61.13737 16.73053 28.38060 1.000 57.34850 564 MET A N 1
ATOM 4504 C CA . MET A 1 564 ? -60.51485 15.46903 28.76266 1.000 61.73380 564 MET A CA 1
ATOM 4505 C C . MET A 1 564 ? -60.95771 14.35348 27.82483 1.000 58.92887 564 MET A C 1
ATOM 4506 O O . MET A 1 564 ? -62.12579 13.94091 27.88125 1.000 58.65799 564 MET A O 1
ATOM 4511 N N . PRO A 1 565 ? -60.07883 13.82402 26.97756 1.000 60.69052 565 PRO A N 1
ATOM 4512 C CA . PRO A 1 565 ? -60.49122 12.77435 26.04312 1.000 59.65973 565 PRO A CA 1
ATOM 4513 C C . PRO A 1 565 ? -60.46760 11.38938 26.67146 1.000 60.67506 565 PRO A C 1
ATOM 4514 O O . PRO A 1 565 ? -59.70175 11.10250 27.59455 1.000 62.38977 565 PRO A O 1
ATOM 4518 N N . ILE A 1 566 ? -61.33113 10.52159 26.14360 1.000 61.32852 566 ILE A N 1
ATOM 4519 C CA . ILE A 1 566 ? -61.37809 9.13692 26.60001 1.000 56.25435 566 ILE A CA 1
ATOM 4520 C C . ILE A 1 566 ? -60.21202 8.34421 26.02704 1.000 60.64899 566 ILE A C 1
ATOM 4521 O O . ILE A 1 566 ? -59.59535 7.53084 26.72491 1.000 66.57729 566 ILE A O 1
ATOM 4526 N N . ALA A 1 567 ? -59.89007 8.56764 24.75543 1.000 60.66940 567 ALA A N 1
ATOM 4527 C CA . ALA A 1 567 ? -58.82623 7.85235 24.06882 1.000 61.58313 567 ALA A CA 1
ATOM 4528 C C . ALA A 1 567 ? -57.81471 8.84367 23.50802 1.000 57.77382 567 ALA A C 1
ATOM 4529 O O . ALA A 1 567 ? -58.15089 9.99398 23.21120 1.000 57.35951 567 ALA A O 1
ATOM 4531 N N . ASN A 1 568 ? -56.56556 8.38875 23.36433 1.000 62.10515 568 ASN A N 1
ATOM 4532 C CA . ASN A 1 568 ? -55.48578 9.27654 22.94221 1.000 61.45063 568 ASN A CA 1
ATOM 4533 C C . ASN A 1 568 ? -54.51297 8.58492 21.98901 1.000 60.90080 568 ASN A C 1
ATOM 4534 O O . ASN A 1 568 ? -54.54440 7.35445 21.85107 1.000 56.67879 568 ASN A O 1
ATOM 4539 N N . PRO A 1 569 ? -53.63980 9.34209 21.30103 1.000 64.40907 569 PRO A N 1
ATOM 4540 C CA . PRO A 1 569 ? -52.65171 8.70918 20.41337 1.000 67.86948 569 PRO A CA 1
ATOM 4541 C C . PRO A 1 569 ? -51.59345 7.86889 21.12596 1.000 65.77115 569 PRO A C 1
ATOM 4542 O O . PRO A 1 569 ? -50.64679 7.40709 20.48327 1.000 64.06065 569 PRO A O 1
ATOM 4546 N N . PHE A 1 570 ? -51.72461 7.65381 22.43672 1.000 62.96370 570 PHE A N 1
ATOM 4547 C CA . PHE A 1 570 ? -50.93901 6.63088 23.12304 1.000 64.33597 570 PHE A CA 1
ATOM 4548 C C . PHE A 1 570 ? -51.58736 5.25218 23.04239 1.000 68.33132 570 PHE A C 1
ATOM 4549 O O . PHE A 1 570 ? -51.15596 4.33292 23.75541 1.000 66.00686 570 PHE A O 1
ATOM 4557 N N . GLN A 1 571 ? -52.60827 5.11728 22.19118 1.000 74.41354 571 GLN A N 1
ATOM 4558 C CA . GLN A 1 571 ? -53.48439 3.94336 22.05129 1.000 70.67020 571 GLN A CA 1
ATOM 4559 C C . GLN A 1 571 ? -54.08111 3.49429 23.37514 1.000 67.22047 571 GLN A C 1
ATOM 4560 O O . GLN A 1 571 ? -54.38262 2.31770 23.57544 1.000 71.40972 571 GLN A O 1
ATOM 4566 N N . ALA A 1 572 ? -54.27906 4.45962 24.26213 1.000 59.58829 572 ALA A N 1
ATOM 4567 C CA . ALA A 1 572 ? -55.01654 4.25447 25.49142 1.000 62.96681 572 ALA A CA 1
ATOM 4568 C C . ALA A 1 572 ? -56.50047 4.55635 25.28721 1.000 65.87118 572 ALA A C 1
ATOM 4569 O O . ALA A 1 572 ? -56.89488 5.34299 24.41857 1.000 57.78613 572 ALA A O 1
ATOM 4571 N N . GLY A 1 573 ? -57.32297 3.92165 26.11916 1.000 63.31984 573 GLY A N 1
ATOM 4572 C CA . GLY A 1 573 ? -58.75424 4.16587 26.11555 1.000 64.75768 573 GLY A CA 1
ATOM 4573 C C . GLY A 1 573 ? -59.47194 3.67867 24.87946 1.000 61.93755 573 GLY A C 1
ATOM 4574 O O . GLY A 1 573 ? -60.52132 4.22276 24.52971 1.000 60.14926 573 GLY A O 1
ATOM 4575 N N . ILE A 1 574 ? -58.92981 2.66767 24.19993 1.000 63.42477 574 ILE A N 1
ATOM 4576 C CA . ILE A 1 574 ? -59.60015 2.12467 23.02283 1.000 66.87577 574 ILE A CA 1
ATOM 4577 C C . ILE A 1 574 ? -60.70366 1.15654 23.43161 1.000 68.61123 574 ILE A C 1
ATOM 4578 O O . ILE A 1 574 ? -61.81992 1.20610 22.90038 1.000 63.65175 574 ILE A O 1
ATOM 4583 N N . GLY A 1 575 ? -60.41834 0.27369 24.38260 1.000 66.62334 575 GLY A N 1
ATOM 4584 C CA . GLY A 1 575 ? -61.38408 -0.72200 24.79936 1.000 66.88947 575 GLY A CA 1
ATOM 4585 C C . GLY A 1 575 ? -61.65488 -1.72560 23.69346 1.000 64.80935 575 GLY A C 1
ATOM 4586 O O . GLY A 1 575 ? -61.04759 -1.71107 22.62485 1.000 68.31850 575 GLY A O 1
ATOM 4587 N N . ASN A 1 576 ? -62.59933 -2.61745 23.96941 1.000 67.23459 576 ASN A N 1
ATOM 4588 C CA . ASN A 1 576 ? -62.98903 -3.62275 22.99201 1.000 70.40385 576 ASN A CA 1
ATOM 4589 C C . ASN A 1 576 ? -64.36290 -4.15689 23.36424 1.000 67.28286 576 ASN A C 1
ATOM 4590 O O . ASN A 1 576 ? -64.87131 -3.91340 24.46111 1.000 65.72799 576 ASN A O 1
ATOM 4595 N N . LYS A 1 577 ? -64.95704 -4.89731 22.42986 1.000 69.50836 577 LYS A N 1
ATOM 4596 C CA . LYS A 1 577 ? -66.25204 -5.52226 22.66516 1.000 70.10484 577 LYS A CA 1
ATOM 4597 C C . LYS A 1 577 ? -66.12186 -6.94798 23.18659 1.000 73.63077 577 LYS A C 1
ATOM 4598 O O . LYS A 1 577 ? -66.90530 -7.35915 24.04896 1.000 79.33377 577 LYS A O 1
ATOM 4604 N N . TYR A 1 578 ? -65.13725 -7.70710 22.69216 1.000 74.42141 578 TYR A N 1
ATOM 4605 C CA . TYR A 1 578 ? -65.00809 -9.11143 23.07283 1.000 77.07061 578 TYR A CA 1
ATOM 4606 C C . TYR A 1 578 ? -64.76158 -9.29566 24.56523 1.000 80.52303 578 TYR A C 1
ATOM 4607 O O . TYR A 1 578 ? -65.04084 -10.37532 25.09630 1.000 90.24177 578 TYR A O 1
ATOM 4616 N N . ASN A 1 579 ? -64.24110 -8.27794 25.25083 1.000 81.05025 579 ASN A N 1
ATOM 4617 C CA . ASN A 1 579 ? -64.05036 -8.32319 26.69488 1.000 78.64540 579 ASN A CA 1
ATOM 4618 C C . ASN A 1 579 ? -64.92444 -7.31472 27.42903 1.000 77.81701 579 ASN A C 1
ATOM 4619 O O . ASN A 1 579 ? -64.77999 -7.15688 28.64653 1.000 74.95518 579 ASN A O 1
ATOM 4624 N N . ASN A 1 580 ? -65.82303 -6.63068 26.71751 1.000 74.03028 580 ASN A N 1
ATOM 4625 C CA . ASN A 1 580 ? -66.69638 -5.61310 27.30539 1.000 71.64450 580 ASN A CA 1
ATOM 4626 C C . ASN A 1 580 ? -65.88653 -4.53914 28.03214 1.000 71.53351 580 ASN A C 1
ATOM 4627 O O . ASN A 1 580 ? -66.27753 -4.04581 29.09160 1.000 71.84092 580 ASN A O 1
ATOM 4632 N N . VAL A 1 581 ? -64.74168 -4.17951 27.45825 1.000 71.58290 581 VAL A N 1
ATOM 4633 C CA . VAL A 1 581 ? -63.89048 -3.12083 27.99956 1.000 70.55722 581 VAL A CA 1
ATOM 4634 C C . VAL A 1 581 ? -64.37543 -1.79724 27.41797 1.000 66.70868 581 VAL A C 1
ATOM 4635 O O . VAL A 1 581 ? -64.21239 -1.56917 26.20835 1.000 65.01426 581 VAL A O 1
ATOM 4639 N N . PRO A 1 582 ? -64.96967 -0.91237 28.22068 1.000 63.29229 582 PRO A N 1
ATOM 4640 C CA . PRO A 1 582 ? -65.51420 0.33685 27.66980 1.000 62.99261 582 PRO A CA 1
ATOM 4641 C C . PRO A 1 582 ? -64.41090 1.23077 27.12230 1.000 68.16518 582 PRO A C 1
ATOM 4642 O O . PRO A 1 582 ? -63.40354 1.48488 27.78802 1.000 66.14965 582 PRO A O 1
ATOM 4646 N N . GLY A 1 583 ? -64.61090 1.69989 25.90043 1.000 70.91879 583 GLY A N 1
ATOM 4647 C CA . GLY A 1 583 ? -63.63001 2.54423 25.25841 1.000 66.65347 583 GLY A CA 1
ATOM 4648 C C . GLY A 1 583 ? -64.19173 3.15057 23.99553 1.000 67.20993 583 GLY A C 1
ATOM 4649 O O . GLY A 1 583 ? -65.40238 3.14021 23.76869 1.000 69.96617 583 GLY A O 1
ATOM 4650 N N . ALA A 1 584 ? -63.29107 3.67988 23.16749 1.000 64.21300 584 ALA A N 1
ATOM 4651 C CA . ALA A 1 584 ? -63.71996 4.31483 21.92619 1.000 61.07474 584 ALA A CA 1
ATOM 4652 C C . ALA A 1 584 ? -64.29559 3.29238 20.95342 1.000 65.98417 584 ALA A C 1
ATOM 4653 O O . ALA A 1 584 ? -65.35741 3.51581 20.35916 1.000 66.72626 584 ALA A O 1
ATOM 4655 N N . SER A 1 585 ? -63.61366 2.15682 20.78581 1.000 64.06968 585 SER A N 1
ATOM 4656 C CA . SER A 1 585 ? -64.04533 1.17294 19.79681 1.000 66.71928 585 SER A CA 1
ATOM 4657 C C . SER A 1 585 ? -65.37709 0.53852 20.18675 1.000 66.12326 585 SER A C 1
ATOM 4658 O O . SER A 1 585 ? -66.28943 0.43370 19.35897 1.000 66.90412 585 SER A O 1
ATOM 4661 N N . SER A 1 586 ? -65.51418 0.11545 21.44676 1.000 63.03473 586 SER A N 1
ATOM 4662 C CA . SER A 1 586 ? -66.75776 -0.51466 21.87837 1.000 65.56772 586 SER A CA 1
ATOM 4663 C C . SER A 1 586 ? -67.91713 0.47252 21.94649 1.000 66.22749 586 SER A C 1
ATOM 4664 O O . SER A 1 586 ? -69.07417 0.04618 22.02051 1.000 66.69080 586 SER A O 1
ATOM 4667 N N . PHE A 1 587 ? -67.63965 1.77615 21.92583 1.000 66.84506 587 PHE A N 1
ATOM 4668 C CA . PHE A 1 587 ? -68.71887 2.75534 21.88422 1.000 65.06995 587 PHE A CA 1
ATOM 4669 C C . PHE A 1 587 ? -69.19599 2.98524 20.45554 1.000 66.86151 587 PHE A C 1
ATOM 4670 O O . PHE A 1 587 ? -70.39454 2.88930 20.17016 1.000 66.93048 587 PHE A O 1
ATOM 4678 N N . PHE A 1 588 ? -68.26909 3.28433 19.54429 1.000 63.92869 588 PHE A N 1
ATOM 4679 C CA . PHE A 1 588 ? -68.62873 3.63954 18.17793 1.000 62.21168 588 PHE A CA 1
ATOM 4680 C C . PHE A 1 588 ? -69.02351 2.44147 17.32881 1.000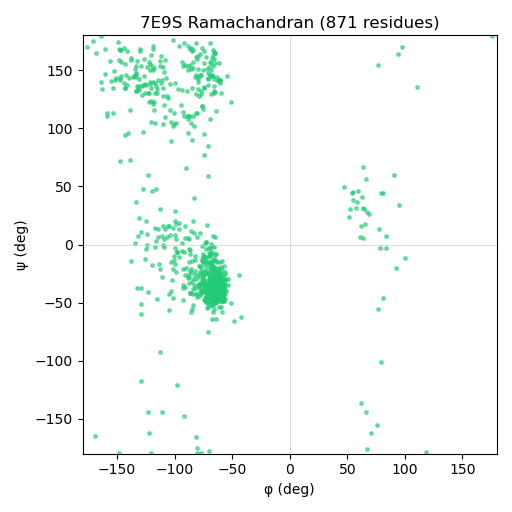 62.38380 588 PHE A C 1
ATOM 4681 O O . PHE A 1 588 ? -69.59890 2.63456 16.25222 1.000 62.76950 588 PHE A O 1
ATOM 4689 N N . THR A 1 589 ? -68.73063 1.21977 17.77600 1.000 65.75605 589 THR A N 1
ATOM 4690 C CA . THR A 1 589 ? -69.20470 0.01123 17.11425 1.000 65.93699 589 THR A CA 1
ATOM 4691 C C . THR A 1 589 ? -70.32403 -0.66597 17.89815 1.000 68.03599 589 THR A C 1
ATOM 4692 O O . THR A 1 589 ? -70.63139 -1.83610 17.64898 1.000 71.04059 589 THR A O 1
ATOM 4696 N N . ALA A 1 590 ? -70.93308 0.04515 18.84604 1.000 67.84138 590 ALA A N 1
ATOM 4697 C CA . ALA A 1 590 ? -72.04095 -0.51256 19.61028 1.000 67.55189 590 ALA A CA 1
ATOM 4698 C C . ALA A 1 590 ? -73.25743 -0.68636 18.71190 1.000 70.38477 590 ALA A C 1
ATOM 4699 O O . ALA A 1 590 ? -73.66467 0.24433 18.01100 1.000 73.22357 590 ALA A O 1
ATOM 4701 N N . GLU A 1 591 ? -73.84176 -1.87999 18.73877 1.000 76.24235 591 GLU A N 1
ATOM 4702 C CA . GLU A 1 591 ? -74.92233 -2.23060 17.82881 1.000 77.73639 591 GLU A CA 1
ATOM 4703 C C . GLU A 1 591 ? -76.30060 -1.81641 18.33451 1.000 71.50403 591 GLU A C 1
ATOM 4704 O O . GLU A 1 591 ? -77.27344 -1.91133 17.57795 1.000 72.59858 591 GLU A O 1
ATOM 4710 N N . ASN A 1 592 ? -76.40867 -1.35725 19.57980 1.000 68.98488 592 ASN A N 1
ATOM 4711 C CA . ASN A 1 592 ? -77.63553 -0.74726 20.07175 1.000 71.96113 592 ASN A CA 1
ATOM 4712 C C . ASN A 1 592 ? -77.26606 0.33528 21.07618 1.000 74.76445 592 ASN A C 1
ATOM 4713 O O . ASN A 1 592 ? -76.17990 0.31972 21.66069 1.000 73.90329 592 ASN A O 1
ATOM 4718 N N . GLU A 1 593 ? -78.18426 1.28734 21.26801 1.000 77.73567 593 GLU A N 1
ATOM 4719 C CA . GLU A 1 593 ? -77.90232 2.41163 22.15413 1.000 74.08012 593 GLU A CA 1
ATOM 4720 C C . GLU A 1 593 ? -77.76897 1.98717 23.61031 1.000 75.51677 593 GLU A C 1
ATOM 4721 O O . GLU A 1 593 ? -77.11716 2.69188 24.38942 1.000 74.45208 593 GLU A O 1
ATOM 4727 N N . SER A 1 594 ? -78.36605 0.85711 23.99711 1.000 71.07383 594 SER A N 1
ATOM 4728 C CA . SER A 1 594 ? -78.23663 0.40421 25.37705 1.000 70.61356 594 SER A CA 1
ATOM 4729 C C . SER A 1 594 ? -76.80727 -0.01120 25.69931 1.000 71.05332 594 SER A C 1
ATOM 4730 O O . SER A 1 594 ? -76.34370 0.19869 26.82614 1.000 70.87510 594 SER A O 1
ATOM 4733 N N . TYR A 1 595 ? -76.09299 -0.59253 24.73135 1.000 70.99711 595 TYR A N 1
ATOM 4734 C CA . TYR A 1 595 ? -74.70179 -0.96192 24.97230 1.000 67.87337 595 TYR A CA 1
ATOM 4735 C C . TYR A 1 595 ? -73.79893 0.26452 24.97052 1.000 68.14544 595 TYR A C 1
ATOM 4736 O O . TYR A 1 595 ? -72.86901 0.35690 25.78002 1.000 67.80873 595 TYR A O 1
ATOM 4745 N N . ALA A 1 596 ? -74.05144 1.21270 24.06372 1.000 68.24472 596 ALA A N 1
ATOM 4746 C CA . ALA A 1 596 ? -73.25680 2.43565 24.03564 1.000 67.90008 596 ALA A CA 1
ATOM 4747 C C . ALA A 1 596 ? -73.43417 3.24487 25.31153 1.000 68.54739 596 ALA A C 1
ATOM 4748 O O . ALA A 1 596 ? -72.49629 3.91662 25.75658 1.000 67.97682 596 ALA A O 1
ATOM 4750 N N . GLU A 1 597 ? -74.62372 3.19408 25.91413 1.000 67.91925 597 GLU A N 1
ATOM 4751 C CA . GLU A 1 597 ? -74.82625 3.86890 27.18977 1.000 65.22354 597 GLU A CA 1
ATOM 4752 C C . GLU A 1 597 ? -74.05385 3.18346 28.30791 1.000 66.01840 597 GLU A C 1
ATOM 4753 O O . GLU A 1 597 ? -73.59124 3.85268 29.23826 1.000 64.91299 597 GLU A O 1
ATOM 4759 N N . PHE A 1 598 ? -73.89990 1.85907 28.23261 1.000 62.07274 598 PHE A N 1
ATOM 4760 C CA . PHE A 1 598 ? -73.03662 1.15592 29.17714 1.000 68.34752 598 PHE A CA 1
ATOM 4761 C C . PHE A 1 598 ? -71.60423 1.66859 29.08595 1.000 71.71547 598 PHE A C 1
ATOM 4762 O O . PHE A 1 598 ? -70.98161 1.99545 30.10260 1.000 70.83972 598 PHE A O 1
ATOM 4770 N N . VAL A 1 599 ? -71.07055 1.75883 27.86622 1.000 70.68572 599 VAL A N 1
ATOM 4771 C CA . VAL A 1 599 ? -69.71870 2.27275 27.67810 1.000 67.22637 599 VAL A CA 1
ATOM 4772 C C . VAL A 1 599 ? -69.63851 3.73854 28.08794 1.000 66.36070 599 VAL A C 1
ATOM 4773 O O . VAL A 1 599 ? -68.69269 4.15550 28.76753 1.000 64.01237 599 VAL A O 1
ATOM 4777 N N . ALA A 1 600 ? -70.63296 4.54020 27.69628 1.000 69.49976 600 ALA A N 1
ATOM 4778 C CA . ALA A 1 600 ? -70.58568 5.97284 27.97841 1.000 67.06262 600 ALA A CA 1
ATOM 4779 C C . ALA A 1 600 ? -70.72242 6.25616 29.46941 1.000 67.83285 600 ALA A C 1
ATOM 4780 O O . ALA A 1 600 ? -70.03961 7.13940 30.00160 1.000 66.26325 600 ALA A O 1
ATOM 4782 N N . GLU A 1 601 ? -71.60086 5.52247 30.15928 1.000 69.76853 601 GLU A N 1
ATOM 4783 C CA . GLU A 1 601 ? -71.78633 5.74640 31.58988 1.000 67.35004 601 GLU A CA 1
ATOM 4784 C C . GLU A 1 601 ? -70.54069 5.35982 32.37813 1.000 69.34014 601 GLU A C 1
ATOM 4785 O O . GLU A 1 601 ? -70.15104 6.06671 33.31482 1.000 67.08164 601 GLU A O 1
ATOM 4791 N N . LYS A 1 602 ? -69.90201 4.24244 32.01398 1.000 69.30681 602 LYS A N 1
ATOM 4792 C CA . LYS A 1 602 ? -68.69053 3.81926 32.71118 1.000 66.99630 602 LYS A CA 1
ATOM 4793 C C . LYS A 1 602 ? -67.57615 4.84947 32.57853 1.000 68.60068 602 LYS A C 1
ATOM 4794 O O . LYS A 1 602 ? -66.78130 5.02885 33.50932 1.000 64.72169 602 LYS A O 1
ATOM 4800 N N . LEU A 1 603 ? -67.50425 5.53693 31.44071 1.000 63.38746 603 LEU A N 1
ATOM 4801 C CA . LEU A 1 603 ? -66.45239 6.50642 31.17854 1.000 62.24354 603 LEU A CA 1
ATOM 4802 C C . LEU A 1 603 ? -66.90145 7.94140 31.42167 1.000 65.64257 603 LEU A C 1
ATOM 4803 O O . LEU A 1 603 ? -66.15621 8.87358 31.10303 1.000 61.18710 603 LEU A O 1
ATOM 4808 N N . ASN A 1 604 ? -68.09859 8.13643 31.98013 1.000 67.29369 604 ASN A N 1
ATOM 4809 C CA . ASN A 1 604 ? -68.61222 9.46661 32.31442 1.000 64.36496 604 ASN A CA 1
ATOM 4810 C C . ASN A 1 604 ? -68.60312 10.38901 31.09555 1.000 61.82039 604 ASN A C 1
ATOM 4811 O O . ASN A 1 604 ? -68.19990 11.55150 31.17400 1.000 58.86819 604 ASN A O 1
ATOM 4816 N N . VAL A 1 605 ? -69.05691 9.86618 29.96015 1.000 61.05922 605 VAL A N 1
ATOM 4817 C CA . VAL A 1 605 ? -69.02383 10.60690 28.70290 1.000 63.35531 605 VAL A CA 1
ATOM 4818 C C . VAL A 1 605 ? -70.17198 11.60849 28.66857 1.000 65.24448 605 VAL A C 1
ATOM 4819 O O . VAL A 1 605 ? -71.33467 11.24906 28.88704 1.000 64.82176 605 VAL A O 1
ATOM 4823 N N . LYS A 1 606 ? -69.84587 12.87428 28.39332 1.000 64.42255 606 LYS A N 1
ATOM 4824 C CA . LYS A 1 606 ? -70.84747 13.91053 28.18565 1.000 65.27455 606 LYS A CA 1
ATOM 4825 C C . LYS A 1 606 ? -70.86932 14.45140 26.76492 1.000 62.05200 606 LYS A C 1
ATOM 4826 O O . LYS A 1 606 ? -71.86165 15.07473 26.37224 1.000 64.22035 606 LYS A O 1
ATOM 4832 N N . TYR A 1 607 ? -69.81701 14.22286 25.98546 1.000 60.66051 607 TYR A N 1
ATOM 4833 C CA . TYR A 1 607 ? -69.73068 14.77735 24.64607 1.000 58.90895 607 TYR A CA 1
ATOM 4834 C C . TYR A 1 607 ? -69.09156 13.76579 23.71040 1.000 55.93303 607 TYR A C 1
ATOM 4835 O O . TYR A 1 607 ? -68.22021 12.98764 24.10711 1.000 56.86019 607 TYR A O 1
ATOM 4844 N N . VAL A 1 608 ? -69.54578 13.78345 22.46135 1.000 53.32966 608 VAL A N 1
ATOM 4845 C CA . VAL A 1 608 ? -69.06798 12.88011 21.42440 1.000 53.22264 608 VAL A CA 1
ATOM 4846 C C . VAL A 1 608 ? -68.60488 13.71825 20.24235 1.000 56.50901 608 VAL A C 1
ATOM 4847 O O . VAL A 1 608 ? -69.32930 14.61080 19.78808 1.000 59.05666 608 VAL A O 1
ATOM 4851 N N . VAL A 1 609 ? -67.39956 13.44412 19.75326 1.000 53.20541 609 VAL A N 1
ATOM 4852 C CA . VAL A 1 609 ? -66.87460 14.09292 18.55828 1.000 53.50459 609 VAL A CA 1
ATOM 4853 C C . VAL A 1 609 ? -66.63593 13.01257 17.51531 1.000 56.97661 609 VAL A C 1
ATOM 4854 O O . VA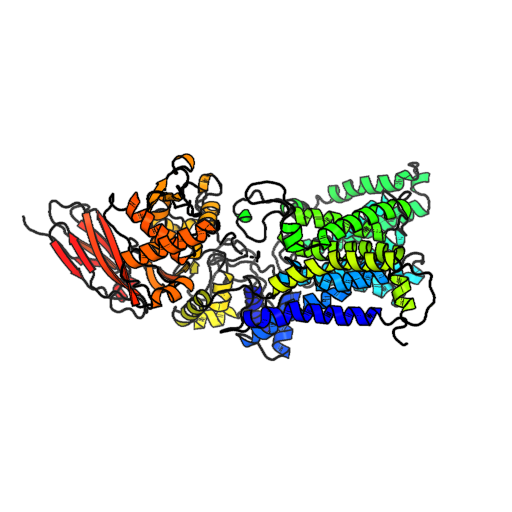L A 1 609 ? -65.90343 12.04733 17.76781 1.000 57.64249 609 VAL A O 1
ATOM 4858 N N . SER A 1 610 ? -67.26262 13.16763 16.35339 1.000 54.99996 610 SER A N 1
ATOM 4859 C CA . SER A 1 610 ? -67.13642 12.22166 15.25606 1.000 57.47230 610 SER A CA 1
ATOM 4860 C C . SER A 1 610 ? -66.86093 12.98364 13.96995 1.000 56.58049 610 SER A C 1
ATOM 4861 O O . SER A 1 610 ? -67.48163 14.01872 13.70821 1.000 54.69422 610 SER A O 1
ATOM 4864 N N . ASP A 1 611 ? -65.92476 12.47857 13.17329 1.000 56.33924 611 ASP A N 1
ATOM 4865 C CA . ASP A 1 611 ? -65.61174 13.08706 11.89044 1.000 58.63908 611 ASP A CA 1
ATOM 4866 C C . ASP A 1 611 ? -65.88474 12.09795 10.76232 1.000 57.61128 611 ASP A C 1
ATOM 4867 O O . ASP A 1 611 ? -66.11783 10.90687 10.98634 1.000 58.86784 611 ASP A O 1
ATOM 4872 N N . ILE A 1 612 ? -65.86479 12.61757 9.53210 1.000 57.78935 612 ILE A N 1
ATOM 4873 C CA . ILE A 1 612 ? -66.17501 11.80471 8.36269 1.000 57.90182 612 ILE A CA 1
ATOM 4874 C C . ILE A 1 612 ? -65.14909 10.69748 8.16848 1.000 60.91290 612 ILE A C 1
ATOM 4875 O O . ILE A 1 612 ? -65.45277 9.67222 7.54962 1.000 62.63638 612 ILE A O 1
ATOM 4880 N N . GLU A 1 613 ? -63.93732 10.86985 8.70018 1.000 64.42143 613 GLU A N 1
ATOM 4881 C CA . GLU A 1 613 ? -62.94463 9.80240 8.63529 1.000 66.91850 613 GLU A CA 1
ATOM 4882 C C . GLU A 1 613 ? -63.40098 8.58982 9.43681 1.000 63.54732 613 GLU A C 1
ATOM 4883 O O . GLU A 1 613 ? -63.34923 7.45381 8.95140 1.000 64.39532 613 GLU A O 1
ATOM 4889 N N . MET A 1 614 ? -63.86653 8.81839 10.66882 1.000 59.11412 614 MET A N 1
ATOM 4890 C CA . MET A 1 614 ? -64.39639 7.73009 11.48457 1.000 60.33974 614 MET A CA 1
ATOM 4891 C C . MET A 1 614 ? -65.60626 7.08267 10.83047 1.000 62.10684 614 MET A C 1
ATOM 4892 O O . MET A 1 614 ? -65.89784 5.90796 11.08273 1.000 62.80604 614 MET A O 1
ATOM 4897 N N . GLU A 1 615 ? -66.32932 7.83722 10.00382 1.000 61.64939 615 GLU A N 1
ATOM 4898 C CA . GLU A 1 615 ? -67.51634 7.31194 9.34539 1.000 62.12921 615 GLU A CA 1
ATOM 4899 C C . GLU A 1 615 ? -67.16778 6.38875 8.18679 1.000 61.42012 615 GLU A C 1
ATOM 4900 O O . GLU A 1 615 ? -67.86242 5.39152 7.96745 1.000 64.36540 615 GLU A O 1
ATOM 4906 N N . THR A 1 616 ? -66.09904 6.68796 7.45126 1.000 62.89179 616 THR A N 1
ATOM 4907 C CA . THR A 1 616 ? -65.78328 5.93461 6.24451 1.000 66.73014 616 THR A CA 1
ATOM 4908 C C . THR A 1 616 ? -64.50392 5.11303 6.37988 1.000 72.36725 616 THR A C 1
ATOM 4909 O O . THR A 1 616 ? -64.54476 3.97108 6.84756 1.000 78.82373 616 THR A O 1
ATOM 4913 N N . CYS A 1 617 ? -63.36317 5.68199 5.98409 1.000 79.51204 617 CYS A N 1
ATOM 4914 C CA . CYS A 1 617 ? -62.15263 4.88403 5.82475 1.000 78.39234 617 CYS A CA 1
ATOM 4915 C C . CYS A 1 617 ? -61.50901 4.47773 7.14698 1.000 82.87663 617 CYS A C 1
ATOM 4916 O O . CYS A 1 617 ? -60.68631 3.55610 7.15525 1.000 94.32520 617 CYS A O 1
ATOM 4919 N N . LYS A 1 618 ? -61.85201 5.12759 8.25856 1.000 78.38990 618 LYS A N 1
ATOM 4920 C CA . LYS A 1 618 ? -61.28987 4.75763 9.55208 1.000 73.44740 618 LYS A CA 1
ATOM 4921 C C . LYS A 1 618 ? -62.20042 3.84846 10.36450 1.000 69.90919 618 LYS A C 1
ATOM 4922 O O . LYS A 1 618 ? -61.78649 3.37955 11.42928 1.000 71.57760 618 LYS A O 1
ATOM 4928 N N . TYR A 1 619 ? -63.42387 3.59282 9.89825 1.000 65.50608 619 TYR A N 1
ATOM 4929 C CA . TYR A 1 619 ? -64.32204 2.72242 10.64576 1.000 65.66748 619 TYR A CA 1
ATOM 4930 C C . TYR A 1 619 ? -63.79594 1.29541 10.70877 1.000 69.77642 619 TYR A C 1
ATOM 4931 O O . TYR A 1 619 ? -64.03571 0.59302 11.69791 1.000 68.42580 619 TYR A O 1
ATOM 4940 N N . TYR A 1 620 ? -63.08909 0.85116 9.66471 1.000 69.63011 620 TYR A N 1
ATOM 4941 C CA . TYR A 1 620 ? -62.54501 -0.50370 9.65026 1.000 71.81060 620 TYR A CA 1
ATOM 4942 C C . TYR A 1 620 ? -61.61547 -0.74016 10.82994 1.000 71.49752 620 TYR A C 1
ATOM 4943 O O . TYR A 1 620 ? -61.67099 -1.79514 11.47421 1.000 72.31676 620 TYR A O 1
ATOM 4952 N N . ALA A 1 621 ? -60.74502 0.22675 11.12056 1.000 70.51115 621 ALA A N 1
ATOM 4953 C CA . ALA A 1 621 ? -59.87544 0.09888 12.28172 1.000 71.29817 621 ALA A CA 1
ATOM 4954 C C . ALA A 1 621 ? -60.67493 -0.01485 13.57071 1.000 71.51837 621 ALA A C 1
ATOM 4955 O O . ALA A 1 621 ? -60.25645 -0.71438 14.49811 1.000 66.96284 621 ALA A O 1
ATOM 4957 N N . MET A 1 622 ? -61.81090 0.68361 13.67213 1.000 70.82850 622 MET A N 1
ATOM 4958 C CA . MET A 1 622 ? -62.52199 0.65781 14.94442 1.000 63.74287 622 MET A CA 1
ATOM 4959 C C . MET A 1 622 ? -63.18779 -0.70193 15.14158 1.000 66.79991 622 MET A C 1
ATOM 4960 O O . MET A 1 622 ? -63.24937 -1.21574 16.26451 1.000 67.00724 622 MET A O 1
ATOM 4965 N N . ALA A 1 623 ? -63.67297 -1.31185 14.05122 1.000 66.69348 623 ALA A N 1
ATOM 4966 C CA . ALA A 1 623 ? -64.18727 -2.67755 14.12019 1.000 70.35676 623 ALA A CA 1
ATOM 4967 C C . ALA A 1 623 ? -63.07675 -3.68460 14.40134 1.000 76.81253 623 ALA A C 1
ATOM 4968 O O . ALA A 1 623 ? -63.32343 -4.71464 15.03563 1.000 76.66355 623 ALA A O 1
ATOM 4970 N N . VAL A 1 624 ? -61.85662 -3.41580 13.93549 1.000 77.13189 624 VAL A N 1
ATOM 4971 C CA . VAL A 1 624 ? -60.74409 -4.32010 14.21388 1.000 76.71173 624 VAL A CA 1
ATOM 4972 C C . VAL A 1 624 ? -60.39995 -4.29472 15.69905 1.000 74.30312 624 VAL A C 1
ATOM 4973 O O . VAL A 1 624 ? -60.21188 -5.34230 16.32817 1.000 75.33584 624 VAL A O 1
ATOM 4977 N N . TRP A 1 625 ? -60.32601 -3.09661 16.28403 1.000 73.67869 625 TRP A N 1
ATOM 4978 C CA . TRP A 1 625 ? -60.01128 -2.97886 17.70532 1.000 73.42391 625 TRP A CA 1
ATOM 4979 C C . TRP A 1 625 ? -61.10813 -3.59487 18.56573 1.000 73.89812 625 TRP A C 1
ATOM 4980 O O . TRP A 1 625 ? -60.82834 -4.34392 19.50917 1.000 71.94248 625 TRP A O 1
ATOM 4991 N N . ALA A 1 626 ? -62.36896 -3.28382 18.25439 1.000 72.25868 626 ALA A N 1
ATOM 4992 C CA . ALA A 1 626 ? -63.47747 -3.76075 19.07507 1.000 71.75796 626 ALA A CA 1
ATOM 4993 C C . ALA A 1 626 ? -63.60612 -5.27726 19.01442 1.000 73.21724 626 ALA A C 1
ATOM 4994 O O . ALA A 1 626 ? -63.87141 -5.92414 20.03396 1.000 69.88642 626 ALA A O 1
ATOM 4996 N N . GLU A 1 627 ? -63.41930 -5.86190 17.83270 1.000 77.96871 627 GLU A N 1
ATOM 4997 C CA . GLU A 1 627 ? -63.57290 -7.29893 17.66131 1.000 78.93915 627 GLU A CA 1
ATOM 4998 C C . GLU A 1 627 ? -62.28095 -8.07276 17.88479 1.000 88.71511 627 GLU A C 1
ATOM 4999 O O . GLU A 1 627 ? -62.33727 -9.27895 18.15161 1.000 91.01007 627 GLU A O 1
ATOM 5005 N N . GLY A 1 628 ? -61.13158 -7.41897 17.78993 1.000 93.02864 628 GLY A N 1
ATOM 5006 C CA . GLY A 1 628 ? -59.85002 -8.10773 17.95184 1.000 95.01243 628 GLY A CA 1
ATOM 5007 C C . GLY A 1 628 ? -59.36080 -8.84961 16.72979 1.000 110.59555 628 GLY A C 1
ATOM 5008 O O . GLY A 1 628 ? -58.18951 -8.73131 16.35913 1.000 113.03034 628 GLY A O 1
ATOM 5009 N N . ASP A 1 629 ? -60.23854 -9.61254 16.08430 1.000 147.21854 629 ASP A N 1
ATOM 5010 C CA . ASP A 1 629 ? -59.88135 -10.39727 14.91095 1.000 152.03504 629 ASP A CA 1
ATOM 5011 C C . ASP A 1 629 ? -60.18695 -9.60498 13.64507 1.000 142.50815 629 ASP A C 1
ATOM 5012 O O . ASP A 1 629 ? -61.27388 -9.03373 13.50898 1.000 136.85020 629 ASP A O 1
ATOM 5017 N N . LEU A 1 630 ? -59.22295 -9.57671 12.71776 1.000 125.91229 630 LEU A N 1
ATOM 5018 C CA . LEU A 1 630 ? -59.40950 -8.79761 11.49351 1.000 119.17639 630 LEU A CA 1
ATOM 5019 C C . LEU A 1 630 ? -60.38888 -9.45149 10.52618 1.000 119.69542 630 LEU A C 1
ATOM 5020 O O . LEU A 1 630 ? -61.25749 -8.73965 9.99126 1.000 110.07620 630 LEU A O 1
ATOM 5025 N N . PRO A 1 631 ? -60.31000 -10.75649 10.23036 1.000 120.21411 631 PRO A N 1
ATOM 5026 C CA . PRO A 1 631 ? -61.36220 -11.35731 9.39433 1.000 119.18393 631 PRO A CA 1
ATOM 5027 C C . PRO A 1 631 ? -62.73011 -11.27035 10.03807 1.000 117.50479 631 PRO A C 1
ATOM 5028 O O . PRO A 1 631 ? -63.74025 -11.17792 9.33070 1.000 115.00365 631 PRO A O 1
ATOM 5032 N N . LEU A 1 632 ? -62.78980 -11.27914 11.36935 1.000 117.30699 632 LEU A N 1
ATOM 5033 C CA . LEU A 1 632 ? -64.03447 -11.00708 12.06889 1.000 114.38878 632 LEU A CA 1
ATOM 5034 C C . LEU A 1 632 ? -64.47709 -9.55473 11.91693 1.000 107.59397 632 LEU A C 1
ATOM 5035 O O . LEU A 1 632 ? -65.52392 -9.18171 12.45551 1.000 98.42787 632 LEU A O 1
ATOM 5040 N N . ALA A 1 633 ? -63.72533 -8.72421 11.19405 1.000 107.25807 633 ALA A N 1
ATOM 5041 C CA . ALA A 1 633 ? -64.13542 -7.33735 11.03403 1.000 97.87955 633 ALA A CA 1
ATOM 5042 C C . ALA A 1 633 ? -64.79609 -7.04981 9.69415 1.000 94.47143 633 ALA A C 1
ATOM 5043 O O . ALA A 1 633 ? -65.52326 -6.05639 9.58638 1.000 92.93403 633 ALA A O 1
ATOM 5045 N N . GLU A 1 634 ? -64.57784 -7.88532 8.67528 1.000 97.32705 634 GLU A N 1
ATOM 5046 C CA . GLU A 1 634 ? -65.27249 -7.60552 7.42975 1.000 99.75703 634 GLU A CA 1
ATOM 5047 C C . GLU A 1 634 ? -66.75863 -7.92630 7.50588 1.000 93.51826 634 GLU A C 1
ATOM 5048 O O . GLU A 1 634 ? -67.46870 -7.65638 6.53348 1.000 93.58289 634 GLU A O 1
ATOM 5054 N N . LYS A 1 635 ? -67.23496 -8.48221 8.62121 1.000 88.14807 635 LYS A N 1
ATOM 5055 C CA . LYS A 1 635 ? -68.66867 -8.65018 8.80750 1.000 82.11948 635 LYS A CA 1
ATOM 5056 C C . LYS A 1 635 ? -69.39912 -7.31962 8.67416 1.000 81.29373 635 LYS A C 1
ATOM 5057 O O . LYS A 1 635 ? -70.59323 -7.29488 8.35066 1.000 83.01430 635 LYS A O 1
ATOM 5063 N N . TYR A 1 636 ? -68.69886 -6.20620 8.90249 1.000 82.89791 636 TYR A N 1
ATOM 5064 C CA . TYR A 1 636 ? -69.25036 -4.86532 8.74536 1.000 81.76148 636 TYR A CA 1
ATOM 5065 C C . TYR A 1 636 ? -69.21119 -4.36387 7.30143 1.000 77.52215 636 TYR A C 1
ATOM 5066 O O . TYR A 1 636 ? -69.48530 -3.18028 7.07429 1.000 71.24475 636 TYR A O 1
ATOM 5075 N N . TYR A 1 637 ? -68.88399 -5.21153 6.32536 1.000 77.24860 637 TYR A N 1
ATOM 5076 C CA . TYR A 1 637 ? -68.71289 -4.75264 4.95300 1.000 77.81766 637 TYR A CA 1
ATOM 5077 C C . TYR A 1 637 ? -69.34805 -5.73406 3.97713 1.000 78.25461 637 TYR A C 1
ATOM 5078 O O . TYR A 1 637 ? -69.58507 -6.90139 4.29746 1.000 80.51307 637 TYR A O 1
ATOM 5087 N N . GLY A 1 638 ? -69.61896 -5.23508 2.77037 1.000 76.25323 638 GLY A N 1
ATOM 5088 C CA . GLY A 1 638 ? -70.24552 -6.02351 1.72741 1.000 69.06173 638 GLY A CA 1
ATOM 5089 C C . GLY A 1 638 ? -69.52178 -5.97601 0.39544 1.000 80.48099 638 GLY A C 1
ATOM 5090 O O . GLY A 1 638 ? -68.36684 -6.40136 0.29388 1.000 86.44377 638 GLY A O 1
ATOM 5091 N N . GLY A 1 639 ? -70.18886 -5.45689 -0.63417 1.000 78.65736 639 GLY A N 1
ATOM 5092 C CA . GLY A 1 639 ? -69.64453 -5.47492 -1.97881 1.000 74.75561 639 GLY A CA 1
ATOM 5093 C C . GLY A 1 639 ? -69.24964 -4.11740 -2.52248 1.000 76.52534 639 GLY A C 1
ATOM 5094 O O . GLY A 1 639 ? -68.76791 -3.25946 -1.77585 1.000 76.55503 639 GLY A O 1
ATOM 5095 N N . TYR A 1 640 ? -69.45230 -3.90768 -3.82388 1.000 73.69252 640 TYR A N 1
ATOM 5096 C CA . TYR A 1 640 ? -68.99881 -2.69520 -4.49148 1.000 72.50794 640 TYR A CA 1
ATOM 5097 C C . TYR A 1 640 ? -70.06424 -2.18900 -5.45415 1.000 70.95922 640 TYR A C 1
ATOM 5098 O O . TYR A 1 640 ? -70.94230 -2.93377 -5.89657 1.000 73.92592 640 TYR A O 1
ATOM 5107 N N . PHE A 1 641 ? -69.96976 -0.90119 -5.77219 1.000 73.27165 641 PHE A N 1
ATOM 5108 C CA . PHE A 1 641 ? -70.73489 -0.29771 -6.85223 1.000 70.92289 641 PHE A CA 1
ATOM 5109 C C . PHE A 1 641 ? -69.95740 -0.42212 -8.15712 1.000 69.34237 641 PHE A C 1
ATOM 5110 O O . PHE A 1 641 ? -68.72692 -0.50513 -8.15972 1.000 73.65178 641 PHE A O 1
ATOM 5118 N N . TYR A 1 642 ? -70.68238 -0.42997 -9.27332 1.000 71.18874 642 TYR A N 1
ATOM 5119 C CA . TYR A 1 642 ? -70.02869 -0.51357 -10.57069 1.000 71.18195 642 TYR A CA 1
ATOM 5120 C C . TYR A 1 642 ? -70.82236 0.27190 -11.60316 1.000 71.61045 642 TYR A C 1
ATOM 5121 O O . TYR A 1 642 ? -72.05408 0.32077 -11.55809 1.000 70.22430 642 TYR A O 1
ATOM 5130 N N . TYR A 1 643 ? -70.09511 0.88535 -12.53637 1.000 71.06315 643 TYR A N 1
ATOM 5131 C CA . TYR A 1 643 ? -70.68043 1.60020 -13.66912 1.000 73.76342 643 TYR A CA 1
ATOM 5132 C C . TYR A 1 643 ? -70.58267 0.68408 -14.88436 1.000 80.28043 643 TYR A C 1
ATOM 5133 O O . TYR A 1 643 ? -69.51692 0.55147 -15.49091 1.000 83.15713 643 TYR A O 1
ATOM 5142 N N . SER A 1 644 ? -71.69756 0.05083 -15.23752 1.000 78.86806 644 SER A N 1
ATOM 5143 C CA . SER A 1 644 ? -71.69591 -0.96334 -16.27849 1.000 84.08379 644 SER A CA 1
ATOM 5144 C C . SER A 1 644 ? -71.72035 -0.32900 -17.66639 1.000 81.14899 644 SER A C 1
ATOM 5145 O O . SER A 1 644 ? -72.10318 0.83346 -17.82307 1.000 78.98804 644 SER A O 1
ATOM 5148 N N . PRO A 1 645 ? -71.30669 -1.07763 -18.69508 1.000 85.98131 645 PRO A N 1
ATOM 5149 C CA . PRO A 1 645 ? -71.35267 -0.53838 -20.06597 1.000 84.10720 645 PRO A CA 1
ATOM 5150 C C . PRO A 1 645 ? -72.73096 -0.07859 -20.50669 1.000 80.09210 645 PRO A C 1
ATOM 5151 O O . PRO A 1 645 ? -72.82911 0.69279 -21.46897 1.000 81.04466 645 PRO A O 1
ATOM 5155 N N . THR A 1 646 ? -73.79688 -0.52278 -19.84130 1.000 80.91939 646 THR A N 1
ATOM 5156 C CA . THR A 1 646 ? -75.14705 -0.08714 -20.17821 1.000 77.11421 646 THR A CA 1
ATOM 5157 C C . THR A 1 646 ? -75.43735 1.34480 -19.75090 1.000 75.49199 646 THR A C 1
ATOM 5158 O O . THR A 1 646 ? -76.56735 1.80519 -19.94376 1.000 76.87063 646 THR A O 1
ATOM 5162 N N . GLY A 1 647 ? -74.46629 2.05284 -19.17835 1.000 75.57142 647 GLY A N 1
ATOM 5163 C CA . GLY A 1 647 ? -74.69676 3.39514 -18.69011 1.000 75.94280 647 GLY A CA 1
ATOM 5164 C C . GLY A 1 647 ? -75.42604 3.47784 -17.37002 1.000 76.86875 647 GLY A C 1
ATOM 5165 O O . GLY A 1 647 ? -75.87659 4.56720 -16.99608 1.000 73.88417 647 GLY A O 1
ATOM 5166 N N . THR A 1 648 ? -75.55572 2.36684 -16.65088 1.000 76.41044 648 THR A N 1
ATOM 5167 C CA . THR A 1 648 ? -76.26574 2.32511 -15.38382 1.000 73.76133 648 THR A CA 1
ATOM 5168 C C . THR A 1 648 ? -75.32811 1.87169 -14.27249 1.000 76.98990 648 THR A C 1
ATOM 5169 O O . THR A 1 648 ? -74.25728 1.30790 -14.51939 1.000 72.43709 648 THR A O 1
ATOM 5173 N N . PHE A 1 649 ? -75.75209 2.12014 -13.03745 1.000 75.65274 649 PHE A N 1
ATOM 5174 C CA . PHE A 1 649 ? -74.97437 1.79246 -11.85182 1.000 70.69135 649 PHE A CA 1
ATOM 5175 C C . PHE A 1 649 ? -75.59635 0.59664 -11.14797 1.000 67.65914 649 PHE A C 1
ATOM 5176 O O . PHE A 1 649 ? -76.79582 0.59821 -10.85318 1.000 73.27610 649 PHE A O 1
ATOM 5184 N N . GLY A 1 650 ? -74.77701 -0.41953 -10.87980 1.000 70.20612 650 GLY A N 1
ATOM 5185 C CA . GLY A 1 650 ? -75.20962 -1.60720 -10.18319 1.000 68.10206 650 GLY A CA 1
ATOM 5186 C C . GLY A 1 650 ? -74.41871 -1.83286 -8.90506 1.000 72.76775 650 GLY A C 1
ATOM 5187 O O . GLY A 1 650 ? -73.53586 -1.05214 -8.53680 1.000 71.89697 650 GLY A O 1
ATOM 5188 N N . TYR A 1 651 ? -74.76215 -2.92858 -8.23201 1.000 71.48516 651 TYR A N 1
ATOM 5189 C CA . TYR A 1 651 ? -74.12122 -3.32303 -6.98745 1.000 72.63817 651 TYR A CA 1
ATOM 5190 C C . TYR A 1 651 ? -74.02794 -4.83947 -6.95238 1.000 73.42888 651 TYR A C 1
ATOM 5191 O O . TYR A 1 651 ? -74.96590 -5.53373 -7.35210 1.000 72.57193 651 TYR A O 1
ATOM 5200 N N . ALA A 1 652 ? -72.89446 -5.34917 -6.47718 1.000 76.63039 652 ALA A N 1
ATOM 5201 C CA . ALA A 1 652 ? -72.65924 -6.78384 -6.43022 1.000 80.40704 652 ALA A CA 1
ATOM 5202 C C . ALA A 1 652 ? -72.03232 -7.15672 -5.09713 1.000 84.27558 652 ALA A C 1
ATOM 5203 O O . ALA A 1 652 ? -71.23045 -6.39809 -4.54624 1.000 88.24702 652 ALA A O 1
ATOM 5205 N N . ASN A 1 653 ? -72.40634 -8.32998 -4.58307 1.000 91.34371 653 ASN A N 1
ATOM 5206 C CA . ASN A 1 653 ? -71.84413 -8.79895 -3.32133 1.000 90.58934 653 ASN A CA 1
ATOM 5207 C C . ASN A 1 653 ? -70.40163 -9.24637 -3.50346 1.000 93.26997 653 ASN A C 1
ATOM 5208 O O . ASN A 1 653 ? -69.51757 -8.85981 -2.73078 1.000 97.79700 653 ASN A O 1
ATOM 5213 N N . SER A 1 654 ? -70.14686 -10.06523 -4.51761 1.000 100.50843 654 SER A N 1
ATOM 5214 C CA . SER A 1 654 ? -68.80881 -10.53142 -4.83752 1.000 107.05594 654 SER A CA 1
ATOM 5215 C C . SER A 1 654 ? -68.32306 -9.87302 -6.12106 1.000 113.02448 654 SER A C 1
ATOM 5216 O O . SER A 1 654 ? -69.11093 -9.39201 -6.94056 1.000 112.05341 654 SER A O 1
ATOM 5219 N N . GLN A 1 655 ? -67.00014 -9.86292 -6.28467 1.000 112.31164 655 GLN A N 1
ATOM 5220 C CA . GLN A 1 655 ? -66.38833 -9.26487 -7.46371 1.000 111.72005 655 GLN A CA 1
ATOM 5221 C C . GLN A 1 655 ? -66.72057 -10.03124 -8.73745 1.000 104.62206 655 GLN A C 1
ATOM 5222 O O . GLN A 1 655 ? -66.63264 -9.46072 -9.83028 1.000 95.88527 655 GLN A O 1
ATOM 5228 N N . TRP A 1 656 ? -67.10625 -11.30386 -8.62187 1.000 106.65243 656 TRP A N 1
ATOM 5229 C CA . TRP A 1 656 ? -67.44139 -12.09538 -9.79970 1.000 106.23456 656 TRP A CA 1
ATOM 5230 C C . TRP A 1 656 ? -68.81782 -11.74780 -10.35484 1.000 102.08793 656 TRP A C 1
ATOM 5231 O O . TRP A 1 656 ? -69.07066 -11.96091 -11.54655 1.000 93.13567 656 TRP A O 1
ATOM 5242 N N . ASP A 1 657 ? -69.71406 -11.21782 -9.51872 1.000 102.08808 657 ASP A N 1
ATOM 5243 C CA . ASP A 1 657 ? -71.02682 -10.78734 -9.98406 1.000 94.30519 657 ASP A CA 1
ATOM 5244 C C . ASP A 1 657 ? -70.97777 -9.47836 -10.76010 1.000 85.34396 657 ASP A C 1
ATOM 5245 O O . ASP A 1 657 ? -71.99803 -9.08127 -11.33271 1.000 85.00345 657 ASP A O 1
ATOM 5250 N N . ILE A 1 658 ? -69.83342 -8.80790 -10.79324 1.000 87.54793 658 ILE A N 1
ATOM 5251 C CA . ILE A 1 658 ? -69.71945 -7.52396 -11.48824 1.000 83.40708 658 ILE A CA 1
ATOM 5252 C C . ILE A 1 658 ? -69.52447 -7.78626 -12.97973 1.000 81.03794 658 ILE A C 1
ATOM 5253 O O . ILE A 1 658 ? -68.64849 -8.58083 -13.34881 1.000 83.89618 658 ILE A O 1
ATOM 5258 N N . PRO A 1 659 ? -70.30388 -7.15233 -13.85312 1.000 80.78854 659 PRO A N 1
ATOM 5259 C CA . PRO A 1 659 ? -70.22260 -7.47114 -15.28328 1.000 80.55736 659 PRO A CA 1
ATOM 5260 C C . PRO A 1 659 ? -68.89738 -7.03877 -15.89160 1.000 76.17058 659 PRO A C 1
ATOM 5261 O O . PRO A 1 659 ? -68.17090 -6.20031 -15.35398 1.000 78.06397 659 PRO A O 1
ATOM 5265 N N . LEU A 1 660 ? -68.59314 -7.63382 -17.04212 1.000 77.89696 660 LEU A N 1
ATOM 5266 C CA . LEU A 1 660 ? -67.37624 -7.29483 -17.76159 1.000 78.15255 660 LEU A CA 1
ATOM 5267 C C . LEU A 1 660 ? -67.48100 -5.89636 -18.35365 1.000 83.44468 660 LEU A C 1
ATOM 5268 O O . LEU A 1 660 ? -68.57355 -5.39854 -18.63907 1.000 87.71838 660 LEU A O 1
ATOM 5273 N N . ASN A 1 661 ? -66.32181 -5.25782 -18.52305 1.000 84.86911 661 ASN A N 1
ATOM 5274 C CA . ASN A 1 661 ? -66.18719 -3.88306 -18.99784 1.000 88.45287 661 ASN A CA 1
ATOM 5275 C C . ASN A 1 661 ? -66.86695 -2.87704 -18.07186 1.000 88.46484 661 ASN A C 1
ATOM 5276 O O . ASN A 1 661 ? -66.93062 -1.68340 -18.39668 1.000 91.10761 661 ASN A O 1
ATOM 5281 N N . SER A 1 662 ? -67.37230 -3.32099 -16.92167 1.000 87.43636 662 SER A N 1
ATOM 5282 C CA . SER A 1 662 ? -67.89072 -2.37713 -15.94701 1.000 87.48205 662 SER A CA 1
ATOM 5283 C C . SER A 1 662 ? -66.73325 -1.76111 -15.17760 1.000 81.40390 662 SER A C 1
ATOM 5284 O O . SER A 1 662 ? -65.63097 -2.29836 -15.14118 1.000 80.56848 662 SER A O 1
ATOM 5287 N N . ILE A 1 663 ? -67.00557 -0.63640 -14.53273 1.000 83.45692 663 ILE A N 1
ATOM 5288 C CA . ILE A 1 663 ? -65.98312 0.17197 -13.88640 1.000 80.11737 663 ILE A CA 1
ATOM 5289 C C . ILE A 1 663 ? -66.30249 0.23469 -12.40584 1.000 75.22602 663 ILE A C 1
ATOM 5290 O O . ILE A 1 663 ? -67.37248 0.71012 -12.00743 1.000 72.75323 663 ILE A O 1
ATOM 5295 N N . ILE A 1 664 ? -65.36788 -0.23630 -11.60448 1.000 76.09642 664 ILE A N 1
ATOM 5296 C CA . ILE A 1 664 ? -65.63494 -0.67989 -10.25168 1.000 72.34189 664 ILE A CA 1
ATOM 5297 C C . ILE A 1 664 ? -65.21351 0.44530 -9.32368 1.000 74.18771 664 ILE A C 1
ATOM 5298 O O . ILE A 1 664 ? -64.03099 0.78291 -9.25975 1.000 73.14302 664 ILE A O 1
ATOM 5303 N N . ILE A 1 665 ? -66.17313 1.05831 -8.64107 1.000 68.38421 665 ILE A N 1
ATOM 5304 C CA . ILE A 1 665 ? -65.82648 2.12540 -7.70325 1.000 69.62509 665 ILE A CA 1
ATOM 5305 C C . ILE A 1 665 ? -64.98291 1.51780 -6.58657 1.000 73.15085 665 ILE A C 1
ATOM 5306 O O . ILE A 1 665 ? -65.48093 0.66606 -5.83413 1.000 72.43909 665 ILE A O 1
ATOM 5311 N N . PRO A 1 666 ? -63.70006 1.89865 -6.44789 1.000 74.41921 666 PRO A N 1
ATOM 5312 C CA . PRO A 1 666 ? -62.84782 1.25666 -5.43574 1.000 71.16657 666 PRO A CA 1
ATOM 5313 C C . PRO A 1 666 ? -63.23192 1.64668 -4.01790 1.000 71.53348 666 PRO A C 1
ATOM 5314 O O . PRO A 1 666 ? -62.41818 2.19211 -3.26586 1.000 68.43991 666 PRO A O 1
ATOM 5318 N N . LEU A 1 667 ? -64.47736 1.36318 -3.64592 1.000 71.65378 667 LEU A N 1
ATOM 5319 C CA . LEU A 1 667 ? -64.99073 1.66443 -2.31637 1.000 69.13434 667 LEU A CA 1
ATOM 5320 C C . LEU A 1 667 ? -65.83809 0.48814 -1.86692 1.000 68.97288 667 LEU A C 1
ATOM 5321 O O . LEU A 1 667 ? -66.87167 0.19999 -2.47845 1.000 67.92372 667 LEU A O 1
ATOM 5326 N N . ARG A 1 668 ? -65.40210 -0.19350 -0.81207 1.000 70.42639 668 ARG A N 1
ATOM 5327 C CA . ARG A 1 668 ? -66.16176 -1.31798 -0.28503 1.000 74.14297 668 ARG A CA 1
ATOM 5328 C C . ARG A 1 668 ? -67.36320 -0.79340 0.49028 1.000 74.09720 668 ARG A C 1
ATOM 5329 O O . ARG A 1 668 ? -67.20582 -0.09673 1.49914 1.000 73.89884 668 ARG A O 1
ATOM 5337 N N . ILE A 1 669 ? -68.55570 -1.12148 0.01410 1.000 73.88191 669 ILE A N 1
ATOM 5338 C CA . ILE A 1 669 ? -69.78461 -0.62985 0.64508 1.000 73.89245 669 ILE A CA 1
ATOM 5339 C C . ILE A 1 669 ? -70.01367 -1.38565 1.94985 1.000 76.23763 669 ILE A C 1
ATOM 5340 O O . ILE A 1 669 ? -69.87282 -2.62115 1.97900 1.000 75.93974 669 ILE A O 1
ATOM 5345 N N . PRO A 1 670 ? -70.34941 -0.70613 3.04358 1.000 77.24098 670 PRO A N 1
ATOM 5346 C CA . PRO A 1 670 ? -70.52627 -1.40371 4.31988 1.000 70.40005 670 PRO A CA 1
ATOM 5347 C C . PRO A 1 670 ? -71.76284 -2.28649 4.31600 1.000 72.77122 670 PRO A C 1
ATOM 5348 O O . PRO A 1 670 ? -72.70927 -2.08623 3.55178 1.000 80.02487 670 PRO A O 1
ATOM 5352 N N . SER A 1 671 ? -71.73791 -3.28214 5.19862 1.000 76.48246 671 SER A N 1
ATOM 5353 C CA . SER A 1 671 ? -72.82812 -4.23544 5.32112 1.000 71.17742 671 SER A CA 1
ATOM 5354 C C . SER A 1 671 ? -73.96577 -3.63588 6.14773 1.000 75.83197 671 SER A C 1
ATOM 5355 O O . SER A 1 671 ? -73.90670 -2.48870 6.59859 1.000 77.80607 671 SER A O 1
ATOM 5358 N N . GLU A 1 672 ? -75.02548 -4.42542 6.35055 1.000 74.99619 672 GLU A N 1
ATOM 5359 C CA . GLU A 1 672 ? -76.16319 -3.93932 7.12467 1.000 77.51331 672 GLU A CA 1
ATOM 5360 C C . GLU A 1 672 ? -75.79873 -3.73389 8.58990 1.000 76.51145 672 GLU A C 1
ATOM 5361 O O . GLU A 1 672 ? -76.32920 -2.82259 9.23740 1.000 79.82762 672 GLU A O 1
ATOM 5367 N N . LEU A 1 673 ? -74.89330 -4.55764 9.12445 1.000 76.25621 673 LEU A N 1
ATOM 5368 C CA . LEU A 1 673 ? -74.46558 -4.39206 10.50992 1.000 77.85709 673 LEU A CA 1
ATOM 5369 C C . LEU A 1 673 ? -73.88195 -3.00703 10.75540 1.000 73.57303 673 LEU A C 1
ATOM 5370 O O . LEU A 1 673 ? -74.06644 -2.43777 11.83757 1.000 72.77584 673 LEU A O 1
ATOM 5375 N N . TYR A 1 674 ? -73.18697 -2.44914 9.76243 1.000 71.60724 674 TYR A N 1
ATOM 5376 C CA . TYR A 1 674 ? -72.59971 -1.12149 9.90958 1.000 72.20771 674 TYR A CA 1
ATOM 5377 C C . TYR A 1 674 ? -73.66434 -0.08018 10.23219 1.000 71.97100 674 TYR A C 1
ATOM 5378 O O . TYR A 1 674 ? -73.51291 0.70796 11.17257 1.000 70.27064 674 TYR A O 1
ATOM 5387 N N . TYR A 1 675 ? -74.75924 -0.07096 9.46783 1.000 71.64126 675 TYR A N 1
ATOM 5388 C CA . TYR A 1 675 ? -75.77847 0.96065 9.62322 1.000 70.40250 675 TYR A CA 1
ATOM 5389 C C . TYR A 1 675 ? -76.53366 0.86200 10.94147 1.000 66.67629 675 TYR A C 1
ATOM 5390 O O . TYR A 1 675 ? -77.31320 1.76801 11.25741 1.000 62.93418 675 TYR A O 1
ATOM 5399 N N . SER A 1 676 ? -76.32865 -0.20395 11.71105 1.000 67.70363 676 SER A N 1
ATOM 5400 C CA . SER A 1 676 ? -76.93095 -0.33054 13.02891 1.000 71.45528 676 SER A CA 1
ATOM 5401 C C . SER A 1 676 ? -75.98289 0.06911 14.14823 1.000 66.59055 676 SER A C 1
ATOM 5402 O O . SER A 1 676 ? -76.40783 0.12805 15.30693 1.000 66.77079 676 SER A O 1
ATOM 5405 N N . THR A 1 677 ? -74.71998 0.34388 13.83449 1.000 65.06724 677 THR A N 1
ATOM 5406 C CA . THR A 1 677 ? -73.75803 0.68894 14.86520 1.000 66.76769 677 THR A CA 1
ATOM 5407 C C . THR A 1 677 ? -73.83377 2.17823 15.19041 1.000 65.49718 677 THR A C 1
ATOM 5408 O O . THR A 1 677 ? -74.42973 2.97872 14.46284 1.000 58.48349 677 THR A O 1
ATOM 5412 N N . MET A 1 678 ? -73.20185 2.54265 16.30774 1.000 62.94352 678 MET A N 1
ATOM 5413 C CA . MET A 1 678 ? -73.31872 3.90137 16.82405 1.000 59.48709 678 MET A CA 1
ATOM 5414 C C . MET A 1 678 ? -72.70063 4.92065 15.87672 1.000 63.00680 678 MET A C 1
ATOM 5415 O O . MET A 1 678 ? -73.21918 6.03388 15.73338 1.000 64.06411 678 MET A O 1
ATOM 5420 N N . GLU A 1 679 ? -71.59041 4.56435 15.22412 1.000 64.05418 679 GLU A N 1
ATOM 5421 C CA . GLU A 1 679 ? -70.94090 5.50465 14.31536 1.000 59.80845 679 GLU A CA 1
ATOM 5422 C C . GLU A 1 679 ? -71.85021 5.86380 13.14699 1.000 57.42593 679 GLU A C 1
ATOM 5423 O O . GLU A 1 679 ? -71.92293 7.03046 12.74459 1.000 55.91566 679 GLU A O 1
ATOM 5429 N N . ALA A 1 680 ? -72.55172 4.87505 12.58888 1.000 64.74711 680 ALA A N 1
ATOM 5430 C CA . ALA A 1 680 ? -73.50301 5.15623 11.51833 1.000 65.26758 680 ALA A CA 1
ATOM 5431 C C . ALA A 1 680 ? -74.67364 5.98339 12.03023 1.000 60.13965 680 ALA A C 1
ATOM 5432 O O . ALA A 1 680 ? -75.05879 6.98231 11.41027 1.000 53.94576 680 ALA A O 1
ATOM 5434 N N . LYS A 1 681 ? -75.25156 5.57941 13.16623 1.000 58.50450 681 LYS A N 1
ATOM 5435 C CA . LYS A 1 681 ? -76.39485 6.30072 13.71700 1.000 61.87730 681 LYS A CA 1
ATOM 5436 C C . LYS A 1 681 ? -76.04268 7.74275 14.04519 1.000 62.71260 681 LYS A C 1
ATOM 5437 O O . LYS A 1 681 ? -76.90618 8.62436 13.96580 1.000 61.87067 681 LYS A O 1
ATOM 5443 N N . LEU A 1 682 ? -74.78416 8.00330 14.40128 1.000 63.28138 682 LEU A N 1
ATOM 5444 C CA . LEU A 1 682 ? -74.35465 9.33501 14.81375 1.000 57.52131 682 LEU A CA 1
ATOM 5445 C C . LEU A 1 682 ? -73.97730 10.20499 13.61725 1.000 60.89126 682 LEU A C 1
ATOM 5446 O O . LEU A 1 682 ? -74.54368 11.28450 13.42440 1.000 61.47864 682 LEU A O 1
ATOM 5451 N N . HIS A 1 683 ? -73.02033 9.75231 12.80821 1.000 59.85899 683 HIS A N 1
ATOM 5452 C CA . HIS A 1 683 ? -72.51465 10.60339 11.73860 1.000 62.15473 683 HIS A CA 1
ATOM 5453 C C . HIS A 1 683 ? -73.33872 10.50236 10.46172 1.000 59.77159 683 HIS A C 1
ATOM 5454 O O . HIS A 1 683 ? -73.60391 11.52252 9.81785 1.000 63.94482 683 HIS A O 1
ATOM 5461 N N . LEU A 1 684 ? -73.75348 9.30065 10.07226 1.000 61.90369 684 LEU A N 1
ATOM 5462 C CA . LEU A 1 684 ? -74.44779 9.14963 8.79943 1.000 61.57122 684 LEU A CA 1
ATOM 5463 C C . LEU A 1 684 ? -75.95628 9.33485 8.90652 1.000 58.26164 684 LEU A C 1
ATOM 5464 O O . LEU A 1 684 ? -76.59063 9.71921 7.91833 1.000 60.84066 684 LEU A O 1
ATOM 5469 N N . PHE A 1 685 ? -76.54841 9.08872 10.07281 1.000 63.06985 685 PHE A N 1
ATOM 5470 C CA . PHE A 1 685 ? -77.95507 9.38743 10.30009 1.000 59.83768 685 PHE A CA 1
ATOM 5471 C C . PHE A 1 685 ? -78.14794 10.63589 11.14864 1.000 61.82862 685 PHE A C 1
ATOM 5472 O O . PHE A 1 685 ? -79.27929 10.93040 11.55254 1.000 61.56210 685 PHE A O 1
ATOM 5480 N N . ASP A 1 686 ? -77.06719 11.37456 11.41702 1.000 60.12163 686 ASP A N 1
ATOM 5481 C CA . ASP A 1 686 ? -77.10698 12.64309 12.14892 1.000 59.34977 686 ASP A CA 1
ATOM 5482 C C . ASP A 1 686 ? -77.72731 12.49076 13.53622 1.000 61.00423 686 ASP A C 1
ATOM 5483 O O . ASP A 1 686 ? -78.35223 13.41953 14.05498 1.000 61.47740 686 ASP A O 1
ATOM 5488 N N . GLY A 1 687 ? -77.55175 11.32430 14.15285 1.000 61.30184 687 GLY A N 1
ATOM 5489 C CA . GLY A 1 687 ? -78.09098 11.08415 15.47489 1.000 62.15496 687 GLY A CA 1
ATOM 5490 C C . GLY A 1 687 ? -79.53725 10.65038 15.51313 1.000 60.67032 687 GLY A C 1
ATOM 5491 O O . GLY A 1 687 ? -80.10983 10.56477 16.60544 1.000 65.18458 687 GLY A O 1
ATOM 5492 N N . SER A 1 688 ? -80.15008 10.38250 14.36290 1.000 60.88283 688 SER A N 1
ATOM 5493 C CA . SER A 1 688 ? -81.53076 9.92377 14.34340 1.000 66.99707 688 SER A CA 1
ATOM 5494 C C . SER A 1 688 ? -81.63877 8.53453 14.95993 1.000 63.31434 688 SER A C 1
ATOM 5495 O O . SER A 1 688 ? -80.73914 7.70035 14.83241 1.000 64.20548 688 SER A O 1
ATOM 5498 N N . GLY A 1 689 ? -82.75599 8.29275 15.63993 1.000 60.46404 689 GLY A N 1
ATOM 5499 C CA . GLY A 1 689 ? -82.97864 7.02818 16.30490 1.000 65.41945 689 GLY A CA 1
ATOM 5500 C C . GLY A 1 689 ? -82.36899 6.90877 17.68327 1.000 68.09766 689 GLY A C 1
ATOM 5501 O O . GLY A 1 689 ? -82.56496 5.87804 18.34019 1.000 72.23624 689 GLY A O 1
ATOM 5502 N N . LEU A 1 690 ? -81.63914 7.91959 18.14423 1.000 67.27772 690 LEU A N 1
ATOM 5503 C CA . LEU A 1 690 ? -81.01900 7.90362 19.46040 1.000 67.24550 690 LEU A CA 1
ATOM 5504 C C . LEU A 1 690 ? -81.80893 8.78533 20.41734 1.000 65.55375 690 LEU A C 1
ATOM 5505 O O . LEU A 1 690 ? -82.24254 9.88201 20.05520 1.000 63.47532 690 LEU A O 1
ATOM 5510 N N . SER A 1 691 ? -81.99413 8.29922 21.64168 1.000 64.68440 691 SER A N 1
ATOM 5511 C CA . SER A 1 691 ? -82.78281 9.00838 22.63678 1.000 63.97430 691 SER A CA 1
ATOM 5512 C C . SER A 1 691 ? -81.93513 9.77290 23.64402 1.000 67.96325 691 SER A C 1
ATOM 5513 O O . SER A 1 691 ? -82.47688 10.61256 24.37111 1.000 68.38668 691 SER A O 1
ATOM 5516 N N . HIS A 1 692 ? -80.62746 9.51676 23.69916 1.000 70.37883 692 HIS A N 1
ATOM 5517 C CA . HIS A 1 692 ? -79.75510 10.13409 24.69068 1.000 65.43628 692 HIS A CA 1
ATOM 5518 C C . HIS A 1 692 ? -78.67522 11.01236 24.07104 1.000 71.36960 692 HIS A C 1
ATOM 5519 O O . HIS A 1 692 ? -77.71115 11.36735 24.76100 1.000 69.48587 692 HIS A O 1
ATOM 5526 N N . TYR A 1 693 ? -78.79898 11.36772 22.79375 1.000 67.95783 693 TYR A N 1
ATOM 5527 C CA . TYR A 1 693 ? -77.76978 12.13824 22.10900 1.000 60.32412 693 TYR A CA 1
ATOM 5528 C C . TYR A 1 693 ? -78.42092 13.11750 21.14680 1.000 62.39847 693 TYR A C 1
ATOM 5529 O O . TYR A 1 693 ? -79.34460 12.75424 20.41161 1.000 65.03193 693 TYR A O 1
ATOM 5538 N N . ARG A 1 694 ? -77.93615 14.35528 21.15839 1.000 60.68706 694 ARG A N 1
ATOM 5539 C CA . ARG A 1 694 ? -78.39643 15.39670 20.25289 1.000 62.47294 694 ARG A CA 1
ATOM 5540 C C . ARG A 1 694 ? -77.18869 16.07137 19.62354 1.000 63.29643 694 ARG A C 1
ATOM 5541 O O . ARG A 1 694 ? -76.16122 16.26178 20.28216 1.000 61.69975 694 ARG A O 1
ATOM 5549 N N . MET A 1 695 ? -77.30736 16.42176 18.34676 1.000 60.66849 695 MET A N 1
ATOM 5550 C CA . MET A 1 695 ? -76.24427 17.15897 17.68372 1.000 58.88642 695 MET A CA 1
ATOM 5551 C C . MET A 1 695 ? -76.30568 18.61636 18.11692 1.000 60.10857 695 MET A C 1
ATOM 5552 O O . MET A 1 695 ? -77.37060 19.24005 18.07700 1.000 64.01138 695 MET A O 1
ATOM 5557 N N . ILE A 1 696 ? -75.16764 19.15129 18.54984 1.000 61.50474 696 ILE A N 1
ATOM 5558 C CA . ILE A 1 696 ? -75.09971 20.52671 19.02045 1.000 60.28884 696 ILE A CA 1
ATOM 5559 C C . ILE A 1 696 ? -74.27344 21.42024 18.10621 1.000 60.49790 696 ILE A C 1
ATOM 5560 O O . ILE A 1 696 ? -74.45552 22.64728 18.14310 1.000 57.83729 696 ILE A O 1
ATOM 5565 N N . TYR A 1 697 ? -73.39045 20.85649 17.28396 1.000 62.46110 697 TYR A N 1
ATOM 5566 C CA . TYR A 1 697 ? -72.54110 21.64342 16.40200 1.000 54.66135 697 TYR A CA 1
ATOM 5567 C C . TYR A 1 697 ? -71.94979 20.72575 15.34281 1.000 55.52774 697 TYR A C 1
ATOM 5568 O O . TYR A 1 697 ? -71.56032 19.59317 15.64215 1.000 58.21396 697 TYR A O 1
ATOM 5577 N N . GLU A 1 698 ? -71.88527 21.22229 14.11032 1.000 53.17173 698 GLU A N 1
ATOM 5578 C CA . GLU A 1 698 ? -71.20199 20.53459 13.02728 1.000 56.95877 698 GLU A CA 1
ATOM 5579 C C . GLU A 1 698 ? -70.36351 21.54281 12.25757 1.000 61.29564 698 GLU A C 1
ATOM 5580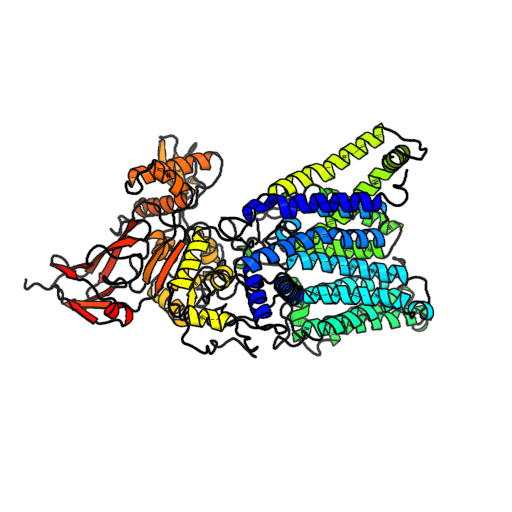 O O . GLU A 1 698 ? -70.74161 22.70825 12.11174 1.000 59.54658 698 GLU A O 1
ATOM 5586 N N . SER A 1 699 ? -69.20723 21.08705 11.78524 1.000 63.94053 699 SER A N 1
ATOM 5587 C CA . SER A 1 699 ? -68.27970 21.95589 11.08127 1.000 63.56457 699 SER A CA 1
ATOM 5588 C C . SER A 1 699 ? -68.71305 22.12664 9.62767 1.000 66.48066 699 SER A C 1
ATOM 5589 O O . SER A 1 699 ? -69.76474 21.64237 9.19822 1.000 66.51922 699 SER A O 1
ATOM 5592 N N . ASP A 1 700 ? -67.88399 22.82596 8.85765 1.000 68.81579 700 ASP A N 1
ATOM 5593 C CA . ASP A 1 700 ? -68.13931 23.00477 7.43948 1.000 70.12370 700 ASP A CA 1
ATOM 5594 C C . ASP A 1 700 ? -68.03133 21.66649 6.70743 1.000 68.66463 700 ASP A C 1
ATOM 5595 O O . ASP A 1 700 ? -67.53897 20.66663 7.24060 1.000 66.41144 700 ASP A O 1
ATOM 5600 N N . TYR A 1 701 ? -68.50657 21.65939 5.46241 1.000 70.33227 701 TYR A N 1
ATOM 5601 C CA . TYR A 1 701 ? -68.46210 20.47380 4.62546 1.000 65.87509 701 TYR A CA 1
ATOM 5602 C C . TYR A 1 701 ? -67.01667 20.09983 4.30841 1.000 64.41893 701 TYR A C 1
ATOM 5603 O O . TYR A 1 701 ? -66.09358 20.88761 4.52847 1.000 62.51562 701 TYR A O 1
ATOM 5612 N N . PRO A 1 702 ? -66.78540 18.88715 3.80562 1.000 67.17373 702 PRO A N 1
ATOM 5613 C CA . PRO A 1 702 ? -65.50706 18.60484 3.14711 1.000 62.87602 702 PRO A CA 1
ATOM 5614 C C . PRO A 1 702 ? -65.24743 19.62352 2.04522 1.000 67.03450 702 PRO A C 1
ATOM 5615 O O . PRO A 1 702 ? -66.17238 20.09420 1.37941 1.000 71.23393 702 PRO A O 1
ATOM 5619 N N . ALA A 1 703 ? -63.96920 19.96778 1.86478 1.000 68.60151 703 ALA A N 1
ATOM 5620 C CA . ALA A 1 703 ? -63.61394 21.06142 0.96437 1.000 67.37474 703 ALA A CA 1
ATOM 5621 C C . ALA A 1 703 ? -64.13314 20.82038 -0.44835 1.000 68.48700 703 ALA A C 1
ATOM 5622 O O . ALA A 1 703 ? -64.56118 21.76164 -1.12728 1.000 66.40802 703 ALA A O 1
ATOM 5624 N N . GLU A 1 704 ? -64.11196 19.56596 -0.90554 1.000 64.02311 704 GLU A N 1
ATOM 5625 C CA . GLU A 1 704 ? -64.54779 19.26516 -2.26622 1.000 67.32777 704 GLU A CA 1
ATOM 5626 C C . GLU A 1 704 ? -66.02427 19.59294 -2.45733 1.000 70.45671 704 GLU A C 1
ATOM 5627 O O . GLU A 1 704 ? -66.41184 20.21195 -3.45561 1.000 67.50593 704 GLU A O 1
ATOM 5633 N N . TRP A 1 705 ? -66.86569 19.19409 -1.50253 1.000 69.34744 705 TRP A N 1
ATOM 5634 C CA . TRP A 1 705 ? -68.29386 19.44872 -1.63553 1.000 66.67017 705 TRP A CA 1
ATOM 5635 C C . TRP A 1 705 ? -68.64375 20.90625 -1.36459 1.000 69.40901 705 TRP A C 1
ATOM 5636 O O . TRP A 1 705 ? -69.59675 21.42831 -1.95578 1.000 67.43525 705 TRP A O 1
ATOM 5647 N N . LYS A 1 706 ? -67.89526 21.57475 -0.48284 1.000 74.11259 706 LYS A N 1
ATOM 5648 C CA . LYS A 1 706 ? -68.04573 23.01853 -0.33627 1.000 74.56703 706 LYS A CA 1
ATOM 5649 C C . LYS A 1 706 ? -67.81803 23.71224 -1.67156 1.000 75.19690 706 LYS A C 1
ATOM 5650 O O . LYS A 1 706 ? -68.50328 24.68753 -2.00304 1.000 87.13271 706 LYS A O 1
ATOM 5656 N N . SER A 1 707 ? -66.87059 23.19685 -2.46238 1.000 70.00736 707 SER A N 1
ATOM 5657 C CA . SER A 1 707 ? -66.65785 23.66696 -3.82540 1.000 66.72630 707 SER A CA 1
ATOM 5658 C C . SER A 1 707 ? -67.77733 23.21963 -4.74952 1.000 73.25331 707 SER A C 1
ATOM 5659 O O . SER A 1 707 ? -68.15282 23.96098 -5.66390 1.000 72.28586 707 SER A O 1
ATOM 5662 N N . TYR A 1 708 ? -68.31556 22.01680 -4.53035 1.000 73.71041 708 TYR A N 1
ATOM 5663 C CA . TYR A 1 708 ? -69.38072 21.51747 -5.39407 1.000 67.27417 708 TYR A CA 1
ATOM 5664 C C . TYR A 1 708 ? -70.63936 22.36064 -5.25604 1.000 72.08765 708 TYR A C 1
ATOM 5665 O O . TYR A 1 708 ? -71.35907 22.57720 -6.23816 1.000 74.89259 708 TYR A O 1
ATOM 5674 N N . SER A 1 709 ? -70.91026 22.85811 -4.04703 1.000 72.97458 709 SER A N 1
ATOM 5675 C CA . SER A 1 709 ? -72.15600 23.55889 -3.76065 1.000 74.43740 709 SER A CA 1
ATOM 5676 C C . SER A 1 709 ? -72.29709 24.87205 -4.51956 1.000 74.89696 709 SER A C 1
ATOM 5677 O O . SER A 1 709 ? -73.39043 25.44700 -4.52070 1.000 78.14353 709 SER A O 1
ATOM 5680 N N . SER A 1 710 ? -71.23265 25.36355 -5.15710 1.000 74.89351 710 SER A N 1
ATOM 5681 C CA . SER A 1 710 ? -71.35788 26.56523 -5.97275 1.000 77.09904 710 SER A CA 1
ATOM 5682 C C . SER A 1 710 ? -72.18738 26.32291 -7.22700 1.000 77.58238 710 SER A C 1
ATOM 5683 O O . SER A 1 710 ? -72.70918 27.28223 -7.80514 1.000 77.51965 710 SER A O 1
ATOM 5686 N N . GLN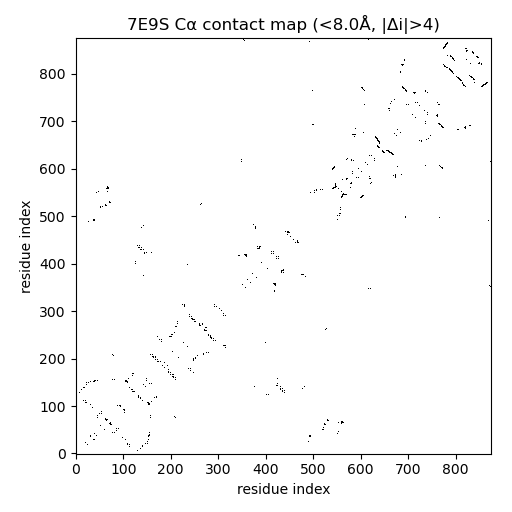 A 1 711 ? -72.32041 25.06660 -7.65845 1.000 76.05362 711 GLN A N 1
ATOM 5687 C CA . GLN A 1 711 ? -73.10151 24.73018 -8.83828 1.000 78.32581 711 GLN A CA 1
ATOM 5688 C C . GLN A 1 711 ? -74.02641 23.54008 -8.62602 1.000 78.05386 711 GLN A C 1
ATOM 5689 O O . GLN A 1 711 ? -74.72207 23.14407 -9.56777 1.000 83.27293 711 GLN A O 1
ATOM 5695 N N . VAL A 1 712 ? -74.05797 22.96230 -7.42821 1.000 74.82436 712 VAL A N 1
ATOM 5696 C CA . VAL A 1 712 ? -74.88691 21.80305 -7.12654 1.000 77.09943 712 VAL A CA 1
ATOM 5697 C C . VAL A 1 712 ? -75.84409 22.17060 -6.00194 1.000 77.31430 712 VAL A C 1
ATOM 5698 O O . VAL A 1 712 ? -75.44258 22.78222 -5.00550 1.000 76.95295 712 VAL A O 1
ATOM 5702 N N . ASN A 1 713 ? -77.11175 21.80393 -6.16908 1.000 71.50052 713 ASN A N 1
ATOM 5703 C CA . ASN A 1 713 ? -78.13521 22.05454 -5.15826 1.000 72.38516 713 ASN A CA 1
ATOM 5704 C C . ASN A 1 713 ? -78.06266 20.94590 -4.11490 1.000 74.41383 713 ASN A C 1
ATOM 5705 O O . ASN A 1 713 ? -78.54886 19.83489 -4.33594 1.000 78.00639 713 ASN A O 1
ATOM 5710 N N . LEU A 1 714 ? -77.45525 21.24514 -2.96476 1.000 70.30472 714 LEU A N 1
ATOM 5711 C CA . LEU A 1 714 ? -77.34507 20.26417 -1.88919 1.000 74.46237 714 LEU A CA 1
ATOM 5712 C C . LEU A 1 714 ? -78.67873 19.96858 -1.21939 1.000 70.85429 714 LEU A C 1
ATOM 5713 O O . LEU A 1 714 ? -78.72581 19.12509 -0.31559 1.000 72.34300 714 LEU A O 1
ATOM 5718 N N . ASN A 1 715 ? -79.74862 20.64671 -1.62518 1.000 72.70072 715 ASN A N 1
ATOM 5719 C CA . ASN A 1 715 ? -81.10425 20.29008 -1.24007 1.000 71.36320 715 ASN A CA 1
ATOM 5720 C C . ASN A 1 715 ? -81.80920 19.48513 -2.31991 1.000 75.60266 715 ASN A C 1
ATOM 5721 O O . ASN A 1 715 ? -82.99852 19.18162 -2.17883 1.000 81.16421 715 ASN A O 1
ATOM 5726 N N . ASN A 1 716 ? -81.10232 19.14071 -3.39225 1.000 75.82449 716 ASN A N 1
ATOM 5727 C CA . ASN A 1 716 ? -81.62675 18.33072 -4.48670 1.000 76.15920 716 ASN A CA 1
ATOM 5728 C C . ASN A 1 716 ? -80.92846 16.97532 -4.43641 1.000 73.84974 716 ASN A C 1
ATOM 5729 O O . ASN A 1 716 ? -79.76939 16.85022 -4.84188 1.000 71.57523 716 ASN A O 1
ATOM 5734 N N . GLU A 1 717 ? -81.64073 15.96096 -3.93672 1.000 74.01181 717 GLU A N 1
ATOM 5735 C CA . GLU A 1 717 ? -81.05639 14.62846 -3.81806 1.000 70.04612 717 GLU A CA 1
ATOM 5736 C C . GLU A 1 717 ? -80.57657 14.09822 -5.16282 1.000 69.92083 717 GLU A C 1
ATOM 5737 O O . GLU A 1 717 ? -79.59036 13.35547 -5.22103 1.000 73.17665 717 GLU A O 1
ATOM 5743 N N . SER A 1 718 ? -81.25291 14.46813 -6.25095 1.000 73.55011 718 SER A N 1
ATOM 5744 C CA . SER A 1 718 ? -80.84487 13.99128 -7.56733 1.000 74.73046 718 SER A CA 1
ATOM 5745 C C . SER A 1 718 ? -79.54629 14.65170 -8.01637 1.000 74.85022 718 SER A C 1
ATOM 5746 O O . SER A 1 718 ? -78.68064 13.99312 -8.60582 1.000 74.55868 718 SER A O 1
ATOM 5749 N N . GLN A 1 719 ? -79.38803 15.94991 -7.74079 1.000 73.55992 719 GLN A N 1
ATOM 5750 C CA . GLN A 1 719 ? -78.16686 16.64602 -8.13735 1.000 72.22115 719 GLN A CA 1
ATOM 5751 C C . GLN A 1 719 ? -76.96312 16.14585 -7.34853 1.000 66.71275 719 GLN A C 1
ATOM 5752 O O . GLN A 1 719 ? -75.89481 15.90783 -7.92429 1.000 71.07288 719 GLN A O 1
ATOM 5758 N N . VAL A 1 720 ? -77.11494 15.98644 -6.03016 1.000 67.46369 720 VAL A N 1
ATOM 5759 C CA . VAL A 1 720 ? -76.05995 15.37025 -5.22770 1.000 68.39872 720 VAL A CA 1
ATOM 5760 C C . VAL A 1 720 ? -75.70817 13.99133 -5.76937 1.000 70.36911 720 VAL A C 1
ATOM 5761 O O . VAL A 1 720 ? -74.52646 13.64890 -5.91335 1.000 69.88390 720 VAL A O 1
ATOM 5765 N N . LEU A 1 721 ? -76.72030 13.17040 -6.06352 1.000 67.42731 721 LEU A N 1
ATOM 5766 C CA . LEU A 1 721 ? -76.44121 11.80802 -6.50763 1.000 71.06838 721 LEU A CA 1
ATOM 5767 C C . LEU A 1 721 ? -75.64652 11.81027 -7.80568 1.000 71.18348 721 LEU A C 1
ATOM 5768 O O . LEU A 1 721 ? -74.64079 11.10355 -7.92725 1.000 71.33883 721 LEU A O 1
ATOM 5773 N N . GLN A 1 722 ? -76.07896 12.60947 -8.78636 1.000 69.36733 722 GLN A N 1
ATOM 5774 C CA . GLN A 1 722 ? -75.36215 12.67900 -10.05687 1.000 68.64438 722 GLN A CA 1
ATOM 5775 C C . GLN A 1 722 ? -73.93110 13.16153 -9.86043 1.000 67.64809 722 GLN A C 1
ATOM 5776 O O . GLN A 1 722 ? -73.00579 12.66737 -10.51496 1.000 64.45599 722 GLN A O 1
ATOM 5782 N N . THR A 1 723 ? -73.73009 14.12861 -8.96257 1.000 68.23512 723 THR A N 1
ATOM 5783 C CA . THR A 1 723 ? -72.38700 14.64401 -8.72073 1.000 66.92497 723 THR A CA 1
ATOM 5784 C C . THR A 1 723 ? -71.49822 13.58556 -8.07981 1.000 67.07044 723 THR A C 1
ATOM 5785 O O . THR A 1 723 ? -70.34809 13.39916 -8.49417 1.000 67.04147 723 THR A O 1
ATOM 5789 N N . ALA A 1 724 ? -72.01730 12.87560 -7.07529 1.000 67.89520 724 ALA A N 1
ATOM 5790 C CA . ALA A 1 724 ? -71.22543 11.84538 -6.41197 1.000 64.70637 724 ALA A CA 1
ATOM 5791 C C . ALA A 1 724 ? -70.89771 10.70016 -7.36119 1.000 65.05437 724 ALA A C 1
ATOM 5792 O O . ALA A 1 724 ? -69.77569 10.18147 -7.35075 1.000 73.55420 724 ALA A O 1
ATOM 5794 N N . LEU A 1 725 ? -71.86211 10.28977 -8.18745 1.000 66.19232 725 LEU A N 1
ATOM 5795 C CA . LEU A 1 725 ? -71.59843 9.22679 -9.15017 1.000 67.32221 725 LEU A CA 1
ATOM 5796 C C . LEU A 1 725 ? -70.64249 9.68685 -10.24261 1.000 69.84419 725 LEU A C 1
ATOM 5797 O O . LEU A 1 725 ? -69.83188 8.89035 -10.73146 1.000 69.49918 725 LEU A O 1
ATOM 5802 N N . TYR A 1 726 ? -70.71987 10.96088 -10.63391 1.000 65.70980 726 TYR A N 1
ATOM 5803 C CA . TYR A 1 726 ? -69.80630 11.48803 -11.64217 1.000 64.85924 726 TYR A CA 1
ATOM 5804 C C . TYR A 1 726 ? -68.37299 11.49771 -11.12720 1.000 69.21296 726 TYR A C 1
ATOM 5805 O O . TYR A 1 726 ? -67.44609 11.07746 -11.82904 1.000 70.71325 726 TYR A O 1
ATOM 5814 N N . GLU A 1 727 ? -68.17356 11.97051 -9.89583 1.000 65.88825 727 GLU A N 1
ATOM 5815 C CA . GLU A 1 727 ? -66.83379 11.99019 -9.32098 1.000 67.00610 727 GLU A CA 1
ATOM 5816 C C . GLU A 1 727 ? -66.29321 10.58169 -9.11921 1.000 68.65181 727 GLU A C 1
ATOM 5817 O O . GLU A 1 727 ? -65.11838 10.31448 -9.39885 1.000 67.54406 727 GLU A O 1
ATOM 5823 N N . ALA A 1 728 ? -67.13303 9.67022 -8.62188 1.000 67.11823 728 ALA A N 1
ATOM 5824 C CA . ALA A 1 728 ? -66.66370 8.32463 -8.30923 1.000 69.79704 728 ALA A CA 1
ATOM 5825 C C . ALA A 1 728 ? -66.15949 7.60774 -9.55525 1.000 74.54300 728 ALA A C 1
ATOM 5826 O O . ALA A 1 728 ? -65.13029 6.92473 -9.51045 1.000 76.46682 728 ALA A O 1
ATOM 5828 N N . VAL A 1 729 ? -66.86526 7.75536 -10.67878 1.000 70.00878 729 VAL A N 1
ATOM 5829 C CA . VAL A 1 729 ? -66.40901 7.14122 -11.92240 1.000 71.49260 729 VAL A CA 1
ATOM 5830 C C . VAL A 1 729 ? -65.15114 7.83489 -12.43136 1.000 75.60161 729 VAL A C 1
ATOM 5831 O O . VAL A 1 729 ? -64.20700 7.17955 -12.89051 1.000 75.15114 729 VAL A O 1
ATOM 5835 N N . MET A 1 730 ? -65.11588 9.16887 -12.35237 1.000 74.97455 730 MET A N 1
ATOM 5836 C CA . MET A 1 730 ? -63.95157 9.91815 -12.81632 1.000 73.35304 730 MET A CA 1
ATOM 5837 C C . MET A 1 730 ? -62.68431 9.48886 -12.08465 1.000 76.50659 730 MET A C 1
ATOM 5838 O O . MET A 1 730 ? -61.61328 9.38051 -12.69317 1.000 74.39950 730 MET A O 1
ATOM 5843 N N . ARG A 1 731 ? -62.78703 9.22900 -10.78187 1.000 78.05691 731 ARG A N 1
ATOM 5844 C CA . ARG A 1 731 ? -61.63620 8.79087 -10.00317 1.000 71.71104 731 ARG A CA 1
ATOM 5845 C C . ARG A 1 731 ? -61.44121 7.28133 -10.03450 1.000 76.17660 731 ARG A C 1
ATOM 5846 O O . ARG A 1 731 ? -60.30818 6.81196 -9.88116 1.000 81.45360 731 ARG A O 1
ATOM 5854 N N . ALA A 1 732 ? -62.51393 6.50565 -10.22112 1.000 77.77415 732 ALA A N 1
ATOM 5855 C CA . ALA A 1 732 ? -62.34578 5.07023 -10.42683 1.000 76.92766 732 ALA A CA 1
ATOM 5856 C C . ALA A 1 732 ? -61.62262 4.78351 -11.73337 1.000 79.25380 732 ALA A C 1
ATOM 5857 O O . ALA A 1 732 ? -60.90517 3.78219 -11.83814 1.000 81.69856 732 ALA A O 1
ATOM 5859 N N . ARG A 1 733 ? -61.80388 5.64896 -12.73449 1.000 79.57761 733 ARG A N 1
ATOM 5860 C CA . ARG A 1 733 ? -61.07365 5.51695 -13.98975 1.000 81.47845 733 ARG A CA 1
ATOM 5861 C C . ARG A 1 733 ? -59.56873 5.48074 -13.75901 1.000 85.39536 733 ARG A C 1
ATOM 5862 O O . ARG A 1 733 ? -58.83594 4.85113 -14.53060 1.000 88.61727 733 ARG A O 1
ATOM 5870 N N . TYR A 1 734 ? -59.09258 6.14367 -12.70471 1.000 87.28806 734 TYR A N 1
ATOM 5871 C CA . TYR A 1 734 ? -57.68236 6.16198 -12.34540 1.000 88.46264 734 TYR A CA 1
ATOM 5872 C C . TYR A 1 734 ? -57.37737 5.27289 -11.14499 1.000 83.99777 734 TYR A C 1
ATOM 5873 O O . TYR A 1 734 ? -56.30637 5.40067 -10.54305 1.000 81.70476 734 TYR A O 1
ATOM 5882 N N . GLY A 1 735 ? -58.29386 4.37698 -10.78637 1.000 84.56902 735 GLY A N 1
ATOM 5883 C CA . GLY A 1 735 ? -58.07064 3.49904 -9.64992 1.000 90.78726 735 GLY A CA 1
ATOM 5884 C C . GLY A 1 735 ? -57.95549 4.21990 -8.32643 1.000 82.63740 735 GLY A C 1
ATOM 5885 O O . GLY A 1 735 ? -57.23322 3.75930 -7.43590 1.000 84.84701 735 GLY A O 1
ATOM 5886 N N . VAL A 1 736 ? -58.64997 5.34356 -8.17138 1.000 79.86978 736 VAL A N 1
ATOM 5887 C CA . VAL A 1 736 ? -58.60760 6.14413 -6.95540 1.000 78.79978 736 VAL A CA 1
ATOM 5888 C C . VAL A 1 736 ? -60.00028 6.16917 -6.34003 1.000 76.92692 736 VAL A C 1
ATOM 5889 O O . VAL A 1 736 ? -61.00366 6.27610 -7.05390 1.000 74.40708 736 VAL A O 1
ATOM 5893 N N . SER A 1 737 ? -60.05707 6.06216 -5.01483 1.000 72.74322 737 SER A N 1
ATOM 5894 C CA . SER A 1 737 ? -61.32660 6.11791 -4.31246 1.000 69.71879 737 SER A CA 1
ATOM 5895 C C . SER A 1 737 ? -61.94983 7.50742 -4.44479 1.000 72.82601 737 SER A C 1
ATOM 5896 O O . SER A 1 737 ? -61.24117 8.49978 -4.63544 1.000 69.26911 737 SER A O 1
ATOM 5899 N N . PRO A 1 738 ? -63.27465 7.60411 -4.35597 1.000 72.65497 738 PRO A N 1
ATOM 5900 C CA . PRO A 1 738 ? -63.91694 8.92229 -4.34008 1.000 70.31395 738 PRO A CA 1
ATOM 5901 C C . PRO A 1 738 ? -63.56695 9.68618 -3.07166 1.000 65.75840 738 PRO A C 1
ATOM 5902 O O . PRO A 1 738 ? -63.10022 9.12107 -2.08062 1.000 64.78242 738 PRO A O 1
ATOM 5906 N N . THR A 1 739 ? -63.79908 10.99714 -3.11417 1.000 66.53790 739 THR A N 1
ATOM 5907 C CA . THR A 1 739 ? -63.49904 11.83467 -1.96177 1.000 65.00567 739 THR A CA 1
ATOM 5908 C C . THR A 1 739 ? -64.38983 11.45737 -0.78071 1.000 65.04891 739 THR A C 1
ATOM 5909 O O . THR A 1 739 ? -65.39934 10.76188 -0.92440 1.000 68.13516 739 THR A O 1
ATOM 5913 N N . MET A 1 740 ? -63.99957 11.92774 0.40650 1.000 62.73747 740 MET A N 1
ATOM 5914 C CA . MET A 1 740 ? -64.67555 11.49755 1.62732 1.000 64.88442 740 MET A CA 1
ATOM 5915 C C . MET A 1 740 ? -66.13666 11.92676 1.63163 1.000 68.56457 740 MET A C 1
ATOM 5916 O O . MET A 1 740 ? -67.03042 11.12113 1.91921 1.000 66.29929 740 MET A O 1
ATOM 5921 N N . GLY A 1 741 ? -66.40080 13.19536 1.30858 1.000 64.63593 741 GLY A N 1
ATOM 5922 C CA . GLY A 1 741 ? -67.77845 13.65326 1.22020 1.000 65.05277 741 GLY A CA 1
ATOM 5923 C C . GLY A 1 741 ? -68.60859 12.84866 0.23982 1.000 65.96459 741 GLY A C 1
ATOM 5924 O O . GLY A 1 741 ? -69.82042 12.69993 0.41995 1.000 65.22694 741 GLY A O 1
ATOM 5925 N N . THR A 1 742 ? -67.97157 12.31482 -0.80347 1.000 61.27482 742 THR A N 1
ATOM 5926 C CA . THR A 1 742 ? -68.67198 11.46360 -1.75618 1.000 65.94403 742 THR A CA 1
ATOM 5927 C C . THR A 1 742 ? -68.85382 10.05159 -1.21216 1.000 65.94157 742 THR A C 1
ATOM 5928 O O . THR A 1 742 ? -69.88142 9.41164 -1.46754 1.000 64.42567 742 THR A O 1
ATOM 5932 N N . GLN A 1 743 ? -67.86989 9.55230 -0.45957 1.000 66.64590 743 GLN A N 1
ATOM 5933 C CA . GLN A 1 743 ? -68.01725 8.24480 0.17072 1.000 65.27341 743 GLN A CA 1
ATOM 5934 C C . GLN A 1 743 ? -69.20646 8.22930 1.12245 1.000 64.13708 743 GLN A C 1
ATOM 5935 O O . GLN A 1 743 ? -69.93066 7.23042 1.20608 1.000 63.14910 743 GLN A O 1
ATOM 5941 N N . GLU A 1 744 ? -69.43216 9.33452 1.83953 1.000 59.67319 744 GLU A N 1
ATOM 5942 C CA . GLU A 1 744 ? -70.59879 9.41942 2.71232 1.000 64.38160 744 GLU A CA 1
ATOM 5943 C C . GLU A 1 744 ? -71.89376 9.39035 1.90840 1.000 63.80816 744 GLU A C 1
ATOM 5944 O O . GLU A 1 744 ? -72.84936 8.70113 2.28581 1.000 57.58290 744 GLU A O 1
ATOM 5950 N N . VAL A 1 745 ? -71.94244 10.13129 0.79801 1.000 61.60890 745 VAL A N 1
ATOM 5951 C CA . VAL A 1 745 ? -73.12892 10.12743 -0.05318 1.000 63.21060 745 VAL A CA 1
ATOM 5952 C C . VAL A 1 745 ? -73.35900 8.74199 -0.64218 1.000 66.12336 745 VAL A C 1
ATOM 5953 O O . VAL A 1 745 ? -74.49568 8.25405 -0.69465 1.000 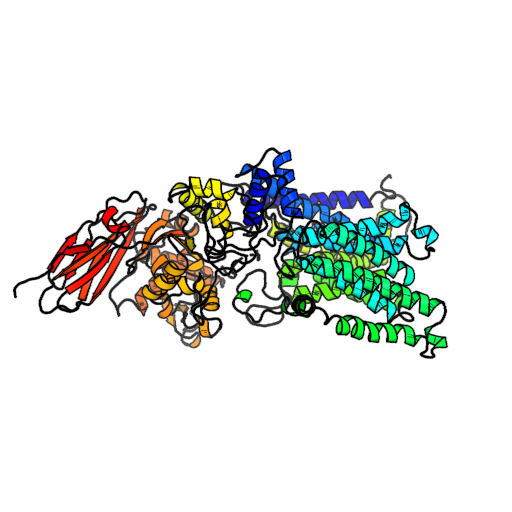61.62453 745 VAL A O 1
ATOM 5957 N N . LEU A 1 746 ? -72.28623 8.08175 -1.08669 1.000 63.51945 746 LEU A N 1
ATOM 5958 C CA . LEU A 1 746 ? -72.42788 6.73062 -1.62065 1.000 61.93976 746 LEU A CA 1
ATOM 5959 C C . LEU A 1 746 ? -72.88193 5.75735 -0.53982 1.000 64.52644 746 LEU A C 1
ATOM 5960 O O . LEU A 1 746 ? -73.67663 4.84893 -0.80747 1.000 63.93952 746 LEU A O 1
ATOM 5965 N N . TYR A 1 747 ? -72.39049 5.93443 0.68999 1.000 65.23204 747 TYR A N 1
ATOM 5966 C CA . TYR A 1 747 ? -72.86272 5.11590 1.80260 1.000 62.75558 747 TYR A CA 1
ATOM 5967 C C . TYR A 1 747 ? -74.36116 5.30192 2.02511 1.000 64.39459 747 TYR A C 1
ATOM 5968 O O . TYR A 1 747 ? -75.08168 4.33554 2.30404 1.000 62.56048 747 TYR A O 1
ATOM 5977 N N . LYS A 1 748 ? -74.84833 6.54050 1.90914 1.000 65.45842 748 LYS A N 1
ATOM 5978 C CA . LYS A 1 748 ? -76.26931 6.79959 2.12207 1.000 65.03220 748 LYS A CA 1
ATOM 5979 C C . LYS A 1 748 ? -77.10881 6.25773 0.97195 1.000 65.16968 748 LYS A C 1
ATOM 5980 O O . LYS A 1 748 ? -78.21196 5.74359 1.18941 1.000 68.96825 748 LYS A O 1
ATOM 5986 N N . TYR A 1 749 ? -76.60431 6.36911 -0.25874 1.000 64.45686 749 TYR A N 1
ATOM 5987 C CA . TYR A 1 749 ? -77.31345 5.81692 -1.40821 1.000 65.08757 749 TYR A CA 1
ATOM 5988 C C . TYR A 1 749 ? -77.44276 4.30369 -1.29989 1.000 68.84134 749 TYR A C 1
ATOM 5989 O O . TYR A 1 749 ? -78.49644 3.73851 -1.61362 1.000 70.25793 749 TYR A O 1
ATOM 5998 N N . ALA A 1 750 ? -76.38094 3.63030 -0.85256 1.000 64.49427 750 ALA A N 1
ATOM 5999 C CA . ALA A 1 750 ? -76.43076 2.17887 -0.72117 1.000 66.09995 750 ALA A CA 1
ATOM 6000 C C . ALA A 1 750 ? -77.44376 1.75294 0.33349 1.000 72.19272 750 ALA A C 1
ATOM 6001 O O . ALA A 1 750 ? -78.11950 0.72936 0.17641 1.000 73.26738 750 ALA A O 1
ATOM 6003 N N . TYR A 1 751 ? -77.56574 2.52383 1.41704 1.000 68.36312 751 TYR A N 1
ATOM 6004 C CA . TYR A 1 751 ? -78.55558 2.19278 2.43650 1.000 70.90225 751 TYR A CA 1
ATOM 6005 C C . TYR A 1 751 ? -79.97221 2.32014 1.89066 1.000 76.56856 751 TYR A C 1
ATOM 6006 O O . TYR A 1 751 ? -80.85129 1.52201 2.23766 1.000 71.12501 751 TYR A O 1
ATOM 6015 N N . THR A 1 752 ? -80.21274 3.31588 1.03370 1.000 72.96437 752 THR A N 1
ATOM 6016 C CA . THR A 1 752 ? -81.54857 3.51247 0.48584 1.000 73.78159 752 THR A CA 1
ATOM 6017 C C . THR A 1 752 ? -81.90502 2.46685 -0.56176 1.000 73.17961 752 THR A C 1
ATOM 6018 O O . THR A 1 752 ? -83.09278 2.20021 -0.77173 1.000 86.71975 752 THR A O 1
ATOM 6022 N N . GLN A 1 753 ? -80.91253 1.86207 -1.21238 1.000 71.28426 753 GLN A N 1
ATOM 6023 C CA . GLN A 1 753 ? -81.16196 0.86529 -2.24375 1.000 73.52454 753 GLN A CA 1
ATOM 6024 C C . GLN A 1 753 ? -81.09079 -0.56851 -1.73482 1.000 73.86639 753 GLN A C 1
ATOM 6025 O O . GLN A 1 753 ? -81.48380 -1.48398 -2.46557 1.000 71.86738 753 GLN A O 1
ATOM 6031 N N . LEU A 1 754 ? -80.61199 -0.79092 -0.51439 1.000 72.76431 754 LEU A N 1
ATOM 6032 C CA . LEU A 1 754 ? -80.41803 -2.14637 -0.01433 1.000 73.71502 754 LEU A CA 1
ATOM 6033 C C . LEU A 1 754 ? -81.15545 -2.43869 1.28318 1.000 75.12404 754 LEU A C 1
ATOM 6034 O O . LEU A 1 754 ? -81.71587 -3.52739 1.42942 1.000 84.75226 754 LEU A O 1
ATOM 6039 N N . TYR A 1 755 ? -81.17754 -1.50410 2.23689 1.000 74.68596 755 TYR A N 1
ATOM 6040 C CA . TYR A 1 755 ? -81.70450 -1.79331 3.56581 1.000 78.35512 755 TYR A CA 1
ATOM 6041 C C . TYR A 1 755 ? -82.73884 -0.78438 4.05184 1.000 86.45786 755 TYR A C 1
ATOM 6042 O O . TYR A 1 755 ? -83.10139 -0.81509 5.23445 1.000 86.29387 755 TYR A O 1
ATOM 6051 N N . GLU A 1 756 ? -83.22862 0.10082 3.18530 1.000 85.36308 756 GLU A N 1
ATOM 6052 C CA . GLU A 1 756 ? -84.16490 1.12781 3.62559 1.000 85.39472 756 GLU A CA 1
ATOM 6053 C C . GLU A 1 756 ? -85.61977 0.69930 3.46744 1.000 92.42159 756 GLU A C 1
ATOM 6054 O O . GLU A 1 756 ? -86.41811 0.87400 4.39304 1.000 92.85965 756 GLU A O 1
ATOM 6060 N N . LYS A 1 757 ? -85.98015 0.15708 2.29851 1.000 96.97209 757 LYS A N 1
ATOM 6061 C CA . LYS A 1 757 ? -87.37863 -0.16599 2.02519 1.000 98.39708 757 LYS A CA 1
ATOM 6062 C C . LYS A 1 757 ? -87.92813 -1.17109 3.02424 1.000 92.83334 757 LYS A C 1
ATOM 6063 O O . LYS A 1 757 ? -89.12134 -1.13758 3.34778 1.000 88.83459 757 LYS A O 1
ATOM 6069 N N . LYS A 1 758 ? -87.07727 -2.06299 3.53210 1.000 92.54541 758 LYS A N 1
ATOM 6070 C CA . LYS A 1 758 ? -87.51076 -2.98501 4.57072 1.000 94.17850 758 LYS A CA 1
ATOM 6071 C C . LYS A 1 758 ? -87.89548 -2.27819 5.86392 1.000 98.01681 758 LYS A C 1
ATOM 6072 O O . LYS A 1 758 ? -88.43969 -2.92375 6.76287 1.000 93.61149 758 LYS A O 1
ATOM 6078 N N . MET A 1 759 ? -87.66201 -1.00184 5.98159 1.000 106.34120 759 MET A N 1
ATOM 6079 C CA . MET A 1 759 ? -87.88832 -0.37890 7.28002 1.000 106.42767 759 MET A CA 1
ATOM 6080 C C . MET A 1 759 ? -88.68303 0.92595 7.22901 1.000 96.73328 759 MET A C 1
ATOM 6081 O O . MET A 1 759 ? -89.51879 1.16511 8.10881 1.000 100.97695 759 MET A O 1
ATOM 6086 N N . GLY A 1 760 ? -88.46915 1.76406 6.21269 1.000 97.68748 760 GLY A N 1
ATOM 6087 C CA . GLY A 1 760 ? -89.25388 2.96745 6.02777 1.000 95.84510 760 GLY A CA 1
ATOM 6088 C C . GLY A 1 760 ? -88.60607 4.25663 6.50520 1.000 101.42721 760 GLY A C 1
ATOM 6089 O O . GLY A 1 760 ? -89.11912 5.33806 6.19315 1.000 105.68795 760 GLY A O 1
ATOM 6090 N N . ILE A 1 761 ? -87.50624 4.18026 7.24883 1.000 104.97719 761 ILE A N 1
ATOM 6091 C CA . ILE A 1 761 ? -86.76993 5.36719 7.68649 1.000 107.13098 761 ILE A CA 1
ATOM 6092 C C . ILE A 1 761 ? -85.75615 5.71356 6.60198 1.000 99.74123 761 ILE A C 1
ATOM 6093 O O . ILE A 1 761 ? -84.74365 5.00362 6.46689 1.000 97.36077 761 ILE A O 1
ATOM 6098 N N . PRO A 1 762 ? -85.95249 6.79014 5.84282 1.000 93.57877 762 PRO A N 1
ATOM 6099 C CA . PRO A 1 762 ? -84.97359 7.16480 4.82299 1.000 89.24032 762 PRO A CA 1
ATOM 6100 C C . PRO A 1 762 ? -83.87772 8.07086 5.37333 1.000 81.02240 762 PRO A C 1
ATOM 6101 O O . PRO A 1 762 ? -83.93303 8.55498 6.50721 1.000 80.41250 762 PRO A O 1
ATOM 6105 N N . VAL A 1 763 ? -82.87003 8.28757 4.53294 1.000 71.97110 763 VAL A N 1
ATOM 6106 C CA . VAL A 1 763 ? -81.75982 9.17992 4.83389 1.000 69.58093 763 VAL A CA 1
ATOM 6107 C C . VAL A 1 763 ? -81.54295 10.09063 3.62955 1.000 69.80028 763 VAL A C 1
ATOM 6108 O O . VAL A 1 763 ? -81.55180 9.63003 2.47982 1.000 75.94116 763 VAL A O 1
ATOM 6112 N N . LYS A 1 764 ? -81.38549 11.38648 3.89127 1.000 64.31231 764 LYS A N 1
ATOM 6113 C CA . LYS A 1 764 ? -81.15273 12.34956 2.82352 1.000 61.36167 764 LYS A CA 1
ATOM 6114 C C . LYS A 1 764 ? -79.80200 12.08995 2.16449 1.000 74.33367 764 LYS A C 1
ATOM 6115 O O . LYS A 1 764 ? -78.78563 11.92627 2.84752 1.000 73.89407 764 LYS A O 1
ATOM 6121 N N . ILE A 1 765 ? -79.79124 12.05740 0.82878 1.000 78.23528 765 ILE A N 1
ATOM 6122 C CA . ILE A 1 765 ? -78.56722 11.78582 0.07868 1.000 79.28002 765 ILE A CA 1
ATOM 6123 C C . ILE A 1 765 ? -77.55901 12.92585 0.16393 1.000 85.56802 765 ILE A C 1
ATOM 6124 O O . ILE A 1 765 ? -76.41454 12.76755 -0.27506 1.000 101.65388 765 ILE A O 1
ATOM 6129 N N . ALA A 1 766 ? -77.93985 14.05993 0.75418 1.000 73.96337 766 ALA A N 1
ATOM 6130 C CA . ALA A 1 766 ? -77.05420 15.21114 0.84262 1.000 70.95654 766 ALA A CA 1
ATOM 6131 C C . ALA A 1 766 ? -75.79503 14.88548 1.64832 1.000 73.28594 766 ALA A C 1
ATOM 6132 O O . ALA A 1 766 ? -75.78455 13.95937 2.46388 1.000 72.42582 766 ALA A O 1
ATOM 6134 N N . PRO A 1 767 ? -74.71476 15.62615 1.42354 1.000 70.96976 767 PRO A N 1
ATOM 6135 C CA . PRO A 1 767 ? -73.53230 15.51613 2.28214 1.000 67.61338 767 PRO A CA 1
ATOM 6136 C C . PRO A 1 767 ? -73.76466 16.25798 3.59486 1.000 64.75590 767 PRO A C 1
ATOM 6137 O O . PRO A 1 767 ? -74.82311 16.83682 3.83207 1.000 67.93763 767 PRO A O 1
ATOM 6141 N N . SER A 1 768 ? -72.74643 16.23925 4.45126 1.000 60.28309 768 SER A N 1
ATOM 6142 C CA . SER A 1 768 ? -72.84892 16.86215 5.76284 1.000 62.90348 768 SER A CA 1
ATOM 6143 C C . SER A 1 768 ? -71.47921 17.38483 6.17738 1.000 63.67235 768 SER A C 1
ATOM 6144 O O . SER A 1 768 ? -70.49580 17.26595 5.44182 1.000 64.13079 768 SER A O 1
ATOM 6147 N N . GLY A 1 769 ? -71.42611 17.96871 7.37403 1.000 63.68019 769 GLY A N 1
ATOM 6148 C CA . GLY A 1 769 ? -70.19820 18.56407 7.85440 1.000 60.35103 769 GLY A CA 1
ATOM 6149 C C . GLY A 1 769 ? -69.12589 17.53544 8.15398 1.000 62.64686 769 GLY A C 1
ATOM 6150 O O . GLY A 1 769 ? -69.39466 16.36244 8.42227 1.000 60.91617 769 GLY A O 1
ATOM 6151 N N . TYR A 1 770 ? -67.87619 18.00419 8.10522 1.000 61.37830 770 TYR A N 1
ATOM 6152 C CA . TYR A 1 770 ? -66.73304 17.12187 8.31731 1.000 54.88384 770 TYR A CA 1
ATOM 6153 C C . TYR A 1 770 ? -66.69673 16.59926 9.74771 1.000 54.34148 770 TYR A C 1
ATOM 6154 O O . TYR A 1 770 ? -66.55784 15.39237 9.97340 1.000 54.47233 770 TYR A O 1
ATOM 6163 N N . VAL A 1 771 ? -66.80993 17.49266 10.72708 1.000 55.17903 771 VAL A N 1
ATOM 6164 C CA . VAL A 1 771 ? -66.74123 17.13369 12.13757 1.000 54.85642 771 VAL A CA 1
ATOM 6165 C C . VAL A 1 771 ? -68.08310 17.43984 12.78310 1.000 57.32619 771 VAL A C 1
ATOM 6166 O O . VAL A 1 771 ? -68.67531 18.49710 12.53768 1.000 56.34337 771 VAL A O 1
ATOM 6170 N N . LYS A 1 772 ? -68.55742 16.51229 13.61135 1.000 55.97356 772 LYS A N 1
ATOM 6171 C CA . LYS A 1 772 ? -69.84296 16.63836 14.28033 1.000 58.96824 772 LYS A CA 1
ATOM 6172 C C . LYS A 1 772 ? -69.67139 16.40559 15.77405 1.000 55.64742 772 LYS A C 1
ATOM 6173 O O . LYS A 1 772 ? -68.97080 15.47844 16.19136 1.000 52.44972 772 LYS A O 1
ATOM 6179 N N . ILE A 1 773 ? -70.32097 17.24817 16.57437 1.000 57.62609 773 ILE A N 1
ATOM 6180 C CA . ILE A 1 773 ? -70.25697 17.17559 18.02919 1.000 57.47223 773 ILE A CA 1
ATOM 6181 C C . ILE A 1 773 ? -71.65113 16.87490 18.56254 1.000 59.75359 773 ILE A C 1
ATOM 6182 O O . ILE A 1 773 ? -72.62174 17.54463 18.18937 1.000 58.78330 773 ILE A O 1
ATOM 6187 N N . PHE A 1 774 ? -71.74530 15.87205 19.43411 1.000 57.15300 774 PHE A N 1
ATOM 6188 C CA . PHE A 1 774 ? -72.98894 15.49234 20.08645 1.000 59.66909 774 PHE A CA 1
ATOM 6189 C C . PHE A 1 774 ? -72.82962 15.59506 21.59747 1.000 61.56650 774 PHE A C 1
ATOM 6190 O O . PHE A 1 774 ? -71.73524 15.39883 22.13523 1.000 58.09417 774 PHE A O 1
ATOM 6198 N N . GLU A 1 775 ? -73.93150 15.89457 22.28241 1.000 60.27504 775 GLU A N 1
ATOM 6199 C CA . GLU A 1 775 ? -73.96086 15.94956 23.73858 1.000 59.95319 775 GLU A CA 1
ATOM 6200 C C . GLU A 1 775 ? -74.78078 14.78435 24.27381 1.000 65.48203 775 GLU A C 1
ATOM 6201 O O . GLU A 1 775 ? -75.87231 14.50672 23.76524 1.000 65.01499 775 GLU A O 1
ATOM 6207 N N . ARG A 1 776 ? -74.25943 14.10738 25.29751 1.000 64.12247 776 ARG A N 1
ATOM 6208 C CA . ARG A 1 776 ? -75.00056 13.02742 25.93533 1.000 60.25940 776 ARG A CA 1
ATOM 6209 C C . ARG A 1 776 ? -76.07744 13.60305 26.84472 1.000 62.73028 776 ARG A C 1
ATOM 6210 O O . ARG A 1 776 ? -75.80906 14.49687 27.65419 1.000 66.46722 776 ARG A O 1
ATOM 6218 N N . VAL A 1 777 ? -77.29099 13.07048 26.71904 1.000 67.84388 777 VAL A N 1
ATOM 6219 C CA . VAL A 1 777 ? -78.49041 13.63090 27.33014 1.000 63.93622 777 VAL A CA 1
ATOM 6220 C C . VAL A 1 777 ? -79.21643 12.55670 28.12527 1.000 65.45168 777 VAL A C 1
ATOM 6221 O O . VAL A 1 777 ? -79.35196 11.41487 27.66923 1.000 70.49446 777 VAL A O 1
ATOM 6225 N N . LYS A 1 778 ? -79.67671 12.92794 29.32418 1.000 66.68768 778 LYS A N 1
ATOM 6226 C CA . LYS A 1 778 ? -80.60282 12.08222 30.07073 1.000 72.65607 778 LYS A CA 1
ATOM 6227 C C . LYS A 1 778 ? -81.87560 11.84093 29.26622 1.000 72.82030 778 LYS A C 1
ATOM 6228 O O . LYS A 1 778 ? -82.23773 10.69589 28.97289 1.000 75.82923 778 LYS A O 1
ATOM 6234 N N . GLY A 1 779 ? -82.56421 12.91012 28.90255 1.000 67.65471 779 GLY A N 1
ATOM 6235 C CA . GLY A 1 779 ? -83.66787 12.83177 27.96103 1.000 70.38563 779 GLY A CA 1
ATOM 6236 C C . GLY A 1 779 ? -85.01717 13.07883 28.61008 1.000 74.62463 779 GLY A C 1
ATOM 6237 O O . GLY A 1 779 ? -85.31977 12.55367 29.68900 1.000 77.69128 779 GLY A O 1
ATOM 6238 N N . ALA A 1 780 ? -85.84184 13.88208 27.94062 1.000 71.24561 780 ALA A N 1
ATOM 6239 C CA . ALA A 1 780 ? -87.20612 14.12878 28.38906 1.000 73.54441 780 ALA A CA 1
ATOM 6240 C C . ALA A 1 780 ? -88.06945 12.91982 28.05381 1.000 69.81187 780 ALA A C 1
ATOM 6241 O O . ALA A 1 780 ? -88.20700 12.55391 26.88146 1.000 70.59415 780 ALA A O 1
ATOM 6243 N N . VAL A 1 781 ? -88.64551 12.29934 29.07747 1.000 70.54484 781 VAL A N 1
ATOM 6244 C CA . VAL A 1 781 ? -89.43868 11.08821 28.90591 1.000 72.16303 781 VAL A CA 1
ATOM 6245 C C . VAL A 1 781 ? -90.87528 11.50204 28.61441 1.000 76.14685 781 VAL A C 1
ATOM 6246 O O . VAL A 1 781 ? -91.57037 12.02630 29.48822 1.000 77.13558 781 VAL A O 1
ATOM 6250 N N . VAL A 1 782 ? -91.32126 11.26819 27.38519 1.000 73.67827 782 VAL A N 1
ATOM 6251 C CA . VAL A 1 782 ? -92.69171 11.55201 26.97784 1.000 76.97601 782 VAL A CA 1
ATOM 6252 C C . VAL A 1 782 ? -93.42583 10.21639 26.94212 1.000 72.12565 782 VAL A C 1
ATOM 6253 O O . VAL A 1 782 ? -93.22523 9.40390 26.03555 1.000 70.55471 782 VAL A O 1
ATOM 6257 N N . THR A 1 783 ? -94.27220 9.98244 27.93916 1.000 73.83122 783 THR A N 1
ATOM 6258 C CA . THR A 1 783 ? -95.07218 8.77289 28.03135 1.000 73.30273 783 THR A CA 1
ATOM 6259 C C . THR A 1 783 ? -96.54972 9.14475 28.07482 1.000 82.02191 783 THR A C 1
ATOM 6260 O O . THR A 1 783 ? -96.91886 10.25675 28.46190 1.000 85.92653 783 THR A O 1
ATOM 6264 N N . GLY A 1 784 ? -97.39808 8.21142 27.66071 1.000 76.64501 784 GLY A N 1
ATOM 6265 C CA . GLY A 1 784 ? -98.82506 8.47778 27.65479 1.000 76.66475 784 GLY A CA 1
ATOM 6266 C C . GLY A 1 784 ? -99.60994 7.25603 27.23004 1.000 80.29248 784 GLY A C 1
ATOM 6267 O O . GLY A 1 784 ? -99.05399 6.25315 26.76937 1.000 76.41734 784 GLY A O 1
ATOM 6268 N N . LYS A 1 785 ? -100.92650 7.36012 27.39766 1.000 81.72746 785 LYS A N 1
ATOM 6269 C CA . LYS A 1 785 ? -101.83288 6.29585 27.00335 1.000 77.97977 785 LYS A CA 1
ATOM 6270 C C . LYS A 1 785 ? -101.98428 6.27164 25.48296 1.000 77.81152 785 LYS A C 1
ATOM 6271 O O . LYS A 1 785 ? -101.60118 7.20664 24.77639 1.000 79.28355 785 LYS A O 1
ATOM 6277 N N . VAL A 1 786 ? -102.56256 5.18522 24.97435 1.000 83.81293 786 VAL A N 1
ATOM 6278 C CA . VAL A 1 786 ? -102.68366 4.97085 23.53900 1.000 80.41189 786 VAL A CA 1
ATOM 6279 C C . VAL A 1 786 ? -103.97422 4.20061 23.28061 1.000 89.45692 786 VAL A C 1
ATOM 6280 O O . VAL A 1 786 ? -104.59634 3.66701 24.20129 1.000 88.72587 786 VAL A O 1
ATOM 6284 N N . SER A 1 787 ? -104.38326 4.14517 22.01250 1.000 90.86564 787 SER A N 1
ATOM 6285 C CA . SER A 1 787 ? -105.63451 3.49303 21.64660 1.000 90.51912 787 SER A CA 1
ATOM 6286 C C . SER A 1 787 ? -105.52503 1.97636 21.81256 1.000 90.21689 787 SER A C 1
ATOM 6287 O O . SER A 1 787 ? -104.50013 1.43342 22.23497 1.000 91.19467 787 SER A O 1
ATOM 6290 N N . ALA A 1 788 ? -106.60725 1.28476 21.45031 1.000 89.20527 788 ALA A N 1
ATOM 6291 C CA . ALA A 1 788 ? -106.74184 -0.13045 21.77510 1.000 90.55642 788 ALA A CA 1
ATOM 6292 C C . ALA A 1 788 ? -105.90110 -1.01967 20.86629 1.000 99.97671 788 ALA A C 1
ATOM 6293 O O . ALA A 1 788 ? -105.31195 -2.00050 21.33488 1.000 118.61749 788 ALA A O 1
ATOM 6295 N N . ASN A 1 789 ? -105.83191 -0.70919 19.57184 1.000 89.24454 789 ASN A N 1
ATOM 6296 C CA . ASN A 1 789 ? -105.18911 -1.63112 18.64209 1.000 95.69227 789 ASN A CA 1
ATOM 6297 C C . ASN A 1 789 ? -104.04385 -1.00017 17.85887 1.000 100.29392 789 ASN A C 1
ATOM 6298 O O . ASN A 1 789 ? -104.08316 -0.96431 16.62299 1.000 103.93860 789 ASN A O 1
ATOM 6303 N N . VAL A 1 790 ? -103.02064 -0.50541 18.55355 1.000 87.19913 790 VAL A N 1
ATOM 6304 C CA . VAL A 1 790 ? -101.77008 -0.10801 17.91689 1.000 95.35678 790 VAL A CA 1
ATOM 6305 C C . VAL A 1 790 ? -100.62071 -0.68945 18.73089 1.000 93.15201 790 VAL A C 1
ATOM 6306 O O . VAL A 1 790 ? -100.69697 -0.78143 19.96312 1.000 89.08291 790 VAL A O 1
ATOM 6310 N N . THR A 1 791 ? -99.56165 -1.09991 18.03768 1.000 88.47790 791 THR A N 1
ATOM 6311 C CA . THR A 1 791 ? -98.40750 -1.70860 18.67634 1.000 88.24078 791 THR A CA 1
ATOM 6312 C C . THR A 1 791 ? -97.13980 -0.88713 18.51294 1.000 86.43556 791 THR A C 1
ATOM 6313 O O . THR A 1 791 ? -96.07622 -1.32195 18.96874 1.000 87.81701 791 THR A O 1
ATOM 6317 N N . GLU A 1 792 ? -97.21997 0.28606 17.89075 1.000 90.80641 792 GLU A N 1
ATOM 6318 C CA . GLU A 1 792 ? -96.03677 1.06794 17.56925 1.000 85.24919 792 GLU A CA 1
ATOM 6319 C C . GLU A 1 792 ? -96.37649 2.54919 17.63675 1.000 81.81550 792 GLU A C 1
ATOM 6320 O O . GLU A 1 792 ? -97.48006 2.95830 17.26639 1.000 81.26935 792 GLU A O 1
ATOM 6326 N N . VAL A 1 793 ? -95.41982 3.34415 18.11107 1.000 80.48688 793 VAL A N 1
ATOM 6327 C CA . VAL A 1 793 ? -95.55795 4.79177 18.21093 1.000 76.18044 793 VAL A CA 1
ATOM 6328 C C . VAL A 1 793 ? -94.28531 5.42141 17.66302 1.000 75.90896 793 VAL A C 1
ATOM 6329 O O . VAL A 1 793 ? -93.17999 4.99753 18.01663 1.000 80.19168 793 VAL A O 1
ATOM 6333 N N . SER A 1 794 ? -94.43705 6.42222 16.79756 1.000 71.96911 794 SER A N 1
ATOM 6334 C CA . SER A 1 794 ? -93.30688 7.07384 16.15160 1.000 71.55672 794 SER A CA 1
ATOM 6335 C C . SER A 1 794 ? -93.24764 8.54696 16.53741 1.000 74.00319 794 SER A C 1
ATOM 6336 O O . SER A 1 794 ? -94.27155 9.16924 16.83886 1.000 76.66780 794 SER A O 1
ATOM 6339 N N . VAL A 1 795 ? -92.03412 9.09967 16.52072 1.000 71.78948 795 VAL A N 1
ATOM 6340 C CA . VAL A 1 795 ? -91.78353 10.49750 16.85589 1.000 74.35175 795 VAL A CA 1
ATOM 6341 C C . VAL A 1 795 ? -91.04606 11.15545 15.69664 1.000 73.31006 795 VAL A C 1
ATOM 6342 O O . VAL A 1 795 ? -90.11225 10.57665 15.13041 1.000 64.72002 795 VAL A O 1
ATOM 6346 N N . ASN A 1 796 ? -91.46361 12.37353 15.35648 1.000 76.16639 796 ASN A N 1
ATOM 6347 C CA . ASN A 1 796 ? -90.99633 13.08335 14.17356 1.000 72.97406 796 ASN A CA 1
ATOM 6348 C C . ASN A 1 796 ? -90.59256 14.49529 14.57109 1.000 74.98896 796 ASN A C 1
ATOM 6349 O O . ASN A 1 796 ? -91.33813 15.17940 15.27944 1.000 76.17419 796 ASN A O 1
ATOM 6354 N N . ALA A 1 797 ? -89.42429 14.93183 14.10376 1.000 70.22721 797 ALA A N 1
ATOM 6355 C CA . ALA A 1 797 ? -88.95297 16.28490 14.36334 1.000 70.17392 797 ALA A CA 1
ATOM 6356 C C . ALA A 1 797 ? -87.87808 16.64207 13.34910 1.000 72.95944 797 ALA A C 1
ATOM 6357 O O . ALA A 1 797 ? -87.10203 15.78494 12.91817 1.000 73.40075 797 ALA A O 1
ATOM 6359 N N . THR A 1 798 ? -87.84142 17.91880 12.97856 1.000 71.73228 798 THR A N 1
ATOM 6360 C CA . THR A 1 798 ? -86.88049 18.43829 12.01462 1.000 70.66357 798 THR A CA 1
ATOM 6361 C C . THR A 1 798 ? -85.81671 19.24768 12.74415 1.000 71.27499 798 THR A C 1
ATOM 6362 O O . THR A 1 798 ? -86.14128 20.17359 13.49621 1.000 66.68295 798 THR A O 1
ATOM 6366 N N . ILE A 1 799 ? -84.55327 18.89765 12.51466 1.000 66.17985 799 ILE A N 1
ATOM 6367 C CA . ILE A 1 799 ? -83.41060 19.55038 13.14068 1.000 67.65131 799 ILE A CA 1
ATOM 6368 C C . ILE A 1 799 ? -82.64511 20.31797 12.07259 1.000 64.02464 799 ILE A C 1
ATOM 6369 O O . ILE A 1 799 ? -82.47114 19.82985 10.95167 1.000 60.88486 799 ILE A O 1
ATOM 6374 N N . LYS A 1 800 ? -82.18744 21.51883 12.42165 1.000 60.21129 800 LYS A N 1
ATOM 6375 C CA . LYS A 1 800 ? -81.39850 22.36163 11.52951 1.000 65.14547 800 LYS A CA 1
ATOM 6376 C C . LYS A 1 800 ? -80.06892 22.69671 12.19556 1.000 60.96299 800 LYS A C 1
ATOM 6377 O O . LYS A 1 800 ? -80.03832 23.11782 13.35635 1.000 59.59008 800 LYS A O 1
ATOM 6383 N N . THR A 1 801 ? -78.97756 22.50533 11.46182 1.000 60.84776 801 THR A N 1
ATOM 6384 C CA . THR A 1 801 ? -77.63684 22.68726 11.99366 1.000 61.18574 801 THR A CA 1
ATOM 6385 C C . THR A 1 801 ? -77.14303 24.11090 11.74893 1.000 60.84625 801 THR A C 1
ATOM 6386 O O . THR A 1 801 ? -77.77580 24.90802 11.05389 1.000 58.02006 801 THR A O 1
ATOM 6390 N N . ASN A 1 802 ? -75.97702 24.41872 12.32594 1.000 61.54073 802 ASN A N 1
ATOM 6391 C CA . ASN A 1 802 ? -75.34812 25.72363 12.15711 1.000 56.73684 802 ASN A CA 1
ATOM 6392 C C . ASN A 1 802 ? -74.83669 25.96022 10.74178 1.000 58.35797 802 ASN A C 1
ATOM 6393 O O . ASN A 1 802 ? -74.39466 27.07529 10.44295 1.000 60.40147 802 ASN A O 1
ATOM 6398 N N . GLN A 1 803 ? -74.87229 24.94854 9.87345 1.000 54.73438 803 GLN A N 1
ATOM 6399 C CA . GLN A 1 803 ? -74.51586 25.09802 8.46900 1.000 55.95627 803 GLN A CA 1
ATOM 6400 C C . GLN A 1 803 ? -75.73956 25.24648 7.57306 1.000 60.39307 803 GLN A C 1
ATOM 6401 O O . GLN A 1 803 ? -75.63716 25.04322 6.35725 1.000 55.27384 803 GLN A O 1
ATOM 6407 N N . ASN A 1 804 ? -76.89424 25.57857 8.15553 1.000 58.78584 804 ASN A N 1
ATOM 6408 C CA . ASN A 1 804 ? -78.18804 25.69146 7.48304 1.000 60.50330 804 ASN A CA 1
ATOM 6409 C C . ASN A 1 804 ? -78.67337 24.36836 6.89752 1.000 61.18258 804 ASN A C 1
ATOM 6410 O O . ASN A 1 804 ? -79.70540 24.34018 6.21723 1.000 65.18017 804 ASN A O 1
ATOM 6415 N N . ARG A 1 805 ? -77.96046 23.27107 7.14171 1.000 55.86391 805 ARG A N 1
ATOM 6416 C CA . ARG A 1 805 ? -78.40107 21.95552 6.69857 1.000 58.61720 805 ARG A CA 1
ATOM 6417 C C . ARG A 1 805 ? -79.41220 21.39267 7.69097 1.000 63.29676 805 ARG A C 1
ATOM 6418 O O . ARG A 1 805 ? -79.30635 21.61416 8.90035 1.000 62.14244 805 ARG A O 1
ATOM 6426 N N . THR A 1 806 ? -80.40407 20.67141 7.18333 1.000 57.13242 806 THR A N 1
ATOM 6427 C CA . THR A 1 806 ? -81.43626 20.12750 8.04878 1.000 63.64502 806 THR A CA 1
ATOM 6428 C C . THR A 1 806 ? -81.61716 18.63942 7.78360 1.000 60.50275 806 THR A C 1
ATOM 6429 O O . THR A 1 806 ? -81.32691 18.13892 6.69341 1.000 61.47384 806 THR A O 1
ATOM 6433 N N . PHE A 1 807 ? -82.08745 17.93161 8.80609 1.000 61.80893 807 PHE A N 1
ATOM 6434 C CA . PHE A 1 807 ? -82.32768 16.50168 8.69478 1.000 64.43887 807 PHE A CA 1
ATOM 6435 C C . PHE A 1 807 ? -83.50135 16.13511 9.58948 1.000 65.19537 807 PHE A C 1
ATOM 6436 O O . PHE A 1 807 ? -83.94792 16.92763 10.42271 1.000 66.70098 807 PHE A O 1
ATOM 6444 N N . GLU A 1 808 ? -83.99658 14.91709 9.41126 1.000 63.22539 808 GLU A N 1
ATOM 6445 C CA . GLU A 1 808 ? -85.11979 14.41574 10.18797 1.000 68.50408 808 GLU A CA 1
ATOM 6446 C C . GLU A 1 808 ? -84.61053 13.57098 11.34660 1.000 68.03980 808 GLU A C 1
ATOM 6447 O O . GLU A 1 808 ? -83.72762 12.72587 11.16565 1.000 66.97294 808 GLU A O 1
ATOM 6453 N N . TYR A 1 809 ? -85.16287 13.80736 12.53212 1.000 67.62011 809 TYR A N 1
ATOM 6454 C CA . TYR A 1 809 ? -84.90681 12.97292 13.69685 1.000 66.04726 809 TYR A CA 1
ATOM 6455 C C . TYR A 1 809 ? -86.12630 12.09300 13.93284 1.000 63.68722 809 TYR A C 1
ATOM 6456 O O . TYR A 1 809 ? -87.21029 12.60063 14.23709 1.000 67.27147 809 TYR A O 1
ATOM 6465 N N . TRP A 1 810 ? -85.94677 10.78383 13.79625 1.000 64.20334 810 TRP A N 1
ATOM 6466 C CA . TRP A 1 810 ? -87.01332 9.81495 13.98282 1.000 64.73298 810 TRP A CA 1
ATOM 6467 C C . TRP A 1 810 ? -86.74132 8.96114 15.21379 1.000 65.72224 810 TRP A C 1
ATOM 6468 O O . TRP A 1 810 ? -85.60505 8.84132 15.67797 1.000 64.83729 810 TRP A O 1
ATOM 6479 N N . GLN A 1 811 ? -87.81102 8.37126 15.74360 1.000 65.56742 811 GLN A N 1
ATOM 6480 C CA . GLN A 1 811 ? -87.69625 7.39132 16.81590 1.000 67.75979 811 GLN A CA 1
ATOM 6481 C C . GLN A 1 811 ? -89.00126 6.62023 16.90424 1.000 65.96275 811 GLN A C 1
ATOM 6482 O O . GLN A 1 811 ? -90.07855 7.21997 16.88922 1.000 71.25976 811 GLN A O 1
ATOM 6488 N N . THR A 1 812 ? -88.89970 5.29945 16.99796 1.000 75.89108 812 THR A N 1
ATOM 6489 C CA . THR A 1 812 ? -90.05715 4.42708 17.10337 1.000 67.99066 812 THR A CA 1
ATOM 6490 C C . THR A 1 812 ? -89.91506 3.53869 18.32994 1.000 70.29241 812 THR A C 1
ATOM 6491 O O . THR A 1 812 ? -88.82656 3.03431 18.62224 1.000 74.56545 812 THR A O 1
ATOM 6495 N N . VAL A 1 813 ? -91.01579 3.37047 19.05844 1.000 77.65440 813 VAL A N 1
ATOM 6496 C CA . VAL A 1 813 ? -91.07156 2.47779 20.20717 1.000 80.16741 813 VAL A CA 1
ATOM 6497 C C . VAL A 1 813 ? -92.33398 1.63695 20.10360 1.000 83.48343 813 VAL A C 1
ATOM 6498 O O . VAL A 1 813 ? -93.32692 2.04353 19.49112 1.000 84.59164 813 VAL A O 1
ATOM 6502 N N . GLU A 1 814 ? -92.28876 0.45179 20.70252 1.000 83.77957 814 GLU A N 1
ATOM 6503 C CA . GLU A 1 814 ? -93.44483 -0.42838 20.73315 1.000 84.79355 814 GLU A CA 1
ATOM 6504 C C . GLU A 1 814 ? -94.31055 -0.11363 21.94550 1.000 86.08626 814 GLU A C 1
ATOM 6505 O O . GLU A 1 814 ? -93.82122 0.33400 22.98657 1.000 81.15964 814 GLU A O 1
ATOM 6511 N N . VAL A 1 815 ? -95.60901 -0.34548 21.79562 1.000 90.60971 815 VAL A N 1
ATOM 6512 C CA . VAL A 1 815 ? -96.56825 -0.11709 22.86738 1.000 87.69219 815 VAL A CA 1
ATOM 6513 C C . VAL A 1 815 ? -96.60546 -1.35173 23.75572 1.000 88.13534 815 VAL A C 1
ATOM 6514 O O . VAL A 1 815 ? -96.64179 -2.48491 23.26125 1.000 89.80766 815 VAL A O 1
ATOM 6518 N N . LYS A 1 816 ? -96.57247 -1.13425 25.06841 1.000 85.71251 816 LYS A N 1
ATOM 6519 C CA . LYS A 1 816 ? -96.69105 -2.20263 26.05033 1.000 92.26786 816 LYS A CA 1
ATOM 6520 C C . LYS A 1 816 ? -97.69113 -1.77578 27.11336 1.000 88.56223 816 LYS A C 1
ATOM 6521 O O . LYS A 1 816 ? -97.62006 -0.64950 27.61712 1.000 88.39386 816 LYS A O 1
ATOM 6527 N N . ASN A 1 817 ? -98.62424 -2.67274 27.44139 1.000 88.22186 817 ASN A N 1
ATOM 6528 C CA . ASN A 1 817 ? -99.66794 -2.40596 28.43439 1.000 89.68163 817 ASN A CA 1
ATOM 6529 C C . ASN A 1 817 ? -100.50472 -1.18655 28.04905 1.000 89.14111 817 ASN A C 1
ATOM 6530 O O . ASN A 1 817 ? -100.93542 -0.40983 28.90430 1.000 85.43172 817 ASN A O 1
ATOM 6535 N N . GLY A 1 818 ? -100.74092 -1.02029 26.74925 1.000 89.48738 818 GLY A N 1
ATOM 6536 C CA . GLY A 1 818 ? -101.49270 0.12607 26.26584 1.000 84.03553 818 GLY A CA 1
ATOM 6537 C C . GLY A 1 818 ? -100.81799 1.45522 26.51772 1.000 82.43124 818 GLY A C 1
ATOM 6538 O O . GLY A 1 818 ? -101.50269 2.46802 26.69651 1.000 80.81815 818 GLY A O 1
ATOM 6539 N N . THR A 1 819 ? -99.48724 1.48345 26.52827 1.000 85.91888 819 THR A N 1
ATOM 6540 C CA . THR A 1 819 ? -98.74779 2.68753 26.87429 1.000 79.19699 819 THR A CA 1
ATOM 6541 C C . THR A 1 819 ? -97.45339 2.72354 26.07723 1.000 78.40866 819 THR A C 1
ATOM 6542 O O . THR A 1 819 ? -96.82005 1.68672 25.86433 1.000 83.85513 819 THR A O 1
ATOM 6546 N N . TYR A 1 820 ? -97.07654 3.91818 25.63093 1.000 78.69989 820 TYR A N 1
ATOM 6547 C CA . TYR A 1 820 ? -95.81249 4.15698 24.95345 1.000 69.98817 820 TYR A CA 1
ATOM 6548 C C . TYR A 1 820 ? -94.90883 5.01642 25.82890 1.000 73.92530 820 TYR A C 1
ATOM 6549 O O . TYR A 1 820 ? -95.36058 5.67387 26.77086 1.000 71.36691 820 TYR A O 1
ATOM 6558 N N . THR A 1 821 ? -93.61766 5.00858 25.49984 1.000 71.85398 821 THR A N 1
ATOM 6559 C CA . THR A 1 821 ? -92.63848 5.81877 26.21985 1.000 67.73255 821 THR A CA 1
ATOM 6560 C C . THR A 1 821 ? -91.47926 6.11467 25.28121 1.000 69.28442 821 THR A C 1
ATOM 6561 O O . THR A 1 821 ? -90.74899 5.19979 24.88905 1.000 66.76188 821 THR A O 1
ATOM 6565 N N . VAL A 1 822 ? -91.32219 7.38335 24.92173 1.000 68.15616 822 VAL A N 1
ATOM 6566 C CA . VAL A 1 822 ? -90.19792 7.84719 24.12562 1.000 65.22634 822 VAL A CA 1
ATOM 6567 C C . VAL A 1 822 ? -89.41682 8.86185 24.94703 1.000 70.49799 822 VAL A C 1
ATOM 6568 O O . VAL A 1 822 ? -89.96701 9.55809 25.81040 1.000 68.04470 822 VAL A O 1
ATOM 6572 N N . VAL A 1 823 ? -88.11282 8.91595 24.68106 1.000 68.70914 823 VAL A N 1
ATOM 6573 C CA . VAL A 1 823 ? -87.16084 9.75331 25.39940 1.000 67.79822 823 VAL A CA 1
ATOM 6574 C C . VAL A 1 823 ? -86.50536 10.66087 24.36729 1.000 68.16084 823 VAL A C 1
ATOM 6575 O O . VAL A 1 823 ? -85.93524 10.17346 23.38553 1.000 64.28280 823 VAL A O 1
ATOM 6579 N N . LEU A 1 824 ? -86.60786 11.97314 24.56567 1.000 66.79871 824 LEU A N 1
ATOM 6580 C CA . LEU A 1 824 ? -86.26410 12.91326 23.50446 1.000 67.21632 824 LEU A CA 1
ATOM 6581 C C . LEU A 1 824 ? -85.05980 13.76453 23.88859 1.000 66.85950 824 LEU A C 1
ATOM 6582 O O . LEU A 1 824 ? -85.04327 14.34840 24.98182 1.000 68.85008 824 LEU A O 1
ATOM 6587 N N . PRO A 1 825 ? -84.04205 13.87487 23.01967 1.000 66.73286 825 PRO A N 1
ATOM 6588 C CA . PRO A 1 825 ? -82.80069 14.55645 23.41263 1.000 66.24497 825 PRO A CA 1
ATOM 6589 C C . PRO A 1 825 ? -82.75738 16.03738 23.06047 1.000 67.62903 825 PRO A C 1
ATOM 6590 O O . PRO A 1 825 ? -81.96847 16.78801 23.64396 1.000 65.54008 825 PRO A O 1
ATOM 6594 N N . TYR A 1 826 ? -83.57951 16.47170 22.10965 1.000 68.42629 826 TYR A N 1
ATOM 6595 C CA . TYR A 1 826 ? -83.58704 17.86419 21.68429 1.000 68.63235 826 TYR A CA 1
ATOM 6596 C C . TYR A 1 826 ? -84.61559 18.66514 22.47393 1.000 65.58217 826 TYR A C 1
ATOM 6597 O O . TYR A 1 826 ? -85.60840 18.12490 22.96725 1.000 65.59992 826 TYR A O 1
ATOM 6606 N N . SER A 1 827 ? -84.36238 19.96698 22.59060 1.000 66.06906 827 SER A N 1
ATOM 6607 C CA . SER A 1 827 ? -85.28766 20.90823 23.20498 1.000 68.68456 827 SER A CA 1
ATOM 6608 C C . SER A 1 827 ? -85.46573 22.09955 22.27408 1.000 68.25282 827 SER A C 1
ATOM 6609 O O . SER A 1 827 ? -84.70173 22.29328 21.32634 1.000 72.34453 827 SER A O 1
ATOM 6612 N N . HIS A 1 828 ? -86.48033 22.91448 22.55546 1.000 68.29229 828 HIS A N 1
ATOM 6613 C CA . HIS A 1 828 ? -86.84203 24.01853 21.67629 1.000 67.75014 828 HIS A CA 1
ATOM 6614 C C . HIS A 1 828 ? -86.44795 25.38401 22.22967 1.000 62.24996 828 HIS A C 1
ATOM 6615 O O . HIS A 1 828 ? -86.79834 26.40640 21.63194 1.000 57.57367 828 HIS A O 1
ATOM 6622 N N . ASN A 1 829 ? -85.72116 25.43101 23.34208 1.000 64.78199 829 ASN A N 1
ATOM 6623 C CA . ASN A 1 829 ? -85.20564 26.68233 23.88784 1.000 70.90458 829 ASN A CA 1
ATOM 6624 C C . ASN A 1 829 ? -83.73973 26.53146 24.27397 1.000 72.81545 829 ASN A C 1
ATOM 6625 O O . ASN A 1 829 ? -83.27293 27.09821 25.26660 1.000 72.55244 829 ASN A O 1
ATOM 6630 N N . SER A 1 830 ? -82.99038 25.76694 23.48593 1.000 71.38464 830 SER A N 1
ATOM 6631 C CA . SER A 1 830 ? -81.58655 25.52619 23.77482 1.000 76.30566 830 SER A CA 1
ATOM 6632 C C . SER A 1 830 ? -80.71772 26.65722 23.22892 1.000 76.74880 830 SER A C 1
ATOM 6633 O O . SER A 1 830 ? -81.09771 27.38401 22.30686 1.000 78.99562 830 SER A O 1
ATOM 6636 N N . ASP A 1 831 ? -79.53316 26.79795 23.81878 1.000 77.68000 831 ASP A N 1
ATOM 6637 C CA . ASP A 1 831 ? -78.56453 27.80607 23.40945 1.000 88.21947 831 ASP A CA 1
ATOM 6638 C C . ASP A 1 831 ? -77.64410 27.32844 22.29466 1.000 80.43506 831 ASP A C 1
ATOM 6639 O O . ASP A 1 831 ? -76.82997 28.11697 21.80359 1.000 87.84771 831 ASP A O 1
ATOM 6644 N N . TYR A 1 832 ? -77.75370 26.06863 21.88459 1.000 75.77223 832 TYR A N 1
ATOM 6645 C CA . TYR A 1 832 ? -76.82337 25.49574 20.92821 1.000 70.57285 832 TYR A CA 1
ATOM 6646 C C . TYR A 1 832 ? -77.16842 25.92401 19.50154 1.000 69.72780 832 TYR A C 1
ATOM 6647 O O . TYR A 1 832 ? -78.33005 26.20158 19.19088 1.000 71.33519 832 TYR A O 1
ATOM 6656 N N . PRO A 1 833 ? -76.16805 25.99965 18.61670 1.000 66.20699 833 PRO A N 1
ATOM 6657 C CA . PRO A 1 833 ? -76.42857 26.43711 17.23663 1.000 65.96557 833 PRO A CA 1
ATOM 6658 C C . PRO A 1 833 ? -77.13334 25.40373 16.36943 1.000 65.14709 833 PRO A C 1
ATOM 6659 O O . PRO A 1 833 ? -77.36967 25.67935 15.18753 1.000 66.67660 833 PRO A O 1
ATOM 6663 N N . VAL A 1 834 ? -77.46942 24.23016 16.89870 1.000 65.50600 834 VAL A N 1
ATOM 6664 C CA . VAL A 1 834 ? -78.20679 23.20688 16.16258 1.000 61.92929 834 VAL A CA 1
ATOM 6665 C C . VAL A 1 834 ? -79.53348 23.02425 16.88794 1.000 60.57095 834 VAL A C 1
ATOM 6666 O O . VAL A 1 834 ? -79.58657 22.40896 17.95954 1.000 64.26252 834 VAL A O 1
ATOM 6670 N N . LYS A 1 835 ? -80.60924 23.55750 16.31066 1.000 61.57416 835 LYS A N 1
ATOM 6671 C CA . LYS A 1 835 ? -81.90518 23.58038 16.96543 1.000 61.58449 835 LYS A CA 1
ATOM 6672 C C . LYS A 1 835 ? -82.94334 22.81358 16.15504 1.000 63.92506 835 LYS A C 1
ATOM 6673 O O . LYS A 1 835 ? -82.81941 22.68879 14.93151 1.000 60.75378 835 LYS A O 1
ATOM 6679 N N . PRO A 1 836 ? -83.97604 22.28638 16.81214 1.000 63.96741 836 PRO A N 1
ATOM 6680 C CA . PRO A 1 836 ? -85.16618 21.84714 16.07606 1.000 62.52866 836 PRO A CA 1
ATOM 6681 C C . PRO A 1 836 ? -85.93717 23.04659 15.55174 1.000 62.61494 836 PRO A C 1
ATOM 6682 O O . PRO A 1 836 ? -86.03249 24.08340 16.21341 1.000 61.07719 836 PRO A O 1
ATOM 6686 N N . ILE A 1 837 ? -86.48987 22.89897 14.34928 1.000 62.66606 837 ILE A N 1
ATOM 6687 C CA . ILE A 1 837 ? -87.29838 23.94279 13.73239 1.000 61.17019 837 ILE A CA 1
ATOM 6688 C C . ILE A 1 837 ? -88.76887 23.57501 13.67465 1.000 61.32761 837 ILE A C 1
ATOM 6689 O O . ILE A 1 837 ? -89.58301 24.38916 13.21532 1.000 67.92245 837 ILE A O 1
ATOM 6694 N N . THR A 1 838 ? -89.13655 22.38178 14.11932 1.000 65.89447 838 THR A N 1
ATOM 6695 C CA . THR A 1 838 ? -90.51218 21.91969 14.20302 1.000 65.69653 838 THR A CA 1
ATOM 6696 C C . THR A 1 838 ? -90.73202 21.30125 15.57234 1.000 65.35895 838 THR A C 1
ATOM 6697 O O . THR A 1 838 ? -89.77453 20.88420 16.23285 1.000 70.62395 838 THR A O 1
ATOM 6701 N N . PRO A 1 839 ? -91.97772 21.22924 16.03382 1.000 68.27295 839 PRO A N 1
ATOM 6702 C CA . PRO A 1 839 ? -92.26154 20.46140 17.24967 1.000 71.39343 839 PRO A CA 1
ATOM 6703 C C . PRO A 1 839 ? -92.08512 18.97371 16.98933 1.000 69.94360 839 PRO A C 1
ATOM 6704 O O . PRO A 1 839 ? -91.86835 18.52431 15.86263 1.000 71.67118 839 PRO A O 1
ATOM 6708 N N . TYR A 1 840 ? -92.17964 18.20054 18.06361 1.000 70.04259 840 TYR A N 1
ATOM 6709 C CA . TYR A 1 840 ? -92.20712 16.74951 17.94625 1.000 74.14012 840 TYR A CA 1
ATOM 6710 C C . TYR A 1 840 ? -93.58299 16.31181 17.45898 1.000 77.28488 840 TYR A C 1
ATOM 6711 O O . TYR A 1 840 ? -94.58949 16.57533 18.12354 1.000 70.94851 840 TYR A O 1
ATOM 6720 N N . HIS A 1 841 ? -93.63338 15.65298 16.30286 1.000 81.24274 841 HIS A N 1
ATOM 6721 C CA . HIS A 1 841 ? -94.86649 15.03919 15.81675 1.000 81.78672 841 HIS A CA 1
ATOM 6722 C C . HIS A 1 841 ? -94.89895 13.59823 16.31253 1.000 75.13047 841 HIS A C 1
ATOM 6723 O O . HIS A 1 841 ? -94.10140 12.76364 15.87121 1.000 77.83421 841 HIS A O 1
ATOM 6730 N N . ILE A 1 842 ? -95.81189 13.30620 17.23301 1.000 68.81592 842 ILE A N 1
ATOM 6731 C CA . ILE A 1 842 ? -95.90898 11.99168 17.85478 1.000 73.44271 842 ILE A CA 1
ATOM 6732 C C . ILE A 1 842 ? -97.17432 11.31699 17.34450 1.000 77.41641 842 ILE A C 1
ATOM 6733 O O . ILE A 1 842 ? -98.28333 11.83681 17.52464 1.000 72.82625 842 ILE A O 1
ATOM 6738 N N . LYS A 1 843 ? -97.00493 10.16307 16.70305 1.000 79.14166 843 LYS A N 1
ATOM 6739 C CA . LYS A 1 843 ? -98.09736 9.41785 16.09327 1.000 74.66186 843 LYS A CA 1
ATOM 6740 C C . LYS A 1 843 ? -98.35768 8.13153 16.86433 1.000 74.35960 843 LYS A C 1
ATOM 6741 O O . LYS A 1 843 ? -97.42333 7.47024 17.32789 1.000 78.23078 843 LYS A O 1
ATOM 6747 N N . ALA A 1 844 ? -99.63949 7.77762 16.99027 1.000 80.56295 844 ALA A N 1
ATOM 6748 C CA . ALA A 1 844 ? -100.06880 6.55882 17.65996 1.000 80.38783 844 ALA A CA 1
ATOM 6749 C C . ALA A 1 844 ? -101.20991 5.95267 16.83750 1.000 86.89709 844 ALA A C 1
ATOM 6750 O O . ALA A 1 844 ? -102.38295 5.98744 17.20998 1.000 85.28158 844 ALA A O 1
ATOM 6752 N N . GLY A 1 845 ? -100.85636 5.38417 15.68852 1.000 86.47180 845 GLY A N 1
ATOM 6753 C CA . GLY A 1 845 ? -101.84881 4.86498 14.77116 1.000 87.48035 845 GLY A CA 1
ATOM 6754 C C . GLY A 1 845 ? -102.49056 5.96523 13.95356 1.000 89.46624 845 GLY A C 1
ATOM 6755 O O . GLY A 1 845 ? -101.90559 6.44567 12.97872 1.000 90.83823 845 GLY A O 1
ATOM 6756 N N . ASN A 1 846 ? -103.69344 6.37839 14.34648 1.000 91.45286 846 ASN A N 1
ATOM 6757 C CA . ASN A 1 846 ? -104.41736 7.43985 13.66300 1.000 94.42494 846 ASN A CA 1
ATOM 6758 C C . ASN A 1 846 ? -104.48517 8.72634 14.47145 1.000 93.07316 846 ASN A C 1
ATOM 6759 O O . ASN A 1 846 ? -105.14518 9.67791 14.04171 1.000 101.12823 846 ASN A O 1
ATOM 6764 N N . VAL A 1 847 ? -103.82454 8.78295 15.62415 1.000 91.16035 847 VAL A N 1
ATOM 6765 C CA . VAL A 1 847 ? -103.84652 9.94719 16.50117 1.000 86.48661 847 VAL A CA 1
ATOM 6766 C C . VAL A 1 847 ? -102.47688 10.60893 16.45805 1.000 82.07171 847 VAL A C 1
ATOM 6767 O O . VAL A 1 847 ? -101.45269 9.94600 16.66327 1.000 80.80973 847 VAL A O 1
ATOM 6771 N N . VAL A 1 848 ? -102.46097 11.91274 16.18941 1.000 81.67192 848 VAL A N 1
ATOM 6772 C CA . VAL A 1 848 ? -101.23768 12.70122 16.11305 1.000 79.13775 848 VAL A CA 1
ATOM 6773 C C . VAL A 1 848 ? -101.32177 13.82105 17.14036 1.000 75.89471 848 VAL A C 1
ATOM 6774 O O . VAL A 1 848 ? -102.38706 14.41494 17.33909 1.000 70.78003 848 VAL A O 1
ATOM 6778 N N . LYS A 1 849 ? -100.20178 14.09742 17.80400 1.000 75.27589 849 LYS A N 1
ATOM 6779 C CA . LYS A 1 849 ? -100.09295 15.25409 18.67825 1.000 74.30426 849 LYS A CA 1
ATOM 6780 C C . LYS A 1 849 ? -98.69547 15.84207 18.54778 1.000 70.78463 849 LYS A C 1
ATOM 6781 O O . LYS A 1 849 ? -97.74356 15.14863 18.17985 1.000 71.97009 849 LYS A O 1
ATOM 6787 N N . GLU A 1 850 ? -98.58470 17.13290 18.84329 1.000 68.75285 850 GLU A N 1
ATOM 6788 C CA . GLU A 1 850 ? -97.33466 17.86407 18.72101 1.000 67.00084 850 GLU A CA 1
ATOM 6789 C C . GLU A 1 850 ? -96.95077 18.44937 20.07183 1.000 72.14235 850 GLU A C 1
ATOM 6790 O O . GLU A 1 850 ? -97.80239 18.96701 20.79909 1.000 70.48074 850 GLU A O 1
ATOM 6796 N N . ILE A 1 851 ? -95.66628 18.35892 20.40703 1.000 78.42090 851 ILE A N 1
ATOM 6797 C CA . ILE A 1 851 ? -95.16866 18.78417 21.70969 1.000 83.60220 851 ILE A CA 1
ATOM 6798 C C . ILE A 1 851 ? -93.83824 19.50417 21.52400 1.000 84.26724 851 ILE A C 1
ATOM 6799 O O . ILE A 1 851 ? -93.03561 19.14388 20.65584 1.000 82.33925 851 ILE A O 1
ATOM 6804 N N . THR A 1 852 ? -93.62134 20.54293 22.32528 1.000 78.66429 852 THR A N 1
ATOM 6805 C CA . THR A 1 852 ? -92.34247 21.23189 22.41140 1.000 79.27512 852 THR A CA 1
ATOM 6806 C C . THR A 1 852 ? -91.77150 21.01971 23.80587 1.000 80.28448 852 THR A C 1
ATOM 6807 O O . THR A 1 852 ? -92.51179 21.02637 24.79473 1.000 87.59111 852 THR A O 1
ATOM 6811 N N . ILE A 1 853 ? -90.45746 20.82744 23.88362 1.000 73.83313 853 ILE A N 1
ATOM 6812 C CA . ILE A 1 853 ? -89.79815 20.38492 25.10636 1.000 72.21248 853 ILE A CA 1
ATOM 6813 C C . ILE A 1 853 ? -88.86239 21.47794 25.60235 1.000 74.32920 853 ILE A C 1
ATOM 6814 O O . ILE A 1 853 ? -88.09476 22.05209 24.82034 1.000 70.29492 853 ILE A O 1
ATOM 6819 N N . TYR A 1 854 ? -88.92367 21.75319 26.90262 1.000 72.59394 854 TYR A N 1
ATOM 6820 C CA . TYR A 1 854 ? -88.00904 22.69240 27.52932 1.000 71.63753 854 TYR A CA 1
ATOM 6821 C C . TYR A 1 854 ? -86.62421 22.06872 27.68437 1.000 71.91623 854 TYR A C 1
ATOM 6822 O O . TYR A 1 854 ? -86.46262 20.84597 27.73098 1.000 73.03619 854 TYR A O 1
ATOM 6831 N N . GLU A 1 855 ? -85.61258 22.93547 27.77161 1.000 74.01336 855 GLU A N 1
ATOM 6832 C CA . GLU A 1 855 ? -84.25514 22.46021 28.01511 1.000 71.01284 855 GLU A CA 1
ATOM 6833 C C . GLU A 1 855 ? -84.11126 21.88325 29.41615 1.000 75.39600 855 GLU A C 1
ATOM 6834 O O . GLU A 1 855 ? -83.33618 20.94130 29.62223 1.000 75.20712 855 GLU A O 1
ATOM 6840 N N . SER A 1 856 ? -84.85175 22.42876 30.38441 1.000 75.38963 856 SER A N 1
ATOM 6841 C CA . SER A 1 856 ? -84.78335 21.91936 31.74956 1.000 76.46480 856 SER A CA 1
ATOM 6842 C C . SER A 1 856 ? -85.27675 20.48029 31.82677 1.000 78.82384 856 SER A C 1
ATOM 6843 O O . SER A 1 856 ? -84.71600 19.66277 32.56598 1.000 81.37466 856 SER A O 1
ATOM 6846 N N . GLN A 1 857 ? -86.32442 20.15029 31.06720 1.000 79.57190 857 GLN A N 1
ATOM 6847 C CA . GLN A 1 857 ? -86.82651 18.78181 31.04115 1.000 79.73532 857 GLN A CA 1
ATOM 6848 C C . GLN A 1 857 ? -85.85990 17.82507 30.35708 1.000 72.11799 857 GLN A C 1
ATOM 6849 O O . GLN A 1 857 ? -85.90780 16.62010 30.62209 1.000 71.12552 857 GLN A O 1
ATOM 6855 N N . VAL A 1 858 ? -84.98764 18.33331 29.48789 1.000 76.17077 858 VAL A N 1
ATOM 6856 C CA . VAL A 1 858 ? -84.01076 17.48426 28.81506 1.000 77.11169 858 VAL A CA 1
ATOM 6857 C C . VAL A 1 858 ? -82.81690 17.20483 29.72219 1.000 74.58913 858 VAL A C 1
ATOM 6858 O O . VAL A 1 858 ? -82.33425 16.06948 29.79850 1.000 69.38989 858 VAL A O 1
ATOM 6862 N N . GLN A 1 859 ? -82.33015 18.22798 30.42905 1.000 76.96350 859 GLN A N 1
ATOM 6863 C CA . GLN A 1 859 ? -81.19836 18.04210 31.33289 1.000 78.42246 859 GLN A CA 1
ATOM 6864 C C . GLN A 1 859 ? -81.56096 17.11885 32.48932 1.000 77.62387 859 GLN A C 1
ATOM 6865 O O . GLN A 1 859 ? -80.80738 16.19858 32.82544 1.000 76.60926 859 GLN A O 1
ATOM 6871 N N . ASN A 1 860 ? -82.71547 17.35160 33.11149 1.000 79.01011 860 ASN A N 1
ATOM 6872 C CA . ASN A 1 860 ? -83.09867 16.64583 34.32637 1.000 78.49726 860 ASN A CA 1
ATOM 6873 C C . ASN A 1 860 ? -83.91102 15.38461 34.06538 1.000 80.72527 860 ASN A C 1
ATOM 6874 O O . ASN A 1 860 ? -84.18740 14.64002 35.01274 1.000 75.91750 860 ASN A O 1
ATOM 6879 N N . GLY A 1 861 ? -84.29531 15.12411 32.81875 1.000 80.12472 861 GLY A N 1
ATOM 6880 C CA . GLY A 1 861 ? -85.06196 13.93569 32.50273 1.000 74.56137 861 GLY A CA 1
ATOM 6881 C C . GLY A 1 861 ? -86.45223 13.94348 33.10239 1.000 74.19205 861 GLY A C 1
ATOM 6882 O O . GLY A 1 861 ? -86.82608 13.02097 33.83286 1.000 73.41613 861 GLY A O 1
ATOM 6883 N N . GLU A 1 862 ? -87.22766 14.98124 32.80023 1.000 77.73156 862 GLU A N 1
ATOM 6884 C CA . GLU A 1 862 ? -88.57273 15.10704 33.34043 1.000 74.31027 862 GLU A CA 1
ATOM 6885 C C . GLU A 1 862 ? -89.54319 14.22481 32.56784 1.000 76.14236 862 GLU A C 1
ATOM 6886 O O . GLU A 1 862 ? -89.42372 14.06255 31.35002 1.000 78.94868 862 GLU A O 1
ATOM 6892 N N . ILE A 1 863 ? -90.50734 13.65505 33.28438 1.000 77.79618 863 ILE A N 1
ATOM 6893 C CA . ILE A 1 863 ? -91.53697 12.81665 32.68096 1.000 81.16562 863 ILE A CA 1
ATOM 6894 C C . ILE A 1 863 ? -92.70602 13.69979 32.26731 1.000 77.00716 863 ILE A C 1
ATOM 6895 O O . ILE A 1 863 ? -93.17056 14.53809 33.04912 1.000 71.63183 863 ILE A O 1
ATOM 6900 N N . ILE A 1 864 ? -93.17676 13.51917 31.03493 1.000 79.00316 864 ILE A N 1
ATOM 6901 C CA . ILE A 1 864 ? -94.27647 14.29798 30.47740 1.000 79.13390 864 ILE A CA 1
ATOM 6902 C C . ILE A 1 864 ? -95.37563 13.33461 30.05598 1.000 80.28272 864 ILE A C 1
ATOM 6903 O O . ILE A 1 864 ? -95.10799 12.34749 29.36128 1.000 78.35692 864 ILE A O 1
ATOM 6908 N N . GLN A 1 865 ? -96.60681 13.62440 30.47109 1.000 91.60294 865 GLN A N 1
ATOM 6909 C CA . GLN A 1 865 ? -97.75410 12.77462 30.17469 1.000 94.11357 865 GLN A CA 1
ATOM 6910 C C . GLN A 1 865 ? -98.45771 13.28974 28.92383 1.000 87.69318 865 GLN A C 1
ATOM 6911 O O . GLN A 1 865 ? -98.92299 14.43421 28.89491 1.000 93.73282 865 GLN A O 1
ATOM 6917 N N . LEU A 1 866 ? -98.53581 12.44691 27.89276 1.000 79.33138 866 LEU A N 1
ATOM 6918 C CA . LEU A 1 866 ? -99.15446 12.82879 26.62138 1.000 78.10079 866 LEU A CA 1
ATOM 6919 C C . LEU A 1 866 ? -99.95166 11.63925 26.09280 1.000 80.90148 866 LEU A C 1
ATOM 6920 O O . LEU A 1 866 ? -99.39612 10.75425 25.43516 1.000 79.90371 866 LEU A O 1
ATOM 6925 N N . ASP A 1 867 ? -101.25308 11.63013 26.37072 1.000 79.84076 867 ASP A N 1
ATOM 6926 C CA . ASP A 1 867 ? -102.12031 10.55554 25.91197 1.000 79.24235 867 ASP A CA 1
ATOM 6927 C C . ASP A 1 867 ? -102.50704 10.76099 24.45231 1.000 79.02926 867 ASP A C 1
ATOM 6928 O O . ASP A 1 867 ? -102.73437 11.88831 24.00503 1.000 75.84846 867 ASP A O 1
ATOM 6933 N N . LEU A 1 868 ? -102.57714 9.65853 23.71099 1.000 80.81873 868 LEU A N 1
ATOM 6934 C CA . LEU A 1 868 ? -102.95821 9.64272 22.30100 1.000 77.67931 868 LEU A CA 1
ATOM 6935 C C . LEU A 1 868 ? -104.07993 8.63708 22.07980 1.000 83.32645 868 LEU A C 1
ATOM 6936 O O . LEU A 1 868 ? -104.05155 7.81348 21.16205 1.000 81.16670 868 LEU A O 1
ATOM 6941 N N . GLU A 1 869 ? -105.09724 8.70524 22.93111 1.000 81.32778 869 GLU A N 1
ATOM 6942 C CA . GLU A 1 869 ? -106.10429 7.66266 23.04091 1.000 91.07090 869 GLU A CA 1
ATOM 6943 C C . GLU A 1 869 ? -107.43251 8.10729 22.44603 1.000 94.49520 869 GLU A C 1
ATOM 6944 O O . GLU A 1 869 ? -107.82751 9.27042 22.57430 1.000 96.24995 869 GLU A O 1
ATOM 6950 N N . LEU A 1 870 ? -108.11819 7.16563 21.80405 1.000 98.82525 870 LEU A N 1
ATOM 6951 C CA . LEU A 1 870 ? -109.47254 7.35288 21.31281 1.000 104.06073 870 LEU A CA 1
ATOM 6952 C C . LEU A 1 870 ? -110.38133 6.30109 21.93664 1.000 108.19801 870 LEU A C 1
ATOM 6953 O O . LEU A 1 870 ? -109.92712 5.24166 22.37947 1.000 103.94820 870 LEU A O 1
ATOM 6958 N N . ALA A 1 871 ? -111.67944 6.60899 21.97223 1.000 113.01748 871 ALA A N 1
ATOM 6959 C CA . ALA A 1 871 ? -112.64444 5.69827 22.58132 1.000 112.92663 871 ALA A CA 1
ATOM 6960 C C . ALA A 1 871 ? -112.78112 4.41803 21.76537 1.000 116.22255 871 ALA A C 1
ATOM 6961 O O . ALA A 1 871 ? -112.45369 3.32491 22.24262 1.000 116.13499 871 ALA A O 1
ATOM 6963 N N . LEU A 1 872 ? -113.26954 4.53826 20.53245 1.000 122.84649 872 LEU A N 1
ATOM 6964 C CA . LEU A 1 872 ? -113.41852 3.40704 19.61665 1.000 124.52382 872 LEU A CA 1
ATOM 6965 C C . LEU A 1 872 ? -114.20139 2.25148 20.23603 1.000 114.15059 872 LEU A C 1
ATOM 6966 O O . LEU A 1 872 ? -115.38905 2.38114 20.52535 1.000 108.21520 872 LEU A O 1
ATOM 6971 N N . ALA B 2 1 ? -48.05805 10.67267 4.40130 1.000 142.16340 1 ALA B N 1
ATOM 6972 C CA . ALA B 2 1 ? -47.32047 10.96696 5.62343 1.000 138.14574 1 ALA B CA 1
ATOM 6973 C C . ALA B 2 1 ? -47.77535 10.06503 6.76998 1.000 141.46116 1 ALA B C 1
ATOM 6974 O O . ALA B 2 1 ? -48.77918 10.35277 7.42164 1.000 147.31028 1 ALA B O 1
ATOM 6976 N N . PRO B 2 2 ? -47.05166 8.96868 7.00142 1.000 121.88338 2 PRO B N 1
ATOM 6977 C CA . PRO B 2 2 ? -47.40001 8.04449 8.09348 1.000 109.59733 2 PRO B CA 1
ATOM 6978 C C . PRO B 2 2 ? -46.87209 8.53772 9.43228 1.000 101.60353 2 PRO B C 1
ATOM 6979 O O . PRO B 2 2 ? -45.65864 8.58854 9.66020 1.000 104.09072 2 PRO B O 1
ATOM 6983 N N . TYR B 2 3 ? -47.78774 8.89955 10.32809 1.000 100.03813 3 TYR B N 1
ATOM 6984 C CA . TYR B 2 3 ? -47.42068 9.26966 11.69376 1.000 92.05146 3 TYR B CA 1
ATOM 6985 C C . TYR B 2 3 ? -48.26155 8.49161 12.70712 1.000 91.96760 3 TYR B C 1
ATOM 6986 O O . TYR B 2 3 ? -48.88755 7.49052 12.36071 1.000 93.46261 3 TYR B O 1
ATOM 7002 N N . VAL B 2 5 ? -51.11616 7.86411 13.76396 1.000 87.98153 5 VAL B N 1
ATOM 7003 C CA . VAL B 2 5 ? -52.52039 8.02527 13.41339 1.000 86.93111 5 VAL B CA 1
ATOM 7004 C C . VAL B 2 5 ? -53.00725 6.77114 12.69036 1.000 89.03855 5 VAL B C 1
ATOM 7005 O O . VAL B 2 5 ? -52.19918 5.96393 12.23124 1.000 90.09162 5 VAL B O 1
ATOM 7009 N N . THR B 2 6 ? -54.32542 6.60640 12.60084 1.000 80.89676 6 THR B N 1
ATOM 7010 C CA . THR B 2 6 ? -54.89921 5.49901 11.85040 1.000 82.24608 6 THR B CA 1
ATOM 7011 C C . THR B 2 6 ? -54.65868 5.69307 10.35497 1.000 89.10312 6 THR B C 1
ATOM 7012 O O . THR B 2 6 ? -54.66170 6.81574 9.84288 1.000 95.62164 6 THR B O 1
ATOM 7016 N N . ALA B 2 7 ? -54.45764 4.58182 9.65228 1.000 88.20462 7 ALA B N 1
ATOM 7017 C CA . ALA B 2 7 ? -53.96239 4.59583 8.28376 1.000 100.18216 7 ALA B CA 1
ATOM 7018 C C . ALA B 2 7 ? -55.09288 4.51762 7.26151 1.000 116.97794 7 ALA B C 1
ATOM 7019 O O . ALA B 2 7 ? -56.26013 4.29099 7.58878 1.000 116.68348 7 ALA B O 1
ATOM 7021 N N . SER B 2 8 ? -54.71094 4.72373 5.99770 1.000 127.31837 8 SER B N 1
ATOM 7022 C CA . SER B 2 8 ? -55.55350 4.50205 4.82027 1.000 138.79062 8 SER B CA 1
ATOM 7023 C C . SER B 2 8 ? -56.77066 5.43405 4.81922 1.000 149.26241 8 SER B C 1
ATOM 7024 O O . SER B 2 8 ? -57.92363 5.01345 4.92922 1.000 140.10577 8 SER B O 1
ATOM 7027 N N . CYS B 2 9 ? -56.47416 6.72129 4.66787 1.000 190.58624 9 CYS B N 1
ATOM 7028 C CA . CYS B 2 9 ? -57.51153 7.73674 4.50983 1.000 194.55835 9 CYS B CA 1
ATOM 7029 C C . CYS B 2 9 ? -57.01214 8.88545 3.63898 1.000 195.27315 9 CYS B C 1
ATOM 7030 O O . CYS B 2 9 ? -55.80791 9.12064 3.53514 1.000 193.94847 9 CYS B O 1
#

Solvent-accessible surface area: 35826 Å² total

Secondary structure (DSSP, 8-state):
---TTTHHHHHHHHHHHHHHIIIIITTHHHHBSSSB---SSHHHHHHHHHHHHHHTTT---SEESSSSTTT-EE--B-HHHHHHHHHHHHHTT--SHHHHHHHHTHHHHHHHHHTHHHHHHHHHHHS-HHHHHHHHHHTTT--HHHHHTTSTT---SHHHHHHHHHHHHHHHHHHHHHHTT--HHHHTSHHHHHHHHHHHHHHHHHHTTBGGGGGHHHHHHHHHHHHHHTTTTSB--HHHHHHHHHHHHHHHHHHHGGGTTSSSS--SSSS-HHHHHHHHHHHHHHHHHHHHHHHHHHTHHHHTT--TTHHHHHHHHHHHHHHHGGGG-HHHHHHHGGGGGTT--TTSTTTTBTTTSPTTB-TTS-B--HHHHHHHTTHHHHHHHHHHHHHHHHHHH-BHHHHHHHHHHHHHHHHHHH-GGGHHHHHHHHHHHHHHHHHHHHHHTTHHHHHHHTSS------HHHHHHHHHHHHHHHHHHHHHHHHHTT---S--HHHHHHHHHHHHHSTTHHHHHHHTT------S--SSPP--SS---EEE--GGGHHHIIIII---BSSBTTTBS--BTTTTB-SHHHHHT-SSHHHHHHHHHHTTEEEEEEEHHHHTTTHHHHHHHHHS-SGGGGGGB--EEEE-TTS-EEEESSGGGSPTT-EE-S-PPB-HHHHTSHHIIIIISTTTT-SSEEEEEE-PPPHHHHHHTTTS-TT-HHHHHHHHHHHHHHHHTTT-PPPHHHHHHHHHHHHHHHTSTTT------S---SEEEEEE---EEEEEEB-TT--EEEEEEEEE-TTS-EEEEEEEEE-BTTEEEEEE---SS--SSSEESS-EEEEETTEEEEE---HHHHHHT-EEE--B----/----B---

Sequence (875 aa):
SWFKKYWHLSVLVIAALISVKLRILNPWNSVFTWTVRLGGNDPWYYYRLIENTIHNFPHRIWFDPFTYYPYGSYTHFGPFLVYLGSIAGIIFSATSGESLRAVLAFIPAIGGVLAILPVYLLTREVFDKRAAVIAAFLIAIVPGQFLQRSILGFNDHHIWEAFWQVSALGTFLLAYNRWKGHDLSHNLTARQMAYPVIAGITIGLYVLSWGAGFIIAPIILAFMFFAFVLAGFVNADRKNLSLVAVVTFAVSALIYLPFAFNYPGFSTIFYSPFQLLVLLGSAVIAAAFYQIEKWNDVGFFERVGLGRKGMPLAVIVLTALIMGLFFVISPDFARNLLSVVRVVQPKGGALTIAEVYPFFFTHNGEFTLTNAVLHFGALFFFGMAGILYSAYRFLKRRSFPEMALLIWAIAMFIALWGQNRFAYYFAAVSAVYSALALSVVFDKLHLYRALENAIGARNKLSYFRVAFALLIALAAIYPTYILADAQSSYAGGPNKQWYDALTWMRENTPDGEKYDEYYLQLYPTPQSNKEPFSYPFETYGVISWWDYGHWIEAVAHRMPIANPFQAGIGNKYNNVPGASSFFTAENESYAEFVAEKLNVKYVVSDIEMETCKYYAMAVWAEGDLPLAEKYYGGYFYYSPTGTFGYANSQWDIPLNSIIIPLRIPSELYYSTMEAKLHLFDGSGLSHYRMIYESDYPAEWKSYSSQVNLNNESQVLQTALYEAVMRARYGVSPTMGTQEVLYKYAYTQLYEKKMGIPVKIAPSGYVKIFERVKGAVVTGKVSANVTEVSVNATIKTNQNRTFEYWQTVEVKNGTYTVVLPYSHNSDYPVKPITPYHIKAGNVVKEITIYESQVQNGEIIQLDLELALAPYVTASC